Protein AF-A0A933TXE1-F1 (afdb_monomer)

Secondary structure (DSSP, 8-state):
------SHHHHHHHHHHHHHHTSS--EEEE-TTS-EEEEEEESHHHHHHHHHH-TTHHHHHHHHHHHHHHHH-SHHHHHHHHHHTTTS-HHHHHHHHHHHHHHHHHHT--HHHHHHHHHHHHTHHHHHTPPPP--EEEEEEETTEEEEEEEEEEETT-----EEEEEEE-TTT---EEEEE-TT-SS-SEEEETTSEEEEEEEE--TT--S-B-HHHHHHHHHHH-SSHHHHHHHHHHHHHTT--B-S-EEEEEEEETTTTEEEEEEE-SS-EEEEE-EEEETTEEEEEE-SS-STTGGG-SS--HHHHHHHHHHHHHHHH-SS--HHHHHHHTT--TTTTTTTS-SSS----SS--SEEEEEEEEEETTSEEEEEES-HHHHHHHHSEEEEEEHHHHHTT---PPEEEESS-STTTS-GGGHHHHHHHHHHHGGGHHHHHHHHHHTTT-HHHHHHHHHHHTTGGG-EEEEEETTTTEEEEEEGGGT--HHHHHHHHHHHHHHHHH-HHHHTS-HHHHHHHTS-S-SSSSPP---HHHHHH-HHHHHHHHTTHHHHHHS-HHHHHHHHHHHHHHIIIIIIHHH-EE--SS-----HHHHHHH-EE-HHHHHHHHHHHHHHTT--EEEEEESS-SSSSS-EEEEEEEETTTTEEEEE-TT--S-BTTBSSSTHHHHS--S-EEEE-TT--SS-HHHHHHHH-SS-HHHHHHHT-SS-EEE-GGGTS-EEEEEEE-PPTT-EEEEEEEETTEEEEEEEEE--TTSEEEEEEEE-SSEEEEEEEEEE-TTS-EEEEE-S--EEE-TTS-EEEPP---S--EEEEE-SPPTT-EEEEEEEETTEEEEEEEEE--TTS-EEEEE-TT-EEEEEE--S---S---SS---BSS--EEEEEETTEEEEEE-

Structure (mmCIF, N/CA/C/O backbone):
data_AF-A0A933TXE1-F1
#
_entry.id   AF-A0A933TXE1-F1
#
loop_
_atom_site.group_PDB
_atom_site.id
_atom_site.type_symbol
_atom_site.label_atom_id
_atom_site.label_alt_id
_atom_site.label_comp_id
_atom_site.label_asym_id
_atom_site.label_entity_id
_atom_site.label_seq_id
_atom_site.pdbx_PDB_ins_code
_atom_site.Cartn_x
_atom_site.Cartn_y
_atom_site.Cartn_z
_atom_site.occupancy
_atom_site.B_iso_or_equiv
_atom_site.auth_seq_id
_atom_site.auth_comp_id
_atom_site.auth_asym_id
_atom_site.auth_atom_id
_atom_site.pdbx_PDB_model_num
ATOM 1 N N . MET A 1 1 ? -3.724 6.796 88.733 1.00 35.16 1 MET A N 1
ATOM 2 C CA . MET A 1 1 ? -3.147 7.459 87.541 1.00 35.16 1 MET A CA 1
ATOM 3 C C . MET A 1 1 ? -3.049 6.387 86.462 1.00 35.16 1 MET A C 1
ATOM 5 O O . MET A 1 1 ? -2.444 5.365 86.733 1.00 35.16 1 MET A O 1
ATOM 9 N N . LEU A 1 2 ? -3.906 6.404 85.428 1.00 30.89 2 LEU A N 1
ATOM 10 C CA . LEU A 1 2 ? -3.660 7.077 84.129 1.00 30.89 2 LEU A CA 1
ATOM 11 C C . LEU A 1 2 ? -2.304 6.622 83.568 1.00 30.89 2 LEU A C 1
ATOM 13 O O . LEU A 1 2 ? -1.311 6.834 84.244 1.00 30.89 2 LEU A O 1
ATOM 17 N N . LYS A 1 3 ? -2.105 6.055 82.380 1.00 32.09 3 LYS A N 1
ATOM 18 C CA . LYS A 1 3 ? -2.745 5.960 81.046 1.00 32.09 3 LYS A CA 1
ATOM 19 C C . LYS A 1 3 ? -1.701 5.128 80.247 1.00 32.09 3 LYS A C 1
ATOM 21 O O . LYS A 1 3 ? -0.540 5.142 80.627 1.00 32.09 3 LYS A O 1
ATOM 26 N N . LYS A 1 4 ? -1.887 4.485 79.104 1.00 39.44 4 LYS A N 1
ATOM 27 C CA . LYS A 1 4 ? -2.961 4.017 78.226 1.00 39.44 4 LYS A CA 1
ATOM 28 C C . LYS A 1 4 ? -2.212 3.163 77.157 1.00 39.44 4 LYS A C 1
ATOM 30 O O . LYS A 1 4 ? -1.002 3.322 77.001 1.00 39.44 4 LYS A O 1
ATOM 35 N N . PRO A 1 5 ? -2.920 2.294 76.426 1.00 46.66 5 PRO A N 1
ATOM 36 C CA . PRO A 1 5 ? -2.397 1.347 75.441 1.00 46.66 5 PRO A CA 1
ATOM 37 C C . PRO A 1 5 ? -2.259 2.007 74.059 1.00 46.66 5 PRO A C 1
ATOM 39 O O . PRO A 1 5 ? -3.096 2.843 73.723 1.00 46.66 5 PRO A O 1
ATOM 42 N N . LEU A 1 6 ? -1.249 1.656 73.247 1.00 31.69 6 LEU A N 1
ATOM 43 C CA . LEU A 1 6 ? -1.206 2.146 71.853 1.00 31.69 6 LEU A CA 1
ATOM 44 C C . LEU A 1 6 ? -0.356 1.362 70.837 1.00 31.69 6 LEU A C 1
ATOM 46 O O . LEU A 1 6 ? -0.293 1.781 69.689 1.00 31.69 6 LEU A O 1
ATOM 50 N N . ILE A 1 7 ? 0.275 0.236 71.187 1.00 38.97 7 ILE A N 1
ATOM 51 C CA . ILE A 1 7 ? 1.260 -0.386 70.272 1.00 38.97 7 ILE A CA 1
ATOM 52 C C . ILE A 1 7 ? 0.734 -1.642 69.551 1.00 38.97 7 ILE A C 1
ATOM 54 O O . ILE A 1 7 ? 1.201 -1.956 68.463 1.00 38.97 7 ILE A O 1
ATOM 58 N N . LEU A 1 8 ? -0.311 -2.307 70.054 1.00 31.58 8 LEU A N 1
ATOM 59 C CA . LEU A 1 8 ? -0.870 -3.503 69.396 1.00 31.58 8 LEU A CA 1
ATOM 60 C C . LEU A 1 8 ? -1.998 -3.211 68.388 1.00 31.58 8 LEU A C 1
ATOM 62 O O . LEU A 1 8 ? -2.273 -4.045 67.533 1.00 31.58 8 LEU A O 1
ATOM 66 N N . SER A 1 9 ? -2.596 -2.016 68.412 1.00 31.52 9 SER A N 1
ATOM 67 C CA . SER A 1 9 ? -3.655 -1.619 67.466 1.00 31.52 9 SER A CA 1
ATOM 68 C C . SER A 1 9 ? -3.116 -1.027 66.156 1.00 31.52 9 SER A C 1
ATOM 70 O O . SER A 1 9 ? -3.834 -1.001 65.163 1.00 31.52 9 SER A O 1
ATOM 72 N N . ALA A 1 10 ? -1.864 -0.554 66.137 1.00 31.17 10 ALA A N 1
ATOM 73 C CA . ALA A 1 10 ? -1.283 0.138 64.983 1.00 31.17 10 ALA A CA 1
ATOM 74 C C . ALA A 1 10 ? -0.768 -0.825 63.897 1.00 31.17 10 ALA A C 1
ATOM 76 O O . ALA A 1 10 ? -0.890 -0.527 62.715 1.00 31.17 10 ALA A O 1
ATOM 77 N N . LEU A 1 11 ? -0.259 -2.005 64.268 1.00 31.73 11 LEU A N 1
ATOM 78 C CA . LEU A 1 11 ? 0.224 -2.997 63.295 1.00 31.73 11 LEU A CA 1
ATOM 79 C C . LEU A 1 11 ? -0.913 -3.783 62.630 1.00 31.73 11 LEU A C 1
ATOM 81 O O . LEU A 1 11 ? -0.806 -4.113 61.453 1.00 31.73 11 LEU A O 1
ATOM 85 N N . ALA A 1 12 ? -2.026 -4.002 63.340 1.00 31.59 12 ALA A N 1
ATOM 86 C CA . ALA A 1 12 ? -3.238 -4.535 62.729 1.00 31.59 12 ALA A CA 1
ATOM 87 C C . ALA A 1 12 ? -3.839 -3.516 61.751 1.00 31.59 12 ALA A C 1
ATOM 89 O O . ALA A 1 12 ? -4.093 -3.881 60.613 1.00 31.59 12 ALA A O 1
ATOM 90 N N . LEU A 1 13 ? -3.954 -2.231 62.133 1.00 31.59 13 LEU A N 1
ATOM 91 C CA . LEU A 1 13 ? -4.490 -1.205 61.232 1.00 31.59 13 LEU A CA 1
ATOM 92 C C . LEU A 1 13 ? -3.627 -0.979 59.990 1.00 31.59 13 LEU A C 1
ATOM 94 O O . LEU A 1 13 ? -4.200 -0.732 58.946 1.00 31.59 13 LEU A O 1
ATOM 98 N N . ILE A 1 14 ? -2.295 -1.076 60.057 1.00 33.50 14 ILE A N 1
ATOM 99 C CA . ILE A 1 14 ? -1.441 -0.881 58.871 1.00 33.50 14 ILE A CA 1
ATOM 100 C C . ILE A 1 14 ? -1.583 -2.052 57.885 1.00 33.50 14 ILE A C 1
ATOM 102 O O . ILE A 1 14 ? -1.595 -1.820 56.677 1.00 33.50 14 ILE A O 1
ATOM 106 N N . PHE A 1 15 ? -1.796 -3.284 58.367 1.00 29.02 15 PHE A N 1
ATOM 107 C CA . PHE A 1 15 ? -2.102 -4.418 57.488 1.00 29.02 15 PHE A CA 1
ATOM 108 C C . PHE A 1 15 ? -3.531 -4.354 56.930 1.00 29.02 15 PHE A C 1
ATOM 110 O O . PHE A 1 15 ? -3.723 -4.664 55.756 1.00 29.02 15 PHE A O 1
ATOM 117 N N . THR A 1 16 ? -4.525 -3.875 57.692 1.00 30.97 16 THR A N 1
ATOM 118 C CA . THR A 1 16 ? -5.872 -3.640 57.143 1.00 30.97 16 THR A CA 1
ATOM 119 C C . THR A 1 16 ? -5.923 -2.425 56.220 1.00 30.97 16 THR A C 1
ATOM 121 O O . THR A 1 16 ? -6.679 -2.472 55.264 1.00 30.97 16 THR A O 1
ATOM 124 N N . PHE A 1 17 ? -5.110 -1.379 56.420 1.00 28.91 17 PHE A N 1
ATOM 125 C CA . PHE A 1 17 ? -5.077 -0.205 55.534 1.00 28.91 17 PHE A CA 1
ATOM 126 C C . PHE A 1 17 ? -4.401 -0.514 54.195 1.00 28.91 17 PHE A C 1
ATOM 128 O O . PHE A 1 17 ? -4.920 -0.101 53.168 1.00 28.91 17 PHE A O 1
ATOM 135 N N . PHE A 1 18 ? -3.310 -1.294 54.182 1.00 27.12 18 PHE A N 1
ATOM 136 C CA . PHE A 1 18 ? -2.688 -1.746 52.928 1.00 27.12 18 PHE A CA 1
ATOM 137 C C . PHE A 1 18 ? -3.509 -2.823 52.201 1.00 27.12 18 PHE A C 1
ATOM 139 O O . PHE A 1 18 ? -3.446 -2.912 50.979 1.00 27.12 18 PHE A O 1
ATOM 146 N N . SER A 1 19 ? -4.322 -3.600 52.927 1.00 26.98 19 SER A N 1
ATOM 147 C CA . SER A 1 19 ? -5.272 -4.544 52.316 1.00 26.98 19 SER A CA 1
ATOM 148 C C . SER A 1 19 ? -6.573 -3.865 51.861 1.00 26.98 19 SER A C 1
ATOM 150 O O . SER A 1 19 ? -7.215 -4.358 50.941 1.00 26.98 19 SER A O 1
ATOM 152 N N . PHE A 1 20 ? -6.957 -2.729 52.460 1.00 27.91 20 PHE A N 1
ATOM 153 C CA . PHE A 1 20 ? -8.106 -1.930 52.017 1.00 27.91 20 PHE A CA 1
ATOM 154 C C . PHE A 1 20 ? -7.767 -1.052 50.812 1.00 27.91 20 PHE A C 1
ATOM 156 O O . PHE A 1 20 ? -8.610 -0.905 49.939 1.00 27.91 20 PHE A O 1
ATOM 163 N N . THR A 1 21 ? -6.551 -0.510 50.692 1.00 29.11 21 THR A N 1
ATOM 164 C CA . THR A 1 21 ? -6.175 0.269 49.498 1.00 29.11 21 THR A CA 1
ATOM 165 C C . THR A 1 21 ? -5.950 -0.596 48.257 1.00 29.11 21 THR A C 1
ATOM 167 O O . THR A 1 21 ? -6.105 -0.097 47.150 1.00 29.11 21 THR A O 1
ATOM 170 N N . ALA A 1 22 ? -5.652 -1.890 48.418 1.00 29.72 22 ALA A N 1
ATOM 171 C CA . ALA A 1 22 ? -5.533 -2.838 47.307 1.00 29.72 22 ALA A CA 1
ATOM 172 C C . ALA A 1 22 ? -6.881 -3.430 46.834 1.00 29.72 22 ALA A C 1
ATOM 174 O O . ALA A 1 22 ? -6.916 -4.093 45.801 1.00 29.72 22 ALA A O 1
ATOM 175 N N . ALA A 1 23 ? -7.982 -3.205 47.565 1.00 34.69 23 ALA A N 1
ATOM 176 C CA . ALA A 1 23 ? -9.299 -3.785 47.268 1.00 34.69 23 ALA A CA 1
ATOM 177 C C . ALA A 1 23 ? -10.291 -2.815 46.593 1.00 34.69 23 ALA A C 1
ATOM 179 O O . ALA A 1 23 ? -11.385 -3.231 46.223 1.00 34.69 23 ALA A O 1
ATOM 180 N N . PHE A 1 24 ? -9.921 -1.547 46.390 1.00 39.97 24 PHE A N 1
ATOM 181 C CA . PHE A 1 24 ? -10.697 -0.604 45.579 1.00 39.97 24 PHE A CA 1
ATOM 182 C C . PHE A 1 24 ? -10.024 -0.464 44.214 1.00 39.97 24 PHE A C 1
ATOM 184 O O . PHE A 1 24 ? -9.065 0.292 44.066 1.00 39.97 24 PHE A O 1
ATOM 191 N N . ALA A 1 25 ? -10.484 -1.240 43.231 1.00 43.66 25 ALA A N 1
ATOM 192 C CA . ALA A 1 25 ? -9.972 -1.181 41.867 1.00 43.66 25 ALA A CA 1
ATOM 193 C C . ALA A 1 25 ? -10.233 0.218 41.270 1.00 43.66 25 ALA A C 1
ATOM 195 O O . ALA A 1 25 ? -11.369 0.606 41.003 1.00 43.66 25 ALA A O 1
ATOM 196 N N . GLY A 1 26 ? -9.161 1.003 41.133 1.00 53.62 26 GLY A N 1
ATOM 197 C CA . GLY A 1 26 ? -9.132 2.259 40.383 1.00 53.62 26 GLY A CA 1
ATOM 198 C C . GLY A 1 26 ? -8.968 2.003 38.884 1.00 53.62 26 GLY A C 1
ATOM 199 O O . GLY A 1 26 ? -8.811 0.857 38.464 1.00 53.62 26 GLY A O 1
ATOM 200 N N . ILE A 1 27 ? -9.013 3.067 38.074 1.00 54.75 27 ILE A N 1
ATOM 201 C CA . ILE A 1 27 ? -8.728 3.009 36.630 1.00 54.75 27 ILE A CA 1
ATOM 202 C C . ILE A 1 27 ? -7.519 2.110 36.367 1.00 54.75 27 ILE A C 1
ATOM 204 O O . ILE A 1 27 ? -6.458 2.308 36.961 1.00 54.75 27 ILE A O 1
ATOM 208 N N . VAL A 1 28 ? -7.677 1.173 35.439 1.00 57.00 28 VAL A N 1
ATOM 209 C CA . VAL A 1 28 ? -6.591 0.276 35.051 1.00 57.00 28 VAL A CA 1
ATOM 210 C C . VAL A 1 28 ? -5.730 0.937 33.970 1.00 57.00 28 VAL A C 1
ATOM 212 O O . VAL A 1 28 ? -4.509 0.904 34.067 1.00 57.00 28 VAL A O 1
ATOM 215 N N . TYR A 1 29 ? -6.357 1.615 32.995 1.00 60.09 29 TYR A N 1
ATOM 216 C CA . TYR A 1 29 ? -5.678 2.296 31.882 1.00 60.09 29 TYR A CA 1
ATOM 217 C C . TYR A 1 29 ? -6.425 3.557 31.414 1.00 60.09 29 TYR A C 1
ATOM 219 O O . TYR A 1 29 ? -7.655 3.623 31.490 1.00 60.09 29 TYR A O 1
ATOM 227 N N . SER A 1 30 ? -5.683 4.547 30.905 1.00 60.28 30 SER A N 1
ATOM 228 C CA . SER A 1 30 ? -6.222 5.738 30.233 1.00 60.28 30 SER A CA 1
ATOM 229 C C . SER A 1 30 ? -5.501 5.918 28.897 1.00 60.28 30 SER A C 1
ATOM 231 O O . SER A 1 30 ? -4.282 6.096 28.879 1.00 60.28 30 SER A O 1
ATOM 233 N N . GLU A 1 31 ? -6.240 5.814 27.790 1.00 62.91 31 GLU A N 1
ATOM 234 C CA . GLU A 1 31 ? -5.669 5.799 26.438 1.00 62.91 31 GLU A CA 1
ATOM 235 C C . GLU A 1 31 ? -5.530 7.206 25.824 1.00 62.91 31 GLU A C 1
ATOM 237 O O . GLU A 1 31 ? -6.366 8.078 26.082 1.00 62.91 31 GLU A O 1
ATOM 242 N N . PRO A 1 32 ? -4.556 7.426 24.915 1.00 50.00 32 PRO A N 1
ATOM 243 C CA . PRO A 1 32 ? -4.389 8.690 24.186 1.00 50.00 32 PRO A CA 1
ATOM 244 C C . PRO A 1 32 ? -5.625 9.129 23.381 1.00 50.00 32 PRO A C 1
ATOM 246 O O . PRO A 1 32 ? -5.807 10.320 23.138 1.00 50.00 32 PRO A O 1
ATOM 249 N N . ASP A 1 33 ? -6.485 8.178 22.994 1.00 58.75 33 ASP A N 1
ATOM 250 C CA . ASP A 1 33 ? -7.723 8.421 22.239 1.00 58.75 33 ASP A CA 1
ATOM 251 C C . ASP A 1 33 ? -8.940 8.725 23.145 1.00 58.75 33 ASP A C 1
ATOM 253 O O . ASP A 1 33 ? -10.073 8.804 22.659 1.00 58.75 33 ASP A O 1
ATOM 257 N N . GLY A 1 34 ? -8.715 8.883 24.459 1.00 66.69 34 GLY A N 1
ATOM 258 C CA . GLY A 1 34 ? -9.697 9.368 25.433 1.00 66.69 34 GLY A CA 1
ATOM 259 C C . GLY A 1 34 ? -10.675 8.324 25.984 1.00 66.69 34 GLY A C 1
ATOM 260 O O . GLY A 1 34 ? -11.725 8.715 26.492 1.00 66.69 34 GLY A O 1
ATOM 261 N N . ILE A 1 35 ? -10.366 7.025 25.870 1.00 80.69 35 ILE A N 1
ATOM 262 C CA . ILE A 1 35 ? -11.183 5.926 26.415 1.00 80.69 35 ILE A CA 1
ATOM 263 C C . ILE A 1 35 ? -10.511 5.354 27.659 1.00 80.69 35 ILE A C 1
ATOM 265 O O . ILE A 1 35 ? -9.345 4.961 27.632 1.00 80.69 35 ILE A O 1
ATOM 269 N N . ASP A 1 36 ? -11.274 5.288 28.742 1.00 83.75 36 ASP A N 1
ATOM 270 C CA . ASP A 1 36 ? -10.806 4.799 30.032 1.00 83.75 36 ASP A CA 1
ATOM 271 C C . ASP A 1 36 ? -11.307 3.385 30.307 1.00 83.75 36 ASP A C 1
ATOM 273 O O . ASP A 1 36 ? -12.462 3.071 30.009 1.00 83.75 36 ASP A O 1
ATOM 277 N N . ILE A 1 37 ? -10.449 2.552 30.906 1.00 86.88 37 ILE A N 1
ATOM 278 C CA . ILE A 1 37 ? -10.794 1.179 31.292 1.00 86.88 37 ILE A CA 1
ATOM 279 C C . ILE A 1 37 ? -10.782 1.043 32.808 1.00 86.88 37 ILE A C 1
ATOM 281 O O . ILE A 1 37 ? -9.783 1.348 33.466 1.00 86.88 37 ILE A O 1
ATOM 285 N N . MET A 1 38 ? -11.888 0.559 33.368 1.00 87.56 38 MET A N 1
ATOM 286 C CA . MET A 1 38 ? -12.071 0.435 34.809 1.00 87.56 38 MET A CA 1
ATOM 287 C C . MET A 1 38 ? -12.748 -0.884 35.174 1.00 87.56 38 MET A C 1
ATOM 289 O O . MET A 1 38 ? -13.721 -1.281 34.541 1.00 87.56 38 MET A O 1
ATOM 293 N N . VAL A 1 39 ? -12.265 -1.538 36.231 1.00 89.81 39 VAL A N 1
ATOM 294 C CA . VAL A 1 39 ? -12.975 -2.648 36.877 1.00 89.81 39 VAL A CA 1
ATOM 295 C C . VAL A 1 39 ? -13.682 -2.100 38.106 1.00 89.81 39 VAL A C 1
ATOM 297 O O . VAL A 1 39 ? -13.055 -1.418 38.910 1.00 89.81 39 VAL A O 1
ATOM 300 N N . VAL A 1 40 ? -14.965 -2.411 38.260 1.00 90.06 40 VAL A N 1
ATOM 301 C CA . VAL A 1 40 ? -15.743 -2.072 39.454 1.00 90.06 40 VAL A CA 1
ATOM 302 C C . VAL A 1 40 ? -16.334 -3.333 40.057 1.00 90.06 40 VAL A C 1
ATOM 304 O O . VAL A 1 40 ? -16.844 -4.189 39.336 1.00 90.06 40 VAL A O 1
ATOM 307 N N . SER A 1 41 ? -16.258 -3.471 41.378 1.00 90.69 41 SER A N 1
ATOM 308 C CA . SER A 1 41 ? -16.719 -4.686 42.061 1.00 90.69 41 SER A CA 1
ATOM 309 C C . SER A 1 41 ? -17.533 -4.431 43.321 1.00 90.69 41 SER A C 1
ATOM 311 O O . SER A 1 41 ? -17.358 -3.401 43.968 1.00 90.69 41 SER A O 1
ATOM 313 N N . GLY A 1 42 ? -18.363 -5.406 43.693 1.00 90.38 42 GLY A N 1
ATOM 314 C CA . GLY A 1 42 ? -19.149 -5.406 44.929 1.00 90.38 42 GLY A CA 1
ATOM 315 C C . GLY A 1 42 ? -20.633 -5.135 44.692 1.00 90.38 42 GLY A C 1
ATOM 316 O O . GLY A 1 42 ? -21.191 -5.476 43.648 1.00 90.38 42 GLY A O 1
ATOM 317 N N . SER A 1 43 ? -21.275 -4.504 45.668 1.00 90.88 43 SER A N 1
ATOM 318 C CA . SER A 1 43 ? -22.651 -4.011 45.586 1.00 90.88 43 SER A CA 1
ATOM 319 C C . SER A 1 43 ? -22.793 -2.826 44.618 1.00 90.88 43 SER A C 1
ATOM 321 O O . SER A 1 43 ? -21.826 -2.138 44.287 1.00 90.88 43 SER A O 1
ATOM 323 N N . TRP A 1 44 ? -24.026 -2.509 44.200 1.00 91.00 44 TRP A N 1
ATOM 324 C CA . TRP A 1 44 ? -24.290 -1.329 43.359 1.00 91.00 44 TRP A CA 1
ATOM 325 C C . TRP A 1 44 ? -23.847 -0.008 44.002 1.00 91.00 44 TRP A C 1
ATOM 327 O O . TRP A 1 44 ? -23.483 0.926 43.290 1.00 91.00 44 TRP A O 1
ATOM 337 N N . TYR A 1 45 ? -23.852 0.064 45.337 1.00 92.56 45 TYR A N 1
ATOM 338 C CA . TYR A 1 45 ? -23.288 1.190 46.078 1.00 92.56 45 TYR A CA 1
ATOM 339 C C . TYR A 1 45 ? -21.769 1.271 45.921 1.00 92.56 45 TYR A C 1
ATOM 341 O O . TYR A 1 45 ? -21.253 2.316 45.533 1.00 92.56 45 TYR A O 1
ATOM 349 N N . GLU A 1 46 ? -21.053 0.174 46.171 1.00 91.81 46 GLU A N 1
ATOM 350 C CA . GLU A 1 46 ? -19.589 0.145 46.082 1.00 91.81 46 GLU A CA 1
ATOM 351 C C . GLU A 1 46 ? -19.103 0.416 44.660 1.00 91.81 46 GLU A C 1
ATOM 353 O O . GLU A 1 46 ? -18.138 1.158 44.477 1.00 91.81 46 GLU A O 1
ATOM 358 N N . MET A 1 47 ? -19.785 -0.132 43.652 1.00 90.88 47 MET A N 1
ATOM 359 C CA . MET A 1 47 ? -19.471 0.139 42.249 1.00 90.88 47 MET A CA 1
ATOM 360 C C . MET A 1 47 ? -19.749 1.602 41.881 1.00 90.88 47 MET A C 1
ATOM 362 O O . MET A 1 47 ? -18.917 2.231 41.233 1.00 90.88 47 MET A O 1
ATOM 366 N N . GLY A 1 48 ? -20.858 2.185 42.353 1.00 89.88 48 GLY A N 1
ATOM 367 C CA . GLY A 1 48 ? -21.129 3.617 42.186 1.00 89.88 48 GLY A CA 1
ATOM 368 C C . GLY A 1 48 ? -20.092 4.509 42.868 1.00 89.88 48 GLY A C 1
ATOM 369 O O . GLY A 1 48 ? -19.690 5.524 42.307 1.00 89.88 48 GLY A O 1
ATOM 370 N N . TYR A 1 49 ? -19.614 4.110 44.049 1.00 90.62 49 TYR A N 1
ATOM 371 C CA . TYR A 1 49 ? -18.550 4.808 44.769 1.00 90.62 49 TYR A CA 1
ATOM 372 C C . TYR A 1 49 ? -17.219 4.739 44.018 1.00 90.62 49 TYR A C 1
ATOM 374 O O . TYR A 1 49 ? -16.502 5.733 43.943 1.00 90.62 49 TYR A O 1
ATOM 382 N N . GLN A 1 50 ? -16.888 3.589 43.427 1.00 90.00 50 GLN A N 1
ATOM 383 C CA . GLN A 1 50 ? -15.693 3.432 42.597 1.00 90.00 50 GLN A CA 1
ATOM 384 C C . GLN A 1 50 ? -15.759 4.343 41.365 1.00 90.00 50 GLN A C 1
ATOM 386 O O . GLN A 1 50 ? -14.855 5.156 41.181 1.00 90.00 50 GLN A O 1
ATOM 391 N N . VAL A 1 51 ? -16.848 4.295 40.584 1.00 88.25 51 VAL A N 1
ATOM 392 C CA . VAL A 1 51 ? -17.040 5.188 39.422 1.00 88.25 51 VAL A CA 1
ATOM 393 C C . VAL A 1 51 ? -16.978 6.661 39.841 1.00 88.25 51 VAL A C 1
ATOM 395 O O . VAL A 1 51 ? -16.306 7.462 39.198 1.00 88.25 51 VAL A O 1
ATOM 398 N N . GLY A 1 52 ? -17.645 7.029 40.936 1.00 86.94 52 GLY A N 1
ATOM 399 C CA . GLY A 1 52 ? -17.663 8.400 41.439 1.00 86.94 52 GLY A CA 1
ATOM 400 C C . GLY A 1 52 ? -16.360 8.854 42.101 1.00 86.94 52 GLY A C 1
ATOM 401 O O . GLY A 1 52 ? -16.122 10.052 42.199 1.00 86.94 52 GLY A O 1
ATOM 402 N N . SER A 1 53 ? -15.467 7.948 42.501 1.00 87.62 53 SER A N 1
ATOM 403 C CA . SER A 1 53 ? -14.131 8.320 42.993 1.00 87.62 53 SER A CA 1
ATOM 404 C C . SER A 1 53 ? -13.235 8.832 41.866 1.00 87.62 53 SER A C 1
ATOM 406 O O . SER A 1 53 ? -12.233 9.507 42.119 1.00 87.62 53 SER A O 1
ATOM 408 N N . GLU A 1 54 ? -13.611 8.545 40.619 1.00 86.12 54 GLU A N 1
ATOM 409 C CA . GLU A 1 54 ? -12.845 8.932 39.456 1.00 86.12 54 GLU A CA 1
ATOM 410 C C . GLU A 1 54 ? -13.195 10.348 38.973 1.00 86.12 54 GLU A C 1
ATOM 412 O O . GLU A 1 54 ? -14.187 10.596 38.282 1.00 86.12 54 GLU A O 1
ATOM 417 N N . LYS A 1 55 ? -12.332 11.306 39.325 1.00 83.06 55 LYS A N 1
ATOM 418 C CA . LYS A 1 55 ? -12.569 12.740 39.103 1.00 83.06 55 LYS A CA 1
ATOM 419 C C . LYS A 1 55 ? -12.767 13.113 37.635 1.00 83.06 55 LYS A C 1
ATOM 421 O O . LYS A 1 55 ? -13.495 14.067 37.364 1.00 83.06 55 LYS A O 1
ATOM 426 N N . LYS A 1 56 ? -12.170 12.391 36.678 1.00 80.81 56 LYS A N 1
ATOM 427 C CA . LYS A 1 56 ? -12.372 12.684 35.244 1.00 80.81 56 LYS A CA 1
ATOM 428 C C . LYS A 1 56 ? -13.783 12.342 34.756 1.00 80.81 56 LYS A C 1
ATOM 430 O O . LYS A 1 56 ? -14.229 12.910 33.763 1.00 80.81 56 LYS A O 1
ATOM 435 N N . PHE A 1 57 ? -14.509 11.473 35.464 1.00 84.69 57 PHE A N 1
ATOM 436 C CA . PHE A 1 57 ? -15.903 11.164 35.150 1.00 84.69 57 PHE A CA 1
ATOM 437 C C . PHE A 1 57 ? -16.872 12.208 35.700 1.00 84.69 57 PHE A C 1
ATOM 439 O O . PHE A 1 57 ? -17.978 12.331 35.177 1.00 84.69 57 PHE A O 1
ATOM 446 N N . HIS A 1 58 ? -16.468 13.026 36.681 1.00 83.81 58 HIS A N 1
ATOM 447 C CA . HIS A 1 58 ? -17.352 14.038 37.273 1.00 83.81 58 HIS A CA 1
ATOM 448 C C . HIS A 1 58 ? -17.921 15.005 36.229 1.00 83.81 58 HIS A C 1
ATOM 450 O O . HIS A 1 58 ? -19.138 15.174 36.209 1.00 83.81 58 HIS A O 1
ATOM 456 N N . PRO A 1 59 ? -17.132 15.606 35.312 1.00 78.88 59 PRO A N 1
ATOM 457 C CA . PRO A 1 59 ? -17.682 16.482 34.281 1.00 78.88 59 PRO A CA 1
ATOM 458 C C . PRO A 1 59 ? -18.626 15.753 33.318 1.00 78.88 59 PRO A C 1
ATOM 460 O O . PRO A 1 59 ? -19.636 16.330 32.926 1.00 78.88 59 PRO A O 1
ATOM 463 N N . ILE A 1 60 ? -18.323 14.503 32.951 1.00 78.25 60 ILE A N 1
ATOM 464 C CA . ILE A 1 60 ? -19.131 13.696 32.019 1.00 78.25 60 ILE A CA 1
ATOM 465 C C . ILE A 1 60 ? -20.494 13.384 32.643 1.00 78.25 60 ILE A C 1
ATOM 467 O O . ILE A 1 60 ? -21.535 13.587 32.015 1.00 78.25 60 ILE A O 1
ATOM 471 N N . ILE A 1 61 ? -20.485 12.962 33.907 1.00 78.94 61 ILE A N 1
ATOM 472 C CA . ILE A 1 61 ? -21.691 12.645 34.661 1.00 78.94 61 ILE A CA 1
ATOM 473 C C . ILE A 1 61 ? -22.481 13.934 34.923 1.00 78.94 61 ILE A C 1
ATOM 475 O O . ILE A 1 61 ? -23.633 14.023 34.503 1.00 78.94 61 ILE A O 1
ATOM 479 N N . LEU A 1 62 ? -21.859 14.955 35.530 1.00 76.75 62 LEU A N 1
ATOM 480 C CA . LEU A 1 62 ? -22.526 16.139 36.094 1.00 76.75 62 LEU A CA 1
ATOM 481 C C . LEU A 1 62 ? -22.878 17.239 35.079 1.00 76.75 62 LEU A C 1
ATOM 483 O O . LEU A 1 62 ? -23.977 17.800 35.139 1.00 76.75 62 LEU A O 1
ATOM 487 N N . ASN A 1 63 ? -22.000 17.565 34.121 1.00 73.12 63 ASN A N 1
ATOM 488 C CA . ASN A 1 63 ? -22.265 18.679 33.197 1.00 73.12 63 ASN A CA 1
ATOM 489 C C . ASN A 1 63 ? -23.357 18.344 32.178 1.00 73.12 63 ASN A C 1
ATOM 491 O O . ASN A 1 63 ? -24.136 19.225 31.803 1.00 73.12 63 ASN A O 1
ATOM 495 N N . GLY A 1 64 ? -23.451 17.086 31.743 1.00 65.06 64 GLY A N 1
ATOM 496 C CA . GLY A 1 64 ? -24.495 16.691 30.801 1.00 65.06 64 GLY A CA 1
ATOM 497 C C . GLY A 1 64 ? -25.894 16.702 31.421 1.00 65.06 64 GLY A C 1
ATOM 498 O O . GLY A 1 64 ? -26.852 17.073 30.742 1.00 65.06 64 GLY A O 1
ATO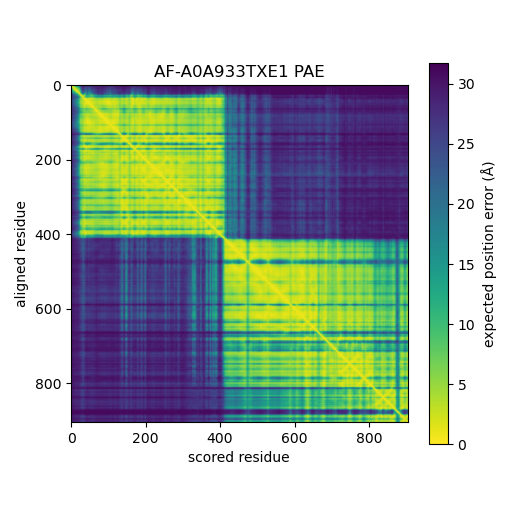M 499 N N . ILE A 1 65 ? -26.017 16.453 32.731 1.00 72.00 65 ILE A N 1
ATOM 500 C CA . ILE A 1 65 ? -27.290 16.616 33.454 1.00 72.00 65 ILE A CA 1
ATOM 501 C C . ILE A 1 65 ? -27.679 18.074 33.470 1.00 72.00 65 ILE A C 1
ATOM 503 O O . ILE A 1 65 ? -28.805 18.375 33.105 1.00 72.00 65 ILE A O 1
ATOM 507 N N . LYS A 1 66 ? -26.758 18.983 33.818 1.00 72.81 66 LYS A N 1
ATOM 508 C CA . LYS A 1 66 ? -27.039 20.423 33.805 1.00 72.81 66 LYS A CA 1
ATOM 509 C C . LYS A 1 66 ? -27.604 20.855 32.454 1.00 72.81 66 LYS A C 1
ATOM 511 O O . LYS A 1 66 ? -28.576 21.594 32.426 1.00 72.81 66 LYS A O 1
ATOM 516 N N . HIS A 1 67 ? -27.063 20.355 31.344 1.00 72.75 67 HIS A N 1
ATOM 517 C CA . HIS A 1 67 ? -27.597 20.657 30.016 1.00 72.75 67 HIS A CA 1
ATOM 518 C C . HIS A 1 67 ? -29.013 20.090 29.793 1.00 72.75 67 HIS A C 1
ATOM 520 O O . HIS A 1 67 ? -29.912 20.810 29.353 1.00 72.75 67 HIS A O 1
ATOM 526 N N . ILE A 1 68 ? -29.234 18.812 30.113 1.00 75.06 68 ILE A N 1
ATOM 527 C CA . ILE A 1 68 ? -30.519 18.124 29.909 1.00 75.06 68 ILE A CA 1
ATOM 528 C C . ILE A 1 68 ? -31.608 18.699 30.825 1.00 75.06 68 ILE A C 1
ATOM 530 O O . ILE A 1 68 ? -32.715 18.990 30.367 1.00 75.06 68 ILE A O 1
ATOM 534 N N . THR A 1 69 ? -31.305 18.910 32.102 1.00 75.56 69 THR A N 1
ATOM 535 C CA . THR A 1 69 ? -32.249 19.422 33.098 1.00 75.56 69 THR A CA 1
ATOM 536 C C . THR A 1 69 ? -32.510 20.913 32.931 1.00 75.56 69 THR A C 1
ATOM 538 O O . THR A 1 69 ? -33.644 21.332 33.138 1.00 75.56 69 THR A O 1
ATOM 541 N N . GLN A 1 70 ? -31.546 21.716 32.460 1.00 80.12 70 GLN A N 1
ATOM 542 C CA . GLN A 1 70 ? -31.825 23.100 32.050 1.00 80.12 70 GLN A CA 1
ATOM 543 C C . GLN A 1 70 ? -32.758 23.164 30.840 1.00 80.12 70 GLN A C 1
ATOM 545 O O . GLN A 1 70 ? -33.596 24.059 30.760 1.00 80.12 70 GLN A O 1
ATOM 550 N N . LYS A 1 71 ? -32.624 22.227 29.894 1.00 81.75 71 LYS A N 1
ATOM 551 C CA . LYS A 1 71 ? -33.424 22.218 28.666 1.00 81.75 71 LYS A CA 1
ATOM 552 C C . LYS A 1 71 ? -34.835 21.661 28.865 1.00 81.75 71 LYS A C 1
ATOM 554 O O . LYS A 1 71 ? -35.769 22.166 28.247 1.00 81.75 71 LYS A O 1
ATOM 559 N N . TYR A 1 72 ? -34.992 20.620 29.683 1.00 83.06 72 TYR A N 1
ATOM 560 C CA . TYR A 1 72 ? -36.252 19.873 29.809 1.00 83.06 72 TYR A CA 1
ATOM 561 C C . TYR A 1 72 ? -36.861 19.863 31.221 1.00 83.06 72 TYR A C 1
ATOM 563 O O . TYR A 1 72 ? -37.997 19.415 31.367 1.00 83.06 72 TYR A O 1
ATOM 571 N N . GLY A 1 73 ? -36.142 20.362 32.232 1.00 83.50 73 GLY A N 1
ATOM 572 C CA . GLY A 1 73 ? -36.527 20.324 33.647 1.00 83.50 73 GLY A CA 1
ATOM 573 C C . GLY A 1 73 ? -36.147 19.006 34.330 1.00 83.50 73 GLY A C 1
ATOM 574 O O . GLY A 1 73 ? -36.459 17.934 33.818 1.00 83.50 73 GLY A O 1
ATOM 575 N N . ALA A 1 74 ? -35.494 19.073 35.498 1.00 79.12 74 ALA A N 1
ATOM 576 C CA . ALA A 1 74 ? -35.133 17.886 36.288 1.00 79.12 74 ALA A CA 1
ATOM 577 C C . ALA A 1 74 ? -36.369 17.090 36.746 1.00 79.12 74 ALA A C 1
ATOM 579 O O . ALA A 1 74 ? -36.388 15.865 36.626 1.00 79.12 74 ALA A O 1
ATOM 580 N N . GLU A 1 75 ? -37.431 17.793 37.159 1.00 85.00 75 GLU A N 1
ATOM 581 C CA . GLU A 1 75 ? -38.663 17.179 37.674 1.00 85.00 75 GLU A CA 1
ATOM 582 C C . GLU A 1 75 ? -39.336 16.244 36.665 1.00 85.00 75 GLU A C 1
ATOM 584 O O . GLU A 1 75 ? -39.911 15.228 37.035 1.00 85.00 75 GLU A O 1
ATOM 589 N N . LYS A 1 76 ? -39.191 16.512 35.361 1.00 89.12 76 LYS A N 1
ATOM 590 C CA . LYS A 1 76 ? -39.780 15.670 34.313 1.00 89.12 76 LYS A CA 1
ATOM 591 C C . LYS A 1 76 ? -39.235 14.235 34.342 1.00 89.12 76 LYS A C 1
ATOM 593 O O . LYS A 1 76 ? -39.960 13.295 34.016 1.00 89.12 76 LYS A O 1
ATOM 598 N N . PHE A 1 77 ? -37.964 14.068 34.706 1.00 90.38 77 PHE A N 1
ATOM 599 C CA . PHE A 1 77 ? -37.313 12.760 34.772 1.00 90.38 77 PHE A CA 1
ATOM 600 C C . PHE A 1 77 ? -37.671 12.027 36.062 1.00 90.38 77 PHE A C 1
ATOM 602 O O . PHE A 1 77 ? -38.024 10.850 36.010 1.00 90.38 77 PHE A O 1
ATOM 609 N N . THR A 1 78 ? -37.650 12.723 37.201 1.00 89.19 78 THR A N 1
ATOM 610 C CA . THR A 1 78 ? -38.069 12.148 38.486 1.00 89.19 78 THR A CA 1
ATOM 611 C C . THR A 1 78 ? -39.551 11.781 38.477 1.00 89.19 78 THR A C 1
ATOM 613 O O . THR A 1 78 ? -39.898 10.691 38.914 1.00 89.19 78 THR A O 1
ATOM 616 N N . ASP A 1 79 ? -40.420 12.596 37.872 1.00 91.81 79 ASP A N 1
ATOM 617 C CA . ASP A 1 79 ? -41.842 12.280 37.681 1.00 91.81 79 ASP A CA 1
ATOM 618 C C . ASP A 1 79 ? -42.050 11.037 36.815 1.00 91.81 79 ASP A C 1
ATOM 620 O O . ASP A 1 79 ? -42.971 10.250 37.050 1.00 91.81 79 ASP A O 1
ATOM 624 N N . TYR A 1 80 ? -41.226 10.864 35.776 1.00 93.31 80 TYR A N 1
ATOM 625 C CA . TYR A 1 80 ? -41.282 9.664 34.950 1.00 93.31 80 TYR A CA 1
ATOM 626 C C . TYR A 1 80 ? -40.873 8.440 35.772 1.00 93.31 80 TYR A C 1
ATOM 628 O O . TYR A 1 80 ? -41.601 7.447 35.772 1.00 93.31 80 TYR A O 1
ATOM 636 N N . TYR A 1 81 ? -39.754 8.524 36.500 1.00 94.31 81 TYR A N 1
ATOM 637 C CA . TYR A 1 81 ? -39.293 7.466 37.397 1.00 94.31 81 TYR A CA 1
ATOM 638 C C . TYR A 1 81 ? -40.372 7.088 38.416 1.00 94.31 81 TYR A C 1
ATOM 640 O O . TYR A 1 81 ? -40.731 5.920 38.514 1.00 94.31 81 TYR A O 1
ATOM 648 N N . GLU A 1 82 ? -40.972 8.060 39.099 1.00 94.81 82 GLU A N 1
ATOM 649 C CA . GLU A 1 82 ? -42.014 7.832 40.103 1.00 94.81 82 GLU A CA 1
ATOM 650 C C . GLU A 1 82 ? -43.253 7.122 39.539 1.00 94.81 82 GLU A C 1
ATOM 652 O O . GLU A 1 82 ? -43.862 6.297 40.222 1.00 94.81 82 GLU A O 1
ATOM 657 N N . LYS A 1 83 ? -43.601 7.380 38.273 1.00 93.44 83 LYS A N 1
ATOM 658 C CA . LYS A 1 83 ? -44.708 6.698 37.583 1.00 93.44 83 LYS A CA 1
ATOM 659 C C . LYS A 1 83 ? -44.403 5.248 37.233 1.00 93.44 83 LYS A C 1
ATOM 661 O O . LYS A 1 83 ? -45.336 4.452 37.163 1.00 93.44 83 LYS A O 1
ATOM 666 N N . VAL A 1 84 ? -43.138 4.906 36.981 1.00 94.44 84 VAL A N 1
ATOM 667 C CA . VAL A 1 84 ? -42.752 3.553 36.549 1.00 94.44 84 VAL A CA 1
ATOM 668 C C . VAL A 1 84 ? -42.038 2.741 37.622 1.00 94.44 84 VAL A C 1
ATOM 670 O O . VAL A 1 84 ? -41.887 1.539 37.448 1.00 94.44 84 VAL A O 1
ATOM 673 N N . LYS A 1 85 ? -41.632 3.331 38.750 1.00 94.56 85 LYS A N 1
ATOM 674 C CA . LYS A 1 85 ? -40.831 2.643 39.777 1.00 94.56 85 LYS A CA 1
ATOM 675 C C . LYS A 1 85 ? -41.461 1.349 40.291 1.00 94.56 85 LYS A C 1
ATOM 677 O O . LYS A 1 85 ? -40.741 0.433 40.656 1.00 94.56 85 LYS A O 1
ATOM 682 N N . SER A 1 86 ? -42.793 1.257 40.300 1.00 92.69 86 SER A N 1
ATOM 683 C CA . SER A 1 86 ? -43.525 0.065 40.745 1.00 92.69 86 SER A CA 1
ATOM 684 C C . SER A 1 86 ? -43.475 -1.103 39.757 1.00 92.69 86 SER A C 1
ATOM 686 O O . SER A 1 86 ? -43.737 -2.231 40.162 1.00 92.69 86 SER A O 1
ATOM 688 N N . ILE A 1 87 ? -43.164 -0.842 38.483 1.00 92.69 87 ILE A N 1
ATOM 689 C CA . ILE A 1 87 ? -43.001 -1.866 37.439 1.00 92.69 87 ILE A CA 1
ATOM 690 C C . ILE A 1 87 ? -41.528 -2.142 37.113 1.00 92.69 87 ILE A C 1
ATOM 692 O O . ILE A 1 87 ? -41.236 -3.073 36.364 1.00 92.69 87 ILE A O 1
ATOM 696 N N . LEU A 1 88 ? -40.598 -1.339 37.643 1.00 94.31 88 LEU A N 1
ATOM 697 C CA . LEU A 1 88 ? -39.172 -1.612 37.518 1.00 94.31 88 LEU A CA 1
ATOM 698 C C . LEU A 1 88 ? -38.818 -2.857 38.345 1.00 94.31 88 LEU A C 1
ATOM 700 O O . LEU A 1 88 ? -39.259 -2.970 39.491 1.00 94.31 88 LEU A O 1
ATOM 704 N N . PRO A 1 89 ? -38.000 -3.778 37.811 1.00 92.75 89 PRO A N 1
ATOM 705 C CA . PRO A 1 89 ? -37.416 -4.844 38.613 1.00 92.75 89 PRO A CA 1
ATOM 706 C C . PRO A 1 89 ? -36.643 -4.265 39.802 1.00 92.75 89 PRO A C 1
ATOM 708 O O . PRO A 1 89 ? -35.953 -3.253 39.659 1.00 92.75 89 PRO A O 1
ATOM 711 N N . VAL A 1 90 ? -36.741 -4.922 40.962 1.00 90.50 90 VAL A N 1
ATOM 712 C CA . VAL A 1 90 ? -36.127 -4.454 42.219 1.00 90.50 90 VAL A CA 1
ATOM 713 C C . VAL A 1 90 ? -34.626 -4.224 42.051 1.00 90.50 90 VAL A C 1
ATOM 715 O O . VAL A 1 90 ? -34.082 -3.251 42.564 1.00 90.50 90 VAL A O 1
ATOM 718 N N . GLU A 1 91 ? -33.958 -5.056 41.254 1.00 88.88 91 GLU A N 1
ATOM 719 C CA . GLU A 1 91 ? -32.525 -4.922 41.009 1.00 88.88 91 GLU A CA 1
ATOM 720 C C . GLU A 1 91 ? -32.164 -3.614 40.294 1.00 88.88 91 GLU A C 1
ATOM 722 O O . GLU A 1 91 ? -31.098 -3.062 40.548 1.00 88.88 91 GLU A O 1
ATOM 727 N N . ILE A 1 92 ? -33.049 -3.089 39.439 1.00 93.12 92 ILE A N 1
ATOM 728 C CA . ILE A 1 92 ? -32.846 -1.801 38.765 1.00 93.12 92 ILE A CA 1
ATOM 729 C C . ILE A 1 92 ? -33.041 -0.651 39.749 1.00 93.12 92 ILE A C 1
ATOM 731 O O . ILE A 1 92 ? -32.236 0.278 39.764 1.00 93.12 92 ILE A O 1
ATOM 735 N N . THR A 1 93 ? -34.070 -0.703 40.601 1.00 94.00 93 THR A N 1
ATOM 736 C CA . THR A 1 93 ? -34.265 0.333 41.628 1.00 94.00 93 THR A CA 1
ATOM 737 C C . THR A 1 93 ? -33.120 0.348 42.639 1.00 94.00 93 THR A C 1
ATOM 739 O O . THR A 1 93 ? -32.641 1.425 42.998 1.00 94.00 93 THR A O 1
ATOM 742 N N . ASP A 1 94 ? -32.616 -0.828 43.023 1.00 91.81 94 ASP A N 1
ATOM 743 C CA . ASP A 1 94 ? -31.452 -0.969 43.901 1.00 91.81 94 ASP A CA 1
ATOM 744 C C . ASP A 1 94 ? -30.176 -0.464 43.221 1.00 91.81 94 ASP A C 1
ATOM 746 O O . ASP A 1 94 ? -29.362 0.207 43.857 1.00 91.81 94 ASP A O 1
ATOM 750 N N . GLN A 1 95 ? -30.010 -0.727 41.921 1.00 91.94 95 GLN A N 1
ATOM 751 C CA . GLN A 1 95 ? -28.881 -0.214 41.151 1.00 91.94 95 GLN A CA 1
ATOM 752 C C . GLN A 1 95 ? -28.898 1.313 41.069 1.00 91.94 95 GLN A C 1
ATOM 754 O O . GLN A 1 95 ? -27.873 1.937 41.343 1.00 91.94 95 GLN A O 1
ATOM 759 N N . ILE A 1 96 ? -30.050 1.924 40.762 1.00 94.38 96 ILE A N 1
ATOM 760 C CA . ILE A 1 96 ? -30.212 3.386 40.730 1.00 94.38 96 ILE A CA 1
ATOM 761 C C . ILE A 1 96 ? -29.858 3.983 42.095 1.00 94.38 96 ILE A C 1
ATOM 763 O O . ILE A 1 96 ? -29.004 4.866 42.181 1.00 94.38 96 ILE A O 1
ATOM 767 N N . ALA A 1 97 ? -30.491 3.492 43.166 1.00 94.62 97 ALA A N 1
ATOM 768 C CA . ALA A 1 97 ? -30.310 4.039 44.506 1.00 94.62 97 ALA A CA 1
ATOM 769 C C . ALA A 1 97 ? -28.879 3.837 45.025 1.00 94.62 97 ALA A C 1
ATOM 771 O O . ALA A 1 97 ? -28.284 4.771 45.567 1.00 94.62 97 ALA A O 1
ATOM 772 N N . GLY A 1 98 ? -28.319 2.641 44.825 1.00 93.56 98 GLY A N 1
ATOM 773 C CA . GLY A 1 98 ? -26.954 2.300 45.207 1.00 93.56 98 GLY A CA 1
ATOM 774 C C . GLY A 1 98 ? -25.934 3.146 44.455 1.00 93.56 98 GLY A C 1
ATOM 775 O O . GLY A 1 98 ? -25.115 3.809 45.087 1.00 93.56 98 GLY A O 1
ATOM 776 N N . THR A 1 99 ? -26.029 3.205 43.123 1.00 92.25 99 THR A N 1
ATOM 777 C CA . THR A 1 99 ? -25.090 3.984 42.301 1.00 92.25 99 THR A CA 1
ATOM 778 C C . THR A 1 99 ? -25.148 5.472 42.644 1.00 92.25 99 THR A C 1
ATOM 780 O O . THR A 1 99 ? -24.101 6.089 42.830 1.00 92.25 99 THR A O 1
ATOM 783 N N . ALA A 1 100 ? -26.347 6.040 42.820 1.00 93.31 100 ALA A N 1
ATOM 784 C CA . ALA A 1 100 ? -26.513 7.428 43.250 1.00 93.31 100 ALA A CA 1
ATOM 785 C C . ALA A 1 100 ? -25.889 7.690 44.630 1.00 93.31 100 ALA A C 1
ATOM 787 O O . ALA A 1 100 ? -25.220 8.704 44.829 1.00 93.31 100 ALA A O 1
ATOM 788 N N . LYS A 1 101 ? -26.061 6.764 45.583 1.00 94.75 101 LYS A N 1
ATOM 789 C CA . LYS A 1 101 ? -25.487 6.900 46.926 1.00 94.75 101 LYS A CA 1
ATOM 790 C C . LYS A 1 101 ? -23.962 6.815 46.903 1.00 94.75 101 LYS A C 1
ATOM 792 O O . LYS A 1 101 ? -23.305 7.651 47.515 1.00 94.75 101 LYS A O 1
ATOM 797 N N . GLY A 1 102 ? -23.406 5.869 46.150 1.00 91.88 102 GLY A N 1
ATOM 798 C CA . GLY A 1 102 ? -21.960 5.741 45.985 1.00 91.88 102 GLY A CA 1
ATOM 799 C C . GLY A 1 102 ? -21.345 6.969 45.312 1.00 91.88 102 GLY A C 1
ATOM 800 O O . GLY A 1 102 ? -20.336 7.491 45.785 1.00 91.88 102 GLY A O 1
ATOM 801 N N . LEU A 1 103 ? -21.988 7.486 44.261 1.00 89.69 103 LEU A N 1
ATOM 802 C CA . LEU A 1 103 ? -21.563 8.711 43.580 1.00 89.69 103 LEU A CA 1
ATOM 803 C C . LEU A 1 103 ? -21.605 9.927 44.518 1.00 89.69 103 LEU A C 1
ATOM 805 O O . LEU A 1 103 ? -20.654 10.700 44.549 1.00 89.69 103 LEU A O 1
ATOM 809 N N . SER A 1 104 ? -22.676 10.075 45.304 1.00 92.62 104 SER A N 1
ATOM 810 C CA . SER A 1 104 ? -22.815 11.156 46.289 1.00 92.62 104 SER A CA 1
ATOM 811 C C . SER A 1 104 ? -21.665 11.160 47.298 1.00 92.62 104 SER A C 1
ATOM 813 O O . SER A 1 104 ? -21.035 12.194 47.511 1.00 92.62 104 SER A O 1
ATOM 815 N N . ASP A 1 105 ? -21.338 9.992 47.855 1.00 92.62 105 ASP A N 1
ATOM 816 C CA . ASP A 1 105 ? -20.314 9.873 48.896 1.00 92.62 105 ASP A CA 1
ATOM 817 C C . ASP A 1 105 ? -18.877 10.031 48.368 1.00 92.62 105 ASP A C 1
ATOM 819 O O . ASP A 1 105 ? -17.990 10.426 49.122 1.00 92.62 105 ASP A O 1
ATOM 823 N N . SER A 1 106 ? -18.631 9.738 47.089 1.00 89.44 106 SER A N 1
ATOM 824 C CA . SER A 1 106 ? -17.291 9.803 46.481 1.00 89.44 106 SER A CA 1
ATOM 825 C C . SER A 1 106 ? -16.994 11.123 45.759 1.00 89.44 106 SER A C 1
ATOM 827 O O . SER A 1 106 ? -15.845 11.570 45.754 1.00 89.44 106 SER A O 1
ATOM 829 N N . ALA A 1 107 ? -18.008 11.767 45.174 1.00 83.69 107 ALA A N 1
ATOM 830 C CA . ALA A 1 107 ? -17.857 12.995 44.390 1.00 83.69 107 ALA A CA 1
ATOM 831 C C . ALA A 1 107 ? -18.158 14.292 45.171 1.00 83.69 107 ALA A C 1
ATOM 833 O O . ALA A 1 107 ? -18.123 15.365 44.573 1.00 83.69 107 ALA A O 1
ATOM 834 N N . ASP A 1 108 ? -18.430 14.205 46.480 1.00 81.88 108 ASP A N 1
ATOM 835 C CA . ASP A 1 108 ? -18.782 15.344 47.353 1.00 81.88 108 ASP A CA 1
ATOM 836 C C . ASP A 1 108 ? -19.986 16.153 46.826 1.00 81.88 108 ASP A C 1
ATOM 838 O O . ASP A 1 108 ? -19.998 17.385 46.806 1.00 81.88 108 ASP A O 1
ATOM 842 N N . ILE A 1 109 ? -21.013 15.436 46.359 1.00 87.75 109 ILE A N 1
ATOM 843 C CA . ILE A 1 109 ? -22.296 16.004 45.926 1.00 87.75 109 ILE A CA 1
ATOM 844 C C . ILE A 1 109 ? -23.424 15.436 46.780 1.00 87.75 109 ILE A C 1
ATOM 846 O O . ILE A 1 109 ? -23.351 14.305 47.263 1.00 87.75 109 ILE A O 1
ATOM 850 N N . ASP A 1 110 ? -24.499 16.197 46.962 1.00 91.88 110 ASP A N 1
ATOM 851 C CA . ASP A 1 110 ? -25.646 15.706 47.716 1.00 91.88 110 ASP A CA 1
ATOM 852 C C . ASP A 1 110 ? -26.366 14.561 46.977 1.00 91.88 110 ASP A C 1
ATOM 854 O O . ASP A 1 110 ? -26.337 14.451 45.746 1.00 91.88 110 ASP A O 1
ATOM 858 N N . TYR A 1 111 ? -27.015 13.691 47.754 1.00 93.06 111 TYR A N 1
ATOM 859 C CA . TYR A 1 111 ? -27.679 12.499 47.228 1.00 93.06 111 TYR A CA 1
ATOM 860 C C . TYR A 1 111 ? -28.781 12.829 46.222 1.00 93.06 111 TYR A C 1
ATOM 862 O O . TYR A 1 111 ? -28.938 12.102 45.248 1.00 93.06 111 TYR A O 1
ATOM 870 N N . GLU A 1 112 ? -29.526 13.913 46.435 1.00 90.19 112 GLU A N 1
ATOM 871 C CA . GLU A 1 112 ? -30.633 14.290 45.557 1.00 90.19 112 GLU A CA 1
ATOM 872 C C . GLU A 1 112 ? -30.102 14.666 44.170 1.00 90.19 112 GLU A C 1
ATOM 874 O O . GLU A 1 112 ? -30.578 14.149 43.159 1.00 90.19 112 GLU A O 1
ATOM 879 N N . THR A 1 113 ? -29.034 15.464 44.113 1.00 88.12 113 THR A N 1
ATOM 880 C CA . THR A 1 113 ? -28.332 15.779 42.864 1.00 88.12 113 THR A CA 1
ATOM 881 C C . THR A 1 113 ? -27.802 14.514 42.177 1.00 88.12 113 THR A C 1
ATOM 883 O O . THR A 1 113 ? -28.000 14.338 40.972 1.00 88.12 113 THR A O 1
ATOM 886 N N . ALA A 1 114 ? -27.168 13.600 42.922 1.00 89.25 114 ALA A N 1
ATOM 887 C CA . ALA A 1 114 ? -26.658 12.332 42.386 1.00 89.25 114 ALA A CA 1
ATOM 888 C C . ALA A 1 114 ? -27.774 11.374 41.925 1.00 89.25 114 ALA A C 1
ATOM 890 O O . ALA A 1 114 ? -27.601 10.599 40.988 1.00 89.25 114 ALA A O 1
ATOM 891 N N . PHE A 1 115 ? -28.939 11.412 42.560 1.00 91.56 115 PHE A N 1
ATOM 892 C CA . PHE A 1 115 ? -30.081 10.595 42.178 1.00 91.56 115 PHE A CA 1
ATOM 893 C C . PHE A 1 115 ? -30.739 11.134 40.905 1.00 91.56 115 PHE A C 1
ATOM 895 O O . PHE A 1 115 ? -30.927 10.394 39.936 1.00 91.56 115 PHE A O 1
ATOM 902 N N . GLN A 1 116 ? -31.002 12.443 40.862 1.00 88.62 116 GLN A N 1
ATOM 903 C CA . GLN A 1 116 ? -31.517 13.130 39.675 1.00 88.62 116 GLN A CA 1
ATOM 904 C C . GLN A 1 116 ? -30.598 12.935 38.469 1.00 88.62 116 GLN A C 1
ATOM 906 O O . GLN A 1 116 ? -31.079 12.759 37.352 1.00 88.62 116 GLN A O 1
ATOM 911 N N . ALA A 1 117 ? -29.286 12.907 38.702 1.00 85.38 117 ALA A N 1
ATOM 912 C CA . ALA A 1 117 ? -28.275 12.598 37.706 1.00 85.38 117 ALA A CA 1
ATOM 913 C C . ALA A 1 117 ? -28.499 11.248 37.015 1.00 85.38 117 ALA A C 1
ATOM 915 O O . ALA A 1 117 ? -28.648 11.176 35.790 1.00 85.38 117 ALA A O 1
ATOM 916 N N . ILE A 1 118 ? -28.528 10.184 37.818 1.00 89.12 118 ILE A N 1
ATOM 917 C CA . ILE A 1 118 ? -28.665 8.808 37.342 1.00 89.12 118 ILE A CA 1
ATOM 918 C C . ILE A 1 118 ? -30.024 8.612 36.670 1.00 89.12 118 ILE A C 1
ATOM 920 O O . ILE A 1 118 ? -30.096 8.037 35.581 1.00 89.12 118 ILE A O 1
ATOM 924 N N . VAL A 1 119 ? -31.097 9.138 37.262 1.00 90.88 119 VAL A N 1
ATOM 925 C CA . VAL A 1 119 ? -32.438 9.056 36.677 1.00 90.88 119 VAL A CA 1
ATOM 926 C C . VAL A 1 119 ? -32.506 9.818 35.351 1.00 90.88 119 VAL A C 1
ATOM 928 O O . VAL A 1 119 ? -32.952 9.262 34.352 1.00 90.88 119 VAL A O 1
ATOM 931 N N . ALA A 1 120 ? -32.026 11.060 35.277 1.00 88.38 120 ALA A N 1
ATOM 932 C CA . ALA A 1 120 ? -32.136 11.851 34.053 1.00 88.38 120 ALA A CA 1
ATOM 933 C C . ALA A 1 120 ? -31.451 11.176 32.856 1.00 88.38 120 ALA A C 1
ATOM 935 O O . ALA A 1 120 ? -32.060 11.064 31.792 1.00 88.38 120 ALA A O 1
ATOM 936 N N . TRP A 1 121 ? -30.226 10.674 33.033 1.00 85.38 121 TRP A N 1
ATOM 937 C CA . TRP A 1 121 ? -29.483 10.016 31.957 1.00 85.38 121 TRP A CA 1
ATOM 938 C C . TRP A 1 121 ? -30.121 8.710 31.494 1.00 85.38 121 TRP A C 1
ATOM 940 O O . TRP A 1 121 ? -30.254 8.482 30.294 1.00 85.38 121 TRP A O 1
ATOM 950 N N . ASN A 1 122 ? -30.560 7.867 32.426 1.00 89.06 122 ASN A N 1
ATOM 951 C CA . ASN A 1 122 ? -31.051 6.533 32.083 1.00 89.06 122 ASN A CA 1
ATOM 952 C C . ASN A 1 122 ? -32.512 6.525 31.604 1.00 89.06 122 ASN A C 1
ATOM 954 O O . ASN A 1 122 ? -32.956 5.547 31.009 1.00 89.06 122 ASN A O 1
ATOM 958 N N . PHE A 1 123 ? -33.241 7.628 31.795 1.00 90.44 123 PHE A N 1
ATOM 959 C CA . PHE A 1 123 ? -34.605 7.817 31.294 1.00 90.44 123 PHE A CA 1
ATOM 960 C C . PHE A 1 123 ? -34.688 8.784 30.102 1.00 90.44 123 PHE A C 1
ATOM 962 O O . PHE A 1 123 ? -35.782 9.058 29.601 1.00 90.44 123 PHE A O 1
ATOM 969 N N . VAL A 1 124 ? -33.555 9.310 29.618 1.00 85.50 124 VAL A N 1
ATOM 970 C CA . VAL A 1 124 ? -33.542 10.391 28.621 1.00 85.50 124 VAL A CA 1
ATOM 971 C C . VAL A 1 124 ? -34.224 10.027 27.307 1.00 85.50 124 VAL A C 1
ATOM 973 O O . VAL A 1 124 ? -34.982 10.837 26.764 1.00 85.50 124 VAL A O 1
ATOM 976 N N . PHE A 1 125 ? -34.003 8.806 26.817 1.00 83.25 125 PHE A N 1
ATOM 977 C CA . PHE A 1 125 ? -34.546 8.357 25.536 1.00 83.25 125 PHE A CA 1
ATOM 978 C C . PHE A 1 125 ? -36.079 8.311 25.560 1.00 83.25 125 PHE A C 1
ATOM 980 O O . PHE A 1 125 ? -36.722 8.755 24.609 1.00 83.25 125 PHE A O 1
ATOM 987 N N . ASP A 1 126 ? -36.659 7.885 26.680 1.00 87.19 126 ASP A N 1
ATOM 988 C CA . ASP A 1 126 ? -38.103 7.773 26.875 1.00 87.19 126 ASP A CA 1
ATOM 989 C C . ASP A 1 126 ? -38.776 9.110 27.210 1.00 87.19 126 ASP A C 1
ATOM 991 O O . ASP A 1 126 ? -39.837 9.429 26.674 1.00 87.19 126 ASP A O 1
ATOM 995 N N . VAL A 1 127 ? -38.155 9.928 28.065 1.00 87.75 127 VAL A N 1
ATOM 996 C CA . VAL A 1 127 ? -38.735 11.198 28.544 1.00 87.75 127 VAL A CA 1
ATOM 997 C C . VAL A 1 127 ? -38.728 12.282 27.468 1.00 87.75 127 VAL A C 1
ATOM 999 O O . VAL A 1 127 ? -39.641 13.118 27.392 1.00 87.75 127 VAL A O 1
ATOM 1002 N N . VAL A 1 128 ? -37.670 12.322 26.661 1.00 80.69 128 VAL A N 1
ATOM 1003 C CA . VAL A 1 128 ? -37.457 13.371 25.657 1.00 80.69 128 VAL A CA 1
A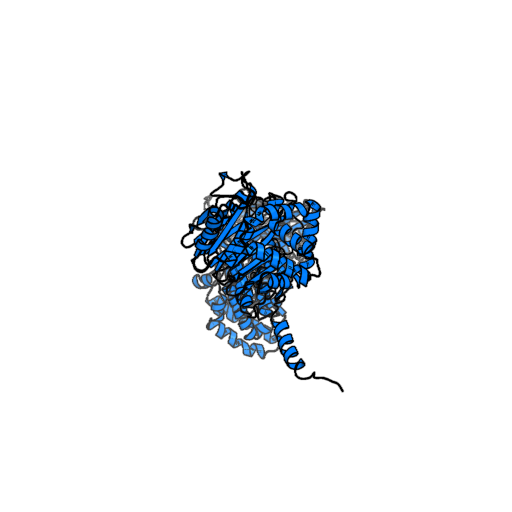TOM 1004 C C . VAL A 1 128 ? -37.905 12.916 24.267 1.00 80.69 128 VAL A C 1
ATOM 1006 O O . VAL A 1 128 ? -38.096 13.763 23.396 1.00 80.69 128 VAL A O 1
ATOM 1009 N N . ASN A 1 129 ? -38.132 11.612 24.064 1.00 74.12 129 ASN A N 1
ATOM 1010 C CA . ASN A 1 129 ? -38.409 11.024 22.753 1.00 74.12 129 ASN A CA 1
ATOM 1011 C C . ASN A 1 129 ? -37.368 11.476 21.715 1.00 74.12 129 ASN A C 1
ATOM 1013 O O . ASN A 1 129 ? -37.686 12.070 20.676 1.00 74.12 129 ASN A O 1
ATOM 1017 N N . LEU A 1 130 ? -36.093 11.276 22.060 1.00 65.06 130 LEU A N 1
ATOM 1018 C CA . LEU A 1 130 ? -34.980 11.697 21.215 1.00 65.06 130 LEU A CA 1
ATOM 1019 C C . LEU A 1 130 ? -35.108 11.063 19.814 1.00 65.06 130 LEU A C 1
ATOM 1021 O O . LEU A 1 130 ? -35.602 9.940 19.676 1.00 65.06 130 LEU A O 1
ATOM 1025 N N . PRO A 1 131 ? -34.725 11.779 18.739 1.00 59.22 131 PRO A N 1
ATOM 1026 C CA . PRO A 1 131 ? -34.670 11.183 17.410 1.00 59.22 131 PRO A CA 1
ATOM 1027 C C . PRO A 1 131 ? -33.777 9.943 17.426 1.00 59.22 131 PRO A C 1
ATOM 1029 O O . PRO A 1 131 ? -32.742 9.946 18.089 1.00 59.22 131 PRO A O 1
ATOM 1032 N N . ALA A 1 132 ? -34.202 8.892 16.716 1.00 57.34 132 ALA A N 1
ATOM 1033 C CA . ALA A 1 132 ? -33.435 7.656 16.627 1.00 57.34 132 ALA A CA 1
ATOM 1034 C C . ALA A 1 132 ? -32.023 7.977 16.110 1.00 57.34 132 ALA A C 1
ATOM 1036 O O . ALA A 1 132 ? -31.866 8.661 15.093 1.00 57.34 132 ALA A O 1
ATOM 1037 N N . TYR A 1 133 ? -31.010 7.528 16.849 1.00 65.50 133 TYR A N 1
ATOM 1038 C CA . TYR A 1 133 ? -29.610 7.633 16.443 1.00 65.50 133 TYR A CA 1
ATOM 1039 C C . TYR A 1 133 ? -29.373 6.768 15.204 1.00 65.50 133 TYR A C 1
ATOM 1041 O O . TYR A 1 133 ? -30.170 5.879 14.942 1.00 65.50 133 TYR A O 1
ATOM 1049 N N . HIS A 1 134 ? -28.332 7.031 14.413 1.00 76.31 134 HIS A N 1
ATOM 1050 C CA . HIS A 1 134 ? -28.115 6.358 13.121 1.00 76.31 134 HIS A CA 1
ATOM 1051 C C . HIS A 1 134 ? -27.262 5.073 13.249 1.00 76.31 134 HIS A C 1
ATOM 1053 O O . HIS A 1 134 ? -26.545 4.703 12.336 1.00 76.31 134 HIS A O 1
ATOM 1059 N N . CYS A 1 135 ? -27.352 4.350 14.368 1.00 90.00 135 CYS A N 1
ATOM 1060 C CA . CYS A 1 135 ? -26.485 3.202 14.651 1.00 90.00 135 CYS A CA 1
ATOM 1061 C C . CYS A 1 135 ? -26.658 2.005 13.695 1.00 90.00 135 CYS A C 1
ATOM 1063 O O . CYS A 1 135 ? -27.748 1.738 13.176 1.00 90.00 135 CYS A O 1
ATOM 1065 N N . SER A 1 136 ? -25.578 1.251 13.508 1.00 95.19 136 SER A N 1
ATOM 1066 C CA . SER A 1 136 ? -25.504 0.072 12.635 1.00 95.19 136 SER A CA 1
ATOM 1067 C C . SER A 1 136 ? -24.867 -1.087 13.394 1.00 95.19 136 SER A C 1
ATOM 1069 O O . SER A 1 136 ? -23.909 -0.855 14.124 1.00 95.19 136 SER A O 1
ATOM 1071 N N . ALA A 1 137 ? -25.363 -2.314 13.221 1.00 97.38 137 ALA A N 1
ATOM 1072 C CA . ALA A 1 137 ? -24.845 -3.506 13.895 1.00 97.38 137 ALA A CA 1
ATOM 1073 C C . ALA A 1 137 ? -24.860 -4.743 12.989 1.00 97.38 137 ALA A C 1
ATOM 1075 O O . ALA A 1 137 ? -25.772 -4.895 12.171 1.00 97.38 137 ALA A O 1
ATOM 1076 N N . LEU A 1 138 ? -23.887 -5.635 13.184 1.00 97.81 138 LEU A N 1
ATOM 1077 C CA . LEU A 1 138 ? -23.755 -6.911 12.479 1.00 97.81 138 LEU A CA 1
ATOM 1078 C C . LEU A 1 138 ? -23.135 -7.962 13.414 1.00 97.81 138 LEU A C 1
ATOM 1080 O O . LEU A 1 138 ? -22.066 -7.733 13.976 1.00 97.81 138 LEU A O 1
ATOM 1084 N N . ALA A 1 139 ? -23.800 -9.106 13.566 1.00 97.94 139 ALA A N 1
ATOM 1085 C CA . ALA A 1 139 ? -23.223 -10.317 14.148 1.00 97.94 139 ALA A CA 1
ATOM 1086 C C . ALA A 1 139 ? -22.888 -11.294 13.022 1.00 97.94 139 ALA A C 1
ATOM 1088 O O . ALA A 1 139 ? -23.721 -11.480 12.134 1.00 97.94 139 ALA A O 1
ATOM 1089 N N . VAL A 1 140 ? -21.712 -11.917 13.073 1.00 96.06 140 VAL A N 1
ATOM 1090 C CA . VAL A 1 140 ? -21.249 -12.886 12.072 1.00 96.06 140 VAL A CA 1
ATOM 1091 C C . VAL A 1 140 ? -20.653 -14.121 12.736 1.00 96.06 140 VAL A C 1
ATOM 1093 O O . VAL A 1 140 ? -20.061 -14.036 13.816 1.00 96.06 140 VAL A O 1
ATOM 1096 N N . SER A 1 141 ? -20.775 -15.252 12.052 1.00 94.00 141 SER A N 1
ATOM 1097 C CA . SER A 1 141 ? -20.039 -16.475 12.343 1.00 94.00 141 SER A CA 1
ATOM 1098 C C . SER A 1 141 ? -19.636 -17.189 11.061 1.00 94.00 141 SER A C 1
ATOM 1100 O O . SER A 1 141 ? -20.478 -17.432 10.193 1.00 94.00 141 SER A O 1
ATOM 1102 N N . GLU A 1 142 ? -18.355 -17.535 10.966 1.00 89.81 142 GLU A N 1
ATOM 1103 C CA . GLU A 1 142 ? -17.768 -18.318 9.886 1.00 89.81 142 GLU A CA 1
ATOM 1104 C C . GLU A 1 142 ? -16.577 -19.141 10.406 1.00 89.81 142 GLU A C 1
ATOM 1106 O O . GLU A 1 142 ? -15.459 -18.649 10.552 1.00 89.81 142 GLU A O 1
ATOM 1111 N N . GLY A 1 143 ? -16.812 -20.416 10.723 1.00 85.62 143 GLY A N 1
ATOM 1112 C CA . GLY A 1 143 ? -15.790 -21.273 11.334 1.00 85.62 143 GLY A CA 1
ATOM 1113 C C . GLY A 1 143 ? -15.359 -20.767 12.718 1.00 85.62 143 GLY A C 1
ATOM 1114 O O . GLY A 1 143 ? -16.178 -20.681 13.633 1.00 85.62 143 GLY A O 1
ATOM 1115 N N . GLU A 1 144 ? -14.073 -20.443 12.876 1.00 84.31 144 GLU A N 1
ATOM 1116 C CA . GLU A 1 144 ? -13.525 -19.858 14.115 1.00 84.31 144 GLU A CA 1
ATOM 1117 C C . GLU A 1 144 ? -13.776 -18.340 14.214 1.00 84.31 144 GLU A C 1
ATOM 1119 O O . GLU A 1 144 ? -13.685 -17.758 15.294 1.00 84.31 144 GLU A O 1
ATOM 1124 N N . ASN A 1 145 ? -14.134 -17.690 13.103 1.00 88.00 145 ASN A N 1
ATOM 1125 C CA . ASN A 1 145 ? -14.332 -16.249 13.035 1.00 88.00 145 ASN A CA 1
ATOM 1126 C C . ASN A 1 145 ? -15.738 -15.873 13.503 1.00 88.00 145 ASN A C 1
ATOM 1128 O O . ASN A 1 145 ? -16.717 -16.039 12.775 1.00 88.00 145 ASN A O 1
ATOM 1132 N N . LYS A 1 146 ? -15.844 -15.350 14.726 1.00 94.50 146 LYS A N 1
ATOM 1133 C CA . LYS A 1 146 ? -17.120 -14.993 15.357 1.00 94.50 146 LYS A CA 1
ATOM 1134 C C . LYS A 1 146 ? -17.036 -13.596 15.939 1.00 94.50 146 LYS A C 1
ATOM 1136 O O . LYS A 1 146 ? -16.263 -13.365 16.868 1.00 94.50 146 LYS A O 1
ATOM 1141 N N . PHE A 1 147 ? -17.860 -12.683 15.433 1.00 96.88 147 PHE A N 1
ATOM 1142 C CA . PHE A 1 147 ? -17.769 -11.270 15.796 1.00 96.88 147 PHE A CA 1
ATOM 1143 C C . PHE A 1 147 ? -19.138 -10.607 15.953 1.00 96.88 147 PHE A C 1
ATOM 1145 O O . PHE A 1 147 ? -20.106 -10.969 15.284 1.00 96.88 147 PHE A O 1
ATOM 1152 N N . LEU A 1 148 ? -19.196 -9.585 16.806 1.00 98.06 148 LEU A N 1
ATOM 1153 C CA . LEU A 1 148 ? -20.303 -8.632 16.887 1.00 98.06 148 LEU A CA 1
ATOM 1154 C C . LEU A 1 148 ? -19.747 -7.213 16.771 1.00 98.06 148 LEU A C 1
ATOM 1156 O O . LEU A 1 148 ? -19.054 -6.759 17.678 1.00 98.06 148 LEU A O 1
ATOM 1160 N N . ILE A 1 149 ? -20.050 -6.520 15.674 1.00 96.88 149 ILE A N 1
ATOM 1161 C CA . ILE A 1 149 ? -19.576 -5.160 15.380 1.00 96.88 149 ILE A CA 1
ATOM 1162 C C . ILE A 1 149 ? -20.727 -4.150 15.402 1.00 96.88 149 ILE A C 1
ATOM 1164 O O . ILE A 1 149 ? -21.851 -4.464 14.996 1.00 96.88 149 ILE A O 1
ATOM 1168 N N . HIS A 1 150 ? -20.449 -2.918 15.845 1.00 96.06 150 HIS A N 1
ATOM 1169 C CA . HIS A 1 150 ? -21.418 -1.826 15.784 1.00 96.06 150 HIS A CA 1
ATOM 1170 C C . HIS A 1 150 ? -20.799 -0.416 15.682 1.00 96.06 150 HIS A C 1
ATOM 1172 O O . HIS A 1 150 ? -19.889 -0.056 16.437 1.00 96.06 150 HIS A O 1
ATOM 1178 N N . ASN A 1 151 ? -21.390 0.421 14.816 1.00 93.44 151 ASN A N 1
ATOM 1179 C CA . ASN A 1 151 ? -21.150 1.870 14.723 1.00 93.44 151 ASN A CA 1
ATOM 1180 C C . ASN A 1 151 ? -22.188 2.640 15.543 1.00 93.44 151 ASN A C 1
ATOM 1182 O O . ASN A 1 151 ? -23.394 2.478 15.345 1.00 93.44 151 ASN A O 1
ATOM 1186 N N . THR A 1 152 ? -21.710 3.516 16.426 1.00 89.88 152 THR A N 1
ATOM 1187 C CA . THR A 1 152 ? -22.528 4.479 17.166 1.00 89.88 152 THR A CA 1
ATOM 1188 C C . THR A 1 152 ? -22.479 5.829 16.472 1.00 89.88 152 THR A C 1
ATOM 1190 O O . THR A 1 152 ? -21.419 6.455 16.391 1.00 89.88 152 THR A O 1
ATOM 1193 N N . ASP A 1 153 ? -23.647 6.321 16.073 1.00 87.19 153 ASP A N 1
ATOM 1194 C CA . ASP A 1 153 ? -23.782 7.622 15.429 1.00 87.19 153 ASP A CA 1
ATOM 1195 C C . ASP A 1 153 ? -24.457 8.627 16.360 1.00 87.19 153 ASP A C 1
ATOM 1197 O O . ASP A 1 153 ? -25.512 8.347 16.930 1.00 87.19 153 ASP A O 1
ATOM 1201 N N . GLN A 1 154 ? -23.885 9.823 16.497 1.00 80.00 154 GLN A N 1
ATOM 1202 C CA . GLN A 1 154 ? -24.395 10.877 17.379 1.00 80.00 154 GLN A CA 1
ATOM 1203 C C . GLN A 1 154 ? -24.395 12.258 16.720 1.00 80.00 154 GLN A C 1
ATOM 1205 O O . GLN A 1 154 ? -23.818 12.466 15.653 1.00 80.00 154 GLN A O 1
ATOM 1210 N N . GLN A 1 155 ? -25.074 13.215 17.361 1.00 74.25 155 GLN A N 1
ATOM 1211 C CA . GLN A 1 155 ? -25.055 14.610 16.923 1.00 74.25 155 GLN A CA 1
ATOM 1212 C C . GLN A 1 155 ? -23.684 15.259 17.155 1.00 74.25 155 GLN A C 1
ATOM 1214 O O . GLN A 1 155 ? -22.974 14.904 18.096 1.00 74.25 155 GLN A O 1
ATOM 1219 N N . TYR A 1 156 ? -23.324 16.241 16.322 1.00 65.06 156 TYR A N 1
ATOM 1220 C CA . TYR A 1 156 ? -22.065 16.983 16.476 1.00 65.06 156 TYR A CA 1
ATOM 1221 C C . TYR A 1 156 ? -21.910 17.600 17.866 1.00 65.06 156 TYR A C 1
ATOM 1223 O O . TYR A 1 156 ? -22.848 18.206 18.385 1.00 65.06 156 TYR A O 1
ATOM 1231 N N . GLY A 1 157 ? -20.709 17.482 18.439 1.00 56.72 157 GLY A N 1
ATOM 1232 C CA . GLY A 1 157 ? -20.419 17.928 19.803 1.00 56.72 157 GLY A CA 1
ATOM 1233 C C . GLY A 1 157 ? -20.814 16.930 20.898 1.00 56.72 157 GLY A C 1
ATOM 1234 O O . GLY A 1 157 ? -20.604 17.226 22.069 1.00 56.72 157 GLY A O 1
ATOM 1235 N N . GLY A 1 158 ? -21.354 15.760 20.536 1.00 57.59 158 GLY A N 1
ATOM 1236 C CA . GLY A 1 158 ? -21.505 14.597 21.423 1.00 57.59 158 GLY A CA 1
ATOM 1237 C C . GLY A 1 158 ? -20.280 13.671 21.444 1.00 57.59 158 GLY A C 1
ATOM 1238 O O . GLY A 1 158 ? -20.376 12.537 21.895 1.00 57.59 158 GLY A O 1
ATOM 1239 N N . GLU A 1 159 ? -19.143 14.113 20.903 1.00 60.81 159 GLU A N 1
ATOM 1240 C CA . GLU A 1 159 ? -17.907 13.329 20.871 1.00 60.81 159 GLU A CA 1
ATOM 1241 C C . GLU A 1 159 ? -17.265 13.284 22.266 1.00 60.81 159 GLU A C 1
ATOM 1243 O O . GLU A 1 159 ? -17.057 14.321 22.897 1.00 60.81 159 GLU A O 1
ATOM 1248 N N . GLY A 1 160 ? -16.905 12.083 22.724 1.00 60.25 160 GLY A N 1
ATOM 1249 C CA . GLY A 1 160 ? -16.197 11.866 23.988 1.00 60.25 160 GLY A CA 1
ATOM 1250 C C . GLY A 1 160 ? -17.082 11.389 25.144 1.00 60.25 160 GLY A C 1
ATOM 1251 O O . GLY A 1 160 ? -18.300 11.553 25.153 1.00 60.25 160 GLY A O 1
ATOM 1252 N N . GLY A 1 161 ? -16.441 10.761 26.133 1.00 67.25 161 GLY A N 1
ATOM 1253 C CA . GLY A 1 161 ? -17.086 10.298 27.364 1.00 67.25 161 GLY A CA 1
ATOM 1254 C C . GLY A 1 161 ? -17.555 8.843 27.369 1.00 67.25 161 GLY A C 1
ATOM 1255 O O . GLY A 1 161 ? -18.256 8.463 28.298 1.00 67.25 161 GLY A O 1
ATOM 1256 N N . ALA A 1 162 ? -17.184 8.027 26.377 1.00 79.38 162 ALA A N 1
ATOM 1257 C CA . ALA A 1 162 ? -17.336 6.576 26.469 1.00 79.38 162 ALA A CA 1
ATOM 1258 C C . ALA A 1 162 ? -16.203 5.964 27.310 1.00 79.38 162 ALA A C 1
ATOM 1260 O O . ALA A 1 162 ? -15.084 6.475 27.352 1.00 79.38 162 ALA A O 1
ATOM 1261 N N . SER A 1 163 ? -16.492 4.870 28.001 1.00 87.50 163 SER A N 1
ATOM 1262 C CA . SER A 1 163 ? -15.532 4.144 28.829 1.00 87.50 163 SER A CA 1
ATOM 1263 C C . SER A 1 163 ? -15.818 2.649 28.765 1.00 87.50 163 SER A C 1
ATOM 1265 O O . SER A 1 163 ? -16.954 2.233 28.531 1.00 87.50 163 SER A O 1
ATOM 1267 N N . ILE A 1 164 ? -14.781 1.844 28.980 1.00 90.56 164 ILE A N 1
ATOM 1268 C CA . ILE A 1 164 ? -14.893 0.397 29.142 1.00 90.56 164 ILE A CA 1
ATOM 1269 C C . ILE A 1 164 ? -14.961 0.118 30.639 1.00 90.56 164 ILE A C 1
ATOM 1271 O O . ILE A 1 164 ? -13.955 0.196 31.343 1.00 90.56 164 ILE A O 1
ATOM 1275 N N . ILE A 1 165 ? -16.151 -0.199 31.137 1.00 91.62 165 ILE A N 1
ATOM 1276 C CA . ILE A 1 165 ? -16.354 -0.530 32.547 1.00 91.62 165 ILE A CA 1
ATOM 1277 C C . ILE A 1 165 ? -16.669 -2.016 32.660 1.00 91.62 165 ILE A C 1
ATOM 1279 O O . ILE A 1 165 ? -17.650 -2.505 32.100 1.00 91.62 165 ILE A O 1
ATOM 1283 N N . ILE A 1 166 ? -15.824 -2.732 33.392 1.00 93.50 166 ILE A N 1
ATOM 1284 C CA . ILE A 1 166 ? -15.972 -4.150 33.696 1.00 93.50 166 ILE A CA 1
ATOM 1285 C C . ILE A 1 166 ? -16.610 -4.260 35.079 1.00 93.50 166 ILE A C 1
ATOM 1287 O O . ILE A 1 166 ? -15.985 -3.961 36.095 1.00 93.50 166 ILE A O 1
ATOM 1291 N N . TYR A 1 167 ? -17.859 -4.699 35.116 1.00 93.06 167 TYR A N 1
ATOM 1292 C CA . TYR A 1 167 ? -18.626 -4.905 36.332 1.00 93.06 167 TYR A CA 1
ATOM 1293 C C . TYR A 1 167 ? -18.396 -6.320 36.856 1.00 93.06 167 TYR A C 1
ATOM 1295 O O . TYR A 1 167 ? -18.604 -7.312 36.151 1.00 93.06 167 TYR A O 1
ATOM 1303 N N . LYS A 1 168 ? -18.018 -6.411 38.129 1.00 92.50 168 LYS A N 1
ATOM 1304 C CA . LYS A 1 168 ? -17.857 -7.651 38.888 1.00 92.50 168 LYS A CA 1
ATOM 1305 C C . LYS A 1 168 ? -18.794 -7.634 40.103 1.00 92.50 168 LYS A C 1
ATOM 1307 O O . LYS A 1 168 ? -18.347 -7.331 41.213 1.00 92.50 168 LYS A O 1
ATOM 1312 N N . PRO A 1 169 ? -20.088 -7.941 39.908 1.00 89.31 169 PRO A N 1
ATOM 1313 C CA . PRO A 1 169 ? -21.012 -8.116 41.021 1.00 89.31 169 PRO A CA 1
ATOM 1314 C C . PRO A 1 169 ? -20.536 -9.243 41.951 1.00 89.31 169 PRO A C 1
ATOM 1316 O O . PRO A 1 169 ? -19.820 -10.151 41.513 1.00 89.31 169 PRO A O 1
ATOM 1319 N N . ASP A 1 170 ? -20.956 -9.221 43.217 1.00 82.25 170 ASP A N 1
ATOM 1320 C CA . ASP A 1 170 ? -20.719 -10.327 44.155 1.00 82.25 170 ASP A CA 1
ATOM 1321 C C . ASP A 1 170 ? -21.181 -11.664 43.553 1.00 82.25 170 ASP A C 1
ATOM 1323 O O . ASP A 1 170 ? -22.192 -11.702 42.849 1.00 82.25 170 ASP A O 1
ATOM 1327 N N . GLU A 1 171 ? -20.494 -12.774 43.852 1.00 64.44 171 GLU A N 1
ATOM 1328 C CA . GLU A 1 171 ? -20.701 -14.075 43.179 1.00 64.44 171 GLU A CA 1
ATOM 1329 C C . GLU A 1 171 ? -22.160 -14.574 43.176 1.00 64.44 171 GLU A C 1
ATOM 1331 O O . GLU A 1 171 ? -22.564 -15.301 42.269 1.00 64.44 171 GLU A O 1
ATOM 1336 N N . ASN A 1 172 ? -22.966 -14.147 44.154 1.00 65.88 172 ASN A N 1
ATOM 1337 C CA . ASN A 1 172 ? -24.380 -14.510 44.289 1.00 65.88 172 ASN A CA 1
ATOM 1338 C C . ASN A 1 172 ? -25.361 -13.496 43.666 1.00 65.88 172 ASN A C 1
ATOM 1340 O O . ASN A 1 172 ? -26.567 -13.734 43.674 1.00 65.88 172 ASN A O 1
ATOM 1344 N N . SER A 1 173 ? -24.871 -12.363 43.160 1.00 71.69 173 SER A N 1
ATOM 1345 C CA . SER A 1 173 ? -25.680 -11.222 42.699 1.00 71.69 173 SER A CA 1
ATOM 1346 C C . SER A 1 173 ? -25.800 -11.112 41.174 1.00 71.69 173 SER A C 1
ATOM 1348 O O . SER A 1 173 ? -26.726 -10.466 40.676 1.00 71.69 173 SER A O 1
ATOM 1350 N N . GLY A 1 174 ? -24.926 -11.795 40.425 1.00 86.44 174 GLY A N 1
ATOM 1351 C CA . GLY A 1 174 ? -25.059 -11.935 38.979 1.00 86.44 174 GLY A CA 1
ATOM 1352 C C . GLY A 1 174 ? -23.765 -12.269 38.238 1.00 86.44 174 GLY A C 1
ATOM 1353 O O . GLY A 1 174 ? -22.765 -12.716 38.804 1.00 86.44 174 GLY A O 1
ATOM 1354 N N . ASN A 1 175 ? -23.812 -12.125 36.920 1.00 93.62 175 ASN A N 1
ATOM 1355 C CA . ASN A 1 175 ? -22.690 -12.365 36.027 1.00 93.62 175 ASN A CA 1
ATOM 1356 C C . ASN A 1 175 ? -21.751 -11.157 36.011 1.00 93.62 175 ASN A C 1
ATOM 1358 O O . ASN A 1 175 ? -22.202 -10.020 36.058 1.00 93.62 175 ASN A O 1
ATOM 1362 N N . ALA A 1 176 ? -20.447 -11.403 35.874 1.00 94.75 176 ALA A N 1
ATOM 1363 C CA . ALA A 1 176 ? -19.530 -10.341 35.484 1.00 94.75 176 ALA A CA 1
ATOM 1364 C C . ALA A 1 176 ? -19.761 -9.996 34.008 1.00 94.75 176 ALA A C 1
ATOM 1366 O O . ALA A 1 176 ? -20.015 -10.894 33.193 1.00 94.75 176 ALA A O 1
ATOM 1367 N N . PHE A 1 177 ? -19.682 -8.714 33.676 1.00 95.56 177 PHE A N 1
ATOM 1368 C CA . PHE A 1 177 ? -19.897 -8.218 32.322 1.00 95.56 177 PHE A CA 1
ATOM 1369 C C . PHE A 1 177 ? -19.111 -6.938 32.072 1.00 95.56 177 PHE A C 1
ATOM 1371 O O . PHE A 1 177 ? -18.758 -6.217 33.000 1.00 95.56 177 PHE A O 1
ATOM 1378 N N . VAL A 1 178 ? -18.863 -6.646 30.805 1.00 95.00 178 VAL A N 1
ATOM 1379 C CA . VAL A 1 178 ? -18.247 -5.409 30.347 1.00 95.00 178 VAL A CA 1
ATOM 1380 C C . VAL A 1 178 ? -19.274 -4.555 29.617 1.00 95.00 178 VAL A C 1
ATOM 1382 O O . VAL A 1 178 ? -20.120 -5.070 28.884 1.00 95.00 178 VAL A O 1
ATOM 1385 N N . SER A 1 179 ? -19.199 -3.247 29.833 1.00 92.75 179 SER A N 1
ATOM 1386 C CA . SER A 1 179 ? -19.974 -2.232 29.130 1.00 92.75 179 SER A CA 1
ATOM 1387 C C . SER A 1 179 ? -19.013 -1.263 28.457 1.00 92.75 179 SER A C 1
ATOM 1389 O O . SER A 1 179 ? -18.124 -0.724 29.115 1.00 92.75 179 SER A O 1
ATOM 1391 N N . TYR A 1 180 ? -19.199 -1.033 27.160 1.00 89.69 180 TYR A N 1
ATOM 1392 C CA . TYR A 1 180 ? -18.558 0.054 26.429 1.00 89.69 180 TYR A CA 1
ATOM 1393 C C . TYR A 1 180 ? -19.588 1.170 26.258 1.00 89.69 180 TYR A C 1
ATOM 1395 O O . TYR A 1 180 ? -20.341 1.205 25.286 1.00 89.69 180 TYR A O 1
ATOM 1403 N N . PHE A 1 181 ? -19.682 2.076 27.225 1.00 84.88 181 PHE A N 1
ATOM 1404 C CA . PHE A 1 181 ? -20.643 3.176 27.159 1.00 84.88 181 PHE A CA 1
ATOM 1405 C C . PHE A 1 181 ? -20.256 4.317 28.100 1.00 84.88 181 PHE A C 1
ATOM 1407 O O . PHE A 1 181 ? -19.199 4.284 28.724 1.00 84.88 181 PHE A O 1
ATOM 1414 N N . GLY A 1 182 ? -21.075 5.366 28.173 1.00 83.50 182 GLY A N 1
ATOM 1415 C CA . GLY A 1 182 ? -20.798 6.471 29.089 1.00 83.50 182 GLY A CA 1
ATOM 1416 C C . GLY A 1 182 ? -20.930 6.053 30.563 1.00 83.50 182 GLY A C 1
ATOM 1417 O O . GLY A 1 182 ? -21.910 5.379 30.892 1.00 83.50 182 GLY A O 1
ATOM 1418 N N . PRO A 1 183 ? -20.020 6.479 31.465 1.00 85.06 183 PRO A N 1
ATOM 1419 C CA . PRO A 1 183 ? -20.034 6.108 32.888 1.00 85.06 183 PRO A CA 1
ATOM 1420 C C . PRO A 1 183 ? -21.287 6.584 33.646 1.00 85.06 183 PRO A C 1
ATOM 1422 O O . PRO A 1 183 ? -21.570 6.117 34.746 1.00 85.06 183 PRO A O 1
ATOM 1425 N N . GLN A 1 184 ? -22.051 7.514 33.072 1.00 82.94 184 GLN A N 1
ATOM 1426 C CA . GLN A 1 184 ? -23.317 8.012 33.610 1.00 82.94 184 GLN A CA 1
ATOM 1427 C C . GLN A 1 184 ? -24.506 7.054 33.415 1.00 82.94 184 GLN A C 1
ATOM 1429 O O . GLN A 1 184 ? -25.569 7.241 34.016 1.00 82.94 184 GLN A O 1
ATOM 1434 N N . PHE A 1 185 ? -24.361 6.056 32.544 1.00 86.50 185 PHE A N 1
ATOM 1435 C CA . PHE A 1 185 ? -25.404 5.082 32.266 1.00 86.50 185 PHE A CA 1
ATOM 1436 C C . PHE A 1 185 ? -25.200 3.836 33.121 1.00 86.50 185 PHE A C 1
ATOM 1438 O O . PHE A 1 185 ? -24.113 3.272 33.179 1.00 86.50 185 PHE A O 1
ATOM 1445 N N . ILE A 1 186 ? -26.277 3.390 33.760 1.00 87.31 186 ILE A N 1
ATOM 1446 C CA . ILE A 1 186 ? -26.317 2.095 34.447 1.00 87.31 186 ILE A CA 1
ATOM 1447 C C . ILE A 1 186 ? -26.880 0.997 33.532 1.00 87.31 186 ILE A C 1
ATOM 1449 O O . ILE A 1 186 ? -26.679 -0.188 33.792 1.00 87.31 186 ILE A O 1
ATOM 1453 N N . GLY A 1 187 ? -27.587 1.390 32.464 1.00 83.88 187 GLY A N 1
ATOM 1454 C CA . GLY A 1 187 ? -27.971 0.509 31.365 1.00 83.88 187 GLY A CA 1
ATOM 1455 C C . GLY A 1 187 ? -26.788 0.183 30.444 1.00 83.88 187 GLY A C 1
ATOM 1456 O O . GLY A 1 187 ? -25.818 0.938 30.381 1.00 83.88 187 GLY A O 1
ATOM 1457 N N . VAL A 1 188 ? -26.872 -0.928 29.704 1.00 87.06 188 VAL A N 1
ATOM 1458 C CA . VAL A 1 188 ? -25.760 -1.419 28.867 1.00 87.06 188 VAL A CA 1
ATOM 1459 C C . VAL A 1 188 ? -26.123 -1.324 27.388 1.00 87.06 188 VAL A C 1
ATOM 1461 O O . VAL A 1 188 ? -26.917 -2.117 26.892 1.00 87.06 188 VAL A O 1
ATOM 1464 N N . ALA A 1 189 ? -25.571 -0.351 26.664 1.00 85.44 189 ALA A N 1
ATOM 1465 C CA . ALA A 1 189 ? -25.835 -0.227 25.227 1.00 85.44 189 ALA A CA 1
ATOM 1466 C C . ALA A 1 189 ? -25.006 -1.223 24.407 1.00 85.44 189 ALA A C 1
ATOM 1468 O O . ALA A 1 189 ? -25.520 -1.835 23.475 1.00 85.44 189 ALA A O 1
ATOM 1469 N N . LEU A 1 190 ? -23.734 -1.374 24.772 1.00 92.69 190 LEU A N 1
ATOM 1470 C CA . LEU A 1 190 ? -22.743 -2.191 24.086 1.00 92.69 190 LEU A CA 1
ATOM 1471 C C . LEU A 1 190 ? -22.062 -3.048 25.153 1.00 92.69 190 LEU A C 1
ATOM 1473 O O . LEU A 1 190 ? -21.365 -2.499 26.009 1.00 92.69 190 LEU A O 1
ATOM 1477 N N . GLY A 1 191 ? -22.291 -4.359 25.173 1.00 95.31 191 GLY A N 1
ATOM 1478 C CA . GLY A 1 191 ? -21.761 -5.178 26.261 1.00 95.31 191 GLY A CA 1
ATOM 1479 C C . GLY A 1 191 ? -21.590 -6.652 25.952 1.00 95.31 191 GLY A C 1
ATOM 1480 O O . GLY A 1 191 ? -22.170 -7.189 25.010 1.00 95.31 191 GLY A O 1
ATOM 1481 N N . ALA A 1 192 ? -20.783 -7.302 26.784 1.00 97.44 192 ALA A N 1
ATOM 1482 C CA . ALA A 1 192 ? -20.559 -8.741 26.771 1.00 97.44 192 ALA A CA 1
ATOM 1483 C C . ALA A 1 192 ? -20.460 -9.271 28.204 1.00 97.44 192 ALA A C 1
ATOM 1485 O O . ALA A 1 192 ? -19.985 -8.567 29.094 1.00 97.44 192 ALA A O 1
ATOM 1486 N N . ASN A 1 193 ? -20.899 -10.504 28.450 1.00 97.25 193 ASN A N 1
ATOM 1487 C CA . ASN A 1 193 ? -20.824 -11.122 29.772 1.00 97.25 193 ASN A CA 1
ATOM 1488 C C . ASN A 1 193 ? -19.872 -12.325 29.819 1.00 97.25 193 ASN A C 1
ATOM 1490 O O . ASN A 1 193 ? -19.418 -12.835 28.796 1.00 97.25 193 ASN A O 1
ATOM 1494 N N . LYS A 1 194 ? -19.581 -12.797 31.037 1.00 95.06 194 LYS A N 1
ATOM 1495 C CA . LYS A 1 194 ? -18.626 -13.890 31.293 1.00 95.06 194 LYS A CA 1
ATOM 1496 C C . LYS A 1 194 ? -18.993 -15.245 30.671 1.00 95.06 194 LYS A C 1
ATOM 1498 O O . LYS A 1 194 ? -18.194 -16.167 30.763 1.00 95.06 194 LYS A O 1
ATOM 1503 N N . HIS A 1 195 ? -20.202 -15.395 30.123 1.00 96.62 195 HIS A N 1
ATOM 1504 C CA . HIS A 1 195 ? -20.653 -16.622 29.453 1.00 96.62 195 HIS A CA 1
ATOM 1505 C C . HIS A 1 195 ? -20.514 -16.543 27.927 1.00 96.62 195 HIS A C 1
ATOM 1507 O O . HIS A 1 195 ? -20.947 -17.461 27.244 1.00 96.62 195 HIS A O 1
ATOM 1513 N N . GLY A 1 196 ? -19.930 -15.465 27.391 1.00 95.88 196 GLY A N 1
ATOM 1514 C CA . GLY A 1 196 ? -19.757 -15.284 25.948 1.00 95.88 196 GLY A CA 1
ATOM 1515 C C . GLY A 1 196 ? -21.013 -14.777 25.234 1.00 95.88 196 GLY A C 1
ATOM 1516 O O . GLY A 1 196 ? -21.121 -14.915 24.019 1.00 95.88 196 GLY A O 1
ATOM 1517 N N . LEU A 1 197 ? -21.966 -14.184 25.963 1.00 98.06 197 LEU A N 1
ATOM 1518 C CA . LEU A 1 197 ? -23.123 -13.506 25.379 1.00 98.06 197 LEU A CA 1
ATOM 1519 C C . LEU A 1 197 ? -22.827 -12.013 25.224 1.00 98.06 197 LEU A C 1
ATOM 1521 O O . LEU A 1 197 ? -22.517 -11.346 26.213 1.00 98.06 197 LEU A O 1
ATOM 1525 N N . SER A 1 198 ? -22.988 -11.479 24.016 1.00 97.94 198 SER A N 1
ATOM 1526 C CA . SER A 1 198 ? -22.819 -10.057 23.717 1.00 97.94 198 SER A CA 1
ATOM 1527 C C . SER A 1 198 ? -24.058 -9.450 23.070 1.00 97.94 198 SER A C 1
ATOM 1529 O O . SER A 1 198 ? -24.773 -10.111 22.317 1.00 97.94 198 SER A O 1
ATOM 1531 N N . VAL A 1 199 ? -24.338 -8.192 23.413 1.00 96.81 199 VAL A N 1
ATOM 1532 C CA . VAL A 1 199 ? -25.512 -7.434 22.977 1.00 96.81 199 VAL A CA 1
ATOM 1533 C C . VAL A 1 199 ? -25.087 -6.025 22.581 1.00 96.81 199 VAL A C 1
ATOM 1535 O O . VAL A 1 199 ? -24.414 -5.334 23.348 1.00 96.81 199 VAL A O 1
ATOM 1538 N N . VAL A 1 200 ? -25.556 -5.578 21.417 1.00 95.31 200 VAL A N 1
ATOM 1539 C CA . VAL A 1 200 ? -25.483 -4.175 20.986 1.00 95.31 200 VAL A CA 1
ATOM 1540 C C . VAL A 1 200 ? -26.878 -3.615 20.719 1.00 95.31 200 VAL A C 1
ATOM 1542 O O . VAL A 1 200 ? -27.780 -4.328 20.266 1.00 95.31 200 VAL A O 1
ATOM 1545 N N . TYR A 1 201 ? -27.057 -2.335 21.037 1.00 91.38 201 TYR A N 1
ATOM 1546 C CA . TYR A 1 201 ? -28.345 -1.653 21.122 1.00 91.38 201 TYR A CA 1
ATOM 1547 C C . TYR A 1 201 ? -28.516 -0.578 20.044 1.00 91.38 201 TYR A C 1
ATOM 1549 O O . TYR A 1 201 ? -27.809 0.428 20.043 1.00 91.38 201 TYR A O 1
ATOM 1557 N N . ASN A 1 202 ? -29.558 -0.716 19.221 1.00 92.06 202 ASN A N 1
ATOM 1558 C CA . ASN A 1 202 ? -29.990 0.318 18.284 1.00 92.06 202 ASN A CA 1
ATOM 1559 C C . ASN A 1 202 ? -31.369 0.861 18.673 1.00 92.06 202 ASN A C 1
ATOM 1561 O O . ASN A 1 202 ? -32.350 0.119 18.714 1.00 92.06 202 ASN A O 1
ATOM 1565 N N . THR A 1 203 ? -31.488 2.175 18.885 1.00 88.50 203 THR A N 1
ATOM 1566 C CA . THR A 1 203 ? -32.792 2.828 19.114 1.00 88.50 203 THR A CA 1
ATOM 1567 C C . THR A 1 203 ? -33.696 2.712 17.888 1.00 88.50 203 THR A C 1
ATOM 1569 O O . THR A 1 203 ? -33.220 2.904 16.769 1.00 88.50 203 THR A O 1
ATOM 1572 N N . THR A 1 204 ? -34.994 2.504 18.100 1.00 87.81 204 THR A N 1
ATOM 1573 C CA . THR A 1 204 ? -36.057 2.502 17.079 1.00 87.81 204 THR A CA 1
ATOM 1574 C C . THR A 1 204 ? -37.246 3.353 17.554 1.00 87.81 204 THR A C 1
ATOM 1576 O O . THR A 1 204 ? -37.284 3.818 18.695 1.00 87.81 204 THR A O 1
ATOM 1579 N N . ARG A 1 205 ? -38.227 3.599 16.677 1.00 84.75 205 ARG A N 1
ATOM 1580 C CA . ARG A 1 205 ? -39.497 4.266 17.001 1.00 84.75 205 ARG A CA 1
ATOM 1581 C C . ARG A 1 205 ? -40.692 3.343 16.807 1.00 84.75 205 ARG A C 1
ATOM 1583 O O . ARG A 1 205 ? -40.705 2.516 15.900 1.00 84.75 205 ARG A O 1
ATOM 1590 N N . GLN A 1 206 ? -41.726 3.576 17.609 1.00 88.44 206 GLN A N 1
ATOM 1591 C CA . GLN A 1 206 ? -42.955 2.786 17.613 1.00 88.44 206 GLN A CA 1
ATOM 1592 C C . GLN A 1 206 ? -44.214 3.669 17.669 1.00 88.44 206 GLN A C 1
ATOM 1594 O O . GLN A 1 206 ? -44.226 4.736 18.286 1.00 88.44 206 GLN A O 1
ATOM 1599 N N . LYS A 1 207 ? -45.290 3.213 17.028 1.00 89.06 207 LYS A N 1
ATOM 1600 C CA . LYS A 1 207 ? -46.656 3.726 17.158 1.00 89.06 207 LYS A CA 1
ATOM 1601 C C . LYS A 1 207 ? -47.288 3.119 18.407 1.00 89.06 207 LYS A C 1
ATOM 1603 O O . LYS A 1 207 ? -47.110 1.938 18.678 1.00 89.06 207 LYS A O 1
ATOM 1608 N N . GLY A 1 208 ? -48.067 3.918 19.136 1.00 86.75 208 GLY A N 1
ATOM 1609 C CA . GLY A 1 208 ? -48.796 3.427 20.312 1.00 86.75 208 GLY A CA 1
ATOM 1610 C C . GLY A 1 208 ? -47.912 3.122 21.526 1.00 86.75 208 GLY A C 1
ATOM 1611 O O . GLY A 1 208 ? -48.294 2.300 22.351 1.00 86.75 208 GLY A O 1
ATOM 1612 N N . ALA A 1 209 ? -46.752 3.778 21.634 1.00 88.44 209 ALA A N 1
ATOM 1613 C CA . ALA A 1 209 ? -45.876 3.693 22.798 1.00 88.44 209 ALA A CA 1
ATOM 1614 C C . ALA A 1 209 ? -46.624 3.927 24.123 1.00 88.44 209 ALA A C 1
ATOM 1616 O O . ALA A 1 209 ? -47.441 4.847 24.234 1.00 88.44 209 ALA A O 1
ATOM 1617 N N . THR A 1 210 ? -46.276 3.150 25.146 1.00 88.38 210 THR A N 1
ATOM 1618 C CA . THR A 1 210 ? -46.807 3.298 26.506 1.00 88.38 210 THR A CA 1
ATOM 1619 C C . THR A 1 210 ? -45.774 3.905 27.452 1.00 88.38 210 THR A C 1
ATOM 1621 O O . THR A 1 210 ? -44.584 3.966 27.151 1.00 88.38 210 THR A O 1
ATOM 1624 N N . PHE A 1 211 ? -46.226 4.325 28.634 1.00 89.75 211 PHE A N 1
ATOM 1625 C CA . PHE A 1 211 ? -45.324 4.533 29.766 1.00 89.75 211 PHE A CA 1
ATOM 1626 C C . PHE A 1 211 ? -44.744 3.183 30.198 1.00 89.75 211 PHE A C 1
ATOM 1628 O O . PHE A 1 211 ? -45.460 2.182 30.189 1.00 89.75 211 PHE A O 1
ATOM 1635 N N . GLY A 1 212 ? -43.463 3.145 30.552 1.00 93.62 212 GLY A N 1
ATOM 1636 C CA . GLY A 1 212 ? -42.796 1.882 30.849 1.00 93.62 212 GLY A CA 1
ATOM 1637 C C . GLY A 1 212 ? -41.319 2.019 31.195 1.00 93.62 212 GLY A C 1
ATOM 1638 O O . GLY A 1 212 ? -40.762 3.121 31.179 1.00 93.62 212 GLY A O 1
ATOM 1639 N N . MET A 1 213 ? -40.689 0.884 31.488 1.00 93.94 213 MET A N 1
ATOM 1640 C CA . MET A 1 213 ? -39.255 0.792 31.750 1.00 93.94 213 MET A CA 1
ATOM 1641 C C . MET A 1 213 ? -38.449 1.132 30.484 1.00 93.94 213 MET A C 1
ATOM 1643 O O . MET A 1 213 ? -38.704 0.523 29.441 1.00 93.94 213 MET A O 1
ATOM 1647 N N . PRO A 1 214 ? -37.460 2.040 30.548 1.00 92.38 214 PRO A N 1
ATOM 1648 C CA . PRO A 1 214 ? -36.498 2.224 29.467 1.00 92.38 214 PRO A CA 1
ATOM 1649 C C . PRO A 1 214 ? -35.869 0.899 29.032 1.00 92.38 214 PRO A C 1
ATOM 1651 O O . PRO A 1 214 ? -35.386 0.120 29.857 1.00 92.38 214 PRO A O 1
ATOM 1654 N N . VAL A 1 215 ? -35.855 0.640 27.725 1.00 91.50 215 VAL A N 1
ATOM 1655 C CA . VAL A 1 215 ? -35.415 -0.652 27.170 1.00 91.50 215 VAL A CA 1
ATOM 1656 C C . VAL A 1 215 ? -33.947 -0.958 27.501 1.00 91.50 215 VAL A C 1
ATOM 1658 O O . VAL A 1 215 ? -33.580 -2.120 27.669 1.00 91.50 215 VAL A O 1
ATOM 1661 N N . LEU A 1 216 ? -33.119 0.072 27.690 1.00 89.62 216 LEU A N 1
ATOM 1662 C CA . LEU A 1 216 ? -31.708 -0.059 28.065 1.00 89.62 216 LEU A CA 1
ATOM 1663 C C . LEU A 1 216 ? -31.489 -0.707 29.450 1.00 89.62 216 LEU A C 1
ATOM 1665 O O . LEU A 1 216 ? -30.416 -1.238 29.723 1.00 89.62 216 LEU A O 1
ATOM 1669 N N . PHE A 1 217 ? -32.486 -0.710 30.340 1.00 93.69 217 PHE A N 1
ATOM 1670 C CA . PHE A 1 217 ? -32.381 -1.481 31.584 1.00 93.69 217 PHE A CA 1
ATOM 1671 C C . PHE A 1 217 ? -32.490 -2.986 31.338 1.00 93.69 217 PHE A C 1
ATOM 1673 O O . PHE A 1 217 ? -31.895 -3.772 32.068 1.00 93.69 217 PHE A O 1
ATOM 1680 N N . MET A 1 218 ? -33.195 -3.412 30.286 1.00 94.81 218 MET A N 1
ATOM 1681 C CA . MET A 1 218 ? -33.298 -4.834 29.965 1.00 94.81 218 MET A CA 1
ATOM 1682 C C . MET A 1 218 ? -31.960 -5.416 29.522 1.00 94.81 218 MET A C 1
ATOM 1684 O O . MET A 1 218 ? -31.634 -6.537 29.895 1.00 94.81 218 MET A O 1
ATOM 1688 N N . THR A 1 219 ? -31.148 -4.662 28.781 1.00 93.56 219 THR A N 1
ATOM 1689 C CA . THR A 1 219 ? -29.811 -5.127 28.393 1.00 93.56 219 THR A CA 1
ATOM 1690 C C . THR A 1 219 ? -28.896 -5.289 29.605 1.00 93.56 219 THR A C 1
ATOM 1692 O O . THR A 1 219 ? -28.154 -6.264 29.662 1.00 93.56 219 THR A O 1
ATOM 1695 N N . GLN A 1 220 ? -29.011 -4.429 30.625 1.00 92.44 220 GLN A N 1
ATOM 1696 C CA . GLN A 1 220 ? -28.326 -4.629 31.909 1.00 92.44 220 GLN A CA 1
ATOM 1697 C C . GLN A 1 220 ? -28.770 -5.936 32.578 1.00 92.44 220 GLN A C 1
ATOM 1699 O O . GLN A 1 220 ? -27.923 -6.733 32.986 1.00 92.44 220 GLN A O 1
ATOM 1704 N N . ILE A 1 221 ? -30.080 -6.200 32.630 1.00 94.62 221 ILE A N 1
ATOM 1705 C CA . ILE A 1 221 ? -30.622 -7.429 33.227 1.00 94.62 221 ILE A CA 1
ATOM 1706 C C . ILE A 1 221 ? -30.115 -8.655 32.461 1.00 94.62 221 ILE A C 1
ATOM 1708 O O . ILE A 1 221 ? -29.730 -9.648 33.078 1.00 94.62 221 ILE A O 1
ATOM 1712 N N . ILE A 1 222 ? -30.071 -8.582 31.127 1.00 96.12 222 ILE A N 1
ATOM 1713 C CA . ILE A 1 222 ? -29.528 -9.634 30.262 1.00 96.12 222 ILE A CA 1
ATOM 1714 C C . ILE A 1 222 ? -28.047 -9.864 30.572 1.00 96.12 222 ILE A C 1
ATOM 1716 O O . ILE A 1 222 ? -27.669 -10.994 30.868 1.00 96.12 222 ILE A O 1
ATOM 1720 N N . MET A 1 223 ? -27.216 -8.820 30.581 1.00 95.69 223 MET A N 1
ATOM 1721 C CA . MET A 1 223 ? -25.790 -8.954 30.898 1.00 95.69 223 MET A CA 1
ATOM 1722 C C . MET A 1 223 ? -25.569 -9.573 32.279 1.00 95.69 223 MET A C 1
ATOM 1724 O O . MET A 1 223 ? -24.741 -10.474 32.421 1.00 95.69 223 MET A O 1
ATOM 1728 N N . ASN A 1 224 ? -26.370 -9.168 33.267 1.00 93.12 224 ASN A N 1
ATOM 1729 C CA . ASN A 1 224 ? -26.236 -9.620 34.644 1.00 93.12 224 ASN A CA 1
ATOM 1730 C C . ASN A 1 224 ? -26.811 -11.030 34.903 1.00 93.12 224 ASN A C 1
ATOM 1732 O O . ASN A 1 224 ? -26.338 -11.715 35.806 1.00 93.12 224 ASN A O 1
ATOM 1736 N N . LYS A 1 225 ? -27.820 -11.493 34.148 1.00 93.81 225 LYS A N 1
ATOM 1737 C CA . LYS A 1 225 ? -28.543 -12.749 34.454 1.00 93.81 225 LYS A CA 1
ATOM 1738 C C . LYS A 1 225 ? -28.507 -13.811 33.355 1.00 93.81 225 LYS A C 1
ATOM 1740 O O . LYS A 1 225 ? -28.512 -14.996 33.684 1.00 93.81 225 LYS A O 1
ATOM 1745 N N . ALA A 1 226 ? -28.487 -13.430 32.080 1.00 96.75 226 ALA A N 1
ATOM 1746 C CA . ALA A 1 226 ? -28.556 -14.383 30.974 1.00 96.75 226 ALA A CA 1
ATOM 1747 C C . ALA A 1 226 ? -27.226 -15.118 30.778 1.00 96.75 226 ALA A C 1
ATOM 1749 O O . ALA A 1 226 ? -26.156 -14.525 30.917 1.00 96.75 226 ALA A O 1
ATOM 1750 N N . ARG A 1 227 ? -27.281 -16.406 30.432 1.00 96.31 227 ARG A N 1
ATOM 1751 C CA . ARG A 1 227 ? -26.090 -17.185 30.054 1.00 96.31 227 ARG A CA 1
ATOM 1752 C C . ARG A 1 227 ? -25.945 -17.353 28.547 1.00 96.31 227 ARG A C 1
ATOM 1754 O O . ARG A 1 227 ? -24.849 -17.601 28.077 1.00 96.31 227 ARG A O 1
ATOM 1761 N N . ASN A 1 228 ? -27.047 -17.242 27.817 1.00 97.38 228 ASN A N 1
ATOM 1762 C CA . ASN A 1 228 ? -27.134 -17.453 26.378 1.00 97.38 228 ASN A CA 1
ATOM 1763 C C . ASN A 1 228 ? -28.295 -16.629 25.796 1.00 97.38 228 ASN A C 1
ATOM 1765 O O . ASN A 1 228 ? -29.019 -15.931 26.517 1.00 97.38 228 ASN A O 1
ATOM 1769 N N . ILE A 1 229 ? -28.485 -16.724 24.481 1.00 96.69 229 ILE A N 1
ATOM 1770 C CA . ILE A 1 229 ? -29.521 -15.972 23.765 1.00 96.69 229 ILE A CA 1
ATOM 1771 C C . ILE A 1 229 ? -30.952 -16.356 24.178 1.00 96.69 229 ILE A C 1
ATOM 1773 O O . ILE A 1 229 ? -31.834 -15.497 24.236 1.00 96.69 229 ILE A O 1
ATOM 1777 N N . ASP A 1 230 ? -31.180 -17.623 24.532 1.00 96.69 230 ASP A N 1
ATOM 1778 C CA . ASP A 1 230 ? -32.495 -18.133 24.927 1.00 96.69 230 ASP A CA 1
ATOM 1779 C C . ASP A 1 230 ? -32.931 -17.532 26.277 1.00 96.69 230 ASP A C 1
ATOM 1781 O O . ASP A 1 230 ? -34.079 -17.096 26.432 1.00 96.69 230 ASP A O 1
ATOM 1785 N N . ASP A 1 231 ? -31.999 -17.412 27.230 1.00 97.81 231 ASP A N 1
ATOM 1786 C CA . ASP A 1 231 ? -32.214 -16.705 28.496 1.00 97.81 231 ASP A CA 1
ATOM 1787 C C . ASP A 1 231 ? -32.538 -15.222 28.265 1.00 97.81 231 ASP A C 1
ATOM 1789 O O . ASP A 1 231 ? -33.452 -14.682 28.894 1.00 97.81 231 ASP A O 1
ATOM 1793 N N . ALA A 1 232 ? -31.823 -14.562 27.345 1.00 96.94 232 ALA A N 1
ATOM 1794 C CA . ALA A 1 232 ? -32.043 -13.152 27.026 1.00 96.94 232 ALA A CA 1
ATOM 1795 C C . ALA A 1 232 ? -33.461 -12.909 26.488 1.00 96.94 232 ALA A C 1
ATOM 1797 O O . ALA A 1 232 ? -34.187 -12.038 26.975 1.00 96.94 232 ALA A O 1
ATOM 1798 N N . VAL A 1 233 ? -33.902 -13.737 25.537 1.00 97.38 233 VAL A N 1
ATOM 1799 C CA . VAL A 1 233 ? -35.268 -13.693 25.000 1.00 97.38 233 VAL A CA 1
ATOM 1800 C C . VAL A 1 233 ? -36.295 -13.981 26.097 1.00 97.38 233 VAL A C 1
ATOM 1802 O O . VAL A 1 233 ? -37.328 -13.308 26.176 1.00 97.38 233 VAL A O 1
ATOM 1805 N N . LYS A 1 234 ? -36.030 -14.965 26.964 1.00 97.62 234 LYS A N 1
ATOM 1806 C CA . LYS A 1 234 ? -36.919 -15.318 28.076 1.00 97.62 234 LYS A CA 1
ATOM 1807 C C . LYS A 1 234 ? -37.106 -14.152 29.048 1.00 97.62 234 LYS A C 1
ATOM 1809 O O . LYS A 1 234 ? -38.246 -13.876 29.412 1.00 97.62 234 LYS A O 1
ATOM 1814 N N . LEU A 1 235 ? -36.037 -13.448 29.422 1.00 97.00 235 LEU A N 1
ATOM 1815 C CA . LEU A 1 235 ? -36.101 -12.277 30.307 1.00 97.00 235 LEU A CA 1
ATOM 1816 C C . LEU A 1 235 ? -37.010 -11.181 29.733 1.00 97.00 235 LEU A C 1
ATOM 1818 O O . LEU A 1 235 ? -37.897 -10.691 30.434 1.00 97.00 235 LEU A O 1
ATOM 1822 N N . CYS A 1 236 ? -36.867 -10.867 28.442 1.00 96.06 236 CYS A N 1
ATOM 1823 C CA . CYS A 1 236 ? -37.739 -9.911 27.759 1.00 96.06 236 CYS A CA 1
ATOM 1824 C C . CYS A 1 236 ? -39.214 -10.354 27.764 1.00 96.06 236 CYS A C 1
ATOM 1826 O O . CYS A 1 236 ? -40.106 -9.553 28.048 1.00 96.06 236 CYS A O 1
ATOM 1828 N N . ARG A 1 237 ? -39.489 -11.633 27.464 1.00 97.25 237 ARG A N 1
ATOM 1829 C CA . ARG A 1 237 ? -40.864 -12.168 27.429 1.00 97.25 237 ARG A CA 1
ATOM 1830 C C . ARG A 1 237 ? -41.504 -12.188 28.808 1.00 97.25 237 ARG A C 1
ATOM 1832 O O . ARG A 1 237 ? -42.672 -11.833 28.934 1.00 97.25 237 ARG A O 1
ATOM 1839 N N . ASP A 1 238 ? -40.769 -12.620 29.823 1.00 97.19 238 ASP A N 1
ATOM 1840 C CA . ASP A 1 238 ? -41.289 -12.732 31.183 1.00 97.19 238 ASP A CA 1
ATOM 1841 C C . ASP A 1 238 ? -41.566 -11.356 31.794 1.00 97.19 238 ASP A C 1
ATOM 1843 O O . ASP A 1 238 ? -42.584 -11.189 32.467 1.00 97.19 238 ASP A O 1
ATOM 1847 N N . PHE A 1 239 ? -40.741 -10.351 31.476 1.00 96.06 239 PHE A N 1
ATOM 1848 C CA . PHE A 1 239 ? -41.017 -8.964 31.842 1.00 96.06 239 PHE A CA 1
ATOM 1849 C C . PHE A 1 239 ? -42.374 -8.499 31.296 1.00 96.06 239 PHE A C 1
ATOM 1851 O O . PHE A 1 239 ? -43.222 -8.064 32.072 1.00 96.06 239 PHE A O 1
ATOM 1858 N N . LEU A 1 240 ? -42.645 -8.693 30.003 1.00 95.56 240 LEU A N 1
ATOM 1859 C CA . LEU A 1 240 ? -43.940 -8.328 29.414 1.00 95.56 240 LEU A CA 1
ATOM 1860 C C . LEU A 1 240 ? -45.108 -9.168 29.958 1.00 95.56 240 LEU A C 1
ATOM 1862 O O . LEU A 1 240 ? -46.195 -8.650 30.203 1.00 95.56 240 LEU A O 1
ATOM 1866 N N . ARG A 1 241 ? -44.896 -10.468 30.201 1.00 95.88 241 ARG A N 1
ATOM 1867 C CA . ARG A 1 241 ? -45.918 -11.363 30.780 1.00 95.88 241 ARG A CA 1
ATOM 1868 C C . ARG A 1 241 ? -46.315 -10.986 32.203 1.00 95.88 241 ARG A C 1
ATOM 1870 O O . ARG A 1 241 ? -47.423 -11.320 32.611 1.00 95.88 241 ARG A O 1
ATOM 1877 N N . SER A 1 242 ? -45.447 -10.298 32.945 1.00 94.88 242 SER A N 1
ATOM 1878 C CA . SER A 1 242 ? -45.777 -9.781 34.279 1.00 94.88 242 SER A CA 1
ATOM 1879 C C . SER A 1 242 ? -46.827 -8.660 34.256 1.00 94.88 242 SER A C 1
ATOM 1881 O O . SER A 1 242 ? -47.341 -8.281 35.304 1.00 94.88 242 SER A O 1
ATOM 1883 N N . GLY A 1 243 ? -47.157 -8.137 33.069 1.00 91.44 243 GLY A N 1
ATOM 1884 C CA . GLY A 1 243 ? -48.018 -6.969 32.890 1.00 91.44 243 GLY A CA 1
ATOM 1885 C C . GLY A 1 243 ? -47.252 -5.644 32.887 1.00 91.44 243 GLY A C 1
ATOM 1886 O O . GLY A 1 243 ? -47.863 -4.599 32.676 1.00 91.44 243 GLY A O 1
ATOM 1887 N N . ALA A 1 244 ? -45.931 -5.677 33.092 1.00 94.88 244 ALA A N 1
ATOM 1888 C CA . ALA A 1 244 ? -45.063 -4.526 32.897 1.00 94.88 244 ALA A CA 1
ATOM 1889 C C . ALA A 1 244 ? -44.875 -4.210 31.403 1.00 94.88 244 ALA A C 1
ATOM 1891 O O . ALA A 1 244 ? -45.031 -5.064 30.529 1.00 94.88 244 ALA A O 1
ATOM 1892 N N . THR A 1 245 ? -44.517 -2.964 31.117 1.00 95.31 245 THR A N 1
ATOM 1893 C CA . THR A 1 245 ? -44.328 -2.443 29.761 1.00 95.31 245 THR A CA 1
ATOM 1894 C C . THR A 1 245 ? -42.967 -1.782 29.625 1.00 95.31 245 THR A C 1
ATOM 1896 O O . THR A 1 245 ? -42.422 -1.224 30.583 1.00 95.31 245 THR A O 1
ATOM 1899 N N . PHE A 1 246 ? -42.420 -1.813 28.413 1.00 94.62 246 PHE A N 1
ATOM 1900 C CA . PHE A 1 246 ? -41.305 -0.954 28.038 1.00 94.62 246 PHE A CA 1
ATOM 1901 C C . PHE A 1 246 ? -41.797 0.455 27.703 1.00 94.62 246 PHE A C 1
ATOM 1903 O O . PHE A 1 246 ? -42.961 0.669 27.345 1.00 94.62 246 PHE A O 1
ATOM 1910 N N . GLY A 1 247 ? -40.905 1.424 27.870 1.00 90.31 247 GLY A N 1
ATOM 1911 C CA . GLY A 1 247 ? -41.196 2.831 27.655 1.00 90.31 247 GLY A CA 1
ATOM 1912 C C . GLY A 1 247 ? -41.367 3.208 26.183 1.00 90.31 247 GLY A C 1
ATOM 1913 O O . GLY A 1 247 ? -41.577 2.370 25.302 1.00 90.31 247 GLY A O 1
ATOM 1914 N N . HIS A 1 248 ? -41.311 4.511 25.930 1.00 86.69 248 HIS A N 1
ATOM 1915 C CA . HIS A 1 248 ? -41.486 5.096 24.611 1.00 86.69 248 HIS A CA 1
ATOM 1916 C C . HIS A 1 248 ? -40.385 4.697 23.623 1.00 86.69 248 HIS A C 1
ATOM 1918 O O . HIS A 1 248 ? -40.678 4.458 22.448 1.00 86.69 248 HIS A O 1
ATOM 1924 N N . SER A 1 249 ? -39.138 4.606 24.088 1.00 83.00 249 SER A N 1
ATOM 1925 C CA . SER A 1 249 ? -38.004 4.230 23.250 1.00 83.00 249 SER A CA 1
ATOM 1926 C C . SER A 1 249 ? -38.095 2.751 22.893 1.00 83.00 249 SER A C 1
ATOM 1928 O O . SER A 1 249 ? -37.986 1.880 23.749 1.00 83.00 249 SER A O 1
ATOM 1930 N N . ALA A 1 250 ? -38.275 2.474 21.608 1.00 87.56 250 ALA A N 1
ATOM 1931 C CA . ALA A 1 250 ? -38.182 1.139 21.037 1.00 87.56 250 ALA A CA 1
ATOM 1932 C C . ALA A 1 250 ? -36.716 0.783 20.743 1.00 87.56 250 ALA A C 1
ATOM 1934 O O . ALA A 1 250 ? -35.865 1.674 20.664 1.00 87.56 250 ALA A O 1
ATOM 1935 N N . ALA A 1 251 ? -36.410 -0.500 20.533 1.00 92.12 251 ALA A N 1
ATOM 1936 C CA . ALA A 1 251 ? -35.047 -0.915 20.208 1.00 92.12 251 ALA A CA 1
ATOM 1937 C C . ALA A 1 251 ? -34.961 -2.171 19.339 1.00 92.12 251 ALA A C 1
ATOM 1939 O O . ALA A 1 251 ? -35.856 -3.012 19.351 1.00 92.12 251 ALA A O 1
ATOM 1940 N N . ASN A 1 252 ? -33.827 -2.306 18.658 1.00 94.88 252 ASN A N 1
ATOM 1941 C CA . ASN A 1 252 ? -33.328 -3.563 18.120 1.00 94.88 252 ASN A CA 1
ATOM 1942 C C . ASN A 1 252 ? -32.075 -3.949 18.905 1.00 94.88 252 ASN A C 1
ATOM 1944 O O . ASN A 1 252 ? -31.118 -3.173 18.959 1.00 94.88 252 ASN A O 1
ATOM 1948 N N . PHE A 1 253 ? -32.064 -5.142 19.487 1.00 96.56 253 PHE A N 1
ATOM 1949 C CA . PHE A 1 253 ? -30.847 -5.750 20.011 1.00 96.56 253 PHE A CA 1
ATOM 1950 C C . PHE A 1 253 ? -30.260 -6.656 18.941 1.00 96.56 253 PHE A C 1
ATOM 1952 O O . PHE A 1 253 ? -30.978 -7.497 18.403 1.00 96.56 253 PHE A O 1
ATOM 1959 N N . THR A 1 254 ? -28.971 -6.514 18.652 1.00 98.00 254 THR A N 1
ATOM 1960 C CA . THR A 1 254 ? -28.225 -7.540 17.907 1.00 98.00 254 THR A CA 1
ATOM 1961 C C . THR A 1 254 ? -27.415 -8.320 18.921 1.00 98.00 254 THR A C 1
ATOM 1963 O O . THR A 1 254 ? -26.675 -7.724 19.703 1.00 98.00 254 THR A O 1
ATOM 1966 N N . VAL A 1 255 ? -27.627 -9.630 18.961 1.00 97.94 255 VAL A N 1
ATOM 1967 C CA . VAL A 1 255 ? -27.108 -10.505 20.009 1.00 97.94 255 VAL A CA 1
ATOM 1968 C C . VAL A 1 255 ? -26.269 -11.601 19.378 1.00 97.94 255 VAL A C 1
ATOM 1970 O O . VAL A 1 255 ? -26.708 -12.207 18.401 1.00 97.94 255 VAL A O 1
ATOM 1973 N N . MET A 1 256 ? -25.101 -11.864 19.959 1.00 97.75 256 MET A N 1
ATOM 1974 C CA . MET A 1 256 ? -24.212 -12.965 19.597 1.00 97.75 256 MET A CA 1
ATOM 1975 C C . MET A 1 256 ? -23.904 -13.795 20.843 1.00 97.75 256 MET A C 1
ATOM 1977 O O . MET A 1 256 ? -23.498 -13.257 21.871 1.00 97.75 256 MET A O 1
ATOM 1981 N N . ASP A 1 257 ? -24.119 -15.100 20.754 1.00 97.38 257 ASP A N 1
ATOM 1982 C CA . ASP A 1 257 ? -23.665 -16.094 21.717 1.00 97.38 257 ASP A CA 1
ATOM 1983 C C . ASP A 1 257 ? -22.460 -16.814 21.105 1.00 97.38 257 ASP A C 1
ATOM 1985 O O . ASP A 1 257 ? -22.596 -17.719 20.278 1.00 97.38 257 ASP A O 1
ATOM 1989 N N . PHE A 1 258 ? -21.265 -16.379 21.503 1.00 96.69 258 PHE A N 1
ATOM 1990 C CA . PHE A 1 258 ? -20.001 -16.869 20.957 1.00 96.69 258 PHE A CA 1
ATOM 1991 C C . PHE A 1 258 ? -19.744 -18.351 21.270 1.00 96.69 258 PHE A C 1
ATOM 1993 O O . PHE A 1 258 ? -19.014 -19.024 20.535 1.00 96.69 258 PHE A O 1
ATOM 2000 N N . VAL A 1 259 ? -20.366 -18.869 22.335 1.00 94.31 259 VAL A N 1
ATOM 2001 C CA . VAL A 1 259 ? -20.213 -20.259 22.777 1.00 94.31 259 VAL A CA 1
ATOM 2002 C C . VAL A 1 259 ? -21.083 -21.187 21.941 1.00 94.31 259 VAL A C 1
ATOM 2004 O O . VAL A 1 259 ? -20.597 -22.210 21.463 1.00 94.31 259 VAL A O 1
ATOM 2007 N N . SER A 1 260 ? -22.365 -20.851 21.770 1.00 93.38 260 SER A N 1
ATOM 2008 C CA . SER A 1 260 ? -23.307 -21.703 21.031 1.00 93.38 260 SER A CA 1
ATOM 2009 C C . SER A 1 260 ? -23.363 -21.429 19.532 1.00 93.38 260 SER A C 1
ATOM 2011 O O . SER A 1 260 ? -24.036 -22.168 18.815 1.00 93.38 260 SER A O 1
ATOM 2013 N N . ASP A 1 261 ? -22.661 -20.394 19.066 1.00 92.25 261 ASP A N 1
ATOM 2014 C CA . ASP A 1 261 ? -22.674 -19.938 17.676 1.00 92.25 261 ASP A CA 1
ATOM 2015 C C . ASP A 1 261 ? -24.047 -19.427 17.199 1.00 92.25 261 ASP A C 1
ATOM 2017 O O . ASP A 1 261 ? -24.351 -19.356 16.006 1.00 92.25 261 ASP A O 1
ATOM 2021 N N . LYS A 1 262 ? -24.919 -19.084 18.153 1.00 95.00 262 LYS A N 1
ATOM 2022 C CA . LYS A 1 262 ? -26.235 -18.514 17.875 1.00 95.00 262 LYS A CA 1
ATOM 2023 C C . LYS A 1 262 ? -26.162 -16.996 17.850 1.00 95.00 262 LYS A C 1
ATOM 2025 O O . LYS A 1 262 ? -25.524 -16.370 18.690 1.00 95.00 262 LYS A O 1
ATOM 2030 N N . MET A 1 263 ? -26.935 -16.395 16.957 1.00 96.75 263 MET A N 1
ATOM 2031 C CA . MET A 1 263 ? -27.113 -14.947 16.888 1.00 96.75 263 MET A CA 1
ATOM 2032 C C . MET A 1 263 ? -28.564 -14.602 16.577 1.00 96.75 263 MET A C 1
ATOM 2034 O O . MET A 1 263 ? -29.259 -15.387 15.929 1.00 96.75 263 MET A O 1
ATOM 2038 N N . ALA A 1 264 ? -29.033 -13.441 17.032 1.00 97.56 264 ALA A N 1
ATOM 2039 C CA . ALA A 1 264 ? -30.376 -12.970 16.706 1.00 97.56 264 ALA A CA 1
ATOM 2040 C C . ALA A 1 264 ? -30.504 -11.446 16.735 1.00 97.56 264 ALA A C 1
ATOM 2042 O O . ALA A 1 264 ? -29.830 -10.754 17.503 1.00 97.56 264 ALA A O 1
ATOM 2043 N N . ARG A 1 265 ? -31.462 -10.941 15.954 1.00 97.62 265 ARG A N 1
ATOM 2044 C CA . ARG A 1 265 ? -32.060 -9.620 16.137 1.00 97.62 265 ARG A CA 1
ATOM 2045 C C . ARG A 1 265 ? -33.300 -9.757 17.021 1.00 97.62 265 ARG A C 1
ATOM 2047 O O . ARG A 1 265 ? -34.258 -10.427 16.640 1.00 97.62 265 ARG A O 1
ATOM 2054 N N . ILE A 1 266 ? -33.293 -9.111 18.185 1.00 97.56 266 ILE A N 1
ATOM 2055 C CA . ILE A 1 266 ? -34.448 -9.026 19.090 1.00 97.56 266 ILE A CA 1
ATOM 2056 C C . ILE A 1 266 ? -35.041 -7.624 18.969 1.00 97.56 266 ILE A C 1
ATOM 2058 O O . ILE A 1 266 ? -34.448 -6.642 19.411 1.00 97.56 266 ILE A O 1
ATOM 2062 N N . GLU A 1 267 ? -36.216 -7.524 18.366 1.00 97.06 267 GLU A N 1
ATOM 2063 C CA . GLU A 1 267 ? -36.954 -6.273 18.227 1.00 97.06 267 GLU A CA 1
ATOM 2064 C C . GLU A 1 267 ? -37.846 -6.085 19.457 1.00 97.06 267 GLU A C 1
ATOM 2066 O O . GLU A 1 267 ? -38.630 -6.970 19.798 1.00 97.06 267 GLU A O 1
ATOM 2071 N N . VAL A 1 268 ? -37.735 -4.944 20.136 1.00 95.31 268 VAL A N 1
ATOM 2072 C CA . VAL A 1 268 ? -38.435 -4.653 21.394 1.00 95.31 268 VAL A CA 1
ATOM 2073 C C . VAL A 1 268 ? -39.278 -3.393 21.243 1.00 95.31 268 VAL A C 1
ATOM 2075 O O . VAL A 1 268 ? -38.763 -2.318 20.924 1.00 95.31 268 VAL A O 1
ATOM 2078 N N . SER A 1 269 ? -40.580 -3.532 21.479 1.00 94.75 269 SER A N 1
ATOM 2079 C CA . SER A 1 269 ? -41.570 -2.451 21.578 1.00 94.75 269 SER A CA 1
ATOM 2080 C C . SER A 1 269 ? -42.128 -2.380 23.005 1.00 94.75 269 SER A C 1
ATOM 2082 O O . SER A 1 269 ? -41.800 -3.218 23.845 1.00 94.75 269 SER A O 1
ATOM 2084 N N . SER A 1 270 ? -43.006 -1.418 23.292 1.00 94.31 270 SER A N 1
ATOM 2085 C CA . SER A 1 270 ? -43.611 -1.213 24.612 1.00 94.31 270 SER A CA 1
ATOM 2086 C C . SER A 1 270 ? -44.275 -2.463 25.201 1.00 94.31 270 SER A C 1
ATOM 2088 O O . SER A 1 270 ? -44.251 -2.657 26.414 1.00 94.31 270 SER A O 1
ATOM 2090 N N . ASN A 1 271 ? -44.876 -3.313 24.367 1.00 93.88 271 ASN A N 1
ATOM 2091 C CA . ASN A 1 271 ? -45.686 -4.451 24.816 1.00 93.88 271 ASN A CA 1
ATOM 2092 C C . ASN A 1 271 ? -45.480 -5.737 23.999 1.00 93.88 271 ASN A C 1
ATOM 2094 O O . ASN A 1 271 ? -46.181 -6.725 24.221 1.00 93.88 271 ASN A O 1
ATOM 2098 N N . ARG A 1 272 ? -44.532 -5.742 23.059 1.00 94.38 272 ARG A N 1
ATOM 2099 C CA . ARG A 1 272 ? -44.252 -6.876 22.175 1.00 94.38 272 ARG A CA 1
ATOM 2100 C C . ARG A 1 272 ? -42.760 -6.984 21.907 1.00 94.38 272 ARG A C 1
ATOM 2102 O O . ARG A 1 272 ? -42.086 -5.967 21.741 1.00 94.38 272 ARG A O 1
ATOM 2109 N N . ILE A 1 273 ? -42.280 -8.220 21.809 1.00 96.56 273 ILE A N 1
ATOM 2110 C CA . ILE A 1 273 ? -40.966 -8.512 21.247 1.00 96.56 273 ILE A CA 1
ATOM 2111 C C . ILE A 1 273 ? -41.089 -9.482 20.077 1.00 96.56 273 ILE A C 1
ATOM 2113 O O . ILE A 1 273 ? -41.940 -10.372 20.107 1.00 96.56 273 ILE A O 1
ATOM 2117 N N . GLU A 1 274 ? -40.202 -9.344 19.103 1.00 97.81 274 GLU A N 1
ATOM 2118 C CA . GLU A 1 274 ? -40.012 -10.291 18.004 1.00 97.81 274 GLU A CA 1
ATOM 2119 C C . GLU A 1 274 ? -38.545 -10.704 17.926 1.00 97.81 274 GLU A C 1
ATOM 2121 O O . GLU A 1 274 ? -37.658 -9.947 18.316 1.00 97.81 274 GLU A O 1
ATOM 2126 N N . VAL A 1 275 ? -38.287 -11.924 17.456 1.00 97.44 275 VAL A N 1
ATOM 2127 C CA . VAL A 1 275 ? -36.931 -12.482 17.370 1.00 97.44 275 VAL A CA 1
ATOM 2128 C C . VAL A 1 275 ? -36.710 -13.039 15.973 1.00 97.44 275 VAL A C 1
ATOM 2130 O O . VAL A 1 275 ? -37.536 -13.796 15.464 1.00 97.44 275 VAL A O 1
ATOM 2133 N N . GLU A 1 276 ? -35.585 -12.677 15.370 1.00 96.56 276 GLU A N 1
ATOM 2134 C CA . GLU A 1 276 ? -35.095 -13.249 14.120 1.00 96.56 276 GLU A CA 1
ATOM 2135 C C . GLU A 1 276 ? -33.696 -13.810 14.345 1.00 96.56 276 GLU A C 1
ATOM 2137 O O . GLU A 1 276 ? -32.776 -13.060 14.662 1.00 96.56 276 GLU A O 1
ATOM 2142 N N . GLU A 1 277 ? -33.552 -15.126 14.218 1.00 95.06 277 GLU A N 1
ATOM 2143 C CA . GLU A 1 277 ? -32.251 -15.790 14.298 1.00 95.06 277 GLU A CA 1
ATOM 2144 C C . GLU A 1 277 ? -31.413 -15.493 13.049 1.00 95.06 277 GLU A C 1
ATOM 2146 O O . GLU A 1 277 ? -31.956 -15.290 11.961 1.00 95.06 277 GLU A O 1
ATOM 2151 N N . GLY A 1 278 ? -30.090 -15.474 13.212 1.00 89.44 278 GLY A N 1
ATOM 2152 C CA . GLY A 1 278 ? -29.165 -15.378 12.090 1.00 89.44 278 GLY A CA 1
ATOM 2153 C C . GLY A 1 278 ? -29.292 -16.580 11.172 1.00 89.44 278 GLY A C 1
ATOM 2154 O O . GLY A 1 278 ? -29.385 -17.723 11.625 1.00 89.44 278 GLY A O 1
ATOM 2155 N N . ILE A 1 279 ? -29.304 -16.305 9.876 1.00 88.75 279 ILE A N 1
ATOM 2156 C CA . ILE A 1 279 ? -29.441 -17.326 8.845 1.00 88.75 279 ILE A CA 1
ATOM 2157 C C . ILE A 1 279 ? -28.110 -17.516 8.129 1.00 88.75 279 ILE A C 1
ATOM 2159 O O . ILE A 1 279 ? -27.250 -16.635 8.117 1.00 88.75 279 ILE A O 1
ATOM 2163 N N . GLU A 1 280 ? -27.932 -18.701 7.561 1.00 89.56 280 GLU A N 1
ATOM 2164 C CA . GLU A 1 280 ? -26.804 -18.982 6.686 1.00 89.56 280 GLU A CA 1
ATOM 2165 C C . GLU A 1 280 ? -27.060 -18.322 5.334 1.00 89.56 280 GLU A C 1
ATOM 2167 O O . GLU A 1 280 ? -28.075 -18.583 4.684 1.00 89.56 280 GLU A O 1
ATOM 2172 N N . HIS A 1 281 ? -26.153 -17.436 4.945 1.00 85.44 281 HIS A N 1
ATOM 2173 C CA . HIS A 1 281 ? -26.265 -16.645 3.723 1.00 85.44 281 HIS A CA 1
ATOM 2174 C C . HIS A 1 281 ? -25.244 -17.088 2.661 1.00 85.44 281 HIS A C 1
ATOM 2176 O O . HIS A 1 281 ? -25.501 -16.940 1.469 1.00 85.44 281 HIS A O 1
ATOM 2182 N N . LYS A 1 282 ? -24.123 -17.692 3.081 1.00 81.06 282 LYS A N 1
ATOM 2183 C CA . LYS A 1 282 ? -23.141 -18.392 2.232 1.00 81.06 282 LYS A CA 1
ATOM 2184 C C . LYS A 1 282 ? -22.668 -19.673 2.941 1.00 81.06 282 LYS A C 1
ATOM 2186 O O . LYS A 1 282 ? -22.828 -19.745 4.158 1.00 81.06 282 LYS A O 1
ATOM 2191 N N . PRO A 1 283 ? -22.097 -20.673 2.240 1.00 79.81 283 PRO A N 1
ATOM 2192 C CA . PRO A 1 283 ? -21.681 -21.931 2.864 1.00 79.81 283 PRO A CA 1
ATOM 2193 C C . PRO A 1 283 ? -20.751 -21.706 4.063 1.00 79.81 283 PRO A C 1
ATOM 2195 O O . PRO A 1 283 ? -19.646 -21.199 3.903 1.00 79.81 283 PRO A O 1
ATOM 2198 N N . GLY A 1 284 ? -21.203 -22.078 5.260 1.00 79.06 284 GLY A N 1
ATOM 2199 C CA . GLY A 1 284 ? -20.448 -21.907 6.504 1.00 79.06 284 GLY A CA 1
ATOM 2200 C C . GLY A 1 284 ? -20.470 -20.498 7.108 1.00 79.06 284 GLY A C 1
ATOM 2201 O O . GLY A 1 284 ? -19.942 -20.335 8.203 1.00 79.06 284 GLY A O 1
ATOM 2202 N N . GLY A 1 285 ? -21.102 -19.515 6.454 1.00 86.50 285 GLY A N 1
ATOM 2203 C CA . GLY A 1 285 ? -21.200 -18.124 6.905 1.00 86.50 285 GLY A CA 1
ATOM 2204 C C . GLY A 1 285 ? -22.627 -17.728 7.296 1.00 86.50 285 GLY A C 1
ATOM 2205 O O . GLY A 1 285 ? -23.529 -17.669 6.452 1.00 86.50 285 GLY A O 1
ATOM 2206 N N . LYS A 1 286 ? -22.829 -17.415 8.579 1.00 93.50 286 LYS A N 1
ATOM 2207 C CA . LYS A 1 286 ? -24.099 -16.934 9.148 1.00 93.50 286 LYS A CA 1
ATOM 2208 C C . LYS A 1 286 ? -23.960 -15.502 9.627 1.00 93.50 286 LYS A C 1
ATOM 2210 O O . LYS A 1 286 ? -22.951 -15.156 10.236 1.00 93.50 286 LYS A O 1
ATOM 2215 N N . TRP A 1 287 ? -24.986 -14.686 9.414 1.00 95.50 287 TRP A N 1
ATOM 2216 C CA . TRP A 1 287 ? -25.022 -13.349 9.998 1.00 95.50 287 TRP A CA 1
ATOM 2217 C C . TRP A 1 287 ? -26.434 -12.840 10.260 1.00 95.50 287 TRP A C 1
ATOM 2219 O O . TRP A 1 287 ? -27.424 -13.337 9.725 1.00 95.50 287 TRP A O 1
ATOM 2229 N N . VAL A 1 288 ? -26.517 -11.819 11.112 1.00 96.94 288 VAL A N 1
ATOM 2230 C CA . VAL A 1 288 ? -27.719 -11.009 11.315 1.00 96.94 288 VAL A CA 1
ATOM 2231 C C . VAL A 1 288 ? -27.319 -9.558 11.548 1.00 96.94 288 VAL A C 1
ATOM 2233 O O . VAL A 1 288 ? -26.397 -9.261 12.306 1.00 96.94 288 VAL A O 1
ATOM 2236 N N . ALA A 1 289 ? -28.030 -8.640 10.902 1.00 96.81 289 ALA A N 1
ATOM 2237 C CA . ALA A 1 289 ? -27.782 -7.210 11.016 1.00 96.81 289 ALA A CA 1
ATOM 2238 C C . ALA A 1 289 ? -28.964 -6.483 11.660 1.00 96.81 289 ALA A C 1
ATOM 2240 O O . ALA A 1 289 ? -30.111 -6.948 11.633 1.00 96.81 289 ALA A O 1
ATOM 2241 N N . SER A 1 290 ? -28.709 -5.291 12.192 1.00 96.00 290 SER A N 1
ATOM 2242 C CA . SER A 1 290 ? -29.772 -4.346 12.521 1.00 96.00 290 SER A CA 1
ATOM 2243 C C . SER A 1 290 ? -29.325 -2.897 12.355 1.00 96.00 290 SER A C 1
ATOM 2245 O O . SER A 1 290 ? -28.148 -2.553 12.456 1.00 96.00 290 SER A O 1
ATOM 2247 N N . THR A 1 291 ? -30.305 -2.030 12.117 1.00 94.31 291 THR A N 1
ATOM 2248 C CA . THR A 1 291 ? -30.163 -0.570 12.176 1.00 94.31 291 THR A CA 1
ATOM 2249 C C . THR A 1 291 ? -31.278 -0.020 13.082 1.00 94.31 291 THR A C 1
ATOM 2251 O O . THR A 1 291 ? -31.586 -0.636 14.103 1.00 94.31 291 THR A O 1
ATOM 2254 N N . ASN A 1 292 ? -31.915 1.100 12.749 1.00 92.12 292 ASN A N 1
ATOM 2255 C CA . ASN A 1 292 ? -32.842 1.855 13.607 1.00 92.12 292 ASN A CA 1
ATOM 2256 C C . ASN A 1 292 ? -34.314 1.775 13.175 1.00 92.12 292 ASN A C 1
ATOM 2258 O O . ASN A 1 292 ? -35.093 2.704 13.407 1.00 92.12 292 ASN A O 1
ATOM 2262 N N . HIS A 1 293 ? -34.696 0.685 12.514 1.00 91.81 293 HIS A N 1
ATOM 2263 C CA . HIS A 1 293 ? -36.085 0.374 12.191 1.00 91.81 293 HIS A CA 1
ATOM 2264 C C . HIS A 1 293 ? -36.377 -1.098 12.455 1.00 91.81 293 HIS A C 1
ATOM 2266 O O . HIS A 1 293 ? -35.471 -1.932 12.417 1.00 91.81 293 HIS A O 1
ATOM 2272 N N . TYR A 1 294 ? -37.644 -1.412 12.711 1.00 93.31 294 TYR A N 1
ATOM 2273 C CA . TYR A 1 294 ? -38.095 -2.792 12.807 1.00 93.31 294 TYR A CA 1
ATOM 2274 C C . TYR A 1 294 ? -38.157 -3.439 11.427 1.00 93.31 294 TYR A C 1
ATOM 2276 O O . TYR A 1 294 ? -38.601 -2.818 10.459 1.00 93.31 294 TYR A O 1
ATOM 2284 N N . ILE A 1 295 ? -37.780 -4.709 11.370 1.00 93.00 295 ILE A N 1
ATOM 2285 C CA . ILE A 1 295 ? -37.961 -5.581 10.215 1.00 93.00 295 ILE A CA 1
ATOM 2286 C C . ILE A 1 295 ? -39.208 -6.445 10.436 1.00 93.00 295 ILE A C 1
ATOM 2288 O O . ILE A 1 295 ? -40.120 -6.431 9.609 1.00 93.00 295 ILE A O 1
ATOM 2292 N N . LYS A 1 296 ? -39.293 -7.149 11.575 1.00 94.75 296 LYS A N 1
ATOM 2293 C CA . LYS A 1 296 ? -40.424 -8.034 11.917 1.00 94.75 296 LYS A CA 1
ATOM 2294 C C . LYS A 1 296 ? -41.653 -7.269 12.399 1.00 94.75 296 LYS A C 1
ATOM 2296 O O . LYS A 1 296 ? -42.764 -7.702 12.114 1.00 94.75 296 LYS A O 1
ATOM 2301 N N . MET A 1 297 ? -41.459 -6.150 13.097 1.00 94.50 297 MET A N 1
ATOM 2302 C CA . MET A 1 297 ? -42.530 -5.266 13.584 1.00 94.50 297 MET A CA 1
ATOM 2303 C C . MET A 1 297 ? -42.644 -3.959 12.781 1.00 94.50 297 MET A C 1
ATOM 2305 O O . MET A 1 297 ? -42.947 -2.898 13.335 1.00 94.50 297 MET A O 1
ATOM 2309 N N . SER A 1 298 ? -42.354 -3.993 11.476 1.00 91.12 298 SER A N 1
ATOM 2310 C CA . SER A 1 298 ? -42.326 -2.795 10.617 1.00 91.12 298 SER A CA 1
ATOM 2311 C C . SER A 1 298 ? -43.637 -1.990 10.621 1.00 91.12 298 SER A C 1
ATOM 2313 O O . SER A 1 298 ? -43.616 -0.767 10.474 1.00 91.12 298 SER A O 1
ATOM 2315 N N . GLU A 1 299 ? -44.780 -2.630 10.880 1.00 91.50 299 GLU A N 1
ATOM 2316 C CA . GLU A 1 299 ? -46.092 -1.993 11.019 1.00 91.50 299 GLU A CA 1
ATOM 2317 C C . GLU A 1 299 ? -46.175 -1.017 12.202 1.00 91.50 299 GLU A C 1
ATOM 2319 O O . GLU A 1 299 ? -46.953 -0.053 12.171 1.00 91.50 299 GLU A O 1
ATOM 2324 N N . LEU A 1 300 ? -45.353 -1.241 13.232 1.00 91.06 300 LEU A N 1
ATOM 2325 C CA . LEU A 1 300 ? -45.258 -0.369 14.393 1.00 91.06 300 LEU A CA 1
ATOM 2326 C C . LEU A 1 300 ? -44.379 0.850 14.123 1.00 91.06 300 LEU A C 1
ATOM 2328 O O . LEU A 1 300 ? -44.461 1.799 14.892 1.00 91.06 300 LEU A O 1
ATOM 2332 N N . CYS A 1 301 ? -43.583 0.906 13.052 1.00 86.62 301 CYS A N 1
ATOM 2333 C CA . CYS A 1 301 ? -42.776 2.091 12.765 1.00 86.62 301 CYS A CA 1
ATOM 2334 C C . CYS A 1 301 ? -43.677 3.298 12.412 1.00 86.62 301 CYS A C 1
ATOM 2336 O O . CYS A 1 301 ? -44.485 3.211 11.480 1.00 86.62 301 CYS A O 1
ATOM 2338 N N . PRO A 1 302 ? -43.565 4.449 13.118 1.00 80.94 302 PRO A N 1
ATOM 2339 C CA . PRO A 1 302 ? -44.264 5.691 12.764 1.00 80.94 302 PRO A CA 1
ATOM 2340 C C . PRO A 1 302 ? -43.974 6.129 11.327 1.00 80.94 302 PRO A C 1
ATOM 2342 O O . PRO A 1 302 ? -44.896 6.469 10.591 1.00 80.94 302 PRO A O 1
ATOM 2345 N N . GLU A 1 303 ? -42.699 6.044 10.952 1.00 82.44 303 GLU A N 1
ATOM 2346 C CA . GLU A 1 303 ? -42.127 6.322 9.639 1.00 82.44 303 GLU A CA 1
ATOM 2347 C C . GLU A 1 303 ? -40.880 5.437 9.481 1.00 82.44 303 GLU A C 1
ATOM 2349 O O . GLU A 1 303 ? -40.157 5.234 10.460 1.00 82.44 303 GLU A O 1
ATOM 2354 N N . LEU A 1 304 ? -40.640 4.892 8.283 1.00 80.62 304 LEU A N 1
ATOM 2355 C CA . LEU A 1 304 ? -39.433 4.116 7.978 1.00 80.62 304 LEU A CA 1
ATOM 2356 C C . LEU A 1 304 ? -38.290 5.077 7.615 1.00 80.62 304 LEU A C 1
ATOM 2358 O O . LEU A 1 304 ? -38.359 5.712 6.561 1.00 80.62 304 LEU A O 1
ATOM 2362 N N . PRO A 1 305 ? -37.232 5.201 8.436 1.00 81.12 305 PRO A N 1
ATOM 2363 C CA . PRO A 1 305 ? -36.157 6.144 8.155 1.00 81.12 305 PRO A CA 1
ATOM 2364 C C . PRO A 1 305 ? -35.355 5.690 6.930 1.00 81.12 305 PRO A C 1
ATOM 2366 O O . PRO A 1 305 ? -34.725 4.632 6.961 1.00 81.12 305 PRO A O 1
ATOM 2369 N N . ALA A 1 306 ? -35.331 6.507 5.871 1.00 84.25 306 ALA A N 1
ATOM 2370 C CA . ALA A 1 306 ? -34.647 6.180 4.615 1.00 84.25 306 ALA A CA 1
ATOM 2371 C C . ALA A 1 306 ? -33.168 5.799 4.824 1.00 84.25 306 ALA A C 1
ATOM 2373 O O . ALA A 1 306 ? -32.727 4.775 4.305 1.00 84.25 306 ALA A O 1
ATOM 2374 N N . SER A 1 307 ? -32.442 6.550 5.663 1.00 85.31 307 SER A N 1
ATOM 2375 C CA . SER A 1 307 ? -31.049 6.240 6.033 1.00 85.31 307 SER A CA 1
ATOM 2376 C C . SER A 1 307 ? -30.917 4.869 6.697 1.00 85.31 307 SER A C 1
ATOM 2378 O O . SER A 1 307 ? -30.039 4.085 6.351 1.00 85.31 307 SER A O 1
ATOM 2380 N N . SER A 1 308 ? -31.823 4.527 7.617 1.00 89.00 308 SER A N 1
ATOM 2381 C CA . SER A 1 308 ? -31.776 3.241 8.314 1.00 89.00 308 SER A CA 1
ATOM 2382 C C . SER A 1 308 ? -31.983 2.061 7.366 1.00 89.00 308 SER A C 1
ATOM 2384 O O . SER A 1 308 ? -31.314 1.037 7.511 1.00 89.00 308 SER A O 1
ATOM 2386 N N . VAL A 1 309 ? -32.889 2.207 6.398 1.00 90.56 309 VAL A N 1
ATOM 2387 C CA . VAL A 1 309 ? -33.136 1.194 5.365 1.00 90.56 309 VAL A CA 1
ATOM 2388 C C . VAL A 1 309 ? -31.941 1.088 4.414 1.00 90.56 309 VAL A C 1
ATOM 2390 O O . VAL A 1 309 ? -31.538 -0.022 4.075 1.00 90.56 309 VAL A O 1
ATOM 2393 N N . ALA A 1 310 ? -31.352 2.216 4.007 1.00 89.56 310 ALA A N 1
ATOM 2394 C CA . ALA A 1 310 ? -30.182 2.246 3.131 1.00 89.56 310 ALA A CA 1
ATOM 2395 C C . ALA A 1 310 ? -28.971 1.549 3.770 1.00 89.56 310 ALA A C 1
ATOM 2397 O O . ALA A 1 310 ? -28.432 0.616 3.181 1.00 89.56 310 ALA A O 1
ATOM 2398 N N . ARG A 1 311 ? -28.622 1.911 5.012 1.00 91.81 311 ARG A N 1
ATOM 2399 C CA . ARG A 1 311 ? -27.526 1.277 5.763 1.00 91.81 311 ARG A CA 1
ATOM 2400 C C . ARG A 1 311 ? -27.746 -0.216 5.950 1.00 91.81 311 ARG A C 1
ATOM 2402 O O . ARG A 1 311 ? -26.825 -0.992 5.741 1.00 91.81 311 ARG A O 1
ATOM 2409 N N . PHE A 1 312 ? -28.970 -0.630 6.288 1.00 93.75 312 PHE A N 1
ATOM 2410 C CA . PHE A 1 312 ? -29.293 -2.051 6.420 1.00 93.75 312 PHE A CA 1
ATOM 2411 C C . PHE A 1 312 ? -29.033 -2.805 5.110 1.00 93.75 312 PHE A C 1
ATOM 2413 O O . PHE A 1 312 ? -28.367 -3.832 5.123 1.00 93.75 312 PHE A O 1
ATOM 2420 N N . LYS A 1 313 ? -29.479 -2.262 3.969 1.00 92.38 313 LYS A N 1
ATOM 2421 C CA . LYS A 1 313 ? -29.207 -2.854 2.650 1.00 92.38 313 LYS A CA 1
ATOM 2422 C C . LYS A 1 313 ? -27.713 -2.908 2.326 1.00 92.38 313 LYS A C 1
ATOM 2424 O O . LYS A 1 313 ? -27.267 -3.928 1.812 1.00 92.38 313 LYS A O 1
ATOM 2429 N N . SER A 1 314 ? -26.952 -1.856 2.638 1.00 91.88 314 SER A N 1
ATOM 2430 C CA . SER A 1 314 ? -25.494 -1.855 2.458 1.00 91.88 314 SER A CA 1
ATOM 2431 C C . SER A 1 314 ? -24.822 -2.944 3.290 1.00 91.88 314 SER A C 1
ATOM 2433 O O . SER A 1 314 ? -24.017 -3.684 2.742 1.00 91.88 314 SER A O 1
ATOM 2435 N N . ILE A 1 315 ? -25.187 -3.091 4.571 1.00 94.19 315 ILE A N 1
ATOM 2436 C CA . ILE A 1 315 ? -24.620 -4.131 5.444 1.00 94.19 315 ILE A CA 1
ATOM 2437 C C . ILE A 1 315 ? -24.895 -5.514 4.860 1.00 94.19 315 ILE A C 1
ATOM 2439 O O . ILE A 1 315 ? -23.975 -6.318 4.763 1.00 94.19 315 ILE A O 1
ATOM 2443 N N . MET A 1 316 ? -26.137 -5.781 4.442 1.00 92.56 316 MET A N 1
ATOM 2444 C CA . MET A 1 316 ? -26.494 -7.078 3.862 1.00 92.56 316 MET A CA 1
ATOM 2445 C C . MET A 1 316 ? -25.681 -7.364 2.596 1.00 92.56 316 MET A C 1
ATOM 2447 O O . MET A 1 316 ? -25.032 -8.400 2.525 1.00 92.56 316 MET A O 1
ATOM 2451 N N . ARG A 1 317 ? -25.639 -6.416 1.650 1.00 91.25 317 ARG A N 1
ATOM 2452 C CA . ARG A 1 317 ? -24.889 -6.554 0.393 1.00 91.25 317 ARG A CA 1
ATOM 2453 C C . ARG A 1 317 ? -23.391 -6.775 0.630 1.00 91.25 317 ARG A C 1
ATOM 2455 O O . ARG A 1 317 ? -22.819 -7.709 0.091 1.00 91.25 317 ARG A O 1
ATOM 2462 N N . LEU A 1 318 ? -22.762 -5.937 1.453 1.00 89.00 318 LEU A N 1
ATOM 2463 C CA . LEU A 1 318 ? -21.324 -6.025 1.727 1.00 89.00 318 LEU A CA 1
ATOM 2464 C C . LEU A 1 318 ? -20.956 -7.302 2.491 1.00 89.00 318 LEU A C 1
ATOM 2466 O O . LEU A 1 318 ? -19.869 -7.832 2.303 1.00 89.00 318 LEU A O 1
ATOM 2470 N N . SER A 1 319 ? -21.859 -7.814 3.333 1.00 89.69 319 SER A N 1
ATOM 2471 C CA . SER A 1 319 ? -21.653 -9.096 4.018 1.00 89.69 319 SER A CA 1
ATOM 2472 C C . SER A 1 319 ? -21.745 -10.280 3.051 1.00 89.69 319 SER A C 1
ATOM 2474 O O . SER A 1 319 ? -20.995 -11.237 3.205 1.00 89.69 319 SER A O 1
ATOM 2476 N N . GLU A 1 320 ? -22.625 -10.209 2.044 1.00 89.12 320 GLU A N 1
ATOM 2477 C CA . GLU A 1 320 ? -22.721 -11.210 0.968 1.00 89.12 320 GLU A CA 1
ATOM 2478 C C . GLU A 1 320 ? -21.486 -11.200 0.052 1.00 89.12 320 GLU A C 1
ATOM 2480 O O . GLU A 1 320 ? -21.027 -12.262 -0.360 1.00 89.12 320 GLU A O 1
ATOM 2485 N N . GLU A 1 321 ? -20.934 -10.018 -0.242 1.00 84.19 321 GLU A N 1
ATOM 2486 C CA . GLU A 1 321 ? -19.725 -9.831 -1.066 1.00 84.19 321 GLU A CA 1
ATOM 2487 C C . GLU A 1 321 ? -18.419 -10.176 -0.321 1.00 84.19 321 GLU A C 1
ATOM 2489 O O . GLU A 1 321 ? -17.373 -10.338 -0.947 1.00 84.19 321 GLU A O 1
ATOM 2494 N N . CYS A 1 322 ? -18.459 -10.280 1.009 1.00 77.75 322 CYS A N 1
ATOM 2495 C CA . CYS A 1 322 ? -17.289 -10.532 1.842 1.00 77.75 322 CYS A CA 1
ATOM 2496 C C . CYS A 1 322 ? -16.792 -11.980 1.694 1.00 77.75 322 CYS A C 1
ATOM 2498 O O . CYS A 1 322 ? -17.516 -12.924 2.028 1.00 77.75 322 CYS A O 1
ATOM 2500 N N . GLU A 1 323 ? -15.540 -12.170 1.259 1.00 76.56 323 GLU A N 1
ATOM 2501 C CA . GLU A 1 323 ? -14.937 -13.504 1.097 1.00 76.56 323 GLU A CA 1
ATOM 2502 C C . GLU A 1 323 ? -14.818 -14.248 2.433 1.00 76.56 323 GLU A C 1
ATOM 2504 O O . GLU A 1 323 ? -15.282 -15.384 2.547 1.00 76.56 323 GLU A O 1
ATOM 2509 N N . SER A 1 324 ? -14.285 -13.586 3.463 1.00 80.44 324 SER A N 1
ATOM 2510 C CA . SER A 1 324 ? -14.158 -14.128 4.817 1.00 80.44 324 SER A CA 1
ATOM 2511 C C . SER A 1 324 ? -14.319 -13.046 5.876 1.00 80.44 324 SER A C 1
ATOM 2513 O O . SER A 1 324 ? -13.801 -11.942 5.714 1.00 80.44 324 SER A O 1
ATOM 2515 N N . PHE A 1 325 ? -14.972 -13.363 6.991 1.00 82.88 325 PHE A N 1
ATOM 2516 C CA . PHE A 1 325 ? -15.080 -12.422 8.103 1.00 82.88 325 PHE A CA 1
ATOM 2517 C C . PHE A 1 325 ? -13.816 -12.414 8.967 1.00 82.88 325 PHE A C 1
ATOM 2519 O O . PHE A 1 325 ? -13.528 -13.381 9.661 1.00 82.88 325 PHE A O 1
ATOM 2526 N N . ASP A 1 326 ? -13.104 -11.291 8.986 1.00 80.56 326 ASP A N 1
ATOM 2527 C CA . ASP A 1 326 ? -12.052 -10.967 9.951 1.00 80.56 326 ASP A CA 1
ATOM 2528 C C . ASP A 1 326 ? -12.163 -9.496 10.410 1.00 80.56 326 ASP A C 1
ATOM 2530 O O . ASP A 1 326 ? -13.045 -8.751 9.972 1.00 80.56 326 ASP A O 1
ATOM 2534 N N . ILE A 1 327 ? -11.303 -9.065 11.340 1.00 79.06 327 ILE A N 1
ATOM 2535 C CA . ILE A 1 327 ? -11.347 -7.694 11.880 1.00 79.06 327 ILE A CA 1
ATOM 2536 C C . ILE A 1 327 ? -11.157 -6.629 10.777 1.00 79.06 327 ILE A C 1
ATOM 2538 O O . ILE A 1 327 ? -11.952 -5.685 10.750 1.00 79.06 327 ILE A O 1
ATOM 2542 N N . PRO A 1 328 ? -10.180 -6.747 9.850 1.00 69.38 328 PRO A N 1
ATOM 2543 C CA . PRO A 1 328 ? -10.069 -5.845 8.703 1.00 69.38 328 PRO A CA 1
ATOM 2544 C C . PRO A 1 328 ? -11.311 -5.795 7.813 1.00 69.38 328 PRO A C 1
ATOM 2546 O O . PRO A 1 328 ? -11.774 -4.698 7.498 1.00 69.38 328 PRO A O 1
ATOM 2549 N N . ALA A 1 329 ? -11.885 -6.942 7.448 1.00 76.62 329 ALA A N 1
ATOM 2550 C CA . ALA A 1 329 ? -13.080 -7.007 6.616 1.00 76.62 329 ALA A CA 1
ATOM 2551 C C . ALA A 1 329 ? -14.262 -6.311 7.301 1.00 76.62 329 ALA A C 1
ATOM 2553 O O . ALA A 1 329 ? -14.944 -5.489 6.689 1.00 76.62 329 ALA A O 1
ATOM 2554 N N . LEU A 1 330 ? -14.466 -6.554 8.599 1.00 84.94 330 LEU A N 1
ATOM 2555 C CA . LEU A 1 330 ? -15.520 -5.898 9.376 1.00 84.94 330 LEU A CA 1
ATOM 2556 C C . LEU A 1 330 ? -15.297 -4.386 9.494 1.00 84.94 330 LEU A C 1
ATOM 2558 O O . LEU A 1 330 ? -16.242 -3.615 9.316 1.00 84.94 330 LEU A O 1
ATOM 2562 N N . ALA A 1 331 ? -14.059 -3.950 9.741 1.00 82.12 331 ALA A N 1
ATOM 2563 C CA . ALA A 1 331 ? -13.705 -2.534 9.748 1.00 82.12 331 ALA A CA 1
ATOM 2564 C C . ALA A 1 331 ? -13.935 -1.885 8.372 1.00 82.12 331 ALA A C 1
ATOM 2566 O O . ALA A 1 331 ? -14.400 -0.746 8.312 1.00 82.12 331 ALA A O 1
ATOM 2567 N N . GLY A 1 332 ? -13.676 -2.609 7.279 1.00 78.94 332 GLY A N 1
ATOM 2568 C CA . GLY A 1 332 ? -13.960 -2.193 5.905 1.00 78.94 332 GLY A CA 1
ATOM 2569 C C . GLY A 1 332 ? -15.457 -2.033 5.633 1.00 78.94 332 GLY A C 1
ATOM 2570 O O . GLY A 1 332 ? -15.886 -0.965 5.200 1.00 78.94 332 GLY A O 1
ATOM 2571 N N . ILE A 1 333 ? -16.272 -3.036 5.981 1.00 86.44 333 ILE A N 1
ATOM 2572 C CA . ILE A 1 333 ? -17.742 -2.980 5.859 1.00 86.44 333 ILE A CA 1
ATOM 2573 C C . ILE A 1 333 ? -18.297 -1.782 6.639 1.00 86.44 333 ILE A C 1
ATOM 2575 O O . ILE A 1 333 ? -19.128 -1.026 6.136 1.00 86.44 333 ILE A O 1
ATOM 2579 N N . PHE A 1 334 ? -17.819 -1.570 7.867 1.00 92.75 334 PHE A N 1
ATOM 2580 C CA . PHE A 1 334 ? -18.287 -0.482 8.729 1.00 92.75 334 PHE A CA 1
ATOM 2581 C C . PHE A 1 334 ? -17.654 0.878 8.414 1.00 92.75 334 PHE A C 1
ATOM 2583 O O . PHE A 1 334 ? -18.054 1.877 9.015 1.00 92.75 334 PHE A O 1
ATOM 2590 N N . SER A 1 335 ? -16.733 0.923 7.447 1.00 89.44 335 SER A N 1
ATOM 2591 C CA . SER A 1 335 ? -16.167 2.130 6.837 1.00 89.44 335 SER A CA 1
ATOM 2592 C C . SER A 1 335 ? -16.899 2.558 5.558 1.00 89.44 335 SER A C 1
ATOM 2594 O O . SER A 1 335 ? -16.541 3.582 4.984 1.00 89.44 335 SER A O 1
ATOM 2596 N N . ASP A 1 336 ? -17.927 1.821 5.119 1.00 86.06 336 ASP A N 1
ATOM 2597 C CA . ASP A 1 336 ? -18.680 2.110 3.893 1.00 86.06 336 ASP A CA 1
ATOM 2598 C C . ASP A 1 336 ? -19.311 3.509 3.893 1.00 86.06 336 ASP A C 1
ATOM 2600 O O . ASP A 1 336 ? -20.020 3.913 4.826 1.00 86.06 336 ASP A O 1
ATOM 2604 N N . HIS A 1 337 ? -19.106 4.220 2.784 1.00 83.75 337 HIS A N 1
ATOM 2605 C CA . HIS A 1 337 ? -19.631 5.562 2.533 1.00 83.75 337 HIS A CA 1
ATOM 2606 C C . HIS A 1 337 ? -20.865 5.571 1.618 1.00 83.75 337 HIS A C 1
ATOM 2608 O O . HIS A 1 337 ? -21.395 6.647 1.318 1.00 83.75 337 HIS A O 1
ATOM 2614 N N . GLY A 1 338 ? -21.360 4.397 1.213 1.00 73.62 338 GLY A N 1
ATOM 2615 C CA . GLY A 1 338 ? -22.489 4.252 0.300 1.00 73.62 338 GLY A CA 1
ATOM 2616 C C . GLY A 1 338 ? -22.226 4.835 -1.096 1.00 73.62 338 GLY A C 1
ATOM 2617 O O . GLY A 1 338 ? -21.126 5.277 -1.416 1.00 73.62 338 GLY A O 1
ATOM 2618 N N . ILE A 1 339 ? -23.269 4.862 -1.934 1.00 63.97 339 ILE A N 1
ATOM 2619 C CA . ILE A 1 339 ? -23.186 5.291 -3.347 1.00 63.97 339 ILE A CA 1
ATOM 2620 C C . ILE A 1 339 ? -22.882 6.797 -3.489 1.00 63.97 339 ILE A C 1
ATOM 2622 O O . ILE A 1 339 ? -22.209 7.202 -4.430 1.00 63.97 339 ILE A O 1
ATOM 2626 N N . ASP A 1 340 ? -23.328 7.622 -2.536 1.00 62.09 340 ASP A N 1
ATOM 2627 C CA . ASP A 1 340 ? -23.169 9.085 -2.585 1.00 62.09 340 ASP A CA 1
ATOM 2628 C C . ASP A 1 340 ? -21.988 9.597 -1.730 1.00 62.09 340 ASP A C 1
ATOM 2630 O O . ASP A 1 340 ? -21.981 10.765 -1.334 1.00 62.09 340 ASP A O 1
ATOM 2634 N N . HIS A 1 341 ? -21.030 8.735 -1.365 1.00 62.47 341 HIS A N 1
ATOM 2635 C CA . HIS A 1 341 ? -19.836 9.082 -0.574 1.00 62.47 341 HIS A CA 1
ATOM 2636 C C . HIS A 1 341 ? -20.125 9.975 0.657 1.00 62.47 341 HIS A C 1
ATOM 2638 O O . HIS A 1 341 ? -19.559 11.056 0.816 1.00 62.47 341 HIS A O 1
ATOM 2644 N N . CYS A 1 342 ? -21.028 9.537 1.540 1.00 61.31 342 CYS A N 1
ATOM 2645 C CA . CYS A 1 342 ? -21.479 10.246 2.753 1.00 61.31 342 CYS A CA 1
ATOM 2646 C C . CYS A 1 342 ? -22.303 11.533 2.573 1.00 61.31 342 CYS A C 1
ATOM 2648 O O . CYS A 1 342 ? -22.772 12.068 3.583 1.00 61.31 342 CYS A O 1
ATOM 2650 N N . ALA A 1 343 ? -22.539 12.037 1.357 1.00 58.75 343 ALA A N 1
ATOM 2651 C CA . ALA A 1 343 ? -23.242 13.312 1.164 1.00 58.75 343 ALA A CA 1
ATOM 2652 C C . ALA A 1 343 ? -24.654 13.320 1.786 1.00 58.75 343 ALA A C 1
ATOM 2654 O O . ALA A 1 343 ? -25.077 14.312 2.376 1.00 58.75 343 ALA A O 1
ATOM 2655 N N . SER A 1 344 ? -25.372 12.196 1.719 1.00 63.84 344 SER A N 1
ATOM 2656 C CA . SER A 1 344 ? -26.769 12.086 2.157 1.00 63.84 344 SER A CA 1
ATOM 2657 C C . SER A 1 344 ? -26.972 11.622 3.610 1.00 63.84 344 SER A C 1
ATOM 2659 O O . SER A 1 344 ? -28.110 11.581 4.072 1.00 63.84 344 SER A O 1
ATOM 2661 N N . GLY A 1 345 ? -25.909 11.267 4.351 1.00 67.94 345 GLY A N 1
ATOM 2662 C CA . GLY A 1 345 ? -26.026 10.670 5.698 1.00 67.94 345 GLY A CA 1
ATOM 2663 C C . GLY A 1 345 ? -26.651 9.260 5.713 1.00 67.94 345 GLY A C 1
ATOM 2664 O O . GLY A 1 345 ? -27.142 8.791 6.742 1.00 67.94 345 GLY A O 1
ATOM 2665 N N . ASN A 1 346 ? -26.670 8.591 4.557 1.00 81.06 346 ASN A N 1
ATOM 2666 C CA . ASN A 1 346 ? -27.243 7.255 4.361 1.00 81.06 346 ASN A CA 1
ATOM 2667 C C . ASN A 1 346 ? -26.193 6.125 4.393 1.00 81.06 346 ASN A C 1
ATOM 2669 O O . ASN A 1 346 ? -26.534 4.974 4.129 1.00 81.06 346 ASN A O 1
ATOM 2673 N N . SER A 1 347 ? -24.933 6.450 4.676 1.00 87.38 347 SER A N 1
ATOM 2674 C CA . SER A 1 347 ? -23.791 5.531 4.717 1.00 87.38 347 SER A CA 1
ATOM 2675 C C . SER A 1 347 ? -23.643 4.830 6.067 1.00 87.38 347 SER A C 1
ATOM 2677 O O . SER A 1 347 ? -24.136 5.335 7.071 1.00 87.38 347 SER A O 1
ATOM 2679 N N . ILE A 1 348 ? -22.965 3.677 6.118 1.00 90.75 348 ILE A N 1
ATOM 2680 C CA . ILE A 1 348 ? -22.704 2.967 7.388 1.00 90.75 348 ILE A CA 1
ATOM 2681 C C . ILE A 1 348 ? -21.719 3.763 8.257 1.00 90.75 348 ILE A C 1
ATOM 2683 O O . ILE A 1 348 ? -21.914 3.870 9.470 1.00 90.75 348 ILE A O 1
ATOM 2687 N N . CYS A 1 349 ? -20.684 4.329 7.634 1.00 90.25 349 CYS A N 1
ATOM 2688 C CA . CYS A 1 349 ? -19.762 5.279 8.240 1.00 90.25 349 CYS A CA 1
ATOM 2689 C C . CYS A 1 349 ? -20.227 6.700 7.914 1.00 90.25 349 CYS A C 1
ATOM 2691 O O . CYS A 1 349 ? -20.164 7.134 6.762 1.00 90.25 349 CYS A O 1
ATOM 2693 N N . VAL A 1 350 ? -20.738 7.432 8.904 1.00 86.44 350 VAL A N 1
ATOM 2694 C CA . VAL A 1 350 ? -21.354 8.749 8.697 1.00 86.44 350 VAL A CA 1
ATOM 2695 C C . VAL A 1 350 ? -20.358 9.867 9.004 1.00 86.44 350 VAL A C 1
ATOM 2697 O O . VAL A 1 350 ? -19.814 9.962 10.106 1.00 86.44 350 VAL A O 1
ATOM 2700 N N . HIS A 1 351 ? -20.172 10.768 8.039 1.00 84.62 351 HIS A N 1
ATOM 2701 C CA . HIS A 1 351 ? -19.275 11.921 8.147 1.00 84.62 351 HIS A CA 1
ATOM 2702 C C . HIS A 1 351 ? -20.018 13.254 8.159 1.00 84.62 351 HIS A C 1
ATOM 2704 O O . HIS A 1 351 ? -21.125 13.390 7.627 1.00 84.62 351 HIS A O 1
ATOM 2710 N N . LYS A 1 352 ? -19.333 14.269 8.697 1.00 80.12 352 LYS A N 1
ATOM 2711 C CA . LYS A 1 352 ? -19.711 15.672 8.535 1.00 80.12 352 LYS A CA 1
ATOM 2712 C C . LYS A 1 352 ? -19.446 16.155 7.136 1.00 80.12 352 LYS A C 1
ATOM 2714 O O . LYS A 1 352 ? -18.299 16.247 6.715 1.00 80.12 352 LYS A O 1
ATOM 2719 N N . THR A 1 353 ? -20.515 16.541 6.457 1.00 72.75 353 THR A N 1
ATOM 2720 C CA . THR A 1 353 ? -20.457 17.147 5.129 1.00 72.75 353 THR A CA 1
ATOM 2721 C C . THR A 1 353 ? -21.202 18.483 5.140 1.00 72.75 353 THR A C 1
ATOM 2723 O O . THR A 1 353 ? -21.772 18.891 6.159 1.00 72.75 353 THR A O 1
ATOM 2726 N N . L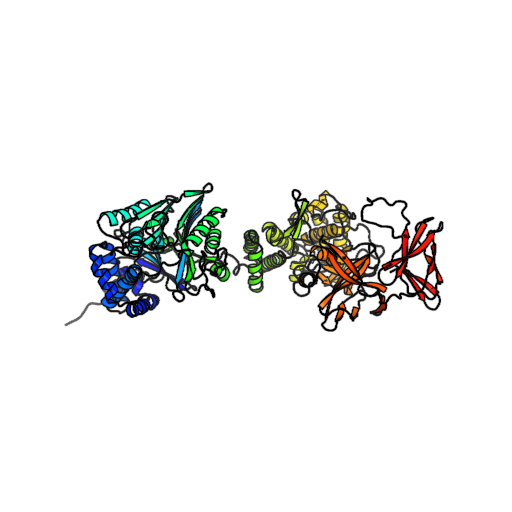YS A 1 354 ? -21.176 19.214 4.019 1.00 71.38 354 LYS A N 1
ATOM 2727 C CA . LYS A 1 354 ? -21.963 20.452 3.882 1.00 71.38 354 LYS A CA 1
ATOM 2728 C C . LYS A 1 354 ? -23.464 20.149 3.895 1.00 71.38 354 LYS A C 1
ATOM 2730 O O . LYS A 1 354 ? -24.255 20.962 4.367 1.00 71.38 354 LYS A O 1
ATOM 2735 N N . GLU A 1 355 ? -23.829 18.970 3.414 1.00 71.19 355 GLU A N 1
ATOM 2736 C CA . GLU A 1 355 ? -25.185 18.461 3.269 1.00 71.19 355 GLU A CA 1
ATOM 2737 C C . GLU A 1 355 ? -25.663 17.757 4.557 1.00 71.19 355 GLU A C 1
ATOM 2739 O O . GLU A 1 355 ? -26.806 17.943 4.979 1.00 71.19 355 GLU A O 1
ATOM 2744 N N . ASN A 1 356 ? -24.773 17.038 5.254 1.00 72.38 356 ASN A N 1
ATOM 2745 C CA . ASN A 1 356 ? -25.014 16.410 6.553 1.00 72.38 356 ASN A CA 1
ATOM 2746 C C . ASN A 1 356 ? -24.329 17.181 7.695 1.00 72.38 356 ASN A C 1
ATOM 2748 O O . ASN A 1 356 ? -23.209 16.892 8.121 1.00 72.38 356 ASN A O 1
ATOM 2752 N N . THR A 1 357 ? -25.067 18.139 8.252 1.00 66.94 357 THR A N 1
ATOM 2753 C CA . THR A 1 357 ? -24.610 19.010 9.347 1.00 66.94 357 THR A CA 1
ATOM 2754 C C . THR A 1 357 ? -25.130 18.601 10.722 1.00 66.94 357 THR A C 1
ATOM 2756 O O . THR A 1 357 ? -24.931 19.346 11.681 1.00 66.94 357 THR A O 1
ATOM 2759 N N . LYS A 1 358 ? -25.771 17.424 10.854 1.00 73.62 358 LYS A N 1
ATOM 2760 C CA . LYS A 1 358 ? -26.381 16.990 12.124 1.00 73.62 358 LYS A CA 1
ATOM 2761 C C . LYS A 1 358 ? -25.752 15.780 12.814 1.00 73.62 358 LYS A C 1
ATOM 2763 O O . LYS A 1 358 ? -25.710 15.819 14.037 1.00 73.62 358 LYS A O 1
ATOM 2768 N N . VAL A 1 359 ? -25.318 14.738 12.098 1.00 80.69 359 VAL A N 1
ATOM 2769 C CA . VAL A 1 359 ? -24.937 13.436 12.698 1.00 80.69 359 VAL A CA 1
ATOM 2770 C C . VAL A 1 359 ? -23.636 12.898 12.104 1.00 80.69 359 VAL A C 1
ATOM 2772 O O . VAL A 1 359 ? -23.404 13.098 10.917 1.00 80.69 359 VAL A O 1
ATOM 2775 N N . GLN A 1 360 ? -22.837 12.187 12.900 1.00 85.50 360 GLN A N 1
ATOM 2776 C CA . GLN A 1 360 ? -21.645 11.450 12.466 1.00 85.50 360 GLN A CA 1
ATOM 2777 C C . GLN A 1 360 ? -21.435 10.169 13.280 1.00 85.50 360 GLN A C 1
ATOM 2779 O O . GLN A 1 360 ? -21.926 10.076 14.408 1.00 85.50 360 GLN A O 1
ATOM 2784 N N . THR A 1 361 ? -20.630 9.244 12.759 1.00 88.00 361 THR A N 1
ATOM 2785 C CA . THR A 1 361 ? -20.105 8.112 13.529 1.00 88.00 361 THR A CA 1
ATOM 2786 C C . THR A 1 361 ? -19.063 8.603 14.524 1.00 88.00 361 THR A C 1
ATOM 2788 O O . THR A 1 361 ? -18.070 9.225 14.149 1.00 88.00 361 THR A O 1
ATOM 2791 N N . VAL A 1 362 ? -19.313 8.349 15.808 1.00 85.88 362 VAL A N 1
ATOM 2792 C CA . VAL A 1 362 ? -18.446 8.780 16.918 1.00 85.88 362 VAL A CA 1
ATOM 2793 C C . VAL A 1 362 ? -17.680 7.626 17.555 1.00 85.88 362 VAL A C 1
ATOM 2795 O O . VAL A 1 362 ? -16.740 7.866 18.311 1.00 85.88 362 VAL A O 1
ATOM 2798 N N . LEU A 1 363 ? -18.087 6.387 17.282 1.00 86.94 363 LEU A N 1
ATOM 2799 C CA . LEU A 1 363 ? -17.492 5.195 17.868 1.00 86.94 363 LEU A CA 1
ATOM 2800 C C . LEU A 1 363 ? -17.792 3.964 17.011 1.00 86.94 363 LEU A C 1
ATOM 2802 O O . LEU A 1 363 ? -18.952 3.721 16.676 1.00 86.94 363 LEU A O 1
ATOM 2806 N N . THR A 1 364 ? -16.781 3.129 16.798 1.00 90.62 364 THR A N 1
ATOM 2807 C CA . THR A 1 364 ? -16.930 1.752 16.300 1.00 90.62 364 THR A CA 1
ATOM 2808 C C . THR A 1 364 ? -16.364 0.793 17.326 1.00 90.62 364 THR A C 1
ATOM 2810 O O . THR A 1 364 ? -15.329 1.086 17.926 1.00 90.62 364 THR A O 1
ATOM 2813 N N . HIS A 1 365 ? -17.021 -0.347 17.527 1.00 91.75 365 HIS A N 1
ATOM 2814 C CA . HIS A 1 365 ? -16.508 -1.399 18.399 1.00 91.75 365 HIS A CA 1
ATOM 2815 C C . HIS A 1 365 ? -16.835 -2.800 17.884 1.00 91.75 365 HIS A C 1
ATOM 2817 O O . HIS A 1 365 ? -17.802 -2.969 17.141 1.00 91.75 365 HIS A O 1
ATOM 2823 N N . ILE A 1 366 ? -16.034 -3.784 18.302 1.00 94.56 366 ILE A N 1
ATOM 2824 C CA . ILE A 1 366 ? -16.176 -5.203 17.955 1.00 94.56 366 ILE A CA 1
ATOM 2825 C C . ILE A 1 366 ? -15.968 -6.058 19.210 1.00 94.56 366 ILE A C 1
ATOM 2827 O O . ILE A 1 366 ? -15.023 -5.811 19.958 1.00 94.56 366 ILE A O 1
ATOM 2831 N N . PHE A 1 367 ? -16.815 -7.065 19.420 1.00 96.69 367 PHE A N 1
ATOM 2832 C CA . PHE A 1 367 ? -16.605 -8.162 20.370 1.00 96.69 367 PHE A CA 1
ATOM 2833 C C . PHE A 1 367 ? -16.290 -9.458 19.620 1.00 96.69 367 PHE A C 1
ATOM 2835 O O . PHE A 1 367 ? -16.850 -9.679 18.544 1.00 96.69 367 PHE A O 1
ATOM 2842 N N . ASP A 1 368 ? -15.457 -10.323 20.199 1.00 94.75 368 ASP A N 1
ATOM 2843 C CA . ASP A 1 368 ? -15.149 -11.651 19.655 1.00 94.75 368 ASP A CA 1
ATOM 2844 C C . ASP A 1 368 ? -15.336 -12.789 20.677 1.00 94.75 368 ASP A C 1
ATOM 2846 O O . ASP A 1 368 ? -15.641 -12.567 21.856 1.00 94.75 368 ASP A O 1
ATOM 2850 N N . ALA A 1 369 ? -15.147 -14.025 20.207 1.00 92.19 369 ALA A N 1
ATOM 2851 C CA . ALA A 1 369 ? -15.278 -15.234 21.019 1.00 92.19 369 ALA A CA 1
ATOM 2852 C C . ALA A 1 369 ? -14.204 -15.395 22.108 1.00 92.19 369 ALA A C 1
ATOM 2854 O O . ALA A 1 369 ? -14.424 -16.124 23.076 1.00 92.19 369 ALA A O 1
ATOM 2855 N N . ASP A 1 370 ? -13.083 -14.684 21.986 1.00 89.62 370 ASP A N 1
ATOM 2856 C CA . ASP A 1 370 ? -11.955 -14.735 22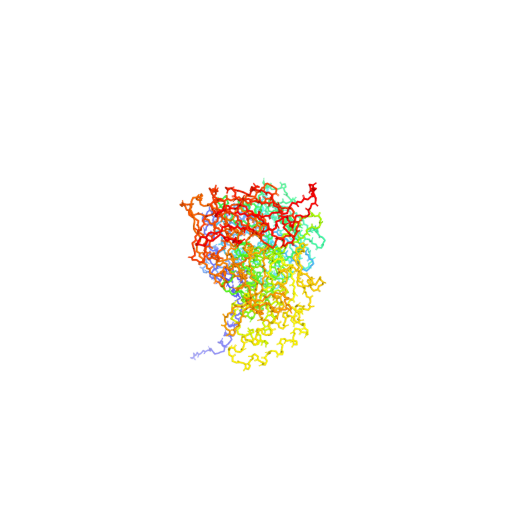.913 1.00 89.62 370 ASP A CA 1
ATOM 2857 C C . ASP A 1 370 ? -12.034 -13.652 23.998 1.00 89.62 370 ASP A C 1
ATOM 2859 O O . ASP A 1 370 ? -11.069 -13.438 24.733 1.00 89.62 370 ASP A O 1
ATOM 2863 N N . TYR A 1 371 ? -13.183 -12.984 24.150 1.00 91.88 371 TYR A N 1
ATOM 2864 C CA . TYR A 1 371 ? -13.401 -11.895 25.110 1.00 91.88 371 TYR A CA 1
ATOM 2865 C C . TYR A 1 371 ? -12.558 -10.644 24.826 1.00 91.88 371 TYR A C 1
ATOM 2867 O O . TYR A 1 371 ? -12.252 -9.864 25.737 1.00 91.88 371 TYR A O 1
ATOM 2875 N N . ASN A 1 372 ? -12.188 -10.414 23.569 1.00 91.38 372 ASN A N 1
ATOM 2876 C CA . ASN A 1 372 ? -11.569 -9.165 23.161 1.00 91.38 372 ASN A CA 1
ATOM 2877 C C . ASN A 1 372 ? -12.627 -8.110 22.829 1.00 91.38 372 ASN A C 1
ATOM 2879 O O . ASN A 1 372 ? -13.727 -8.404 22.359 1.00 91.38 372 ASN A O 1
ATOM 2883 N N . ILE A 1 373 ? -12.256 -6.856 23.068 1.00 91.44 373 ILE A N 1
ATOM 2884 C CA . ILE A 1 373 ? -12.977 -5.671 22.617 1.00 91.44 373 ILE A CA 1
ATOM 2885 C C . ILE A 1 373 ? -12.041 -4.898 21.709 1.00 91.44 373 ILE A C 1
ATOM 2887 O O . ILE A 1 373 ? -10.934 -4.553 22.127 1.00 91.44 373 ILE A O 1
ATOM 2891 N N . TYR A 1 374 ? -12.503 -4.596 20.503 1.00 90.19 374 TYR A N 1
ATOM 2892 C CA . TYR A 1 374 ? -11.821 -3.727 19.556 1.00 90.19 374 TYR A CA 1
ATOM 2893 C C . TYR A 1 374 ? -12.573 -2.407 19.469 1.00 90.19 374 TYR A C 1
ATOM 2895 O O . TYR A 1 374 ? -13.802 -2.427 19.509 1.00 90.19 374 TYR A O 1
ATOM 2903 N N . TRP A 1 375 ? -11.894 -1.265 19.343 1.00 89.12 375 TRP A N 1
ATOM 2904 C CA . TRP A 1 375 ? -12.587 0.016 19.179 1.00 89.12 375 TRP A CA 1
ATOM 2905 C C . TRP A 1 375 ? -11.800 1.084 18.424 1.00 89.12 375 TRP A C 1
ATOM 2907 O O . TRP A 1 375 ? -10.571 1.067 18.346 1.00 89.12 375 TRP A O 1
ATOM 2917 N N . SER A 1 376 ? -12.536 2.073 17.925 1.00 84.00 376 SER A N 1
ATOM 2918 C CA . SER A 1 376 ? -11.992 3.337 17.441 1.00 84.00 376 SER A CA 1
ATOM 2919 C C . SER A 1 376 ? -12.850 4.516 17.890 1.00 84.00 376 SER A C 1
ATOM 2921 O O . SER A 1 376 ? -14.066 4.508 17.696 1.00 84.00 376 SER A O 1
ATOM 2923 N N . SER A 1 377 ? -12.212 5.555 18.435 1.00 80.69 377 SER A N 1
ATOM 2924 C CA . SER A 1 377 ? -12.858 6.847 18.695 1.00 80.69 377 SER A CA 1
ATOM 2925 C C . SER A 1 377 ? -12.990 7.638 17.386 1.00 80.69 377 SER A C 1
ATOM 2927 O O . SER A 1 377 ? -11.980 7.942 16.740 1.00 80.69 377 SER A O 1
ATOM 2929 N N . GLY A 1 378 ? -14.219 8.008 17.022 1.00 80.12 378 GLY A N 1
ATOM 2930 C CA . GLY A 1 378 ? -14.558 8.669 15.759 1.00 80.12 378 GLY A CA 1
ATOM 2931 C C . GLY A 1 378 ? -14.934 7.691 14.643 1.00 80.12 378 GLY A C 1
ATOM 2932 O O . GLY A 1 378 ? -15.284 6.539 14.901 1.00 80.12 378 GLY A O 1
ATOM 2933 N N . GLN A 1 379 ? -14.877 8.164 13.398 1.00 84.50 379 GLN A N 1
ATOM 2934 C CA . GLN A 1 379 ? -15.210 7.361 12.224 1.00 84.50 379 GLN A CA 1
ATOM 2935 C C . GLN A 1 379 ? -14.186 6.234 12.018 1.00 84.50 379 GLN A C 1
ATOM 2937 O O . GLN A 1 379 ? -12.981 6.515 12.041 1.00 84.50 379 GLN A O 1
ATOM 2942 N N . PRO A 1 380 ? -14.628 4.988 11.759 1.00 79.94 380 PRO A N 1
ATOM 2943 C CA . PRO A 1 380 ? -13.729 3.861 11.560 1.00 79.94 380 PRO A CA 1
ATOM 2944 C C . PRO A 1 380 ? -12.783 4.121 10.393 1.00 79.94 380 PRO A C 1
ATOM 2946 O O . PRO A 1 380 ? -11.587 4.032 10.608 1.00 79.94 380 PRO A O 1
ATOM 2949 N N . CYS A 1 381 ? -13.241 4.590 9.227 1.00 78.19 381 CYS A N 1
ATOM 2950 C CA . CYS A 1 381 ? -12.354 4.818 8.077 1.00 78.19 381 CYS A CA 1
ATOM 2951 C C . CYS A 1 381 ? -11.197 5.794 8.383 1.00 78.19 381 CYS A C 1
ATOM 2953 O O . CYS A 1 381 ? -10.062 5.579 7.966 1.00 78.19 381 CYS A O 1
ATOM 2955 N N . SER A 1 382 ? -11.458 6.838 9.175 1.00 70.62 382 SER A N 1
ATOM 2956 C CA . SER A 1 382 ? -10.445 7.813 9.579 1.00 70.62 382 SER A CA 1
ATOM 2957 C C . SER A 1 382 ? -9.562 7.287 10.702 1.00 70.62 382 SER A C 1
ATOM 2959 O O . SER A 1 382 ? -8.386 7.623 10.754 1.00 70.62 382 SER A O 1
ATOM 2961 N N . ALA A 1 383 ? -10.086 6.471 11.616 1.00 62.03 383 ALA A N 1
ATOM 2962 C CA . ALA A 1 383 ? -9.272 5.810 12.632 1.00 62.03 383 ALA A CA 1
ATOM 2963 C C . ALA A 1 383 ? -8.337 4.770 12.005 1.00 62.03 383 ALA A C 1
ATOM 2965 O O . ALA A 1 383 ? -7.155 4.732 12.336 1.00 62.03 383 ALA A O 1
ATOM 2966 N N . VAL A 1 384 ? -8.852 4.026 11.033 1.00 58.91 384 VAL A N 1
ATOM 2967 C CA . VAL A 1 384 ? -8.133 3.113 10.153 1.00 58.91 384 VAL A CA 1
ATOM 2968 C C . VAL A 1 384 ? -6.980 3.829 9.449 1.00 58.91 384 VAL A C 1
ATOM 2970 O O . VAL A 1 384 ? -5.843 3.379 9.531 1.00 58.91 384 VAL A O 1
ATOM 2973 N N . GLU A 1 385 ? -7.235 4.992 8.854 1.00 56.69 385 GLU A N 1
ATOM 2974 C CA . GLU A 1 385 ? -6.225 5.807 8.170 1.00 56.69 385 GLU A CA 1
ATOM 2975 C C . GLU A 1 385 ? -5.211 6.469 9.134 1.00 56.69 385 GLU A C 1
ATOM 2977 O O . GLU A 1 385 ? -4.003 6.482 8.884 1.00 56.69 385 GLU A O 1
ATOM 2982 N N . ARG A 1 386 ? -5.693 7.016 10.261 1.00 53.97 386 ARG A N 1
ATOM 2983 C CA . ARG A 1 386 ? -4.915 7.820 11.226 1.00 53.97 386 ARG A CA 1
ATOM 2984 C C . ARG A 1 386 ? -4.069 6.974 12.171 1.00 53.97 386 ARG A C 1
ATOM 2986 O O . ARG A 1 386 ? -2.901 7.292 12.401 1.00 53.97 386 ARG A O 1
ATOM 2993 N N . LEU A 1 387 ? -4.689 5.970 12.789 1.00 46.88 387 LEU A N 1
ATOM 2994 C CA . LEU A 1 387 ? -4.064 5.072 13.763 1.00 46.88 387 LEU A CA 1
ATOM 2995 C C . LEU A 1 387 ? -3.455 3.857 13.076 1.00 46.88 387 LEU A C 1
ATOM 2997 O O . LEU A 1 387 ? -2.680 3.141 13.695 1.00 46.88 387 LEU A O 1
ATOM 3001 N N . GLY A 1 388 ? -3.798 3.634 11.807 1.00 50.59 388 GLY A N 1
ATOM 3002 C CA . GLY A 1 388 ? -3.372 2.457 11.093 1.00 50.59 388 GLY A CA 1
ATOM 3003 C C . GLY A 1 388 ? -4.030 1.201 11.627 1.00 50.59 388 GLY A C 1
ATOM 3004 O O . GLY A 1 388 ? -3.387 0.197 11.415 1.00 50.59 388 GLY A O 1
ATOM 3005 N N . GLY A 1 389 ? -5.198 1.245 12.315 1.00 63.12 389 GLY A N 1
ATOM 3006 C CA . GLY A 1 389 ? -5.973 0.112 12.880 1.00 63.12 389 GLY A CA 1
ATOM 3007 C C . GLY A 1 389 ? -7.016 0.465 13.968 1.00 63.12 389 GLY A C 1
ATOM 3008 O O . GLY A 1 389 ? -7.396 1.627 14.103 1.00 63.12 389 GLY A O 1
ATOM 3009 N N . MET A 1 390 ? -7.477 -0.530 14.746 1.00 73.06 390 MET A N 1
ATOM 3010 C CA . MET A 1 390 ? -8.383 -0.407 15.909 1.00 73.06 390 MET A CA 1
ATOM 3011 C C . MET A 1 390 ? -7.692 -0.768 17.240 1.00 73.06 390 MET A C 1
ATOM 3013 O O . MET A 1 390 ? -6.948 -1.730 17.337 1.00 73.06 390 MET A O 1
ATOM 3017 N N . ARG A 1 391 ? -7.974 -0.070 18.339 1.00 79.31 391 ARG A N 1
ATOM 3018 C CA . ARG A 1 391 ? -7.482 -0.482 19.673 1.00 79.31 391 ARG A CA 1
ATOM 3019 C C . ARG A 1 391 ? -8.061 -1.844 20.062 1.00 79.31 391 ARG A C 1
ATOM 3021 O O . ARG A 1 391 ? -9.179 -2.134 19.654 1.00 79.31 391 ARG A O 1
ATOM 3028 N N . ARG A 1 392 ? -7.344 -2.646 20.857 1.00 84.75 392 ARG A N 1
ATOM 3029 C CA . ARG A 1 392 ? -7.800 -3.947 21.379 1.00 84.75 392 ARG A CA 1
ATOM 3030 C C . ARG A 1 392 ? -7.463 -4.112 22.853 1.00 84.75 392 ARG A C 1
ATOM 3032 O O . ARG A 1 392 ? -6.365 -3.780 23.290 1.00 84.75 392 ARG A O 1
ATOM 3039 N N . VAL A 1 393 ? -8.369 -4.743 23.591 1.00 84.06 393 VAL A N 1
ATOM 3040 C CA . VAL A 1 393 ? -8.107 -5.228 24.948 1.00 84.06 393 VAL A CA 1
ATOM 3041 C C . VAL A 1 393 ? -8.868 -6.523 25.220 1.00 84.06 393 VAL A C 1
ATOM 3043 O O . VAL A 1 393 ? -9.987 -6.687 24.738 1.00 84.06 393 VAL A O 1
ATOM 3046 N N . ASN A 1 394 ? -8.288 -7.431 26.005 1.00 88.94 394 ASN A N 1
ATOM 3047 C CA . ASN A 1 394 ? -9.009 -8.590 26.526 1.00 88.94 394 ASN A CA 1
ATOM 3048 C C . ASN A 1 394 ? -9.600 -8.251 27.897 1.00 88.94 394 ASN A C 1
ATOM 3050 O O . ASN A 1 394 ? -8.871 -8.080 28.876 1.00 88.94 394 ASN A O 1
ATOM 3054 N N . TRP A 1 395 ? -10.922 -8.119 27.980 1.00 91.19 395 TRP A N 1
ATOM 3055 C CA . TRP A 1 395 ? -11.558 -7.639 29.209 1.00 91.19 395 TRP A CA 1
ATOM 3056 C C . TRP A 1 395 ? -11.634 -8.724 30.293 1.00 91.19 395 TRP A C 1
ATOM 3058 O O . TRP A 1 395 ? -11.648 -8.407 31.484 1.00 91.19 395 TRP A O 1
ATOM 3068 N N . MET A 1 396 ? -11.643 -10.002 29.905 1.00 88.38 396 MET A N 1
ATOM 3069 C CA . MET A 1 396 ? -11.666 -11.119 30.849 1.00 88.38 396 MET A CA 1
ATOM 3070 C C . MET A 1 396 ? -10.304 -11.298 31.529 1.00 88.38 396 MET A C 1
ATOM 3072 O O . MET A 1 396 ? -10.242 -11.552 32.729 1.00 88.38 396 MET A O 1
ATOM 3076 N N . ASP A 1 397 ? -9.204 -11.093 30.805 1.00 85.62 397 ASP A N 1
ATOM 3077 C CA . ASP A 1 397 ? -7.862 -11.090 31.389 1.00 85.62 397 ASP A CA 1
ATOM 3078 C C . ASP A 1 397 ? -7.689 -9.966 32.422 1.00 85.62 397 ASP A C 1
ATOM 3080 O O . ASP A 1 397 ? -7.169 -10.227 33.513 1.00 85.62 397 ASP A O 1
ATOM 3084 N N . ILE A 1 398 ? -8.206 -8.762 32.136 1.00 83.38 398 ILE A N 1
ATOM 3085 C CA . ILE A 1 398 ? -8.252 -7.656 33.109 1.00 83.38 398 ILE A CA 1
ATOM 3086 C C . ILE A 1 398 ? -9.064 -8.064 34.343 1.00 83.38 398 ILE A C 1
ATOM 3088 O O . ILE A 1 398 ? -8.602 -7.899 35.473 1.00 83.38 398 ILE A O 1
ATOM 3092 N N . LEU A 1 399 ? -10.260 -8.634 34.150 1.00 86.50 399 LEU A N 1
ATOM 3093 C CA . LEU A 1 399 ? -11.112 -9.089 35.253 1.00 86.50 399 LEU A CA 1
ATOM 3094 C C . LEU A 1 399 ? -10.409 -10.124 36.150 1.00 86.50 399 LEU A C 1
ATOM 3096 O O . LEU A 1 399 ? -10.619 -10.145 37.367 1.00 86.50 399 LEU A O 1
ATOM 3100 N N . MET A 1 400 ? -9.578 -10.980 35.552 1.00 83.81 400 MET A N 1
ATOM 3101 C CA . MET A 1 400 ? -8.807 -12.024 36.231 1.00 83.81 400 MET A CA 1
ATOM 3102 C C . MET A 1 400 ? -7.493 -11.510 36.844 1.00 83.81 400 MET A C 1
ATOM 3104 O O . MET A 1 400 ? -6.743 -12.301 37.418 1.00 83.81 400 MET A O 1
ATOM 3108 N N . GLY A 1 401 ? -7.208 -10.207 36.752 1.00 73.69 401 GLY A N 1
ATOM 3109 C CA . GLY A 1 401 ? -6.015 -9.584 37.327 1.00 73.69 401 GLY A CA 1
ATOM 3110 C C . GLY A 1 401 ? -4.717 -9.918 36.589 1.00 73.69 401 GLY A C 1
ATOM 3111 O O . GLY A 1 401 ? -3.641 -9.822 37.179 1.00 73.69 401 GLY A O 1
ATOM 3112 N N . LYS A 1 402 ? -4.794 -10.339 35.320 1.00 72.88 402 LYS A N 1
ATOM 3113 C CA . LYS A 1 402 ? -3.611 -10.466 34.459 1.00 72.88 402 LYS A CA 1
ATOM 3114 C C . LYS A 1 402 ? -3.213 -9.082 33.933 1.00 72.88 402 LYS A C 1
ATOM 3116 O O . LYS A 1 402 ? -4.070 -8.227 33.729 1.00 72.88 402 LYS A O 1
ATOM 3121 N N . ASN A 1 403 ? -1.921 -8.879 33.661 1.00 61.56 403 ASN A N 1
ATOM 3122 C CA . ASN A 1 403 ? -1.463 -7.697 32.925 1.00 61.56 403 ASN A CA 1
ATOM 3123 C C . ASN A 1 403 ? -1.979 -7.772 31.482 1.00 61.56 403 ASN A C 1
ATOM 3125 O O . ASN A 1 403 ? -1.417 -8.494 30.660 1.00 61.56 403 ASN A O 1
ATOM 3129 N N . ALA A 1 404 ? -3.046 -7.034 31.197 1.00 58.47 404 ALA A N 1
ATOM 3130 C CA . ALA A 1 404 ? -3.644 -6.887 29.879 1.00 58.47 404 ALA A CA 1
ATOM 3131 C C . ALA A 1 404 ? -3.768 -5.388 29.580 1.00 58.47 404 ALA A C 1
ATOM 3133 O O . ALA A 1 404 ? -4.804 -4.776 29.835 1.00 58.47 404 ALA A O 1
ATOM 3134 N N . GLU A 1 405 ? -2.674 -4.790 29.101 1.00 56.97 405 GLU A N 1
ATOM 3135 C CA . GLU A 1 405 ? -2.667 -3.386 28.677 1.00 56.97 405 GLU A CA 1
ATOM 3136 C C . GLU A 1 405 ? -3.437 -3.231 27.353 1.00 56.97 405 GLU A C 1
ATOM 3138 O O . GLU A 1 405 ? -3.378 -4.138 26.513 1.00 56.97 405 GLU A O 1
ATOM 3143 N N . PRO A 1 406 ? -4.159 -2.115 27.131 1.00 54.81 406 PRO A N 1
ATOM 3144 C CA . PRO A 1 406 ? -4.735 -1.811 25.834 1.00 54.81 406 PRO A CA 1
ATOM 3145 C C . PRO A 1 406 ? -3.634 -1.781 24.778 1.00 54.81 406 PRO A C 1
ATOM 3147 O O . PRO A 1 406 ? -2.682 -1.006 24.851 1.00 54.81 406 PRO A O 1
ATOM 3150 N N . GLY A 1 407 ? -3.764 -2.644 23.781 1.00 46.97 407 GLY A N 1
ATOM 3151 C CA . GLY A 1 407 ? -2.929 -2.604 22.595 1.00 46.97 407 GLY A CA 1
ATOM 3152 C C . GLY A 1 407 ? -3.567 -1.713 21.539 1.00 46.97 407 GLY A C 1
ATOM 3153 O O . GLY A 1 407 ? -4.791 -1.613 21.433 1.00 46.97 407 GLY A O 1
ATOM 3154 N N . LEU A 1 408 ? -2.753 -1.106 20.680 1.00 41.69 408 LEU A N 1
ATOM 3155 C CA . LEU A 1 408 ? -3.223 -0.814 19.332 1.00 41.69 408 LEU A CA 1
ATOM 3156 C C . LEU A 1 408 ? -3.174 -2.142 18.584 1.00 41.69 408 LEU A C 1
ATOM 3158 O O . LEU A 1 408 ? -2.087 -2.683 18.394 1.00 41.69 408 LEU A O 1
ATOM 3162 N N . ILE A 1 409 ? -4.317 -2.657 18.140 1.00 40.25 409 ILE A N 1
ATOM 3163 C CA . ILE A 1 409 ? -4.264 -3.353 16.865 1.00 40.25 409 ILE A CA 1
ATOM 3164 C C . ILE A 1 409 ? -4.153 -2.218 15.869 1.00 40.25 409 ILE A C 1
ATOM 3166 O O . ILE A 1 409 ? -5.130 -1.658 15.398 1.00 40.25 409 ILE A O 1
ATOM 3170 N N . GLU A 1 410 ? -2.924 -1.826 15.539 1.00 42.22 410 GLU A N 1
ATOM 3171 C CA . GLU A 1 410 ? -2.768 -1.290 14.199 1.00 42.22 410 GLU A CA 1
ATOM 3172 C C . GLU A 1 410 ? -3.366 -2.436 13.315 1.00 42.22 410 GLU A C 1
ATOM 3174 O O . GLU A 1 410 ? -3.283 -3.609 13.665 1.00 42.22 410 GLU A O 1
ATOM 3179 N N . PHE A 1 411 ? -3.915 -2.193 12.139 1.00 49.69 411 PHE A N 1
ATOM 3180 C CA . PHE A 1 411 ? -3.675 -3.085 11.012 1.00 49.69 411 PHE A CA 1
ATOM 3181 C C . PHE A 1 411 ? -2.200 -3.517 10.910 1.00 49.69 411 PHE A C 1
ATOM 3183 O O . PHE A 1 411 ? -1.857 -4.341 10.093 1.00 49.69 411 PHE A O 1
ATOM 3190 N N . SER A 1 412 ? -1.291 -3.007 11.727 1.00 37.44 412 SER A N 1
ATOM 3191 C CA . SER A 1 412 ? -0.458 -3.762 12.689 1.00 37.44 412 SER A CA 1
ATOM 3192 C C . SER A 1 412 ? 0.975 -3.305 12.578 1.00 37.44 412 SER A C 1
ATOM 3194 O O . SER A 1 412 ? 1.741 -3.564 13.494 1.00 37.44 412 SER A O 1
ATOM 3196 N N . THR A 1 413 ? 1.376 -2.681 11.469 1.00 50.53 413 THR A N 1
ATOM 3197 C CA . THR A 1 413 ? 2.788 -2.777 11.109 1.00 50.53 413 THR A CA 1
ATOM 3198 C C . THR A 1 413 ? 3.351 -1.661 10.230 1.00 50.53 413 THR A C 1
ATOM 3200 O O . THR A 1 413 ? 4.233 -1.941 9.437 1.00 50.53 413 THR A O 1
ATOM 3203 N N . LEU A 1 414 ? 2.959 -0.381 10.329 1.00 48.88 414 LEU A N 1
ATOM 3204 C CA . LEU A 1 414 ? 3.668 0.645 9.522 1.00 48.88 414 LEU A CA 1
ATOM 3205 C C . LEU A 1 414 ? 4.662 1.484 10.311 1.00 48.88 414 LEU A C 1
ATOM 3207 O O . LEU A 1 414 ? 5.842 1.419 10.015 1.00 48.88 414 LEU A O 1
ATOM 3211 N N . LYS A 1 415 ? 4.286 2.244 11.340 1.00 41.72 415 LYS A N 1
ATOM 3212 C CA . LYS A 1 415 ? 5.264 3.154 11.985 1.00 41.72 415 LYS A CA 1
ATOM 3213 C C . LYS A 1 415 ? 6.362 2.443 12.785 1.00 41.72 415 LYS A C 1
ATOM 3215 O O . LYS A 1 415 ? 7.431 3.014 12.976 1.00 41.72 415 LYS A O 1
ATOM 3220 N N . GLN A 1 416 ? 6.116 1.215 13.240 1.00 49.84 416 GLN A N 1
ATOM 3221 C CA . GLN A 1 416 ? 7.140 0.364 13.862 1.00 49.84 416 GLN A CA 1
ATOM 3222 C C . GLN A 1 416 ? 8.071 -0.292 12.827 1.00 49.84 416 GLN A C 1
ATOM 3224 O O . GLN A 1 416 ? 9.204 -0.645 13.150 1.00 49.84 416 GLN A O 1
ATOM 3229 N N . PHE A 1 417 ? 7.606 -0.432 11.583 1.00 55.38 417 PHE A N 1
ATOM 3230 C CA . PHE A 1 417 ? 8.241 -1.258 10.558 1.00 55.38 417 PHE A CA 1
ATOM 3231 C C . PHE A 1 417 ? 8.661 -0.472 9.309 1.00 55.38 417 PHE A C 1
ATOM 3233 O O . PHE A 1 417 ? 9.284 -1.023 8.410 1.00 55.38 417 PHE A O 1
ATOM 3240 N N . VAL A 1 418 ? 8.321 0.811 9.229 1.00 64.69 418 VAL A N 1
ATOM 3241 C CA . VAL A 1 418 ? 8.578 1.690 8.093 1.00 64.69 418 VAL A CA 1
ATOM 3242 C C . VAL A 1 418 ? 9.274 2.941 8.613 1.00 64.69 418 VAL A C 1
ATOM 3244 O O . VAL A 1 418 ? 8.734 3.627 9.485 1.00 64.69 418 VAL A O 1
ATOM 3247 N N . PRO A 1 419 ? 10.464 3.273 8.084 1.00 74.69 419 PRO A N 1
ATOM 3248 C CA . PRO A 1 419 ? 11.194 4.463 8.489 1.00 74.69 419 PRO A CA 1
ATOM 3249 C C . PRO A 1 419 ? 10.358 5.726 8.254 1.00 74.69 419 PRO A C 1
ATOM 3251 O O . PRO A 1 419 ? 9.677 5.836 7.239 1.00 74.69 419 PRO A O 1
ATOM 3254 N N . GLU A 1 420 ? 10.458 6.709 9.152 1.00 68.25 420 GLU A N 1
ATOM 3255 C CA . GLU A 1 420 ? 9.596 7.906 9.182 1.00 68.25 420 GLU A CA 1
ATOM 3256 C C . GLU A 1 420 ? 9.463 8.621 7.822 1.00 68.25 420 GLU A C 1
ATOM 3258 O O . GLU A 1 420 ? 8.366 9.017 7.437 1.00 68.25 420 GLU A O 1
ATOM 3263 N N . GLY A 1 421 ? 10.554 8.701 7.051 1.00 71.44 421 GLY A N 1
ATOM 3264 C CA . GLY A 1 421 ? 10.571 9.321 5.720 1.00 71.44 421 GLY A CA 1
ATOM 3265 C C . GLY A 1 421 ? 9.783 8.586 4.628 1.00 71.44 421 GLY A C 1
ATOM 3266 O O . GLY A 1 421 ? 9.568 9.171 3.577 1.00 71.44 421 GLY A O 1
ATOM 3267 N N . TYR A 1 422 ? 9.351 7.345 4.870 1.00 73.69 422 TYR A N 1
ATOM 3268 C CA . TYR A 1 422 ? 8.639 6.491 3.910 1.00 73.69 422 TYR A CA 1
ATOM 3269 C C . TYR A 1 422 ? 7.161 6.292 4.275 1.00 73.69 422 TYR A C 1
ATOM 3271 O O . TYR A 1 422 ? 6.374 5.850 3.442 1.00 73.69 422 TYR A O 1
ATOM 3279 N N . VAL A 1 423 ? 6.753 6.617 5.509 1.00 70.19 423 VAL A N 1
ATOM 3280 C CA . VAL A 1 423 ? 5.430 6.257 6.056 1.00 70.19 423 VAL A CA 1
ATOM 3281 C C . VAL A 1 423 ? 4.276 6.769 5.190 1.00 70.19 423 VAL A C 1
ATOM 3283 O O . VAL A 1 423 ? 3.316 6.037 4.965 1.00 70.19 423 VAL A O 1
ATOM 3286 N N . THR A 1 424 ? 4.356 8.009 4.703 1.00 67.62 424 THR A N 1
ATOM 3287 C CA . THR A 1 424 ? 3.293 8.604 3.877 1.00 67.62 424 THR A CA 1
ATOM 3288 C C . THR A 1 424 ? 3.184 7.907 2.523 1.00 67.62 424 THR A C 1
ATOM 3290 O O . THR A 1 424 ? 2.108 7.440 2.174 1.00 67.62 424 THR A O 1
ATOM 3293 N N . GLN A 1 425 ? 4.298 7.758 1.801 1.00 74.50 425 GLN A N 1
ATOM 3294 C CA . GLN A 1 425 ? 4.302 7.135 0.472 1.00 74.50 425 GLN A CA 1
ATOM 3295 C C . GLN A 1 425 ? 3.885 5.664 0.539 1.00 74.50 425 GLN A C 1
ATOM 3297 O O . GLN A 1 425 ? 3.104 5.205 -0.286 1.00 74.50 425 GLN A O 1
ATOM 3302 N N . ILE A 1 426 ? 4.361 4.925 1.546 1.00 78.38 426 ILE A N 1
ATOM 3303 C CA . ILE A 1 426 ? 3.980 3.522 1.734 1.00 78.38 426 ILE A CA 1
ATOM 3304 C C . ILE A 1 426 ? 2.490 3.400 2.057 1.00 78.38 426 ILE A C 1
ATOM 3306 O O . ILE A 1 426 ? 1.837 2.509 1.521 1.00 78.38 426 ILE A O 1
ATOM 3310 N N . ARG A 1 427 ? 1.919 4.308 2.860 1.00 69.06 427 ARG A N 1
ATOM 3311 C CA . ARG A 1 427 ? 0.468 4.336 3.092 1.00 69.06 427 ARG A CA 1
ATOM 3312 C C . ARG A 1 427 ? -0.300 4.514 1.779 1.00 69.06 427 ARG A C 1
ATOM 3314 O O . ARG A 1 427 ? -1.220 3.745 1.520 1.00 69.06 427 ARG A O 1
ATOM 3321 N N . ASP A 1 428 ? 0.100 5.472 0.947 1.00 65.56 428 ASP A N 1
ATOM 3322 C CA . ASP A 1 428 ? -0.574 5.755 -0.328 1.00 65.56 428 ASP A CA 1
ATOM 3323 C C . ASP A 1 428 ? -0.473 4.574 -1.307 1.00 65.56 428 ASP A C 1
ATOM 3325 O O . ASP A 1 428 ? -1.419 4.272 -2.036 1.00 65.56 428 ASP A O 1
ATOM 3329 N N . ILE A 1 429 ? 0.661 3.871 -1.313 1.00 70.06 429 ILE A N 1
ATOM 3330 C CA . ILE A 1 429 ? 0.875 2.684 -2.151 1.00 70.06 429 ILE A CA 1
ATOM 3331 C C . ILE A 1 429 ? 0.053 1.498 -1.659 1.00 70.06 429 ILE A C 1
ATOM 3333 O O . ILE A 1 429 ? -0.499 0.764 -2.474 1.00 70.06 429 ILE A O 1
ATOM 3337 N N . LEU A 1 430 ? -0.089 1.323 -0.345 1.00 67.38 430 LEU A N 1
ATOM 3338 C CA . LEU A 1 430 ? -0.947 0.278 0.207 1.00 67.38 430 LEU A CA 1
ATOM 3339 C C . LEU A 1 430 ? -2.411 0.494 -0.183 1.00 67.38 430 LEU A C 1
ATOM 3341 O O . LEU A 1 430 ? -3.087 -0.463 -0.549 1.00 67.38 430 LEU A O 1
ATOM 3345 N N . VAL A 1 431 ? -2.877 1.745 -0.219 1.00 61.41 431 VAL A N 1
ATOM 3346 C CA . VAL A 1 431 ? -4.203 2.072 -0.767 1.00 61.41 431 VAL A CA 1
ATOM 3347 C C . VAL A 1 431 ? -4.296 1.689 -2.250 1.00 61.41 431 VAL A C 1
ATOM 3349 O O . VAL A 1 431 ? -5.273 1.067 -2.658 1.00 61.41 431 VAL A O 1
ATOM 3352 N N . GLN A 1 432 ? -3.272 2.000 -3.054 1.00 60.00 432 GLN A N 1
ATOM 3353 C CA . GLN A 1 432 ? -3.235 1.641 -4.481 1.00 60.00 432 GLN A CA 1
ATOM 3354 C C . GLN A 1 432 ? -3.169 0.130 -4.738 1.00 60.00 432 GLN A C 1
ATOM 3356 O O . GLN A 1 432 ? -3.676 -0.329 -5.757 1.00 60.00 432 GLN A O 1
ATOM 3361 N N . SER A 1 433 ? -2.556 -0.639 -3.836 1.00 62.97 433 SER A N 1
ATOM 3362 C CA . SER A 1 433 ? -2.398 -2.091 -3.983 1.00 62.97 433 SER A CA 1
ATOM 3363 C C . SER A 1 433 ? -3.693 -2.888 -3.832 1.00 62.97 433 SER A C 1
ATOM 3365 O O . SER A 1 433 ? -3.726 -4.055 -4.220 1.00 62.97 433 SER A O 1
ATOM 3367 N N . GLY A 1 434 ? -4.759 -2.286 -3.286 1.00 68.00 434 GLY A N 1
ATOM 3368 C CA . GLY A 1 434 ? -6.046 -2.952 -3.084 1.00 68.00 434 GLY A CA 1
ATOM 3369 C C . GLY A 1 434 ? -5.886 -4.292 -2.356 1.00 68.00 434 GLY A C 1
ATOM 3370 O O . GLY A 1 434 ? -5.341 -4.353 -1.254 1.00 68.00 434 GLY A O 1
ATOM 3371 N N . ASN A 1 435 ? -6.302 -5.379 -3.007 1.00 65.50 435 ASN A N 1
ATOM 3372 C CA . ASN A 1 435 ? -6.233 -6.738 -2.460 1.00 65.50 435 ASN A CA 1
ATOM 3373 C C . ASN A 1 435 ? -4.796 -7.258 -2.247 1.00 65.50 435 ASN A C 1
ATOM 3375 O O . ASN A 1 435 ? -4.612 -8.228 -1.516 1.00 65.50 435 ASN A O 1
ATOM 3379 N N . ASN A 1 436 ? -3.776 -6.629 -2.844 1.00 76.25 436 ASN A N 1
ATOM 3380 C CA . ASN A 1 436 ? -2.374 -7.037 -2.698 1.00 76.25 436 ASN A CA 1
ATOM 3381 C C . ASN A 1 436 ? -1.667 -6.400 -1.482 1.00 76.25 436 ASN A C 1
ATOM 3383 O O . ASN A 1 436 ? -0.539 -6.770 -1.150 1.00 76.25 436 ASN A O 1
ATOM 3387 N N . ALA A 1 437 ? -2.324 -5.481 -0.763 1.00 68.31 437 ALA A N 1
ATOM 3388 C CA . ALA A 1 437 ? -1.765 -4.841 0.433 1.00 68.31 437 ALA A CA 1
ATOM 3389 C C . ALA A 1 437 ? -1.191 -5.832 1.478 1.00 68.31 437 ALA A C 1
ATOM 3391 O O . ALA A 1 437 ? -0.119 -5.551 2.026 1.00 68.31 437 ALA A O 1
ATOM 3392 N N . PRO A 1 438 ? -1.803 -7.011 1.739 1.00 65.00 438 PRO A N 1
ATOM 3393 C CA . PRO A 1 438 ? -1.256 -7.988 2.683 1.00 65.00 438 PRO A CA 1
ATOM 3394 C C . PRO A 1 438 ? 0.105 -8.581 2.279 1.00 65.00 438 PRO A C 1
ATOM 3396 O O . PRO A 1 438 ? 0.907 -8.925 3.147 1.00 65.00 438 PRO A O 1
ATOM 3399 N N . GLU A 1 439 ? 0.409 -8.730 0.983 1.00 81.12 439 GLU A N 1
ATOM 3400 C CA . GLU A 1 439 ? 1.743 -9.155 0.518 1.00 81.12 439 GLU A CA 1
ATOM 3401 C C . GLU A 1 439 ? 2.803 -8.094 0.841 1.00 81.12 439 GLU A C 1
ATOM 3403 O O . GLU A 1 439 ? 3.859 -8.408 1.393 1.00 81.12 439 GLU A O 1
ATOM 3408 N N . LEU A 1 440 ? 2.497 -6.821 0.585 1.00 83.56 440 LEU A N 1
ATOM 3409 C CA . LEU A 1 440 ? 3.417 -5.716 0.860 1.00 83.56 440 LEU A CA 1
ATOM 3410 C C . LEU A 1 440 ? 3.685 -5.563 2.365 1.00 83.56 440 LEU A C 1
ATOM 3412 O O . LEU A 1 440 ? 4.836 -5.410 2.780 1.00 83.56 440 LEU A O 1
ATOM 3416 N N . LEU A 1 441 ? 2.638 -5.675 3.190 1.00 74.56 441 LEU A N 1
ATOM 3417 C CA . LEU A 1 441 ? 2.754 -5.623 4.650 1.00 74.56 441 LEU A CA 1
ATOM 3418 C C . LEU A 1 441 ? 3.581 -6.784 5.214 1.00 74.56 441 LEU A C 1
ATOM 3420 O O . LEU A 1 441 ? 4.414 -6.553 6.088 1.00 74.56 441 LEU A O 1
ATOM 3424 N N . ARG A 1 442 ? 3.425 -8.010 4.694 1.00 75.94 442 ARG A N 1
ATOM 3425 C CA . ARG A 1 442 ? 4.251 -9.161 5.107 1.00 75.94 442 ARG A CA 1
ATOM 3426 C C . ARG A 1 442 ? 5.735 -8.959 4.813 1.00 75.94 442 ARG A C 1
ATOM 3428 O O . ARG A 1 442 ? 6.569 -9.318 5.638 1.00 75.94 442 ARG A O 1
ATOM 3435 N N . ALA A 1 443 ? 6.078 -8.374 3.665 1.00 84.44 443 ALA A N 1
ATOM 3436 C CA . ALA A 1 443 ? 7.473 -8.073 3.345 1.00 84.44 443 ALA A CA 1
ATOM 3437 C C . ALA A 1 443 ? 8.066 -7.006 4.283 1.00 84.44 443 ALA A C 1
ATOM 3439 O O . ALA A 1 443 ? 9.213 -7.128 4.707 1.00 84.44 443 ALA A O 1
ATOM 3440 N N . ILE A 1 444 ? 7.287 -5.970 4.615 1.00 83.69 444 ILE A N 1
ATOM 3441 C CA . ILE A 1 444 ? 7.674 -4.930 5.581 1.00 83.69 444 ILE A CA 1
ATOM 3442 C C . ILE A 1 444 ? 7.903 -5.537 6.973 1.00 83.69 444 ILE A C 1
ATOM 3444 O O . ILE A 1 444 ? 8.940 -5.282 7.590 1.00 83.69 444 ILE A O 1
ATOM 3448 N N . ASP A 1 445 ? 6.964 -6.365 7.435 1.00 77.31 445 ASP A N 1
ATOM 3449 C CA . ASP A 1 445 ? 7.025 -7.053 8.727 1.00 77.31 445 ASP A CA 1
ATOM 3450 C C . ASP A 1 445 ? 8.255 -7.962 8.834 1.00 77.31 445 ASP A C 1
ATOM 3452 O O . ASP A 1 445 ? 8.991 -7.906 9.813 1.00 77.31 445 ASP A O 1
ATOM 3456 N N . TYR A 1 446 ? 8.575 -8.715 7.780 1.00 83.44 446 TYR A N 1
ATOM 3457 C CA . TYR A 1 446 ? 9.731 -9.613 7.775 1.00 83.44 446 TYR A CA 1
ATOM 3458 C C . TYR A 1 446 ? 11.064 -8.904 8.101 1.00 83.44 446 TYR A C 1
ATOM 3460 O O . TYR A 1 446 ? 11.919 -9.465 8.787 1.00 83.44 446 TYR A O 1
ATOM 3468 N N . PHE A 1 447 ? 11.250 -7.654 7.658 1.00 86.88 447 PHE A N 1
ATOM 3469 C CA . PHE A 1 447 ? 12.496 -6.898 7.858 1.00 86.88 447 PHE A CA 1
ATOM 3470 C C . PHE A 1 447 ? 12.488 -5.957 9.068 1.00 86.88 447 PHE A C 1
ATOM 3472 O O . PHE A 1 447 ? 13.397 -5.138 9.218 1.00 86.88 447 PHE A O 1
ATOM 3479 N N . HIS A 1 448 ? 11.505 -6.073 9.960 1.00 78.94 448 HIS A N 1
ATOM 3480 C CA . HIS A 1 448 ? 11.292 -5.129 11.058 1.00 78.94 448 HIS A CA 1
ATOM 3481 C C . HIS A 1 448 ? 12.483 -4.917 11.993 1.00 78.94 448 HIS A C 1
ATOM 3483 O O . HIS A 1 448 ? 12.682 -3.824 12.522 1.00 78.94 448 HIS A O 1
ATOM 3489 N N . SER A 1 449 ? 13.283 -5.963 12.202 1.00 79.56 449 SER A N 1
ATOM 3490 C CA . SER A 1 449 ? 14.425 -5.943 13.113 1.00 79.56 449 SER A CA 1
ATOM 3491 C C . SER A 1 449 ? 15.718 -5.414 12.480 1.00 79.56 449 SER A C 1
ATOM 3493 O O . SER A 1 449 ? 16.701 -5.222 13.195 1.00 79.56 449 SER A O 1
ATOM 3495 N N . ASP A 1 450 ? 15.756 -5.187 11.161 1.00 88.81 450 ASP A N 1
ATOM 3496 C CA . ASP A 1 450 ? 16.942 -4.724 10.431 1.00 88.81 450 ASP A CA 1
ATOM 3497 C C . ASP A 1 450 ? 16.665 -3.381 9.751 1.00 88.81 450 ASP A C 1
ATOM 3499 O O . ASP A 1 450 ? 16.102 -3.312 8.663 1.00 88.81 450 ASP A O 1
ATOM 3503 N N . SER A 1 451 ? 17.124 -2.292 10.370 1.00 86.00 451 SER A N 1
ATOM 3504 C CA . SER A 1 451 ? 16.871 -0.926 9.884 1.00 86.00 451 SER A CA 1
ATOM 3505 C C . SER A 1 451 ? 17.336 -0.647 8.444 1.00 86.00 451 SER A C 1
ATOM 3507 O O . SER A 1 451 ? 16.803 0.256 7.794 1.00 86.00 451 SER A O 1
ATOM 3509 N N . VAL A 1 452 ? 18.333 -1.378 7.928 1.00 91.38 452 VAL A N 1
ATOM 3510 C CA . VAL A 1 452 ? 18.842 -1.173 6.565 1.00 91.38 452 VAL A CA 1
ATOM 3511 C C . VAL A 1 452 ? 17.988 -1.958 5.575 1.00 91.38 452 VAL A C 1
ATOM 3513 O O . VAL A 1 452 ? 17.565 -1.394 4.565 1.00 91.38 452 VAL A O 1
ATOM 3516 N N . LYS A 1 453 ? 17.670 -3.222 5.874 1.00 94.75 453 LYS A N 1
ATOM 3517 C CA . LYS A 1 453 ? 16.760 -4.028 5.043 1.00 94.75 453 LYS A CA 1
ATOM 3518 C C . LYS A 1 453 ? 15.328 -3.490 5.066 1.00 94.75 453 LYS A C 1
ATOM 3520 O O . LYS A 1 453 ? 14.647 -3.518 4.048 1.00 94.75 453 LYS A O 1
ATOM 3525 N N . GLN A 1 454 ? 14.913 -2.894 6.177 1.00 89.44 454 GLN A N 1
ATOM 3526 C CA . GLN A 1 454 ? 13.645 -2.188 6.313 1.00 89.44 454 GLN A CA 1
ATOM 3527 C C . GLN A 1 454 ? 13.551 -0.987 5.354 1.00 89.44 454 GLN A C 1
ATOM 3529 O O . GLN A 1 454 ? 12.551 -0.802 4.662 1.00 89.44 454 GLN A O 1
ATOM 3534 N N . LYS A 1 455 ? 14.622 -0.188 5.237 1.00 91.31 455 LYS A N 1
ATOM 3535 C CA . LYS A 1 455 ? 14.708 0.862 4.207 1.00 91.31 455 LYS A CA 1
ATOM 3536 C C . LYS A 1 455 ? 14.685 0.271 2.801 1.00 91.31 455 LYS A C 1
ATOM 3538 O O . LYS A 1 455 ? 14.018 0.823 1.933 1.00 91.31 455 LYS A O 1
ATOM 3543 N N . ALA A 1 456 ? 15.376 -0.849 2.588 1.00 94.38 456 ALA A N 1
ATOM 3544 C CA . ALA A 1 456 ? 15.418 -1.521 1.296 1.00 94.38 456 ALA A CA 1
ATOM 3545 C C . ALA A 1 456 ? 14.029 -1.996 0.837 1.00 94.38 456 ALA A C 1
ATOM 3547 O O . ALA A 1 456 ? 13.651 -1.733 -0.302 1.00 94.38 456 ALA A O 1
ATOM 3548 N N . VAL A 1 457 ? 13.241 -2.639 1.708 1.00 95.00 457 VAL A N 1
ATOM 3549 C CA . VAL A 1 457 ? 11.886 -3.097 1.349 1.00 95.00 457 VAL A CA 1
ATOM 3550 C C . VAL A 1 457 ? 10.955 -1.926 1.062 1.00 95.00 457 VAL A C 1
ATOM 3552 O O . VAL A 1 457 ? 10.265 -1.943 0.046 1.00 95.00 457 VAL A O 1
ATOM 3555 N N . CYS A 1 458 ? 11.018 -0.856 1.859 1.00 91.62 458 CYS A N 1
ATOM 3556 C CA . CYS A 1 458 ? 10.253 0.358 1.579 1.00 91.62 458 CYS A CA 1
ATOM 3557 C C . CYS A 1 458 ? 10.661 0.970 0.230 1.00 91.62 458 CYS A C 1
ATOM 3559 O O . CYS A 1 458 ? 9.805 1.351 -0.565 1.00 91.62 458 CYS A O 1
ATOM 3561 N N . TYR A 1 459 ? 11.963 0.996 -0.068 1.00 90.94 459 TYR A N 1
ATOM 3562 C CA . TYR A 1 459 ? 12.484 1.479 -1.342 1.00 90.94 459 TYR A CA 1
ATOM 3563 C C . TYR A 1 459 ? 11.968 0.678 -2.545 1.00 90.94 459 TYR A C 1
ATOM 3565 O O . TYR A 1 459 ? 11.596 1.271 -3.556 1.00 90.94 459 TYR A O 1
ATOM 3573 N N . LEU A 1 460 ? 11.906 -0.653 -2.446 1.00 92.62 460 LEU A N 1
ATOM 3574 C CA . LEU A 1 460 ? 11.363 -1.497 -3.515 1.00 92.62 460 LEU A CA 1
ATOM 3575 C C . LEU A 1 460 ? 9.848 -1.326 -3.677 1.00 92.62 460 LEU A C 1
ATOM 3577 O O . LEU A 1 460 ? 9.375 -1.237 -4.811 1.00 92.62 460 LEU A O 1
ATOM 3581 N N . ILE A 1 461 ? 9.102 -1.222 -2.571 1.00 91.88 461 ILE A N 1
ATOM 3582 C CA . ILE A 1 461 ? 7.647 -1.003 -2.590 1.00 91.88 461 ILE A CA 1
ATOM 3583 C C . ILE A 1 461 ? 7.302 0.317 -3.285 1.00 91.88 461 ILE A C 1
ATOM 3585 O O . ILE A 1 461 ? 6.388 0.336 -4.109 1.00 91.88 461 ILE A O 1
ATOM 3589 N N . MET A 1 462 ? 8.081 1.383 -3.059 1.00 86.75 462 MET A N 1
ATOM 3590 C CA . MET A 1 462 ? 7.893 2.674 -3.741 1.00 86.75 462 MET A CA 1
ATOM 3591 C C . MET A 1 462 ? 7.954 2.595 -5.270 1.00 86.75 462 MET A C 1
ATOM 3593 O O . MET A 1 462 ? 7.417 3.460 -5.952 1.00 86.75 462 MET A O 1
ATOM 3597 N N . GLN A 1 463 ? 8.581 1.561 -5.829 1.00 84.25 463 GLN A N 1
ATOM 3598 C CA . GLN A 1 463 ? 8.679 1.401 -7.278 1.00 84.25 463 GLN A CA 1
ATOM 3599 C C . GLN A 1 463 ? 7.498 0.646 -7.890 1.00 84.25 463 GLN A C 1
ATOM 3601 O O . GLN A 1 463 ? 7.274 0.760 -9.092 1.00 84.25 463 GLN A O 1
ATOM 3606 N N . THR A 1 464 ? 6.753 -0.119 -7.090 1.00 86.69 464 THR A N 1
ATOM 3607 C CA . THR A 1 464 ? 5.701 -1.030 -7.572 1.00 86.69 464 THR A CA 1
ATOM 3608 C C . THR A 1 464 ? 4.570 -0.359 -8.369 1.00 86.69 464 THR A C 1
ATOM 3610 O O . THR A 1 464 ? 4.097 -0.988 -9.317 1.00 86.69 464 THR A O 1
ATOM 3613 N N . PRO A 1 465 ? 4.153 0.903 -8.114 1.00 79.94 465 PRO A N 1
ATOM 3614 C CA . PRO A 1 465 ? 3.099 1.541 -8.915 1.00 79.94 465 PRO A CA 1
ATOM 3615 C C . PRO A 1 465 ? 3.519 1.861 -10.354 1.00 79.94 465 PRO A C 1
ATOM 3617 O O . PRO A 1 465 ? 2.675 2.029 -11.230 1.00 79.94 465 PRO A O 1
ATOM 3620 N N . TYR A 1 466 ? 4.826 1.960 -10.606 1.00 74.75 466 TYR A N 1
ATOM 3621 C CA . TYR A 1 466 ? 5.385 2.398 -11.888 1.00 74.75 466 TYR A CA 1
ATOM 3622 C C . TYR A 1 466 ? 5.885 1.237 -12.753 1.00 74.75 466 TYR A C 1
ATOM 3624 O O . TYR A 1 466 ? 6.572 1.462 -13.750 1.00 74.75 466 TYR A O 1
ATOM 3632 N N . ARG A 1 467 ? 5.600 -0.004 -12.350 1.00 77.94 467 ARG A N 1
ATOM 3633 C CA . ARG A 1 467 ? 6.081 -1.222 -13.003 1.00 77.94 467 ARG A CA 1
ATOM 3634 C C . ARG A 1 467 ? 4.898 -2.109 -13.366 1.00 77.94 467 ARG A C 1
ATOM 3636 O O . ARG A 1 467 ? 3.985 -2.284 -12.560 1.00 77.94 467 ARG A O 1
ATOM 3643 N N . CYS A 1 468 ? 4.915 -2.663 -14.571 1.00 75.25 468 CYS A N 1
ATOM 3644 C CA . CYS A 1 468 ? 3.916 -3.623 -15.019 1.00 75.25 468 CYS A CA 1
ATOM 3645 C C . CYS A 1 468 ? 4.492 -4.574 -16.075 1.00 75.25 468 CYS A C 1
ATOM 3647 O O . CYS A 1 468 ? 5.501 -4.270 -16.712 1.00 75.25 468 CYS A O 1
ATOM 3649 N N . PHE A 1 469 ? 3.833 -5.718 -16.252 1.00 79.19 469 PHE A N 1
ATOM 3650 C CA . PHE A 1 469 ? 3.989 -6.602 -17.412 1.00 79.19 469 PHE A CA 1
ATOM 3651 C C . PHE A 1 469 ? 2.688 -6.591 -18.212 1.00 79.19 469 PHE A C 1
ATOM 3653 O O . PHE A 1 469 ? 1.606 -6.497 -17.636 1.00 79.19 469 PHE A O 1
ATOM 3660 N N . ARG A 1 470 ? 2.776 -6.708 -19.535 1.00 68.31 470 ARG A N 1
ATOM 3661 C CA . ARG A 1 470 ? 1.610 -6.736 -20.422 1.00 68.31 470 ARG A CA 1
ATOM 3662 C C . ARG A 1 470 ? 1.250 -8.173 -20.779 1.00 68.31 470 ARG A C 1
ATOM 3664 O O . ARG A 1 470 ? 1.910 -8.802 -21.603 1.00 68.31 470 ARG A O 1
ATOM 3671 N N . ALA A 1 471 ? 0.206 -8.691 -20.140 1.00 59.00 471 ALA A N 1
ATOM 3672 C CA . ALA A 1 471 ? -0.290 -10.036 -20.385 1.00 59.00 471 ALA A CA 1
ATOM 3673 C C . ALA A 1 471 ? -1.237 -10.050 -21.590 1.00 59.00 471 ALA A C 1
ATOM 3675 O O . ALA A 1 471 ? -2.031 -9.133 -21.777 1.00 59.00 471 ALA A O 1
ATOM 3676 N N . ILE A 1 472 ? -1.169 -11.109 -22.397 1.00 63.41 472 ILE A N 1
ATOM 3677 C CA . ILE A 1 472 ? -2.147 -11.350 -23.462 1.00 63.41 472 ILE A CA 1
ATOM 3678 C C . ILE A 1 472 ? -3.319 -12.117 -22.848 1.00 63.41 472 ILE A C 1
ATOM 3680 O O . ILE A 1 472 ? -3.161 -13.287 -22.479 1.00 63.41 472 ILE A O 1
ATOM 3684 N N . ASP A 1 473 ? -4.485 -11.478 -22.769 1.00 56.41 473 ASP A N 1
ATOM 3685 C CA . ASP A 1 473 ? -5.750 -12.155 -22.499 1.00 56.41 473 ASP A CA 1
ATOM 3686 C C . ASP A 1 473 ? -6.116 -12.969 -23.748 1.00 56.41 473 ASP A C 1
ATOM 3688 O O . ASP A 1 473 ? -6.450 -12.434 -24.808 1.00 56.41 473 ASP A O 1
ATOM 3692 N N . LYS A 1 474 ? -5.992 -14.294 -23.640 1.00 55.25 474 LYS A N 1
ATOM 3693 C CA . LYS A 1 474 ? -6.221 -15.213 -24.762 1.00 55.25 474 LYS A CA 1
ATOM 3694 C C . LYS A 1 474 ? -7.694 -15.326 -25.149 1.00 55.25 474 LYS A C 1
ATOM 3696 O O . LYS A 1 474 ? -7.964 -15.705 -26.287 1.00 55.25 474 LYS A O 1
ATOM 3701 N N . ASP A 1 475 ? -8.610 -15.003 -24.241 1.00 61.97 475 ASP A N 1
ATOM 3702 C CA . ASP A 1 475 ? -10.050 -15.109 -24.468 1.00 61.97 475 ASP A CA 1
ATOM 3703 C C . ASP A 1 475 ? -10.596 -13.837 -25.127 1.00 61.97 475 ASP A C 1
ATOM 3705 O O . ASP A 1 475 ? -11.469 -13.915 -25.993 1.00 61.97 475 ASP A O 1
ATOM 3709 N N . LYS A 1 476 ? -10.042 -12.671 -24.770 1.00 49.62 476 LYS A N 1
ATOM 3710 C CA . LYS A 1 476 ? -10.411 -11.373 -25.363 1.00 49.62 476 LYS A CA 1
ATOM 3711 C C . LYS A 1 476 ? -9.543 -10.961 -26.552 1.00 49.62 476 LYS A C 1
ATOM 3713 O O . LYS A 1 476 ? -9.928 -10.066 -27.294 1.00 49.62 476 LYS A O 1
ATOM 3718 N N . MET A 1 477 ? -8.393 -11.611 -26.748 1.00 57.50 477 MET A N 1
ATOM 3719 C CA . MET A 1 477 ? -7.336 -11.167 -27.671 1.00 57.50 477 MET A CA 1
ATOM 3720 C C . MET A 1 477 ? -6.878 -9.721 -27.395 1.00 57.50 477 MET A C 1
ATOM 3722 O O . MET A 1 477 ? -6.513 -8.994 -28.316 1.00 57.50 477 MET A O 1
ATOM 3726 N N . GLU A 1 478 ? -6.881 -9.315 -26.124 1.00 55.81 478 GLU A N 1
ATOM 3727 C CA . GLU A 1 478 ? -6.490 -7.977 -25.669 1.00 55.81 478 GLU A CA 1
ATOM 3728 C C . GLU A 1 478 ? -5.220 -8.040 -24.809 1.00 55.81 478 GLU A C 1
ATOM 3730 O O . GLU A 1 478 ? -4.873 -9.078 -24.243 1.00 55.81 478 GLU A O 1
ATOM 3735 N N . ILE A 1 479 ? -4.496 -6.921 -24.739 1.00 64.12 479 ILE A N 1
ATOM 3736 C CA . ILE A 1 479 ? -3.305 -6.778 -23.899 1.00 64.12 479 ILE A CA 1
ATOM 3737 C C . ILE A 1 479 ? -3.716 -6.057 -22.616 1.00 64.12 479 ILE A C 1
ATOM 3739 O O . ILE A 1 479 ? -4.052 -4.875 -22.662 1.00 64.12 479 ILE A O 1
ATOM 3743 N N . GLU A 1 480 ? -3.646 -6.741 -21.475 1.00 67.06 480 GLU A N 1
ATOM 3744 C CA . GLU A 1 480 ? -3.958 -6.157 -20.168 1.00 67.06 480 GLU A CA 1
ATOM 3745 C C . GLU A 1 480 ? -2.670 -5.901 -19.355 1.00 67.06 480 GLU A C 1
ATOM 3747 O O . GLU A 1 480 ? -1.823 -6.796 -19.216 1.00 67.06 480 GLU A O 1
ATOM 3752 N N . PRO A 1 481 ? -2.472 -4.681 -18.816 1.00 73.31 481 PRO A N 1
ATOM 3753 C CA . PRO A 1 481 ? -1.338 -4.382 -17.952 1.00 73.31 481 PRO A CA 1
ATOM 3754 C C . PRO A 1 481 ? -1.556 -4.969 -16.552 1.00 73.31 481 PRO A C 1
ATOM 3756 O O . PRO A 1 481 ? -2.506 -4.623 -15.856 1.00 73.31 481 PRO A O 1
ATOM 3759 N N . VAL A 1 482 ? -0.625 -5.807 -16.102 1.00 82.12 482 VAL A N 1
ATOM 3760 C CA . VAL A 1 482 ? -0.567 -6.325 -14.731 1.00 82.12 482 VAL A CA 1
ATOM 3761 C C . VAL A 1 482 ? 0.434 -5.483 -13.952 1.00 82.12 482 VAL A C 1
ATOM 3763 O O . VAL A 1 482 ? 1.643 -5.598 -14.178 1.00 82.12 482 VAL A O 1
ATOM 3766 N N . ARG A 1 483 ? -0.054 -4.604 -13.069 1.00 82.31 483 ARG A N 1
ATOM 3767 C CA . ARG A 1 483 ? 0.809 -3.727 -12.267 1.00 82.31 483 ARG A CA 1
ATOM 3768 C C . ARG A 1 483 ? 1.439 -4.493 -11.114 1.00 82.31 483 ARG A C 1
ATOM 3770 O O . ARG A 1 483 ? 0.806 -5.341 -10.483 1.00 82.31 483 ARG A O 1
ATOM 3777 N N . ASP A 1 484 ? 2.676 -4.147 -10.784 1.00 88.69 484 ASP A N 1
ATOM 3778 C CA . ASP A 1 484 ? 3.398 -4.829 -9.708 1.00 88.69 484 ASP A CA 1
ATOM 3779 C C . ASP A 1 484 ? 2.788 -4.513 -8.351 1.00 88.69 484 ASP A C 1
ATOM 3781 O O . ASP A 1 484 ? 2.713 -5.394 -7.504 1.00 88.69 484 ASP A O 1
ATOM 3785 N N . VAL A 1 485 ? 2.269 -3.296 -8.160 1.00 84.06 485 VAL A N 1
ATOM 3786 C CA . VAL A 1 485 ? 1.574 -2.910 -6.921 1.00 84.06 485 VAL A CA 1
ATOM 3787 C C . VAL A 1 485 ? 0.380 -3.824 -6.606 1.00 84.06 485 VAL A C 1
ATOM 3789 O O . VAL A 1 485 ? 0.068 -4.037 -5.438 1.00 84.06 485 VAL A O 1
ATOM 3792 N N . GLU A 1 486 ? -0.221 -4.442 -7.625 1.00 84.69 486 GLU A N 1
ATOM 3793 C CA . GLU A 1 486 ? -1.380 -5.340 -7.521 1.00 84.69 486 GLU A CA 1
ATOM 3794 C C . GLU A 1 486 ? -1.005 -6.832 -7.501 1.00 84.69 486 GLU A C 1
ATOM 3796 O O . GLU A 1 486 ? -1.879 -7.663 -7.269 1.00 84.69 486 GLU A O 1
ATOM 3801 N N . SER A 1 487 ? 0.257 -7.198 -7.764 1.00 88.69 487 SER A N 1
ATOM 3802 C CA . SER A 1 487 ? 0.635 -8.602 -8.017 1.00 88.69 487 SER A CA 1
ATOM 3803 C C . SER A 1 487 ? 1.957 -9.074 -7.404 1.00 88.69 487 SER A C 1
ATOM 3805 O O . SER A 1 487 ? 2.187 -10.282 -7.322 1.00 88.69 487 SER A O 1
ATOM 3807 N N . ILE A 1 488 ? 2.846 -8.173 -6.965 1.00 94.06 488 ILE A N 1
ATOM 3808 C CA . ILE A 1 488 ? 4.118 -8.569 -6.351 1.00 94.06 488 ILE A CA 1
ATOM 3809 C C . ILE A 1 488 ? 3.883 -9.233 -4.995 1.00 94.06 488 ILE A C 1
ATOM 3811 O O . ILE A 1 488 ? 3.215 -8.689 -4.118 1.00 94.06 488 ILE A O 1
ATOM 3815 N N . THR A 1 489 ? 4.488 -10.403 -4.820 1.00 93.44 489 THR A N 1
ATOM 3816 C CA . THR A 1 489 ? 4.407 -11.195 -3.590 1.00 93.44 489 THR A CA 1
ATOM 3817 C C . THR A 1 489 ? 5.494 -10.786 -2.600 1.00 93.44 489 THR A C 1
ATOM 3819 O O . THR A 1 489 ? 6.598 -10.397 -2.998 1.00 93.44 489 THR A O 1
ATOM 3822 N N . SER A 1 490 ? 5.229 -11.007 -1.318 1.00 89.62 490 SER A N 1
ATOM 3823 C CA . SER A 1 490 ? 6.193 -10.902 -0.223 1.00 89.62 490 SER A CA 1
ATOM 3824 C C . SER A 1 490 ? 7.443 -11.756 -0.431 1.00 89.62 490 SER A C 1
ATOM 3826 O O . SER A 1 490 ? 8.543 -11.292 -0.150 1.00 89.62 490 SER A O 1
ATOM 3828 N N . GLU A 1 491 ? 7.299 -12.960 -0.989 1.00 95.38 491 GLU A N 1
ATOM 3829 C CA . GLU A 1 491 ? 8.413 -13.877 -1.269 1.00 95.38 491 GLU A CA 1
ATOM 3830 C C . GLU A 1 491 ? 9.460 -13.246 -2.198 1.00 95.38 491 GLU A C 1
ATOM 3832 O O . GLU A 1 491 ? 10.643 -13.227 -1.864 1.00 95.38 491 GLU A O 1
ATOM 3837 N N . ILE A 1 492 ? 9.033 -12.661 -3.325 1.00 96.19 492 ILE A N 1
ATOM 3838 C CA . ILE A 1 492 ? 9.931 -11.986 -4.281 1.00 96.19 492 ILE A CA 1
ATOM 3839 C C . ILE A 1 492 ? 10.693 -10.840 -3.607 1.00 96.19 492 ILE A C 1
ATOM 3841 O O . ILE A 1 492 ? 11.897 -10.684 -3.829 1.00 96.19 492 ILE A O 1
ATOM 3845 N N . LEU A 1 493 ? 10.010 -10.034 -2.788 1.00 97.31 493 LEU A N 1
ATOM 3846 C CA . LEU A 1 493 ? 10.627 -8.916 -2.070 1.00 97.31 493 LEU A CA 1
ATOM 3847 C C . LEU A 1 493 ? 11.644 -9.412 -1.035 1.00 97.31 493 LEU A C 1
ATOM 3849 O O . LEU A 1 493 ? 12.765 -8.897 -0.977 1.00 97.31 493 LEU A O 1
ATOM 3853 N N . ILE A 1 494 ? 11.273 -10.431 -0.257 1.00 97.19 494 ILE A N 1
ATOM 3854 C CA . ILE A 1 494 ? 12.117 -11.018 0.783 1.00 97.19 494 ILE A CA 1
ATOM 3855 C C . ILE A 1 494 ? 13.367 -11.648 0.169 1.00 97.19 494 ILE A C 1
ATOM 3857 O O . ILE A 1 494 ? 14.478 -11.290 0.560 1.00 97.19 494 ILE A O 1
ATOM 3861 N N . ASP A 1 495 ? 13.216 -12.505 -0.842 1.00 96.69 495 ASP A N 1
ATOM 3862 C CA . ASP A 1 495 ? 14.339 -13.158 -1.521 1.00 96.69 495 ASP A CA 1
ATOM 3863 C C . ASP A 1 495 ? 15.267 -12.150 -2.195 1.00 96.69 495 ASP A C 1
ATOM 3865 O O . ASP A 1 495 ? 16.493 -12.282 -2.135 1.00 96.69 495 ASP A O 1
ATOM 3869 N N . THR A 1 496 ? 14.698 -11.110 -2.808 1.00 97.31 496 THR A N 1
ATOM 3870 C CA . THR A 1 496 ? 15.471 -10.037 -3.437 1.00 97.31 496 THR A CA 1
ATOM 3871 C C . THR A 1 496 ? 16.414 -9.371 -2.440 1.00 97.31 496 THR A C 1
ATOM 3873 O O . THR A 1 496 ? 17.593 -9.160 -2.743 1.00 97.31 496 THR A O 1
ATOM 3876 N N . ILE A 1 497 ? 15.908 -9.060 -1.247 1.00 98.12 497 ILE A N 1
ATOM 3877 C CA . ILE A 1 497 ? 16.662 -8.370 -0.203 1.00 98.12 497 ILE A CA 1
ATOM 3878 C C . ILE A 1 497 ? 17.622 -9.335 0.488 1.00 98.12 497 ILE A C 1
ATOM 3880 O O . ILE A 1 497 ? 18.814 -9.046 0.546 1.00 98.12 497 ILE A O 1
ATOM 3884 N N . GLU A 1 498 ? 17.161 -10.494 0.959 1.00 98.00 498 GLU A N 1
ATOM 3885 C CA . GLU A 1 498 ? 18.012 -11.446 1.681 1.00 98.00 498 GLU A CA 1
ATOM 3886 C C . GLU A 1 498 ? 19.202 -11.910 0.839 1.00 98.00 498 GLU A C 1
ATOM 3888 O O . GLU A 1 498 ? 20.351 -11.813 1.276 1.00 98.00 498 GLU A O 1
ATOM 3893 N N . LEU A 1 499 ? 18.966 -12.326 -0.409 1.00 98.12 499 LEU A N 1
ATOM 3894 C CA . LEU A 1 499 ? 20.046 -12.759 -1.296 1.00 98.12 499 LEU A CA 1
ATOM 3895 C C . LEU A 1 499 ? 20.918 -11.586 -1.754 1.00 98.12 499 LEU A C 1
ATOM 3897 O O . LEU A 1 499 ? 22.128 -11.742 -1.914 1.00 98.12 499 LEU A O 1
ATOM 3901 N N . GLY A 1 500 ? 20.336 -10.396 -1.930 1.00 97.94 500 GLY A N 1
ATOM 3902 C CA . GLY A 1 500 ? 21.097 -9.182 -2.212 1.00 97.94 500 GLY A CA 1
ATOM 3903 C C . GLY A 1 500 ? 22.096 -8.861 -1.098 1.00 97.94 500 GLY A C 1
ATOM 3904 O O . GLY A 1 500 ? 23.275 -8.622 -1.371 1.00 97.94 500 GLY A O 1
ATOM 3905 N N . PHE A 1 501 ? 21.654 -8.881 0.162 1.00 97.94 501 PHE A N 1
ATOM 3906 C CA . PHE A 1 501 ? 22.522 -8.640 1.316 1.00 97.94 501 PHE A CA 1
ATOM 3907 C C . PHE A 1 501 ? 23.506 -9.791 1.553 1.00 97.94 501 PHE A C 1
ATOM 3909 O O . PHE A 1 501 ? 24.672 -9.524 1.828 1.00 97.94 501 PHE A O 1
ATOM 3916 N N . ALA A 1 502 ? 23.116 -11.046 1.313 1.00 97.94 502 ALA A N 1
ATOM 3917 C CA . ALA A 1 502 ? 24.051 -12.172 1.325 1.00 97.94 502 ALA A CA 1
ATOM 3918 C C . ALA A 1 502 ? 25.182 -11.992 0.291 1.00 97.94 502 ALA A C 1
ATOM 3920 O O . ALA A 1 502 ? 26.352 -12.254 0.584 1.00 97.94 502 ALA A O 1
ATOM 3921 N N . ALA A 1 503 ? 24.863 -11.489 -0.907 1.00 97.56 503 ALA A N 1
ATOM 3922 C CA . ALA A 1 503 ? 25.861 -11.139 -1.913 1.00 97.56 503 ALA A CA 1
ATOM 3923 C C . ALA A 1 503 ? 26.758 -9.981 -1.454 1.00 97.56 503 ALA A C 1
ATOM 3925 O O . ALA A 1 503 ? 27.979 -10.046 -1.624 1.00 97.56 503 ALA A O 1
ATOM 3926 N N . ARG A 1 504 ? 26.168 -8.950 -0.833 1.00 97.31 504 ARG A N 1
ATOM 3927 C CA . ARG A 1 504 ? 26.894 -7.812 -0.252 1.00 97.31 504 ARG A CA 1
ATOM 3928 C C . ARG A 1 504 ? 27.880 -8.254 0.826 1.00 97.31 504 ARG A C 1
ATOM 3930 O O . ARG A 1 504 ? 29.010 -7.782 0.836 1.00 97.31 504 ARG A O 1
ATOM 3937 N N . ASP A 1 505 ? 27.499 -9.190 1.684 1.00 96.56 505 ASP A N 1
ATOM 3938 C CA . ASP A 1 505 ? 28.351 -9.680 2.769 1.00 96.56 505 ASP A CA 1
ATOM 3939 C C . ASP A 1 505 ? 29.458 -10.617 2.277 1.00 96.56 505 ASP A C 1
ATOM 3941 O O . ASP A 1 505 ? 30.560 -10.644 2.840 1.00 96.56 505 ASP A O 1
ATOM 3945 N N . LYS A 1 506 ? 29.200 -11.361 1.200 1.00 96.75 506 LYS A N 1
ATOM 3946 C CA . LYS A 1 506 ? 30.142 -12.334 0.644 1.00 96.75 506 LYS A CA 1
ATOM 3947 C C . LYS A 1 506 ? 31.180 -11.711 -0.287 1.00 96.75 506 LYS A C 1
ATOM 3949 O O . LYS A 1 506 ? 32.361 -12.026 -0.156 1.00 96.75 506 LYS A O 1
ATOM 3954 N N . TYR A 1 507 ? 30.772 -10.855 -1.225 1.00 97.44 507 TYR A N 1
ATOM 3955 C CA . TYR A 1 507 ? 31.644 -10.432 -2.324 1.00 97.44 507 TYR A CA 1
ATOM 3956 C C . TYR A 1 507 ? 32.287 -9.054 -2.098 1.00 97.44 507 TYR A C 1
ATOM 3958 O O . TYR A 1 507 ? 31.597 -8.094 -1.750 1.00 97.44 507 TYR A O 1
ATOM 3966 N N . PRO A 1 508 ? 33.602 -8.902 -2.346 1.00 95.75 508 PRO A N 1
ATOM 3967 C CA . PRO A 1 508 ? 34.331 -7.676 -2.022 1.00 95.75 508 PRO A CA 1
ATOM 3968 C C . PRO A 1 508 ? 33.898 -6.472 -2.870 1.00 95.75 508 PRO A C 1
ATOM 3970 O O . PRO A 1 508 ? 33.810 -5.363 -2.351 1.00 95.75 508 PRO A O 1
ATOM 3973 N N . TRP A 1 509 ? 33.564 -6.676 -4.147 1.00 95.69 509 TRP A N 1
ATOM 3974 C CA . TRP A 1 509 ? 33.039 -5.609 -5.006 1.00 95.69 509 TRP A CA 1
ATOM 3975 C C . TRP A 1 509 ? 31.670 -5.106 -4.537 1.00 95.69 509 TRP A C 1
ATOM 3977 O O . TRP A 1 509 ? 31.417 -3.909 -4.599 1.00 95.69 509 TRP A O 1
ATOM 3987 N N . ALA A 1 510 ? 30.808 -5.986 -4.018 1.00 96.56 510 ALA A N 1
ATOM 3988 C CA . ALA A 1 510 ? 29.471 -5.620 -3.558 1.00 96.56 510 ALA A CA 1
ATOM 3989 C C . ALA A 1 510 ? 29.515 -4.761 -2.278 1.00 96.56 510 ALA A C 1
ATOM 3991 O O . ALA A 1 510 ? 28.722 -3.831 -2.127 1.00 96.56 510 ALA A O 1
ATOM 3992 N N . LYS A 1 511 ? 30.491 -5.005 -1.388 1.00 94.69 511 LYS A N 1
ATOM 3993 C CA . LYS A 1 511 ? 30.743 -4.181 -0.185 1.00 94.69 511 LYS A CA 1
ATOM 3994 C C . LYS A 1 511 ? 31.124 -2.742 -0.514 1.00 94.69 511 LYS A C 1
ATOM 3996 O O . LYS A 1 511 ? 30.778 -1.834 0.237 1.00 94.69 511 LYS A O 1
ATOM 4001 N N . GLU A 1 512 ? 31.849 -2.549 -1.614 1.00 94.06 512 GLU A N 1
ATOM 4002 C CA . GLU A 1 512 ? 32.331 -1.240 -2.065 1.00 94.06 512 GLU A CA 1
ATOM 4003 C C . GLU A 1 512 ? 31.234 -0.411 -2.769 1.00 94.06 512 GLU A C 1
ATOM 4005 O O . GLU A 1 512 ? 31.431 0.781 -3.005 1.00 94.06 512 GLU A O 1
ATOM 4010 N N . VAL A 1 513 ? 30.066 -0.996 -3.077 1.00 95.19 513 VAL A N 1
ATOM 4011 C CA . VAL A 1 513 ? 28.926 -0.267 -3.660 1.00 95.19 513 VAL A CA 1
ATOM 4012 C C . VAL A 1 513 ? 28.251 0.600 -2.583 1.00 95.19 513 VAL A C 1
ATOM 4014 O O . VAL A 1 513 ? 27.840 0.067 -1.541 1.00 95.19 513 VAL A O 1
ATOM 4017 N N . PRO A 1 514 ? 28.073 1.917 -2.806 1.00 93.19 514 PRO A N 1
ATOM 4018 C CA . PRO A 1 514 ? 27.307 2.773 -1.898 1.00 93.19 514 PRO A CA 1
ATOM 4019 C C . PRO A 1 514 ? 25.897 2.218 -1.636 1.00 93.19 514 PRO A C 1
ATOM 4021 O O . PRO A 1 514 ? 25.305 1.600 -2.514 1.00 93.19 514 PRO A O 1
ATOM 4024 N N . VAL A 1 515 ? 25.352 2.409 -0.431 1.00 91.38 515 VAL A N 1
ATOM 4025 C CA . VAL A 1 515 ? 24.044 1.831 -0.046 1.00 91.38 515 VAL A CA 1
ATOM 4026 C C . VAL A 1 515 ? 22.918 2.251 -0.997 1.00 91.38 515 VAL A C 1
ATOM 4028 O O . VAL A 1 515 ? 22.143 1.397 -1.415 1.00 91.38 515 VAL A O 1
ATOM 4031 N N . GLU A 1 516 ? 22.879 3.519 -1.405 1.00 87.62 516 GLU A N 1
ATOM 4032 C CA . GLU A 1 516 ? 21.840 4.017 -2.319 1.00 87.62 516 GLU A CA 1
ATOM 4033 C C . GLU A 1 516 ? 21.952 3.393 -3.720 1.00 87.62 516 GLU A C 1
ATOM 4035 O O . GLU A 1 516 ? 20.967 2.913 -4.278 1.00 87.62 516 GLU A O 1
ATOM 4040 N N . GLU A 1 517 ? 23.174 3.288 -4.254 1.00 90.25 517 GLU A N 1
ATOM 4041 C CA . GLU A 1 517 ? 23.454 2.605 -5.527 1.00 90.25 517 GLU A CA 1
ATOM 4042 C C . GLU A 1 517 ? 23.116 1.110 -5.454 1.00 90.25 517 GLU A C 1
ATOM 4044 O O . GLU A 1 517 ? 22.666 0.504 -6.424 1.00 90.25 517 GLU A O 1
ATOM 4049 N N . PHE A 1 518 ? 23.301 0.500 -4.284 1.00 95.12 518 PHE A N 1
ATOM 4050 C CA . PHE A 1 518 ? 22.953 -0.892 -4.046 1.00 95.12 518 PHE A CA 1
ATOM 4051 C C . PHE A 1 518 ? 21.433 -1.103 -4.053 1.00 95.12 518 PHE A C 1
ATOM 4053 O O . PHE A 1 518 ? 20.950 -1.996 -4.750 1.00 95.12 518 PHE A O 1
ATOM 4060 N N . PHE A 1 519 ? 20.659 -0.260 -3.365 1.00 92.81 519 PHE A N 1
ATOM 4061 C CA . PHE A 1 519 ? 19.194 -0.315 -3.436 1.00 92.81 519 PHE A CA 1
ATOM 4062 C C . PHE A 1 519 ? 18.694 -0.111 -4.867 1.00 92.81 519 PHE A C 1
ATOM 4064 O O . PHE A 1 519 ? 17.844 -0.863 -5.344 1.00 92.81 519 PHE A O 1
ATOM 4071 N N . ARG A 1 520 ? 19.283 0.851 -5.578 1.00 89.44 520 ARG A N 1
ATOM 4072 C CA . ARG A 1 520 ? 18.873 1.235 -6.927 1.00 89.44 520 ARG A CA 1
ATOM 4073 C C . ARG A 1 520 ? 19.233 0.207 -8.002 1.00 89.44 520 ARG A C 1
ATOM 4075 O O . ARG A 1 520 ? 18.391 -0.139 -8.827 1.00 89.44 520 ARG A O 1
ATOM 4082 N N . PHE A 1 521 ? 20.472 -0.281 -8.009 1.00 93.12 521 PHE A N 1
ATOM 4083 C CA . PHE A 1 521 ? 21.036 -1.033 -9.137 1.00 93.12 521 PHE A CA 1
ATOM 4084 C C . PHE A 1 521 ? 21.368 -2.493 -8.830 1.00 93.12 521 PHE A C 1
ATOM 4086 O O . PHE A 1 521 ? 21.613 -3.262 -9.762 1.00 93.12 521 PHE A O 1
ATOM 4093 N N . VAL A 1 522 ? 21.349 -2.897 -7.554 1.00 96.44 522 VAL A N 1
ATOM 4094 C CA . VAL A 1 522 ? 21.505 -4.303 -7.148 1.00 96.44 522 VAL A CA 1
ATOM 4095 C C . VAL A 1 522 ? 20.167 -4.921 -6.760 1.00 96.44 522 VAL A C 1
ATOM 4097 O O . VAL A 1 522 ? 19.869 -6.026 -7.214 1.00 96.44 522 VAL A O 1
ATOM 4100 N N . LEU A 1 523 ? 19.351 -4.238 -5.949 1.00 96.00 523 LEU A N 1
ATOM 4101 C CA . LEU A 1 523 ? 18.082 -4.782 -5.443 1.00 96.00 523 LEU A CA 1
ATOM 4102 C C . LEU A 1 523 ? 16.905 -4.658 -6.417 1.00 96.00 523 LEU A C 1
ATOM 4104 O O . LEU A 1 523 ? 15.847 -5.212 -6.147 1.00 96.00 523 LEU A O 1
ATOM 4108 N N . ALA A 1 524 ? 17.066 -3.991 -7.561 1.00 91.75 524 ALA A N 1
ATOM 4109 C CA . ALA A 1 524 ? 16.017 -3.945 -8.575 1.00 91.75 524 ALA A CA 1
ATOM 4110 C C . ALA A 1 524 ? 15.602 -5.370 -9.006 1.00 91.75 524 ALA A C 1
ATOM 4112 O O . ALA A 1 524 ? 16.402 -6.117 -9.581 1.00 91.75 524 ALA A O 1
ATOM 4113 N N . TYR A 1 525 ? 14.348 -5.731 -8.712 1.00 91.88 525 TYR A N 1
ATOM 4114 C CA . TYR A 1 525 ? 13.762 -7.060 -8.947 1.00 91.88 525 TYR A CA 1
ATOM 4115 C C . TYR A 1 525 ? 13.329 -7.286 -10.403 1.00 91.88 525 TYR A C 1
ATOM 4117 O O . TYR A 1 525 ? 13.065 -8.416 -10.802 1.00 91.88 525 TYR A O 1
ATOM 4125 N N . ARG A 1 526 ? 13.301 -6.219 -11.205 1.00 86.81 526 ARG A N 1
ATOM 4126 C CA . ARG A 1 526 ? 12.928 -6.231 -12.621 1.00 86.81 526 ARG A CA 1
ATOM 4127 C C . ARG A 1 526 ? 13.764 -5.221 -13.416 1.00 86.81 526 ARG A C 1
ATOM 4129 O O . ARG A 1 526 ? 14.264 -4.237 -12.858 1.00 86.81 526 ARG A O 1
ATOM 4136 N N . GLY A 1 527 ? 13.964 -5.484 -14.701 1.00 84.44 527 GLY A N 1
ATOM 4137 C CA . GLY A 1 527 ? 14.591 -4.597 -15.673 1.00 84.44 527 GLY A CA 1
ATOM 4138 C C . GLY A 1 527 ? 13.583 -3.633 -16.294 1.00 84.44 527 GLY A C 1
ATOM 4139 O O . GLY A 1 527 ? 13.562 -2.451 -15.930 1.00 84.44 527 GLY A O 1
ATOM 4140 N N . THR A 1 528 ? 12.736 -4.132 -17.193 1.00 83.56 528 THR A N 1
ATOM 4141 C CA . THR A 1 528 ? 11.763 -3.338 -17.951 1.00 83.56 528 THR A CA 1
ATOM 4142 C C . THR A 1 528 ? 10.334 -3.833 -17.725 1.00 83.56 528 THR A C 1
ATOM 4144 O O . THR A 1 528 ? 9.784 -3.570 -16.655 1.00 83.56 528 THR A O 1
ATOM 4147 N N . GLY A 1 529 ? 9.739 -4.483 -18.725 1.00 79.62 529 GLY A N 1
ATOM 4148 C CA . GLY A 1 529 ? 8.361 -4.960 -18.752 1.00 79.62 529 GLY A CA 1
ATOM 4149 C C . GLY A 1 529 ? 8.257 -6.476 -18.869 1.00 79.62 529 GLY A C 1
ATOM 4150 O O . GLY A 1 529 ? 7.195 -6.951 -19.233 1.00 79.62 529 GLY A O 1
ATOM 4151 N N . GLU A 1 530 ? 9.328 -7.232 -18.594 1.00 86.50 530 GLU A N 1
ATOM 4152 C CA . GLU A 1 530 ? 9.312 -8.698 -18.567 1.00 86.50 530 GLU A CA 1
ATOM 4153 C C . GLU A 1 530 ? 8.420 -9.246 -17.444 1.00 86.50 530 GLU A C 1
ATOM 4155 O O . GLU A 1 530 ? 8.189 -8.578 -16.435 1.00 86.50 530 GLU A O 1
ATOM 4160 N N . LYS A 1 531 ? 7.927 -10.483 -17.566 1.00 87.38 531 LYS A N 1
ATOM 4161 C CA . LYS A 1 531 ? 7.076 -11.101 -16.537 1.00 87.38 531 LYS A CA 1
ATOM 4162 C C . LYS A 1 531 ? 7.769 -11.137 -15.166 1.00 87.38 531 LYS A C 1
ATOM 4164 O O . LYS A 1 531 ? 8.978 -11.333 -15.065 1.00 87.38 531 LYS A O 1
ATOM 4169 N N . LEU A 1 532 ? 6.993 -10.898 -14.105 1.00 89.12 532 LEU A N 1
ATOM 4170 C CA . LEU A 1 532 ? 7.506 -10.823 -12.738 1.00 89.12 532 LEU A CA 1
ATOM 4171 C C . LEU A 1 532 ? 7.868 -12.231 -12.269 1.00 89.12 532 LEU A C 1
ATOM 4173 O O . LEU A 1 532 ? 7.017 -13.119 -12.290 1.00 89.12 532 LEU A O 1
ATOM 4177 N N . GLU A 1 533 ? 9.113 -12.433 -11.842 1.00 90.19 533 GLU A N 1
ATOM 4178 C CA . GLU A 1 533 ? 9.614 -13.744 -11.429 1.00 90.19 533 GLU A CA 1
ATOM 4179 C C . GLU A 1 533 ? 10.636 -13.646 -10.295 1.00 90.19 533 GLU A C 1
ATOM 4181 O O . GLU A 1 533 ? 11.429 -12.705 -10.226 1.00 90.19 533 GLU A O 1
ATOM 4186 N N . ASN A 1 534 ? 10.677 -14.676 -9.444 1.00 91.94 534 ASN A N 1
ATOM 4187 C CA . ASN A 1 534 ? 11.695 -14.830 -8.406 1.00 91.94 534 ASN A CA 1
ATOM 4188 C C . ASN A 1 534 ? 12.990 -15.467 -8.965 1.00 91.94 534 ASN A C 1
ATOM 4190 O O . ASN A 1 534 ? 13.367 -16.584 -8.616 1.00 91.94 534 ASN A O 1
ATOM 4194 N N . TRP A 1 535 ? 13.677 -14.773 -9.877 1.00 94.19 535 TRP A N 1
ATOM 4195 C CA . TRP A 1 535 ? 14.867 -15.294 -10.575 1.00 94.19 535 TRP A CA 1
ATOM 4196 C C . TRP A 1 535 ? 16.145 -15.321 -9.717 1.00 94.19 535 TRP A C 1
ATOM 4198 O O . TRP A 1 535 ? 17.089 -16.057 -10.015 1.00 94.19 535 TRP A O 1
ATOM 4208 N N . ARG A 1 536 ? 16.219 -14.507 -8.653 1.00 95.56 536 ARG A N 1
ATOM 4209 C CA . ARG A 1 536 ? 17.478 -14.231 -7.933 1.00 95.56 536 ARG A CA 1
ATOM 4210 C C . ARG A 1 536 ? 18.072 -15.471 -7.288 1.00 95.56 536 ARG A C 1
ATOM 4212 O O . ARG A 1 536 ? 19.285 -15.663 -7.363 1.00 95.56 536 ARG A O 1
ATOM 4219 N N . ARG A 1 537 ? 17.230 -16.311 -6.686 1.00 94.38 537 ARG A N 1
ATOM 4220 C CA . ARG A 1 537 ? 17.658 -17.550 -6.032 1.00 94.38 537 ARG A CA 1
ATOM 4221 C C . ARG A 1 537 ? 18.301 -18.520 -7.019 1.00 94.38 537 ARG A C 1
ATOM 4223 O O . ARG A 1 537 ? 19.391 -19.012 -6.747 1.00 94.38 537 ARG A O 1
ATOM 4230 N N . ALA A 1 538 ? 17.685 -18.712 -8.185 1.00 94.06 538 ALA A N 1
ATOM 4231 C CA . ALA A 1 538 ? 18.191 -19.615 -9.215 1.00 94.06 538 ALA A CA 1
ATOM 4232 C C . ALA A 1 538 ? 19.606 -19.226 -9.678 1.00 94.06 538 ALA A C 1
ATOM 4234 O O . ALA A 1 538 ? 20.492 -20.077 -9.725 1.00 94.06 538 ALA A O 1
ATOM 4235 N N . PHE A 1 539 ? 19.855 -17.938 -9.943 1.00 96.50 539 PHE A N 1
ATOM 4236 C CA . PHE A 1 539 ? 21.197 -17.481 -10.321 1.00 96.50 539 PHE A CA 1
ATOM 4237 C C . PHE A 1 539 ? 22.170 -17.465 -9.150 1.00 96.50 539 PHE A C 1
ATOM 4239 O O . PHE A 1 539 ? 23.321 -17.837 -9.334 1.00 96.50 539 PHE A O 1
ATOM 4246 N N . TRP A 1 540 ? 21.731 -17.080 -7.948 1.00 95.38 540 TRP A N 1
ATOM 4247 C CA . TRP A 1 540 ? 22.575 -17.132 -6.753 1.00 95.38 540 TRP A CA 1
ATOM 4248 C C . TRP A 1 540 ? 23.099 -18.541 -6.487 1.00 95.38 540 TRP A C 1
ATOM 4250 O O . TRP A 1 540 ? 24.222 -18.687 -6.006 1.00 95.38 540 TRP A O 1
ATOM 4260 N N . GLU A 1 541 ? 22.294 -19.568 -6.761 1.00 95.12 541 GLU A N 1
ATOM 4261 C CA . GLU A 1 541 ? 22.617 -20.967 -6.500 1.00 95.12 541 GLU A CA 1
ATOM 4262 C C . GLU A 1 541 ? 23.396 -21.655 -7.627 1.00 95.12 541 GLU A C 1
ATOM 4264 O O . GLU A 1 541 ? 23.993 -22.703 -7.363 1.00 95.12 541 GLU A O 1
ATOM 4269 N N . ASP A 1 542 ? 23.487 -21.043 -8.813 1.00 96.75 542 ASP A N 1
ATOM 4270 C CA . ASP A 1 542 ? 24.134 -21.628 -9.989 1.00 96.75 542 ASP A CA 1
ATOM 4271 C C . ASP A 1 542 ? 25.624 -21.956 -9.729 1.00 96.75 542 ASP A C 1
ATOM 4273 O O . ASP A 1 542 ? 26.418 -21.083 -9.346 1.00 96.75 542 ASP A O 1
ATOM 4277 N N . PRO A 1 543 ? 26.038 -23.225 -9.907 1.00 96.50 543 PRO A N 1
ATOM 4278 C CA . PRO A 1 543 ? 27.389 -23.659 -9.576 1.00 96.50 543 PRO A CA 1
ATOM 4279 C C . PRO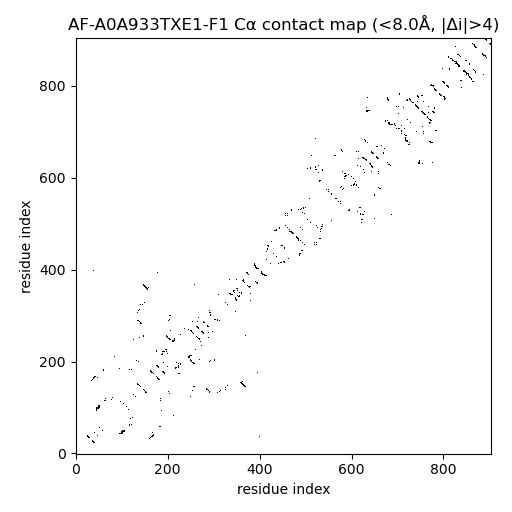 A 1 543 ? 28.452 -23.127 -10.548 1.00 96.50 543 PRO A C 1
ATOM 4281 O O . PRO A 1 543 ? 29.586 -22.896 -10.125 1.00 96.50 543 PRO A O 1
ATOM 4284 N N . GLU A 1 544 ? 28.116 -22.918 -11.825 1.00 96.44 544 GLU A N 1
ATOM 4285 C CA . GLU A 1 544 ? 29.053 -22.419 -12.840 1.00 96.44 544 GLU A CA 1
ATOM 4286 C C . GLU A 1 544 ? 29.355 -20.933 -12.595 1.00 96.44 544 GLU A C 1
ATOM 4288 O O . GLU A 1 544 ? 30.522 -20.533 -12.566 1.00 96.44 544 GLU A O 1
ATOM 4293 N N . LEU A 1 545 ? 28.322 -20.127 -12.328 1.00 96.31 545 LEU A N 1
ATOM 4294 C CA . LEU A 1 545 ? 28.470 -18.713 -11.977 1.00 96.31 545 LEU A CA 1
ATOM 4295 C C . LEU A 1 545 ? 29.250 -18.527 -10.674 1.00 96.31 545 LEU A C 1
ATOM 4297 O O . LEU A 1 545 ? 30.173 -17.707 -10.633 1.00 96.31 545 LEU A O 1
ATOM 4301 N N . LYS A 1 546 ? 28.945 -19.313 -9.627 1.00 96.38 546 LYS A N 1
ATOM 4302 C CA . LYS A 1 546 ? 29.719 -19.296 -8.371 1.00 96.38 546 LYS A CA 1
ATOM 4303 C C . LYS A 1 546 ? 31.189 -19.588 -8.625 1.00 96.38 546 LYS A C 1
ATOM 4305 O O . LYS A 1 546 ? 32.038 -18.840 -8.149 1.00 96.38 546 LYS A O 1
ATOM 4310 N N . LEU A 1 547 ? 31.493 -20.638 -9.390 1.00 96.81 547 LEU A N 1
ATOM 4311 C CA . LEU A 1 547 ? 32.869 -21.022 -9.690 1.00 96.81 547 LEU A CA 1
ATOM 4312 C C . LEU A 1 547 ? 33.633 -19.890 -10.390 1.00 96.81 547 LEU A C 1
ATOM 4314 O O . LEU A 1 547 ? 34.767 -19.591 -10.010 1.00 96.81 547 LEU A O 1
ATOM 4318 N N . ILE A 1 548 ? 33.011 -19.244 -11.383 1.00 96.31 548 ILE A N 1
ATOM 4319 C CA . ILE A 1 548 ? 33.608 -18.102 -12.081 1.00 96.31 548 ILE A CA 1
ATOM 4320 C C . ILE A 1 548 ? 33.855 -16.964 -11.090 1.00 96.31 548 ILE A C 1
ATOM 4322 O O . ILE A 1 548 ? 34.999 -16.553 -10.924 1.00 96.31 548 ILE A O 1
ATOM 4326 N N . LEU A 1 549 ? 32.822 -16.478 -10.404 1.00 96.69 549 LEU A N 1
ATOM 4327 C CA . LEU A 1 549 ? 32.898 -15.267 -9.581 1.00 96.69 549 LEU A CA 1
ATOM 4328 C C . LEU A 1 549 ? 33.785 -15.440 -8.343 1.00 96.69 549 LEU A C 1
ATOM 4330 O O . LEU A 1 549 ? 34.604 -14.573 -8.038 1.00 96.69 549 LEU A O 1
ATOM 4334 N N . GLU A 1 550 ? 33.699 -16.576 -7.652 1.00 96.56 550 GLU A N 1
ATOM 4335 C CA . GLU A 1 550 ? 34.512 -16.838 -6.460 1.00 96.56 550 GLU A CA 1
ATOM 4336 C C . GLU A 1 550 ? 36.012 -16.913 -6.777 1.00 96.56 550 GLU A C 1
ATOM 4338 O O . GLU A 1 550 ? 36.837 -16.536 -5.939 1.00 96.56 550 GLU A O 1
ATOM 4343 N N . SER A 1 551 ? 36.383 -17.301 -8.005 1.00 97.25 551 SER A N 1
ATOM 4344 C CA . SER A 1 551 ? 37.783 -17.300 -8.448 1.00 97.25 551 SER A CA 1
ATOM 4345 C C . SER A 1 551 ? 38.414 -15.897 -8.484 1.00 97.25 551 SER A C 1
ATOM 4347 O O . SER A 1 551 ? 39.635 -15.776 -8.358 1.00 97.25 551 SER A O 1
ATOM 4349 N N . TYR A 1 552 ? 37.602 -14.833 -8.559 1.00 97.25 552 TYR A N 1
ATOM 4350 C CA . TYR A 1 552 ? 38.057 -13.437 -8.594 1.00 97.25 552 TYR A CA 1
ATOM 4351 C C . TYR A 1 552 ? 38.091 -12.746 -7.222 1.00 97.25 552 TYR A C 1
ATOM 4353 O O . TYR A 1 552 ? 38.646 -11.651 -7.129 1.00 97.25 552 TYR A O 1
ATOM 4361 N N . ILE A 1 553 ? 37.599 -13.372 -6.141 1.00 97.00 553 ILE A N 1
ATOM 4362 C CA . ILE A 1 553 ? 37.584 -12.758 -4.796 1.00 97.00 553 ILE A CA 1
ATOM 4363 C C . ILE A 1 553 ? 39.002 -12.384 -4.338 1.00 97.00 553 ILE A C 1
ATOM 4365 O O . ILE A 1 553 ? 39.285 -11.214 -4.084 1.00 97.00 553 ILE A O 1
ATOM 4369 N N . LYS A 1 554 ? 39.922 -13.359 -4.286 1.00 96.75 554 LYS A N 1
ATOM 4370 C CA . LYS A 1 554 ? 41.306 -13.125 -3.832 1.00 96.75 554 LYS A CA 1
ATOM 4371 C C . LYS A 1 554 ? 42.081 -12.158 -4.744 1.00 96.75 554 LYS A C 1
ATOM 4373 O O . LYS A 1 554 ? 42.733 -11.254 -4.208 1.00 96.75 554 LYS A O 1
ATOM 4378 N N . PRO A 1 555 ? 42.036 -12.297 -6.089 1.00 96.69 555 PRO A N 1
ATOM 4379 C CA . PRO A 1 555 ? 42.631 -11.310 -6.988 1.00 96.69 555 PRO A CA 1
ATOM 4380 C C . PRO A 1 555 ? 42.110 -9.891 -6.748 1.00 96.69 555 PRO A C 1
ATOM 4382 O O . PRO A 1 555 ? 42.907 -8.960 -6.692 1.00 96.69 555 PRO A O 1
ATOM 4385 N N . TYR A 1 556 ? 40.799 -9.720 -6.553 1.00 96.12 556 TYR A N 1
ATOM 4386 C CA . TYR A 1 556 ? 40.205 -8.404 -6.327 1.00 96.12 556 TYR A CA 1
ATOM 4387 C C . TYR A 1 556 ? 40.635 -7.801 -4.982 1.00 96.12 556 TYR A C 1
ATOM 4389 O O . TYR A 1 556 ? 41.083 -6.659 -4.936 1.00 96.12 556 TYR A O 1
ATOM 4397 N N . GLU A 1 557 ? 40.552 -8.551 -3.879 1.00 94.56 557 GLU A N 1
ATOM 4398 C CA . GLU A 1 557 ? 40.879 -8.044 -2.534 1.00 94.56 557 GLU A CA 1
ATOM 4399 C C . GLU A 1 557 ? 42.345 -7.629 -2.381 1.00 94.56 557 GLU A C 1
ATOM 4401 O O . GLU A 1 557 ? 42.640 -6.627 -1.729 1.00 94.56 557 GLU A O 1
ATOM 4406 N N . SER A 1 558 ? 43.257 -8.382 -2.998 1.00 93.88 558 SER A N 1
ATOM 4407 C CA . SER A 1 558 ? 44.703 -8.136 -2.915 1.00 93.88 558 SER A CA 1
ATOM 4408 C C . SER A 1 558 ? 45.208 -7.048 -3.870 1.00 93.88 558 SER A C 1
ATOM 4410 O O . SER A 1 558 ? 46.359 -6.619 -3.765 1.00 93.88 558 SER A O 1
ATOM 4412 N N . ALA A 1 559 ? 44.368 -6.588 -4.798 1.00 93.81 559 ALA A N 1
ATOM 4413 C CA . ALA A 1 559 ? 44.752 -5.635 -5.826 1.00 93.81 559 ALA A CA 1
ATOM 4414 C C . ALA A 1 559 ? 44.723 -4.174 -5.350 1.00 93.81 559 ALA A C 1
ATOM 4416 O O . ALA A 1 559 ? 43.919 -3.757 -4.512 1.00 93.81 559 ALA A O 1
ATOM 4417 N N . SER A 1 560 ? 45.578 -3.352 -5.968 1.00 90.50 560 SER A N 1
ATOM 4418 C CA . SER A 1 560 ? 45.489 -1.895 -5.862 1.00 90.50 560 SER A CA 1
ATOM 4419 C C . SER A 1 560 ? 44.184 -1.380 -6.481 1.00 90.50 560 SER A C 1
ATOM 4421 O O . SER A 1 560 ? 43.574 -2.039 -7.322 1.00 90.50 560 SER A O 1
ATOM 4423 N N . ARG A 1 561 ? 43.766 -0.160 -6.121 1.00 84.94 561 ARG A N 1
ATOM 4424 C CA . ARG A 1 561 ? 42.514 0.442 -6.614 1.00 84.94 561 ARG A CA 1
ATOM 4425 C C . ARG A 1 561 ? 42.401 0.461 -8.147 1.00 84.94 561 ARG A C 1
ATOM 4427 O O . ARG A 1 561 ? 41.336 0.161 -8.673 1.00 84.94 561 ARG A O 1
ATOM 4434 N N . SER A 1 562 ? 43.479 0.788 -8.863 1.00 82.88 562 SER A N 1
ATOM 4435 C CA . SER A 1 562 ? 43.481 0.785 -10.334 1.00 82.88 562 SER A CA 1
ATOM 4436 C C . SER A 1 562 ? 43.358 -0.628 -10.905 1.00 82.88 562 SER A C 1
ATOM 4438 O O . SER A 1 562 ? 42.586 -0.842 -11.837 1.00 82.88 562 SER A O 1
ATOM 4440 N N . LYS A 1 563 ? 44.057 -1.605 -10.312 1.00 91.94 563 LYS A N 1
ATOM 4441 C CA . LYS A 1 563 ? 44.030 -2.998 -10.768 1.00 91.94 563 LYS A CA 1
ATOM 4442 C C . LYS A 1 563 ? 42.708 -3.700 -10.433 1.00 91.94 563 LYS A C 1
ATOM 4444 O O . LYS A 1 563 ? 42.252 -4.516 -11.225 1.00 91.94 563 LYS A O 1
ATOM 4449 N N . LYS A 1 564 ? 42.037 -3.325 -9.335 1.00 93.50 564 LYS A N 1
ATOM 4450 C CA . LYS A 1 564 ? 40.678 -3.787 -8.999 1.00 93.50 564 LYS A CA 1
ATOM 4451 C C . LYS A 1 564 ? 39.689 -3.548 -10.136 1.00 93.50 564 LYS A C 1
ATOM 4453 O O . LYS A 1 564 ? 38.940 -4.455 -10.477 1.00 93.50 564 LYS A O 1
ATOM 4458 N N . SER A 1 565 ? 39.711 -2.365 -10.753 1.00 90.19 565 SER A N 1
ATOM 4459 C CA . SER A 1 565 ? 38.790 -2.054 -11.853 1.00 90.19 565 SER A CA 1
ATOM 4460 C C . SER A 1 565 ? 39.048 -2.906 -13.098 1.00 90.19 565 SER A C 1
ATOM 4462 O O . SER A 1 565 ? 38.104 -3.206 -13.822 1.00 90.19 565 SER A O 1
ATOM 4464 N N . GLU A 1 566 ? 40.298 -3.283 -13.364 1.00 90.38 566 GLU A N 1
ATOM 4465 C CA . GLU A 1 566 ? 40.659 -4.165 -14.481 1.00 90.38 566 GLU A CA 1
ATOM 4466 C C . GLU A 1 566 ? 40.210 -5.6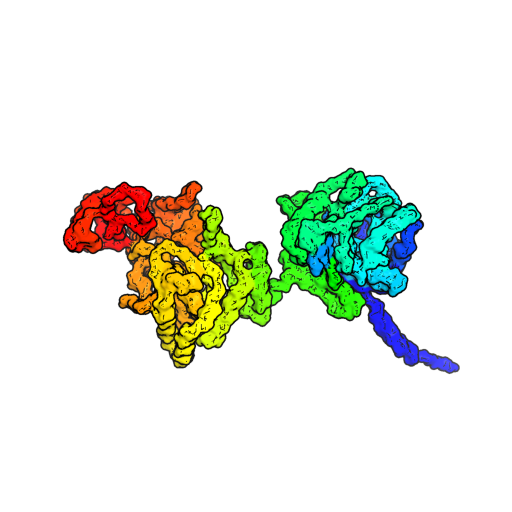05 -14.205 1.00 90.38 566 GLU A C 1
ATOM 4468 O O . GLU A 1 566 ? 39.493 -6.185 -15.011 1.00 90.38 566 GLU A O 1
ATOM 4473 N N . ILE A 1 567 ? 40.521 -6.127 -13.013 1.00 94.12 567 ILE A N 1
ATOM 4474 C CA . ILE A 1 567 ? 40.097 -7.462 -12.557 1.00 94.12 567 ILE A CA 1
ATOM 4475 C C . ILE A 1 567 ? 38.568 -7.582 -12.566 1.00 94.12 567 ILE A C 1
ATOM 4477 O O . ILE A 1 567 ? 38.023 -8.598 -12.988 1.00 94.12 567 ILE A O 1
ATOM 4481 N N . PHE A 1 568 ? 37.863 -6.538 -12.125 1.00 94.69 568 PHE A N 1
ATOM 4482 C CA . PHE A 1 568 ? 36.404 -6.503 -12.146 1.00 94.69 568 PHE A CA 1
ATOM 4483 C C . PHE A 1 568 ? 35.853 -6.581 -13.569 1.00 94.69 568 PHE A C 1
ATOM 4485 O O . PHE A 1 568 ? 34.937 -7.350 -13.832 1.00 94.69 568 PHE A O 1
ATOM 4492 N N . ARG A 1 569 ? 36.439 -5.835 -14.510 1.00 91.88 569 ARG A N 1
ATOM 4493 C CA . ARG A 1 569 ? 36.064 -5.901 -15.928 1.00 91.88 569 ARG A CA 1
ATOM 4494 C C . ARG A 1 569 ? 36.327 -7.290 -16.507 1.00 91.88 569 ARG A C 1
ATOM 4496 O O . ARG A 1 569 ? 35.433 -7.855 -17.121 1.00 91.88 569 ARG A O 1
ATOM 4503 N N . GLU A 1 570 ? 37.492 -7.881 -16.259 1.00 91.94 570 GLU A N 1
ATOM 4504 C CA . GLU A 1 570 ? 37.796 -9.254 -16.691 1.00 91.94 570 GLU A CA 1
ATOM 4505 C C . GLU A 1 570 ? 36.782 -10.272 -16.152 1.00 91.94 570 GLU A C 1
ATOM 4507 O O . GLU A 1 570 ? 36.304 -11.125 -16.897 1.00 91.94 570 GLU A O 1
ATOM 4512 N N . MET A 1 571 ? 36.406 -10.151 -14.877 1.00 95.12 571 MET A N 1
ATOM 4513 C CA . MET A 1 571 ? 35.385 -10.988 -14.247 1.00 95.12 571 MET A CA 1
ATOM 4514 C C . MET A 1 571 ? 34.023 -10.849 -14.943 1.00 95.12 571 MET A C 1
ATOM 4516 O O . MET A 1 571 ? 33.405 -11.854 -15.294 1.00 95.12 571 MET A O 1
ATOM 4520 N N . ILE A 1 572 ? 33.565 -9.615 -15.179 1.00 95.06 572 ILE A N 1
ATOM 4521 C CA . ILE A 1 572 ? 32.312 -9.336 -15.896 1.00 95.06 572 ILE A CA 1
ATOM 4522 C C . ILE A 1 572 ? 32.352 -9.907 -17.312 1.00 95.06 572 ILE A C 1
ATOM 4524 O O . ILE A 1 572 ? 31.387 -10.533 -17.747 1.00 95.06 572 ILE A O 1
ATOM 4528 N N . TRP A 1 573 ? 33.466 -9.724 -18.024 1.00 91.75 573 TRP A N 1
ATOM 4529 C CA . TRP A 1 573 ? 33.647 -10.273 -19.363 1.00 91.75 573 TRP A CA 1
ATOM 4530 C C . TRP A 1 573 ? 33.547 -11.797 -19.360 1.00 91.75 573 TRP A C 1
ATOM 4532 O O . TRP A 1 573 ? 32.876 -12.364 -20.220 1.00 91.75 573 TRP A O 1
ATOM 4542 N N . LYS A 1 574 ? 34.159 -12.465 -18.378 1.00 93.00 574 LYS A N 1
ATOM 4543 C CA . LYS A 1 574 ? 34.104 -13.922 -18.258 1.00 93.00 574 LYS A CA 1
ATOM 4544 C C . LYS A 1 574 ? 32.678 -14.423 -18.029 1.00 93.00 574 LYS A C 1
ATOM 4546 O O . LYS A 1 574 ? 32.232 -15.325 -18.729 1.00 93.00 574 LYS A O 1
ATOM 4551 N N . VAL A 1 575 ? 31.929 -13.789 -17.123 1.00 95.62 575 VAL A N 1
ATOM 4552 C CA . VAL A 1 575 ? 30.502 -14.099 -16.920 1.00 95.62 575 VAL A CA 1
ATOM 4553 C C . VAL A 1 575 ? 29.697 -13.852 -18.201 1.00 95.62 575 VAL A C 1
ATOM 4555 O O . VAL A 1 575 ? 28.894 -14.698 -18.593 1.00 95.62 575 VAL A O 1
ATOM 4558 N N . ASN A 1 576 ? 29.923 -12.722 -18.879 1.00 93.38 576 ASN A N 1
ATOM 4559 C CA . ASN A 1 576 ? 29.192 -12.355 -20.091 1.00 93.38 576 ASN A CA 1
ATOM 4560 C C . ASN A 1 576 ? 29.458 -13.306 -21.263 1.00 93.38 576 ASN A C 1
ATOM 4562 O O . ASN A 1 576 ? 28.522 -13.727 -21.932 1.00 93.38 576 ASN A O 1
ATOM 4566 N N . SER A 1 577 ? 30.719 -13.642 -21.517 1.00 89.06 577 SER A N 1
ATOM 4567 C CA . SER A 1 577 ? 31.122 -14.406 -22.699 1.00 89.06 577 SER A CA 1
ATOM 4568 C C . SER A 1 577 ? 31.007 -15.918 -22.500 1.00 89.06 577 SER A C 1
ATOM 4570 O O . SER A 1 577 ? 30.502 -16.604 -23.387 1.00 89.06 577 SER A O 1
ATOM 4572 N N . GLU A 1 578 ? 31.427 -16.444 -21.344 1.00 90.00 578 GLU A N 1
ATOM 4573 C CA . GLU A 1 578 ? 31.466 -17.891 -21.098 1.00 90.00 578 GLU A CA 1
ATOM 4574 C C . GLU A 1 578 ? 30.131 -18.432 -20.576 1.00 90.00 578 GLU A C 1
ATOM 4576 O O . GLU A 1 578 ? 29.713 -19.514 -20.990 1.00 90.00 578 GLU A O 1
ATOM 4581 N N . TRP A 1 579 ? 29.439 -17.691 -19.700 1.00 94.75 579 TRP A N 1
ATOM 4582 C CA . TRP A 1 579 ? 28.170 -18.151 -19.127 1.00 94.75 579 TRP A CA 1
ATOM 4583 C C . TRP A 1 579 ? 26.967 -17.578 -19.875 1.00 94.75 579 TRP A C 1
ATOM 4585 O O . TRP A 1 579 ? 26.253 -18.332 -20.527 1.00 94.75 579 TRP A O 1
ATOM 4595 N N . ILE A 1 580 ? 26.762 -16.255 -19.875 1.00 94.81 580 ILE A N 1
ATOM 4596 C CA . ILE A 1 580 ? 25.579 -15.631 -20.506 1.00 94.81 580 ILE A CA 1
ATOM 4597 C C . ILE A 1 580 ? 25.562 -15.924 -22.012 1.00 94.81 580 ILE A C 1
ATOM 4599 O O . ILE A 1 580 ? 24.608 -16.505 -22.530 1.00 94.81 580 ILE A O 1
ATOM 4603 N N . GLY A 1 581 ? 26.666 -15.628 -22.696 1.00 90.19 581 GLY A N 1
ATOM 4604 C CA . GLY A 1 581 ? 26.906 -15.983 -24.089 1.00 90.19 581 GLY A CA 1
ATOM 4605 C C . GLY A 1 581 ? 27.023 -17.493 -24.325 1.00 90.19 581 GLY A C 1
ATOM 4606 O O . GLY A 1 581 ? 27.085 -17.920 -25.469 1.00 90.19 581 GLY A O 1
ATOM 4607 N N . GLY A 1 582 ? 27.035 -18.338 -23.299 1.00 90.00 582 GLY A N 1
ATOM 4608 C CA . GLY A 1 582 ? 26.867 -19.784 -23.446 1.00 90.00 582 GLY A CA 1
ATOM 4609 C C . GLY A 1 582 ? 25.398 -20.225 -23.471 1.00 90.00 582 GLY A C 1
ATOM 4610 O O . GLY A 1 582 ? 25.085 -21.246 -24.085 1.00 90.00 582 GLY A O 1
ATOM 4611 N N . LYS A 1 583 ? 24.492 -19.474 -22.823 1.00 92.56 583 LYS A N 1
ATOM 4612 C CA . LYS A 1 583 ? 23.079 -19.858 -22.640 1.00 92.56 583 LYS A CA 1
ATOM 4613 C C . LYS A 1 583 ? 22.123 -19.188 -23.630 1.00 92.56 583 LYS A C 1
ATOM 4615 O O . LYS A 1 583 ? 21.186 -19.846 -24.074 1.00 92.56 583 LYS A O 1
ATOM 4620 N N . VAL A 1 584 ? 22.347 -17.916 -23.969 1.00 92.31 584 VAL A N 1
ATOM 4621 C CA . VAL A 1 584 ? 21.401 -17.105 -24.758 1.00 92.31 584 VAL A CA 1
ATOM 4622 C C . VAL A 1 584 ? 22.064 -16.396 -25.945 1.00 92.31 584 VAL A C 1
ATOM 4624 O O . VAL A 1 584 ? 23.259 -16.087 -25.930 1.00 92.31 584 VAL A O 1
ATOM 4627 N N . ARG A 1 585 ? 21.288 -16.153 -27.007 1.00 88.62 585 ARG A N 1
ATOM 4628 C CA . ARG A 1 585 ? 21.719 -15.490 -28.251 1.00 88.62 585 ARG A CA 1
ATOM 4629 C C . ARG A 1 585 ? 20.740 -14.405 -28.685 1.00 88.62 585 ARG A C 1
ATOM 4631 O O . ARG A 1 585 ? 19.535 -14.541 -28.510 1.00 88.62 585 ARG A O 1
ATOM 4638 N N . TYR A 1 586 ? 21.249 -13.364 -29.329 1.00 87.50 586 TYR A N 1
ATOM 4639 C CA . TYR A 1 586 ? 20.401 -12.339 -29.929 1.00 87.50 586 TYR A CA 1
ATOM 4640 C C . TYR A 1 586 ? 19.573 -12.891 -31.098 1.00 87.50 586 TYR A C 1
ATOM 4642 O O . TYR A 1 586 ? 20.123 -13.556 -31.979 1.00 87.50 586 TYR A O 1
ATOM 4650 N N . ALA A 1 587 ? 18.282 -12.557 -31.124 1.00 83.75 587 ALA A N 1
ATOM 4651 C CA . ALA A 1 587 ? 17.410 -12.693 -32.288 1.00 83.75 587 ALA A CA 1
ATOM 4652 C C . ALA A 1 587 ? 16.572 -11.415 -32.500 1.00 83.75 587 ALA A C 1
ATOM 4654 O O . ALA A 1 587 ? 16.031 -10.859 -31.538 1.00 83.75 587 ALA A O 1
ATOM 4655 N N . PRO A 1 588 ? 16.444 -10.932 -33.750 1.00 69.94 588 PRO A N 1
ATOM 4656 C CA . PRO A 1 588 ? 15.677 -9.728 -34.053 1.00 69.94 588 PRO A CA 1
ATOM 4657 C C . PRO A 1 588 ? 14.162 -9.990 -34.184 1.00 69.94 588 PRO A C 1
ATOM 4659 O O . PRO A 1 588 ? 13.773 -10.953 -34.832 1.00 69.94 588 PRO A O 1
ATOM 4662 N N . ARG A 1 589 ? 13.352 -9.036 -33.678 1.00 64.88 589 ARG A N 1
ATOM 4663 C CA . ARG A 1 589 ? 11.889 -8.795 -33.857 1.00 64.88 589 ARG A CA 1
ATOM 4664 C C . ARG A 1 589 ? 10.911 -9.967 -33.595 1.00 64.88 589 ARG A C 1
ATOM 4666 O O . ARG A 1 589 ? 11.239 -11.135 -33.703 1.00 64.88 589 ARG A O 1
ATOM 4673 N N . GLY A 1 590 ? 9.655 -9.620 -33.282 1.00 61.56 590 GLY A N 1
ATOM 4674 C CA . GLY A 1 590 ? 8.510 -10.550 -33.268 1.00 61.56 590 GLY A CA 1
ATOM 4675 C C . GLY A 1 590 ? 8.399 -11.493 -32.064 1.00 61.56 590 GLY A C 1
ATOM 4676 O O . GLY A 1 590 ? 7.539 -12.368 -32.068 1.00 61.56 590 GLY A O 1
ATOM 4677 N N . LEU A 1 591 ? 9.250 -11.322 -31.050 1.00 65.44 591 LEU A N 1
ATOM 4678 C CA . LEU A 1 591 ? 9.239 -12.117 -29.822 1.00 65.44 591 LEU A CA 1
ATOM 4679 C C . LEU A 1 591 ? 8.584 -11.321 -28.675 1.00 65.44 591 LEU A C 1
ATOM 4681 O O . LEU A 1 591 ? 8.764 -10.097 -28.633 1.00 65.44 591 LEU A O 1
ATOM 4685 N N . PRO A 1 592 ? 7.829 -11.979 -27.774 1.00 71.75 592 PRO A N 1
ATOM 4686 C CA . PRO A 1 592 ? 7.297 -11.344 -26.567 1.00 71.75 592 PRO A CA 1
ATOM 4687 C C . PRO A 1 592 ? 8.427 -10.913 -25.614 1.00 71.75 592 PRO A C 1
ATOM 4689 O O . PRO A 1 592 ? 9.570 -11.343 -25.766 1.00 71.75 592 PRO A O 1
ATOM 4692 N N . ASP A 1 593 ? 8.106 -10.066 -24.629 1.00 77.62 593 ASP A N 1
ATOM 4693 C CA . ASP A 1 593 ? 9.024 -9.761 -23.524 1.00 77.62 593 ASP A CA 1
ATOM 4694 C C . ASP A 1 593 ? 9.229 -11.025 -22.677 1.00 77.62 593 ASP A C 1
ATOM 4696 O O . ASP A 1 593 ? 8.305 -11.467 -21.991 1.00 77.62 593 ASP A O 1
ATOM 4700 N N . TYR A 1 594 ? 10.428 -11.609 -22.734 1.00 86.50 594 TYR A N 1
ATOM 4701 C CA . TYR A 1 594 ? 10.727 -12.855 -22.028 1.00 86.50 594 TYR A CA 1
ATOM 4702 C C . TYR A 1 594 ? 11.223 -12.607 -20.611 1.00 86.50 594 TYR A C 1
ATOM 4704 O O . TYR A 1 594 ? 12.070 -11.743 -20.363 1.00 86.50 594 TYR A O 1
ATOM 4712 N N . SER A 1 595 ? 10.764 -13.443 -19.688 1.00 89.12 595 SER A N 1
ATOM 4713 C CA . SER A 1 595 ? 11.362 -13.540 -18.366 1.00 89.12 595 SER A CA 1
ATOM 4714 C C . SER A 1 595 ? 12.754 -14.193 -18.404 1.00 89.12 595 SER A C 1
ATOM 4716 O O . SER A 1 595 ? 13.119 -14.862 -19.381 1.00 89.12 595 SER A O 1
ATOM 4718 N N . PRO A 1 596 ? 13.567 -14.057 -17.337 1.00 91.94 596 PRO A N 1
ATOM 4719 C CA . PRO A 1 596 ? 14.852 -14.741 -17.270 1.00 91.94 596 PRO A CA 1
ATOM 4720 C C . PRO A 1 596 ? 14.755 -16.269 -17.370 1.00 91.94 596 PRO A C 1
ATOM 4722 O O . PRO A 1 596 ? 15.644 -16.889 -17.957 1.00 91.94 596 PRO A O 1
ATOM 4725 N N . ALA A 1 597 ? 13.700 -16.878 -16.817 1.00 91.12 597 ALA A N 1
ATOM 4726 C CA . ALA A 1 597 ? 13.482 -18.318 -16.927 1.00 91.12 597 ALA A CA 1
ATOM 4727 C C . ALA A 1 597 ? 13.107 -18.717 -18.360 1.00 91.12 597 ALA A C 1
ATOM 4729 O O . ALA A 1 597 ? 13.720 -19.625 -18.921 1.00 91.12 597 ALA A O 1
ATOM 4730 N N . GLU A 1 598 ? 12.179 -17.986 -18.984 1.00 91.56 598 GLU A N 1
ATOM 4731 C CA . GLU A 1 598 ? 11.770 -18.224 -20.371 1.00 91.56 598 GLU A CA 1
ATOM 4732 C C . GLU A 1 598 ? 12.967 -18.118 -21.323 1.00 91.56 598 GLU A C 1
ATOM 4734 O O . GLU A 1 598 ? 13.148 -18.978 -22.183 1.00 91.56 598 GLU A O 1
ATOM 4739 N N . LEU A 1 599 ? 13.857 -17.137 -21.126 1.00 92.00 599 LEU A N 1
ATOM 4740 C CA . LEU A 1 599 ? 15.079 -16.990 -21.925 1.00 92.00 599 LEU A CA 1
ATOM 4741 C C . LEU A 1 599 ? 16.022 -18.191 -21.849 1.00 92.00 599 LEU A C 1
ATOM 4743 O O . LEU A 1 599 ? 16.661 -18.513 -22.850 1.00 92.00 599 LEU A O 1
ATOM 4747 N N . LEU A 1 600 ? 16.128 -18.865 -20.702 1.00 92.56 600 LEU A N 1
ATOM 4748 C CA . LEU A 1 600 ? 16.937 -20.084 -20.585 1.00 92.56 600 LEU A CA 1
ATOM 4749 C C . LEU A 1 600 ? 16.331 -21.260 -21.364 1.00 92.56 600 LEU A C 1
ATOM 4751 O O . LEU A 1 600 ? 17.070 -22.140 -21.820 1.00 92.56 600 LEU A O 1
ATOM 4755 N N . GLU A 1 601 ? 15.010 -21.264 -21.542 1.00 91.62 601 GLU A N 1
ATOM 4756 C CA . GLU A 1 601 ? 14.294 -22.266 -22.328 1.00 91.62 601 GLU A CA 1
ATOM 4757 C C . GLU A 1 601 ? 14.387 -21.974 -23.828 1.00 91.62 601 GLU A C 1
ATOM 4759 O O . GLU A 1 601 ? 14.815 -22.838 -24.601 1.00 91.62 601 GLU A O 1
ATOM 4764 N N . VAL A 1 602 ? 14.040 -20.749 -24.241 1.00 90.81 602 VAL A N 1
ATOM 4765 C CA . VAL A 1 602 ? 14.023 -20.350 -25.658 1.00 90.81 602 VAL A CA 1
ATOM 4766 C C . VAL A 1 602 ? 15.423 -20.087 -26.214 1.00 90.81 602 VAL A C 1
ATOM 4768 O O . VAL A 1 602 ? 15.636 -20.175 -27.423 1.00 90.81 602 VAL A O 1
ATOM 4771 N N . LYS A 1 603 ? 16.393 -19.786 -25.339 1.00 92.00 603 LYS A N 1
ATOM 4772 C CA . LYS A 1 603 ? 17.812 -19.509 -25.638 1.00 92.00 603 LYS A CA 1
ATOM 4773 C C . LYS A 1 603 ? 18.049 -18.341 -26.589 1.00 92.00 603 LYS A C 1
ATOM 4775 O O . LYS A 1 603 ? 19.170 -18.145 -27.068 1.00 92.00 603 LYS A O 1
ATOM 4780 N N . THR A 1 604 ? 17.024 -17.543 -26.866 1.00 89.69 604 THR A N 1
ATOM 4781 C CA . THR A 1 604 ? 17.132 -16.389 -27.744 1.00 89.69 604 THR A CA 1
ATOM 4782 C C . THR A 1 604 ? 16.168 -15.271 -27.373 1.00 89.69 604 THR A C 1
ATOM 4784 O O . THR A 1 604 ? 15.080 -15.534 -26.878 1.00 89.69 604 THR A O 1
ATOM 4787 N N . GLY A 1 605 ? 16.571 -14.022 -27.603 1.00 89.12 605 GLY A N 1
ATOM 4788 C CA . GLY A 1 605 ? 15.764 -12.843 -27.292 1.00 89.12 605 GLY A CA 1
ATOM 4789 C C . GLY A 1 605 ? 16.311 -11.572 -27.937 1.00 89.12 605 GLY A C 1
ATOM 4790 O O . GLY A 1 605 ? 17.389 -11.578 -28.540 1.00 89.12 605 GLY A O 1
ATOM 4791 N N . ARG A 1 606 ? 15.566 -10.471 -27.811 1.00 87.62 606 ARG A N 1
ATOM 4792 C CA . ARG A 1 606 ? 15.958 -9.139 -28.299 1.00 87.62 606 ARG A CA 1
ATOM 4793 C C . ARG A 1 606 ? 16.985 -8.515 -27.353 1.00 87.62 606 ARG A C 1
ATOM 4795 O O . ARG A 1 606 ? 17.239 -9.020 -26.263 1.00 87.62 606 ARG A O 1
ATOM 4802 N N . CYS A 1 607 ? 17.547 -7.368 -27.737 1.00 88.06 607 CYS A N 1
ATOM 4803 C CA . CYS A 1 607 ? 18.482 -6.626 -26.885 1.00 88.06 607 CYS A CA 1
ATOM 4804 C C . CYS A 1 607 ? 17.880 -6.304 -25.502 1.00 88.06 607 CYS A C 1
ATOM 4806 O O . CYS A 1 607 ? 18.564 -6.467 -24.498 1.00 88.06 607 CYS A O 1
ATOM 4808 N N . THR A 1 608 ? 16.587 -5.960 -25.430 1.00 88.00 608 THR A N 1
ATOM 4809 C CA . THR A 1 608 ? 15.856 -5.771 -24.163 1.00 88.00 608 THR A CA 1
ATOM 4810 C C . THR A 1 608 ? 15.894 -7.006 -23.270 1.00 88.00 608 THR A C 1
ATOM 4812 O O . THR A 1 608 ? 16.300 -6.911 -22.113 1.00 88.00 608 THR A O 1
ATOM 4815 N N . ASP A 1 609 ? 15.552 -8.164 -23.831 1.00 90.81 609 ASP A N 1
ATOM 4816 C CA . ASP A 1 609 ? 15.493 -9.429 -23.102 1.00 90.81 609 ASP A CA 1
ATOM 4817 C C . ASP A 1 609 ? 16.897 -9.832 -22.601 1.00 90.81 609 ASP A C 1
ATOM 4819 O O . ASP A 1 609 ? 17.083 -10.177 -21.434 1.00 90.81 609 ASP A O 1
ATOM 4823 N N . LEU A 1 6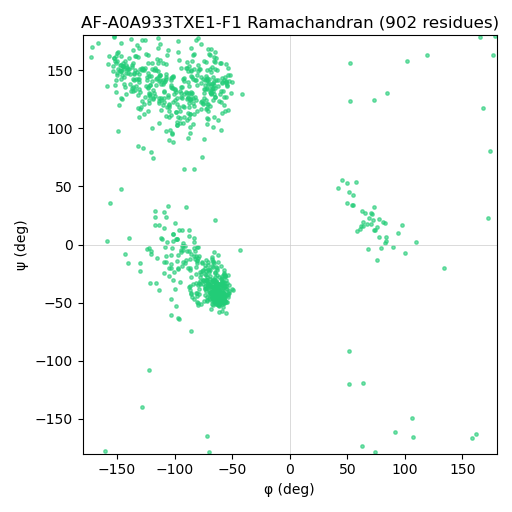10 ? 17.922 -9.696 -23.453 1.00 92.44 610 LEU A N 1
ATOM 4824 C CA . LEU A 1 610 ? 19.309 -10.021 -23.101 1.00 92.44 610 LEU A CA 1
ATOM 4825 C C . LEU A 1 610 ? 19.885 -9.108 -22.010 1.00 92.44 610 LEU A C 1
ATOM 4827 O O . LEU A 1 610 ? 20.590 -9.593 -21.122 1.00 92.44 610 LEU A O 1
ATOM 4831 N N . VAL A 1 611 ? 19.598 -7.804 -22.052 1.00 93.31 611 VAL A N 1
ATOM 4832 C CA . VAL A 1 611 ? 20.048 -6.858 -21.018 1.00 93.31 611 VAL A CA 1
ATOM 4833 C C . VAL A 1 611 ? 19.345 -7.129 -19.693 1.00 93.31 611 VAL A C 1
ATOM 4835 O O . VAL A 1 611 ? 20.014 -7.162 -18.661 1.00 93.31 611 VAL A O 1
ATOM 4838 N N . ASN A 1 612 ? 18.032 -7.381 -19.698 1.00 93.19 612 ASN A N 1
ATOM 4839 C CA . ASN A 1 612 ? 17.295 -7.740 -18.482 1.00 93.19 612 ASN A CA 1
ATOM 4840 C C . ASN A 1 612 ? 17.847 -9.030 -17.864 1.00 93.19 612 ASN A C 1
ATOM 4842 O O . ASN A 1 612 ? 18.105 -9.081 -16.659 1.00 93.19 612 ASN A O 1
ATOM 4846 N N . PHE A 1 613 ? 18.129 -10.035 -18.696 1.00 95.44 613 PHE A N 1
ATOM 4847 C CA . PHE A 1 613 ? 18.753 -11.285 -18.276 1.00 95.44 613 PHE A CA 1
ATOM 4848 C C . PHE A 1 613 ? 20.148 -11.077 -17.684 1.00 95.44 613 PHE A C 1
ATOM 4850 O O . PHE A 1 613 ? 20.433 -11.546 -16.582 1.00 95.44 613 PHE A O 1
ATOM 4857 N N . GLN A 1 614 ? 21.018 -10.328 -18.367 1.00 96.12 614 GLN A N 1
ATOM 4858 C CA . GLN A 1 614 ? 22.348 -10.015 -17.849 1.00 96.12 614 GLN A CA 1
ATOM 4859 C C . GLN A 1 614 ? 22.274 -9.223 -16.539 1.00 96.12 614 GLN A C 1
ATOM 4861 O O . GLN A 1 614 ? 23.029 -9.512 -15.609 1.00 96.12 614 GLN A O 1
ATOM 4866 N N . CYS A 1 615 ? 21.354 -8.261 -16.433 1.00 96.44 615 CYS A N 1
ATOM 4867 C CA . CYS A 1 615 ? 21.113 -7.535 -15.193 1.00 96.44 615 CYS A CA 1
ATOM 4868 C C . CYS A 1 615 ? 20.720 -8.497 -14.067 1.00 96.44 615 CYS A C 1
ATOM 4870 O O . CYS A 1 615 ? 21.313 -8.430 -12.995 1.00 96.44 615 CYS A O 1
ATOM 4872 N N . ALA A 1 616 ? 19.780 -9.413 -14.304 1.00 96.31 616 ALA A N 1
ATOM 4873 C CA . ALA A 1 616 ? 19.348 -10.398 -13.316 1.00 96.31 616 ALA A CA 1
ATOM 4874 C C . ALA A 1 616 ? 20.517 -11.280 -12.831 1.00 96.31 616 ALA A C 1
ATOM 4876 O O . ALA A 1 616 ? 20.762 -11.395 -11.627 1.00 96.31 616 ALA A O 1
ATOM 4877 N N . VAL A 1 617 ? 21.313 -11.813 -13.762 1.00 97.38 617 VAL A N 1
ATOM 4878 C CA . VAL A 1 617 ? 22.497 -12.636 -13.461 1.00 97.38 617 VAL A CA 1
ATOM 4879 C C . VAL A 1 617 ? 23.506 -11.874 -12.601 1.00 97.38 617 VAL A C 1
ATOM 4881 O O . VAL A 1 617 ? 23.936 -12.362 -11.559 1.00 97.38 617 VAL A O 1
ATOM 4884 N N . LEU A 1 618 ? 23.879 -10.657 -13.001 1.00 97.75 618 LEU A N 1
ATOM 4885 C CA . LEU A 1 618 ? 24.893 -9.873 -12.293 1.00 97.75 618 LEU A CA 1
ATOM 4886 C C . LEU A 1 618 ? 24.384 -9.374 -10.926 1.00 97.75 618 LEU A C 1
ATOM 4888 O O . LEU A 1 618 ? 25.116 -9.432 -9.932 1.00 97.75 618 LEU A O 1
ATOM 4892 N N . ARG A 1 619 ? 23.114 -8.955 -10.833 1.00 97.44 619 ARG A N 1
ATOM 4893 C CA . ARG A 1 619 ? 22.485 -8.505 -9.577 1.00 97.44 619 ARG A CA 1
ATOM 4894 C C . ARG A 1 619 ? 22.440 -9.599 -8.521 1.00 97.44 619 ARG A C 1
ATOM 4896 O O . ARG A 1 619 ? 22.601 -9.282 -7.341 1.00 97.44 619 ARG A O 1
ATOM 4903 N N . ALA A 1 620 ? 22.267 -10.863 -8.919 1.00 97.19 620 ALA A N 1
ATOM 4904 C CA . ALA A 1 620 ? 22.306 -11.994 -7.993 1.00 97.19 620 ALA A CA 1
ATOM 4905 C C . ALA A 1 620 ? 23.627 -12.058 -7.204 1.00 97.19 620 ALA A C 1
ATOM 4907 O O . ALA A 1 620 ? 23.630 -12.482 -6.056 1.00 97.19 620 ALA A O 1
ATOM 4908 N N . TYR A 1 621 ? 24.726 -11.540 -7.762 1.00 97.69 621 TYR A N 1
ATOM 4909 C CA . TYR A 1 621 ? 26.056 -11.534 -7.145 1.00 97.69 621 TYR A CA 1
ATOM 4910 C C . TYR A 1 621 ? 26.511 -10.149 -6.656 1.00 97.69 621 TYR A C 1
ATOM 4912 O O . TYR A 1 621 ? 27.708 -9.887 -6.496 1.00 97.69 621 TYR A O 1
ATOM 4920 N N . GLY A 1 622 ? 25.556 -9.255 -6.386 1.00 96.75 622 GLY A N 1
ATOM 4921 C CA . GLY A 1 622 ? 25.823 -7.962 -5.757 1.00 96.75 622 GLY A CA 1
ATOM 4922 C C . GLY A 1 622 ? 26.459 -6.920 -6.683 1.00 96.75 622 GLY A C 1
ATOM 4923 O O . GLY A 1 622 ? 27.005 -5.928 -6.202 1.00 96.75 622 GLY A O 1
ATOM 4924 N N . ILE A 1 623 ? 26.431 -7.146 -8.000 1.00 97.75 623 ILE A N 1
ATOM 4925 C CA . ILE A 1 623 ? 26.997 -6.235 -8.998 1.00 97.75 623 ILE A CA 1
ATOM 4926 C C . ILE A 1 623 ? 25.938 -5.196 -9.372 1.00 97.75 623 ILE A C 1
ATOM 4928 O O . ILE A 1 623 ? 24.848 -5.545 -9.821 1.00 97.75 623 ILE A O 1
ATOM 4932 N N . ALA A 1 624 ? 26.261 -3.917 -9.172 1.00 96.88 624 ALA A N 1
ATOM 4933 C CA . ALA A 1 624 ? 25.392 -2.801 -9.529 1.00 96.88 624 ALA A CA 1
ATOM 4934 C C . ALA A 1 624 ? 25.366 -2.614 -11.051 1.00 96.88 624 ALA A C 1
ATOM 4936 O O . ALA A 1 624 ? 26.392 -2.326 -11.676 1.00 96.88 624 ALA A O 1
ATOM 4937 N N . VAL A 1 625 ? 24.185 -2.807 -11.640 1.00 96.31 625 VAL A N 1
ATOM 4938 C CA . VAL A 1 625 ? 23.994 -2.855 -13.090 1.00 96.31 625 VAL A CA 1
ATOM 4939 C C . VAL A 1 625 ? 22.608 -2.355 -13.495 1.00 96.31 625 VAL A C 1
ATOM 4941 O O . VAL A 1 625 ? 21.605 -2.562 -12.803 1.00 96.31 625 VAL A O 1
ATOM 4944 N N . THR A 1 626 ? 22.550 -1.705 -14.649 1.00 94.12 626 THR A N 1
ATOM 4945 C CA . THR A 1 626 ? 21.316 -1.253 -15.288 1.00 94.12 626 THR A CA 1
ATOM 4946 C C . THR A 1 626 ? 21.454 -1.328 -16.801 1.00 94.12 626 THR A C 1
ATOM 4948 O O . THR A 1 626 ? 22.540 -1.605 -17.307 1.00 94.12 626 THR A O 1
ATOM 4951 N N . GLY A 1 627 ? 20.374 -1.075 -17.529 1.00 91.81 627 GLY A N 1
ATOM 4952 C CA . GLY A 1 627 ? 20.444 -0.935 -18.975 1.00 91.81 627 GLY A CA 1
ATOM 4953 C C . GLY A 1 627 ? 20.426 0.524 -19.422 1.00 91.81 627 GLY A C 1
ATOM 4954 O O . GLY A 1 627 ? 19.724 1.362 -18.843 1.00 91.81 627 GLY A O 1
ATOM 4955 N N . THR A 1 628 ? 21.163 0.804 -20.489 1.00 91.25 628 THR A N 1
ATOM 4956 C CA . THR A 1 628 ? 21.214 2.095 -21.181 1.00 91.25 628 THR A CA 1
ATOM 4957 C C . THR A 1 628 ? 20.802 1.890 -22.631 1.00 91.25 628 THR A C 1
ATOM 4959 O O . THR A 1 628 ? 21.193 0.900 -23.248 1.00 91.25 628 THR A O 1
ATOM 4962 N N . ARG A 1 629 ? 19.977 2.789 -23.173 1.00 87.44 629 ARG A N 1
ATOM 4963 C CA . ARG A 1 629 ? 19.507 2.720 -24.561 1.00 87.44 629 ARG A CA 1
ATOM 4964 C C . ARG A 1 629 ? 19.720 3.998 -25.330 1.00 87.44 629 ARG A C 1
ATOM 4966 O O . ARG A 1 629 ? 19.559 5.097 -24.803 1.00 87.44 629 ARG A O 1
ATOM 4973 N N . GLU A 1 630 ? 19.901 3.776 -26.620 1.00 87.81 630 GLU A N 1
ATOM 4974 C CA . GLU A 1 630 ? 19.523 4.712 -27.659 1.00 87.81 630 GLU A CA 1
ATOM 4975 C C . GLU A 1 630 ? 18.054 4.453 -28.013 1.00 87.81 630 GLU A C 1
ATOM 4977 O O . GLU A 1 630 ? 17.674 3.319 -28.333 1.00 87.81 630 GLU A O 1
ATOM 4982 N N . VAL A 1 631 ? 17.212 5.486 -27.941 1.00 81.50 631 VAL A N 1
ATOM 4983 C CA . VAL A 1 631 ? 15.792 5.359 -28.314 1.00 81.50 631 VAL A CA 1
ATOM 4984 C C . VAL A 1 631 ? 15.659 5.009 -29.789 1.00 81.50 631 VAL A C 1
ATOM 4986 O O . VAL A 1 631 ? 14.923 4.087 -30.116 1.00 81.50 631 VAL A O 1
ATOM 4989 N N . TRP A 1 632 ? 16.420 5.703 -30.638 1.00 86.94 632 TRP A N 1
ATOM 4990 C CA . TRP A 1 632 ? 16.594 5.434 -32.061 1.00 86.94 632 TRP A CA 1
ATOM 4991 C C . TRP A 1 632 ? 17.976 5.904 -32.476 1.00 86.94 632 TRP A C 1
ATOM 4993 O O . TRP A 1 632 ? 18.349 7.039 -32.180 1.00 86.94 632 TRP A O 1
ATOM 5003 N N . TRP A 1 633 ? 18.723 5.053 -33.175 1.00 87.19 633 TRP A N 1
ATOM 5004 C CA . TRP A 1 633 ? 20.005 5.478 -33.718 1.00 87.19 633 TRP A CA 1
ATOM 5005 C C . TRP A 1 633 ? 19.795 6.563 -34.776 1.00 87.19 633 TRP A C 1
ATOM 5007 O O . TRP A 1 633 ? 18.947 6.383 -35.654 1.00 87.19 633 TRP A O 1
ATOM 5017 N N . PRO A 1 634 ? 20.576 7.652 -34.754 1.00 87.62 634 PRO A N 1
ATOM 5018 C CA . PRO A 1 634 ? 20.622 8.558 -35.891 1.00 87.62 634 PRO A CA 1
ATOM 5019 C C . PRO A 1 634 ? 21.329 7.901 -37.082 1.00 87.62 634 PRO A C 1
ATOM 5021 O O . PRO A 1 634 ? 20.916 8.073 -38.217 1.00 87.62 634 PRO A O 1
ATOM 5024 N N . ASP A 1 635 ? 22.347 7.076 -36.823 1.00 80.12 635 ASP A N 1
ATOM 5025 C CA . ASP A 1 635 ? 23.251 6.516 -37.827 1.00 80.12 635 ASP A CA 1
ATOM 5026 C C . ASP A 1 635 ? 23.183 4.977 -37.912 1.00 80.12 635 ASP A C 1
ATOM 5028 O O . ASP A 1 635 ? 24.166 4.298 -38.247 1.00 80.12 635 ASP A O 1
ATOM 5032 N N . ALA A 1 636 ? 22.036 4.381 -37.602 1.00 77.62 636 ALA A N 1
ATOM 5033 C CA . ALA A 1 636 ? 21.772 2.954 -37.763 1.00 77.62 636 ALA A CA 1
ATOM 5034 C C . ALA A 1 636 ? 20.275 2.682 -37.851 1.00 77.62 636 ALA A C 1
ATOM 5036 O O . ALA A 1 636 ? 19.461 3.451 -37.368 1.00 77.62 636 ALA A O 1
ATOM 5037 N N . ALA A 1 637 ? 19.909 1.570 -38.488 1.00 73.50 637 ALA A N 1
ATOM 5038 C CA . ALA A 1 637 ? 18.527 1.117 -38.447 1.00 73.50 637 ALA A CA 1
ATOM 5039 C C . ALA A 1 637 ? 18.216 0.575 -37.045 1.00 73.50 637 ALA A C 1
ATOM 5041 O O . ALA A 1 637 ? 19.047 -0.120 -36.458 1.00 73.50 637 ALA A O 1
ATOM 5042 N N . SER A 1 638 ? 16.997 0.823 -36.564 1.00 79.00 638 SER A N 1
ATOM 5043 C CA . SER A 1 638 ? 16.497 0.400 -35.253 1.00 79.00 638 SER A CA 1
ATOM 5044 C C . SER A 1 638 ? 17.060 1.184 -34.058 1.00 79.00 638 SER A C 1
ATOM 5046 O O . SER A 1 638 ? 17.813 2.147 -34.190 1.00 79.00 638 SER A O 1
ATOM 5048 N N . ASN A 1 639 ? 16.623 0.771 -32.877 1.00 83.44 639 ASN A N 1
ATOM 5049 C CA . ASN A 1 639 ? 17.116 1.174 -31.569 1.00 83.44 639 ASN A CA 1
ATOM 5050 C C . ASN A 1 639 ? 18.129 0.156 -31.022 1.00 83.44 639 ASN A C 1
ATOM 5052 O O . ASN A 1 639 ? 18.354 -0.893 -31.634 1.00 83.44 639 ASN A O 1
ATOM 5056 N N . HIS A 1 640 ? 18.732 0.448 -29.868 1.00 86.88 640 HIS A N 1
ATOM 5057 C CA . HIS A 1 640 ? 19.542 -0.538 -29.152 1.00 86.88 640 HIS A CA 1
ATOM 5058 C C . HIS A 1 640 ? 19.509 -0.336 -27.642 1.00 86.88 640 HIS A C 1
ATOM 5060 O O . HIS A 1 640 ? 19.370 0.785 -27.155 1.00 86.88 640 HIS A O 1
ATOM 5066 N N . TYR A 1 641 ? 19.669 -1.437 -26.913 1.00 87.75 641 TYR A N 1
ATOM 5067 C CA . TYR A 1 641 ? 19.760 -1.467 -25.459 1.00 87.75 641 TYR A CA 1
ATOM 5068 C C . TYR A 1 641 ? 20.963 -2.312 -25.064 1.00 87.75 641 TYR A C 1
ATOM 5070 O O . TYR A 1 641 ? 21.108 -3.441 -25.533 1.00 87.75 641 TYR A O 1
ATOM 5078 N N . TRP A 1 642 ? 21.820 -1.764 -24.211 1.00 90.94 642 TRP A N 1
ATOM 5079 C CA . TRP A 1 642 ? 23.020 -2.425 -23.710 1.00 90.94 642 TRP A CA 1
ATOM 5080 C C . TRP A 1 642 ? 23.103 -2.311 -22.191 1.00 90.94 642 TRP A C 1
ATOM 5082 O O . TRP A 1 642 ? 22.356 -1.567 -21.551 1.00 90.94 642 TRP A O 1
ATOM 5092 N N . THR A 1 643 ? 24.025 -3.062 -21.602 1.00 93.38 643 THR A N 1
ATOM 5093 C CA . THR A 1 643 ? 24.205 -3.127 -20.156 1.00 93.38 643 THR A CA 1
ATOM 5094 C C . THR A 1 643 ? 25.259 -2.119 -19.711 1.00 93.38 643 THR A C 1
ATOM 5096 O O . THR A 1 643 ? 26.338 -2.040 -20.293 1.00 93.38 643 THR A O 1
ATOM 5099 N N . THR A 1 644 ? 24.983 -1.385 -18.638 1.00 93.69 644 THR A N 1
ATOM 5100 C CA . THR A 1 644 ? 25.900 -0.417 -18.027 1.00 93.69 644 THR A CA 1
ATOM 5101 C C . THR A 1 644 ? 26.147 -0.792 -16.571 1.00 93.69 644 THR A C 1
ATOM 5103 O O . THR A 1 644 ? 25.216 -0.951 -15.778 1.00 93.69 644 THR A O 1
ATOM 5106 N N . ILE A 1 645 ? 27.419 -0.963 -16.217 1.00 94.88 645 ILE A N 1
ATOM 5107 C CA . ILE A 1 645 ? 27.861 -1.559 -14.955 1.00 94.88 645 ILE A CA 1
ATOM 5108 C C . ILE A 1 645 ? 28.684 -0.544 -14.169 1.00 94.88 645 ILE A C 1
ATOM 5110 O O . ILE A 1 645 ? 29.588 0.101 -14.705 1.00 94.88 645 ILE A O 1
ATOM 5114 N N . TYR A 1 646 ? 28.383 -0.414 -12.879 1.00 94.62 646 TYR A N 1
ATOM 5115 C CA . TYR A 1 646 ? 29.129 0.448 -11.971 1.00 94.62 646 TYR A CA 1
ATOM 5116 C C . TYR A 1 646 ? 30.393 -0.270 -11.488 1.00 94.62 646 TYR A C 1
ATOM 5118 O O . TYR A 1 646 ? 30.321 -1.362 -10.925 1.00 94.62 646 TYR A O 1
ATOM 5126 N N . SER A 1 647 ? 31.564 0.340 -11.690 1.00 92.38 647 SER A N 1
ATOM 5127 C CA . SER A 1 647 ? 32.823 -0.132 -11.108 1.00 92.38 647 SER A CA 1
ATOM 5128 C C . SER A 1 647 ? 33.022 0.516 -9.735 1.00 92.38 647 SER A C 1
ATOM 5130 O O . SER A 1 647 ? 33.362 1.702 -9.664 1.00 92.38 647 SER A O 1
ATOM 5132 N N . PRO A 1 648 ? 32.869 -0.231 -8.628 1.00 88.69 648 PRO A N 1
ATOM 5133 C CA . PRO A 1 648 ? 32.901 0.354 -7.290 1.00 88.69 648 PRO A CA 1
ATOM 5134 C C . PRO A 1 648 ? 34.292 0.878 -6.913 1.00 88.69 648 PRO A C 1
ATOM 5136 O O . PRO A 1 648 ? 34.419 1.920 -6.270 1.00 88.69 648 PRO A O 1
ATOM 5139 N N . SER A 1 649 ? 35.353 0.231 -7.404 1.00 88.62 649 SER A N 1
ATOM 5140 C CA . SER A 1 649 ? 36.729 0.687 -7.185 1.00 88.62 649 SER A CA 1
ATOM 5141 C C . SER A 1 649 ? 37.030 2.035 -7.853 1.00 88.62 649 SER A C 1
ATOM 5143 O O . SER A 1 649 ? 37.757 2.847 -7.277 1.00 88.62 649 SER A O 1
ATOM 5145 N N . SER A 1 650 ? 36.484 2.319 -9.041 1.00 87.50 650 SER A N 1
ATOM 5146 C CA . SER A 1 650 ? 36.754 3.569 -9.768 1.00 87.50 650 SER A CA 1
ATOM 5147 C C . SER A 1 650 ? 35.679 4.641 -9.566 1.00 87.50 650 SER A C 1
ATOM 5149 O O . SER A 1 650 ? 35.971 5.818 -9.773 1.00 87.50 650 SER A O 1
ATOM 5151 N N . GLY A 1 651 ? 34.473 4.253 -9.144 1.00 88.56 651 GLY A N 1
ATOM 5152 C CA . GLY A 1 651 ? 33.301 5.126 -9.076 1.00 88.56 651 GLY A CA 1
ATOM 5153 C C . GLY A 1 651 ? 32.743 5.508 -10.450 1.00 88.56 651 GLY A C 1
ATOM 5154 O O . GLY A 1 651 ? 32.038 6.507 -10.560 1.00 88.56 651 GLY A O 1
ATOM 5155 N N . LYS A 1 652 ? 33.105 4.770 -11.508 1.00 88.81 652 LYS A N 1
ATOM 5156 C CA . LYS A 1 652 ? 32.708 5.053 -12.895 1.00 88.81 652 LYS A CA 1
ATOM 5157 C C . LYS A 1 652 ? 31.858 3.930 -13.474 1.00 88.81 652 LYS A C 1
ATOM 5159 O O . LYS A 1 652 ? 32.035 2.763 -13.126 1.00 88.81 652 LYS A O 1
ATOM 5164 N N . TRP A 1 653 ? 31.003 4.299 -14.418 1.00 90.88 653 TRP A N 1
ATOM 5165 C CA . TRP A 1 653 ? 30.197 3.383 -15.216 1.00 90.88 653 TRP A CA 1
ATOM 5166 C C . TRP A 1 653 ? 30.938 2.936 -16.472 1.00 90.88 653 TRP A C 1
ATOM 5168 O O . TRP A 1 653 ? 31.736 3.696 -17.027 1.00 90.88 653 TRP A O 1
ATOM 5178 N N . PHE A 1 654 ? 30.658 1.717 -16.921 1.00 90.38 654 PHE A N 1
ATOM 5179 C CA . PHE A 1 654 ? 31.142 1.206 -18.195 1.00 90.38 654 PHE A CA 1
ATOM 5180 C C . PHE A 1 654 ? 30.129 0.299 -18.878 1.00 90.38 654 PHE A C 1
ATOM 5182 O O . PHE A 1 654 ? 29.326 -0.349 -18.207 1.00 90.38 654 PHE A O 1
ATOM 5189 N N . ASP A 1 655 ? 30.206 0.232 -20.201 1.00 90.44 655 ASP A N 1
ATOM 5190 C CA . ASP A 1 655 ? 29.218 -0.474 -21.012 1.00 90.44 655 ASP A CA 1
ATOM 5191 C C . ASP A 1 655 ? 29.696 -1.851 -21.469 1.00 90.44 655 ASP A C 1
ATOM 5193 O O . ASP A 1 655 ? 30.872 -2.044 -21.787 1.00 90.44 655 ASP A O 1
ATOM 5197 N N . VAL A 1 656 ? 28.758 -2.795 -21.521 1.00 88.88 656 VAL A N 1
ATOM 5198 C CA . VAL A 1 656 ? 28.922 -4.172 -21.991 1.00 88.88 656 VAL A CA 1
ATOM 5199 C C . VAL A 1 656 ? 27.732 -4.534 -22.862 1.00 88.88 656 VAL A C 1
ATOM 5201 O O . VAL A 1 656 ? 26.582 -4.302 -22.489 1.00 88.88 656 VAL A O 1
ATOM 5204 N N . ASP A 1 657 ? 28.004 -5.152 -24.005 1.00 87.19 657 ASP A N 1
ATOM 5205 C CA . ASP A 1 657 ? 26.945 -5.734 -24.818 1.00 87.19 657 ASP A CA 1
ATOM 5206 C C . ASP A 1 657 ? 26.556 -7.119 -24.289 1.00 87.19 657 ASP A C 1
ATOM 5208 O O . ASP A 1 657 ? 27.409 -7.990 -24.057 1.00 87.19 657 ASP A O 1
ATOM 5212 N N . ALA A 1 658 ? 25.261 -7.308 -24.051 1.00 88.44 658 ALA A N 1
ATOM 5213 C CA . ALA A 1 658 ? 24.750 -8.498 -23.392 1.00 88.44 658 ALA A CA 1
ATOM 5214 C C . ALA A 1 658 ? 24.924 -9.741 -24.275 1.00 88.44 658 ALA A C 1
ATOM 5216 O O . ALA A 1 658 ? 24.596 -9.733 -25.458 1.00 88.44 658 ALA A O 1
ATOM 5217 N N . ALA A 1 659 ? 25.433 -10.827 -23.683 1.00 85.75 659 ALA A N 1
ATOM 5218 C CA . ALA A 1 659 ? 25.708 -12.099 -24.359 1.00 85.75 659 ALA A CA 1
ATOM 5219 C C . ALA A 1 659 ? 26.756 -12.029 -25.492 1.00 85.75 659 ALA A C 1
ATOM 5221 O O . ALA A 1 659 ? 26.870 -12.966 -26.291 1.00 85.75 659 ALA A O 1
ATOM 5222 N N . ALA A 1 660 ? 27.547 -10.952 -25.560 1.00 81.50 660 ALA A N 1
ATOM 5223 C CA . ALA A 1 660 ? 28.637 -10.832 -26.520 1.00 81.50 660 ALA A CA 1
ATOM 5224 C C . ALA A 1 660 ? 29.740 -11.874 -26.257 1.00 81.50 660 ALA A C 1
ATOM 5226 O O . ALA A 1 660 ? 30.282 -11.979 -25.156 1.00 81.50 660 ALA A O 1
ATOM 5227 N N . VAL A 1 661 ? 30.092 -12.629 -27.303 1.00 68.44 661 VAL A N 1
ATOM 5228 C CA . VAL A 1 661 ? 31.110 -13.701 -27.273 1.00 68.44 661 VAL A CA 1
ATOM 5229 C C . VAL A 1 661 ? 32.403 -13.346 -28.018 1.00 68.44 661 VAL A C 1
ATOM 5231 O O . VAL A 1 661 ? 33.345 -14.133 -28.019 1.00 68.44 661 VAL A O 1
ATOM 5234 N N . SER A 1 662 ? 32.471 -12.162 -28.634 1.00 62.69 662 SER A N 1
ATOM 5235 C CA . SER A 1 662 ? 33.672 -11.618 -29.280 1.00 62.69 662 SER A CA 1
ATOM 5236 C C . SER A 1 662 ? 33.913 -10.182 -28.805 1.00 62.69 662 SER A C 1
ATOM 5238 O O . SER A 1 662 ? 32.937 -9.445 -28.661 1.00 62.69 662 SER A O 1
ATOM 5240 N N . PRO A 1 663 ? 35.172 -9.751 -28.597 1.00 52.53 663 PRO A N 1
ATOM 5241 C CA . PRO A 1 663 ? 35.489 -8.325 -28.522 1.00 52.53 663 PRO A CA 1
ATOM 5242 C C . PRO A 1 663 ? 34.955 -7.597 -29.757 1.00 52.53 663 PRO A C 1
ATOM 5244 O O . PRO A 1 663 ? 35.070 -8.117 -30.871 1.00 52.53 663 PRO A O 1
ATOM 5247 N N . PHE A 1 664 ? 34.425 -6.387 -29.577 1.00 51.06 664 PHE A N 1
ATOM 5248 C CA . PHE A 1 664 ? 34.253 -5.454 -30.690 1.00 51.06 664 PHE A CA 1
ATOM 5249 C C . PHE A 1 664 ? 35.625 -5.033 -31.240 1.00 51.06 664 PHE A C 1
ATOM 5251 O O . PHE A 1 664 ? 36.643 -5.153 -30.553 1.00 51.06 664 PHE A O 1
ATOM 5258 N N . ALA A 1 665 ? 35.645 -4.502 -32.467 1.00 40.62 665 ALA A N 1
ATOM 5259 C CA . ALA A 1 665 ? 36.859 -4.007 -33.123 1.00 40.62 665 ALA A CA 1
ATOM 5260 C C . ALA A 1 665 ? 37.610 -2.934 -32.299 1.00 40.62 665 ALA A C 1
ATOM 5262 O O . ALA A 1 665 ? 38.834 -2.871 -32.383 1.00 40.62 665 ALA A O 1
ATOM 5263 N N . ASP A 1 666 ? 36.902 -2.182 -31.445 1.00 41.44 666 ASP A N 1
ATOM 5264 C CA . ASP A 1 666 ? 37.445 -1.075 -30.638 1.00 41.44 666 ASP A CA 1
ATOM 5265 C C . ASP A 1 666 ? 37.541 -1.380 -29.127 1.00 41.44 666 ASP A C 1
ATOM 5267 O O . ASP A 1 666 ? 37.771 -0.491 -28.308 1.00 41.44 666 ASP A O 1
ATOM 5271 N N . GLY A 1 667 ? 37.409 -2.655 -28.740 1.00 50.88 667 GLY A N 1
ATOM 5272 C CA . GLY A 1 667 ? 37.548 -3.118 -27.355 1.00 50.88 667 GLY A CA 1
ATOM 5273 C C . GLY A 1 667 ? 36.291 -3.778 -26.777 1.00 50.88 667 GLY A C 1
ATOM 5274 O O . GLY A 1 667 ? 35.188 -3.669 -27.297 1.00 50.88 667 GLY A O 1
ATOM 5275 N N . TYR A 1 668 ? 36.467 -4.512 -25.673 1.00 60.56 668 TYR A N 1
ATOM 5276 C CA . TYR A 1 668 ? 35.418 -5.319 -25.022 1.00 60.56 668 TYR A CA 1
ATOM 5277 C C . TYR A 1 668 ? 34.351 -4.499 -24.273 1.00 60.56 668 TYR A C 1
ATOM 5279 O O . TYR A 1 668 ? 33.330 -5.043 -23.865 1.00 60.56 668 TYR A O 1
ATOM 5287 N N . PHE A 1 669 ? 34.605 -3.212 -24.054 1.00 70.44 669 PHE A N 1
ATOM 5288 C CA . PHE A 1 669 ? 33.805 -2.330 -23.213 1.00 70.44 669 PHE A CA 1
ATOM 5289 C C . PHE A 1 669 ? 33.711 -0.950 -23.845 1.00 70.44 669 PHE A C 1
ATOM 5291 O O . PHE A 1 669 ? 34.651 -0.531 -24.515 1.00 70.44 669 PHE A O 1
ATOM 5298 N N . ASP A 1 670 ? 32.629 -0.227 -23.554 1.00 73.69 670 ASP A N 1
ATOM 5299 C CA . ASP A 1 670 ? 32.451 1.176 -23.956 1.00 73.69 670 ASP A CA 1
ATOM 5300 C C . ASP A 1 670 ? 32.451 1.406 -25.485 1.00 73.69 670 ASP A C 1
ATOM 5302 O O . ASP A 1 670 ? 32.510 2.547 -25.934 1.00 73.69 670 ASP A O 1
ATOM 5306 N N . GLY A 1 671 ? 32.329 0.345 -26.295 1.00 67.56 671 GLY A N 1
ATOM 5307 C CA . GLY A 1 671 ? 32.395 0.425 -27.760 1.00 67.56 671 GLY A CA 1
ATOM 5308 C C . GLY A 1 671 ? 31.351 1.365 -28.369 1.00 67.56 671 GLY A C 1
ATOM 5309 O O . GLY A 1 671 ? 31.637 2.052 -29.345 1.00 67.56 671 GLY A O 1
ATOM 5310 N N . TYR A 1 672 ? 30.170 1.476 -27.756 1.00 68.19 672 TYR A N 1
ATOM 5311 C CA . TYR A 1 672 ? 29.119 2.386 -28.218 1.00 68.19 672 TYR A CA 1
ATOM 5312 C C . TYR A 1 672 ? 29.539 3.859 -28.159 1.00 68.19 672 TYR A C 1
ATOM 5314 O O . TYR A 1 672 ? 29.266 4.583 -29.105 1.00 68.19 672 TYR A O 1
ATOM 5322 N N . LYS A 1 673 ? 30.304 4.272 -27.138 1.00 69.56 673 LYS A N 1
ATOM 5323 C CA . LYS A 1 673 ? 30.746 5.668 -26.953 1.00 69.56 673 LYS A CA 1
ATOM 5324 C C . LYS A 1 673 ? 31.671 6.185 -28.055 1.00 69.56 673 LYS A C 1
ATOM 5326 O O . LYS A 1 673 ? 31.869 7.387 -28.159 1.00 69.56 673 LYS A O 1
ATOM 5331 N N . PHE A 1 674 ? 32.301 5.293 -28.819 1.00 62.53 674 PHE A N 1
ATOM 5332 C CA . PHE A 1 674 ? 33.382 5.659 -29.740 1.00 62.53 674 PHE A CA 1
ATOM 5333 C C . PHE A 1 674 ? 33.122 5.269 -31.198 1.00 62.53 674 PHE A C 1
ATOM 5335 O O . PHE A 1 674 ? 33.947 5.573 -32.053 1.00 62.53 674 PHE A O 1
ATOM 5342 N N . THR A 1 675 ? 32.007 4.594 -31.497 1.00 69.69 675 THR A N 1
ATOM 5343 C CA . THR A 1 675 ? 31.778 3.981 -32.823 1.00 69.69 675 THR A CA 1
ATOM 5344 C C . THR A 1 675 ? 30.502 4.432 -33.526 1.00 69.69 675 THR A C 1
ATOM 5346 O O . THR A 1 675 ? 30.265 4.019 -34.663 1.00 69.69 675 THR A O 1
ATOM 5349 N N . ARG A 1 676 ? 29.672 5.255 -32.874 1.00 77.94 676 ARG A N 1
ATOM 5350 C CA . ARG A 1 676 ? 28.355 5.676 -33.367 1.00 77.94 676 ARG A CA 1
ATOM 5351 C C . ARG A 1 676 ? 28.099 7.147 -33.080 1.00 77.94 676 ARG A C 1
ATOM 5353 O O . ARG A 1 676 ? 28.570 7.674 -32.077 1.00 77.94 676 ARG A O 1
ATOM 5360 N N . ARG A 1 677 ? 27.295 7.778 -33.934 1.00 87.62 677 ARG A N 1
ATOM 5361 C CA . ARG A 1 677 ? 26.642 9.051 -33.620 1.00 87.62 677 ARG A CA 1
ATOM 5362 C C . ARG A 1 677 ? 25.456 8.777 -32.702 1.00 87.62 677 ARG A C 1
ATOM 5364 O O . ARG A 1 677 ? 24.702 7.830 -32.914 1.00 87.62 677 ARG A O 1
ATOM 5371 N N . HIS A 1 678 ? 25.269 9.633 -31.709 1.00 91.56 678 HIS A N 1
ATOM 5372 C CA . HIS A 1 678 ? 24.179 9.517 -30.745 1.00 91.56 678 HIS A CA 1
ATOM 5373 C C . HIS A 1 678 ? 23.233 10.707 -30.859 1.00 91.56 678 HIS A C 1
ATOM 5375 O O . HIS A 1 678 ? 23.676 11.837 -31.064 1.00 91.56 678 HIS A O 1
ATOM 5381 N N . GLY A 1 679 ? 21.934 10.450 -30.709 1.00 92.25 679 GLY A N 1
ATOM 5382 C CA . GLY A 1 679 ? 20.918 11.488 -30.629 1.00 92.25 679 GLY A CA 1
ATOM 5383 C C . GLY A 1 679 ? 20.586 11.822 -29.181 1.00 92.25 679 GLY A C 1
ATOM 5384 O O . GLY A 1 679 ? 20.835 12.935 -28.704 1.00 92.25 679 GLY A O 1
ATOM 5385 N N . LYS A 1 680 ? 20.040 10.827 -28.474 1.00 91.31 680 LYS A N 1
ATOM 5386 C CA . LYS A 1 680 ? 19.690 10.891 -27.051 1.00 91.31 680 LYS A CA 1
ATOM 5387 C C . LYS A 1 680 ? 19.912 9.525 -26.414 1.00 91.31 680 LYS A C 1
ATOM 5389 O O . LYS A 1 680 ? 19.316 8.531 -26.832 1.00 91.31 680 LYS A O 1
ATOM 5394 N N . VAL A 1 681 ? 20.715 9.510 -25.353 1.00 90.81 681 VAL A N 1
ATOM 5395 C CA . VAL A 1 681 ? 21.044 8.294 -24.605 1.00 90.81 681 VAL A CA 1
ATOM 5396 C C . VAL A 1 681 ? 20.413 8.352 -23.224 1.00 90.81 681 VAL A C 1
ATOM 5398 O O . VAL A 1 681 ? 20.649 9.291 -22.458 1.00 90.81 681 VAL A O 1
ATOM 5401 N N . TYR A 1 682 ? 19.654 7.312 -22.884 1.00 89.00 682 TYR A N 1
ATOM 5402 C CA . TYR A 1 682 ? 18.954 7.218 -21.609 1.00 89.00 682 TYR A CA 1
ATOM 5403 C C . TYR A 1 682 ? 19.374 5.988 -20.819 1.00 89.00 682 TYR A C 1
ATOM 5405 O O . TYR A 1 682 ? 19.339 4.860 -21.315 1.00 89.00 682 TYR A O 1
ATOM 5413 N N . ARG A 1 683 ? 19.732 6.206 -19.553 1.00 89.62 683 ARG A N 1
ATOM 5414 C CA . ARG A 1 683 ? 20.050 5.148 -18.592 1.00 89.62 683 ARG A CA 1
ATOM 5415 C C . ARG A 1 683 ? 18.850 4.908 -17.691 1.00 89.62 683 ARG A C 1
ATOM 5417 O O . ARG A 1 683 ? 18.326 5.848 -17.096 1.00 89.62 683 ARG A O 1
ATOM 5424 N N . LEU A 1 684 ? 18.437 3.653 -17.554 1.00 87.06 684 LEU A N 1
ATOM 5425 C CA . LEU A 1 684 ? 17.393 3.278 -16.606 1.00 87.06 684 LEU A CA 1
ATOM 5426 C C . LEU A 1 684 ? 17.881 3.542 -15.173 1.00 87.06 684 LEU A C 1
ATOM 5428 O O . LEU A 1 684 ? 18.936 3.044 -14.778 1.00 87.06 684 LEU A O 1
ATOM 5432 N N . ALA A 1 685 ? 17.101 4.292 -14.398 1.00 80.75 685 ALA A N 1
ATOM 5433 C CA . ALA A 1 685 ? 17.412 4.687 -13.027 1.00 80.75 685 ALA A CA 1
ATOM 5434 C C . ALA A 1 685 ? 16.208 4.419 -12.109 1.00 80.75 685 ALA A C 1
ATOM 5436 O O . ALA A 1 685 ? 15.388 5.306 -11.870 1.00 80.75 685 ALA A O 1
ATOM 5437 N N . PRO A 1 686 ? 16.073 3.181 -11.602 1.00 70.12 686 PRO A N 1
ATOM 5438 C CA . PRO A 1 686 ? 14.973 2.811 -10.716 1.00 70.12 686 PRO A CA 1
ATOM 5439 C C . PRO A 1 686 ? 14.871 3.750 -9.494 1.00 70.12 686 PRO A C 1
ATOM 5441 O O . PRO A 1 686 ? 15.882 4.102 -8.893 1.00 70.12 686 PRO A O 1
ATOM 5444 N N . GLY A 1 687 ? 13.662 4.170 -9.110 1.00 64.06 687 GLY A N 1
ATOM 5445 C CA . GLY A 1 687 ? 13.438 4.938 -7.873 1.00 64.06 687 GLY A CA 1
ATOM 5446 C C . GLY A 1 687 ? 13.956 6.387 -7.858 1.00 64.06 687 GLY A C 1
ATOM 5447 O O . GLY A 1 687 ? 14.284 6.896 -6.788 1.00 64.06 687 GLY A O 1
ATOM 5448 N N . GLU A 1 688 ? 14.058 7.054 -9.011 1.00 63.22 688 GLU A N 1
ATOM 5449 C CA . GLU A 1 688 ? 14.329 8.497 -9.122 1.00 63.22 688 GLU A CA 1
ATOM 5450 C C . GLU A 1 688 ? 13.050 9.233 -9.568 1.00 63.22 688 GLU A C 1
ATOM 5452 O O . GLU A 1 688 ? 12.708 9.236 -10.747 1.00 63.22 688 GLU A O 1
ATOM 5457 N N . GLU A 1 689 ? 12.294 9.823 -8.634 1.00 52.16 689 GLU A N 1
ATOM 5458 C CA . GLU A 1 689 ? 11.069 10.584 -8.966 1.00 52.16 689 GLU A CA 1
ATOM 5459 C C . GLU A 1 689 ? 11.376 12.038 -9.367 1.00 52.16 689 GLU A C 1
ATOM 5461 O O . GLU A 1 689 ? 10.731 12.611 -10.248 1.00 52.16 689 GLU A O 1
ATOM 5466 N N . ASN A 1 690 ? 12.407 12.633 -8.762 1.00 42.44 690 ASN A N 1
ATOM 5467 C CA . ASN A 1 690 ? 12.841 13.997 -9.047 1.00 42.44 690 ASN A CA 1
ATOM 5468 C C . ASN A 1 690 ? 13.824 14.000 -10.223 1.00 42.44 690 ASN A C 1
ATOM 5470 O O . ASN A 1 690 ? 15.018 13.786 -10.042 1.00 42.44 690 ASN A O 1
ATOM 5474 N N . GLY A 1 691 ? 13.313 14.261 -11.428 1.00 46.88 691 GLY A N 1
ATOM 5475 C CA . GLY A 1 691 ? 14.126 14.423 -12.640 1.00 46.88 691 GLY A CA 1
ATOM 5476 C C . GLY A 1 691 ? 14.016 13.291 -13.661 1.00 46.88 691 GLY A C 1
ATOM 5477 O O . GLY A 1 691 ? 14.672 13.374 -14.698 1.00 46.88 691 GLY A O 1
ATOM 5478 N N . CYS A 1 692 ? 13.181 12.270 -13.425 1.00 60.44 692 CYS A N 1
ATOM 5479 C CA . CYS A 1 692 ? 12.928 11.261 -14.449 1.00 60.44 692 CYS A CA 1
ATOM 5480 C C . CYS A 1 692 ? 12.030 11.804 -15.565 1.00 60.44 692 CYS A C 1
ATOM 5482 O O . CYS A 1 692 ? 11.034 12.502 -15.348 1.00 60.44 692 CYS A O 1
ATOM 5484 N N . ILE A 1 693 ? 12.410 11.471 -16.792 1.00 65.75 693 ILE A N 1
ATOM 5485 C CA . ILE A 1 693 ? 11.794 12.019 -17.999 1.00 65.75 693 ILE A CA 1
ATOM 5486 C C . ILE A 1 693 ? 10.416 11.381 -18.252 1.00 65.75 693 ILE A C 1
ATOM 5488 O O . ILE A 1 693 ? 9.496 12.055 -18.717 1.00 65.75 693 ILE A O 1
ATOM 5492 N N . SER A 1 694 ? 10.220 10.123 -17.844 1.00 65.44 694 SER A N 1
ATOM 5493 C CA . SER A 1 694 ? 8.947 9.407 -17.994 1.00 65.44 694 SER A CA 1
ATOM 5494 C C . SER A 1 694 ? 7.782 10.093 -17.274 1.00 65.44 694 SER A C 1
ATOM 5496 O O . SER A 1 694 ? 6.709 10.250 -17.852 1.00 65.44 694 SER A O 1
ATOM 5498 N N . GLY A 1 695 ? 7.990 10.596 -16.049 1.00 64.94 695 GLY A N 1
ATOM 5499 C CA . GLY A 1 695 ? 6.958 11.333 -15.315 1.00 64.94 695 GLY A CA 1
ATOM 5500 C C . GLY A 1 695 ? 6.561 12.648 -15.996 1.00 64.94 695 GLY A C 1
ATOM 5501 O O . GLY A 1 695 ? 5.404 13.060 -15.925 1.00 64.94 695 GLY A O 1
ATOM 5502 N N . PHE A 1 696 ? 7.502 13.316 -16.671 1.00 72.69 696 PHE A N 1
ATOM 5503 C CA . PHE A 1 696 ? 7.199 14.493 -17.487 1.00 72.69 696 PHE A CA 1
ATOM 5504 C C . PHE A 1 696 ? 6.336 14.115 -18.697 1.00 72.69 696 PHE A C 1
ATOM 5506 O O . PHE A 1 696 ? 5.313 14.762 -18.921 1.00 72.69 696 PHE A O 1
ATOM 5513 N N . TYR A 1 697 ? 6.692 13.045 -19.414 1.00 75.69 697 TYR A N 1
ATOM 5514 C CA . TYR A 1 697 ? 5.931 12.587 -20.575 1.00 75.69 697 TYR A CA 1
ATOM 5515 C C . TYR A 1 697 ? 4.520 12.129 -20.205 1.00 75.69 697 TYR A C 1
ATOM 5517 O O . TYR A 1 697 ? 3.574 12.673 -20.764 1.00 75.69 697 TYR A O 1
ATOM 5525 N N . ARG A 1 698 ? 4.335 11.282 -19.187 1.00 68.56 698 ARG A N 1
ATOM 5526 C CA . ARG A 1 698 ? 2.989 10.864 -18.738 1.00 68.56 698 ARG A CA 1
ATOM 5527 C C . ARG A 1 698 ? 2.054 12.026 -18.389 1.00 68.56 698 ARG A C 1
ATOM 5529 O O . ARG A 1 698 ? 0.848 11.931 -18.570 1.00 68.56 698 ARG A O 1
ATOM 5536 N N . ARG A 1 699 ? 2.588 13.133 -17.860 1.00 71.19 699 ARG A N 1
ATOM 5537 C CA . ARG A 1 699 ? 1.770 14.282 -17.429 1.00 71.19 699 ARG A CA 1
ATOM 5538 C C . ARG A 1 699 ? 1.459 15.286 -18.531 1.00 71.19 699 ARG A C 1
ATOM 5540 O O . ARG A 1 699 ? 0.579 16.117 -18.328 1.00 71.19 699 ARG A O 1
ATOM 5547 N N . GLN A 1 700 ? 2.257 15.326 -19.591 1.00 79.00 700 GLN A N 1
ATOM 5548 C CA . GLN A 1 700 ? 2.257 16.453 -20.531 1.00 79.00 700 GLN A CA 1
ATOM 5549 C C . GLN A 1 700 ? 2.137 16.031 -21.993 1.00 79.00 700 GLN A C 1
ATOM 5551 O O . GLN A 1 700 ? 1.746 16.844 -22.827 1.00 79.00 700 GLN A O 1
ATOM 5556 N N . SER A 1 701 ? 2.508 14.793 -22.305 1.00 75.94 701 SER A N 1
ATOM 5557 C CA . SER A 1 701 ? 2.494 14.263 -23.656 1.00 75.94 701 SER A CA 1
ATOM 5558 C C . SER A 1 701 ? 1.050 14.027 -24.121 1.00 75.94 701 SER A C 1
ATOM 5560 O O . SER A 1 701 ? 0.262 13.478 -23.354 1.00 75.94 701 SER A O 1
ATOM 5562 N N . PRO A 1 702 ? 0.673 14.429 -25.348 1.00 76.00 702 PRO A N 1
ATOM 5563 C CA . PRO A 1 702 ? -0.699 14.295 -25.846 1.00 76.00 702 PRO A CA 1
ATOM 5564 C C . PRO A 1 702 ? -1.027 12.903 -26.413 1.00 76.00 702 PRO A C 1
ATOM 5566 O O . PRO A 1 702 ? -2.149 12.682 -26.858 1.00 76.00 702 PRO A O 1
ATOM 5569 N N . VAL A 1 703 ? -0.052 11.997 -26.451 1.00 73.44 703 VAL A N 1
ATOM 5570 C CA . VAL A 1 703 ? -0.169 10.658 -27.050 1.00 73.44 703 VAL A CA 1
ATOM 5571 C C . VAL A 1 703 ? -0.484 9.597 -26.000 1.00 73.44 703 VAL A C 1
ATOM 5573 O O . VAL A 1 703 ? -0.330 9.832 -24.802 1.00 73.44 703 VAL A O 1
ATOM 5576 N N . SER A 1 704 ? -0.906 8.420 -26.461 1.00 67.31 704 SER A N 1
ATOM 5577 C CA . SER A 1 704 ? -1.219 7.278 -25.601 1.00 67.31 704 SER A CA 1
ATOM 5578 C C . SER A 1 704 ? -0.008 6.808 -24.774 1.00 67.31 704 SER A C 1
ATOM 5580 O O . SER A 1 704 ? 1.143 6.985 -25.177 1.00 67.31 704 SER A O 1
ATOM 5582 N N . ASP A 1 705 ? -0.243 6.137 -23.641 1.00 65.94 705 ASP A N 1
ATOM 5583 C CA . ASP A 1 705 ? 0.840 5.512 -22.858 1.00 65.94 705 ASP A CA 1
ATOM 5584 C C . ASP A 1 705 ? 1.630 4.489 -23.698 1.00 65.94 705 ASP A C 1
ATOM 5586 O O . ASP A 1 705 ? 2.848 4.360 -23.568 1.00 65.94 705 ASP A O 1
ATOM 5590 N N . TRP A 1 706 ? 0.954 3.810 -24.631 1.00 63.72 706 TRP A N 1
ATOM 5591 C CA . TRP A 1 706 ? 1.585 2.921 -25.606 1.00 63.72 706 TRP A CA 1
ATOM 5592 C C . TRP A 1 706 ? 2.567 3.667 -26.522 1.00 63.72 706 TRP A C 1
ATOM 5594 O O . TRP A 1 706 ? 3.681 3.188 -26.744 1.00 63.72 706 TRP A O 1
ATOM 5604 N N . ALA A 1 707 ? 2.207 4.859 -26.996 1.00 63.78 707 ALA A N 1
ATOM 5605 C CA . ALA A 1 707 ? 3.101 5.734 -27.752 1.00 63.78 707 ALA A CA 1
ATOM 5606 C C . ALA A 1 707 ? 4.342 6.089 -26.945 1.00 63.78 707 ALA A C 1
ATOM 5608 O O . ALA A 1 707 ? 5.464 6.033 -27.443 1.00 63.78 707 ALA A O 1
ATOM 5609 N N . ILE A 1 708 ? 4.130 6.495 -25.688 1.00 67.25 708 ILE A N 1
ATOM 5610 C CA . ILE A 1 708 ? 5.206 6.952 -24.815 1.00 67.25 708 ILE A CA 1
ATOM 5611 C C . ILE A 1 708 ? 6.199 5.811 -24.649 1.00 67.25 708 ILE A C 1
ATOM 5613 O O . ILE A 1 708 ? 7.389 6.034 -24.816 1.00 67.25 708 ILE A O 1
ATOM 5617 N N . GLU A 1 709 ? 5.745 4.581 -24.429 1.00 62.72 709 GLU A N 1
ATOM 5618 C CA . GLU A 1 709 ? 6.621 3.412 -24.339 1.00 62.72 709 GLU A CA 1
ATOM 5619 C C . GLU A 1 709 ? 7.409 3.119 -25.622 1.00 62.72 709 GLU A C 1
ATOM 5621 O O . GLU A 1 709 ? 8.604 2.817 -25.544 1.00 62.72 709 GLU A O 1
ATOM 5626 N N . ASN A 1 710 ? 6.764 3.215 -26.788 1.00 62.91 710 ASN A N 1
ATOM 5627 C CA . ASN A 1 710 ? 7.395 2.911 -28.075 1.00 62.91 710 ASN A CA 1
ATOM 5628 C C . ASN A 1 710 ? 8.354 4.009 -28.546 1.00 62.91 710 ASN A C 1
ATOM 5630 O O . ASN A 1 710 ? 9.373 3.711 -29.174 1.00 62.91 710 ASN A O 1
ATOM 5634 N N . TYR A 1 711 ? 8.045 5.267 -28.236 1.00 63.88 711 TYR A N 1
ATOM 5635 C CA . TYR A 1 711 ? 8.792 6.420 -28.721 1.00 63.88 711 TYR A CA 1
ATOM 5636 C C . TYR A 1 711 ? 9.760 7.014 -27.708 1.00 63.88 711 TYR A C 1
ATOM 5638 O O . TYR A 1 711 ? 10.745 7.594 -28.130 1.00 63.88 711 TYR A O 1
ATOM 5646 N N . LEU A 1 712 ? 9.497 6.941 -26.402 1.00 61.12 712 LEU A N 1
ATOM 5647 C CA . LEU A 1 712 ? 10.234 7.715 -25.387 1.00 61.12 712 LEU A CA 1
ATOM 5648 C C . LEU A 1 712 ? 10.491 6.980 -24.061 1.00 61.12 712 LEU A C 1
ATOM 5650 O O . LEU A 1 712 ? 11.287 7.465 -23.260 1.00 61.12 712 LEU A O 1
ATOM 5654 N N . ILE A 1 713 ? 9.896 5.796 -23.883 1.00 60.38 713 ILE A N 1
ATOM 5655 C CA . ILE A 1 713 ? 10.045 4.845 -22.775 1.00 60.38 713 ILE A CA 1
ATOM 5656 C C . ILE A 1 713 ? 9.364 5.310 -21.477 1.00 60.38 713 ILE A C 1
ATOM 5658 O O . ILE A 1 713 ? 9.679 6.359 -20.923 1.00 60.38 713 ILE A O 1
ATOM 5662 N N . ASP A 1 714 ? 8.470 4.481 -20.928 1.00 65.44 714 ASP A N 1
ATOM 5663 C CA . ASP A 1 714 ? 7.677 4.823 -19.732 1.00 65.44 714 ASP A CA 1
ATOM 5664 C C . ASP A 1 714 ? 8.402 4.586 -18.383 1.00 65.44 714 ASP A C 1
ATOM 5666 O O . ASP A 1 714 ? 7.855 4.759 -17.293 1.00 65.44 714 ASP A O 1
ATOM 5670 N N . LEU A 1 715 ? 9.680 4.210 -18.416 1.00 71.31 715 LEU A N 1
ATOM 5671 C CA . LEU A 1 715 ? 10.442 3.880 -17.211 1.00 71.31 715 LEU A CA 1
ATOM 5672 C C . LEU A 1 715 ? 11.236 5.081 -16.673 1.00 71.31 715 LEU A C 1
ATOM 5674 O O . LEU A 1 715 ? 11.666 5.929 -17.454 1.00 71.31 715 LEU A O 1
ATOM 5678 N N . PRO A 1 716 ? 11.499 5.155 -15.354 1.00 75.00 716 PRO A N 1
ATOM 5679 C CA . PRO A 1 716 ? 12.341 6.201 -14.782 1.00 75.00 716 PRO A CA 1
ATOM 5680 C C . PRO A 1 716 ? 13.749 6.176 -15.390 1.00 75.00 716 PRO A C 1
ATOM 5682 O O . PRO A 1 716 ? 14.506 5.217 -15.210 1.00 75.00 716 PRO A O 1
ATOM 5685 N N . MET A 1 717 ? 14.092 7.222 -16.138 1.00 81.00 717 MET A N 1
ATOM 5686 C CA . MET A 1 717 ? 15.336 7.309 -16.903 1.00 81.00 717 MET A CA 1
ATOM 5687 C C . MET A 1 717 ? 16.073 8.621 -16.672 1.00 81.00 717 MET A C 1
ATOM 5689 O O . MET A 1 717 ? 15.453 9.674 -16.511 1.00 81.00 717 MET A O 1
ATOM 5693 N N . LEU A 1 718 ? 17.403 8.530 -16.712 1.00 86.19 718 LEU A N 1
ATOM 5694 C CA . LEU A 1 718 ? 18.333 9.651 -16.691 1.00 86.19 718 LEU A CA 1
ATOM 5695 C C . LEU A 1 718 ? 18.856 9.919 -18.098 1.00 86.19 718 LEU A C 1
ATOM 5697 O O . LEU A 1 718 ? 19.276 8.997 -18.799 1.00 86.19 718 LEU A O 1
ATOM 5701 N N . ASP A 1 719 ? 18.876 11.192 -18.479 1.00 88.56 719 ASP A N 1
ATOM 5702 C CA . ASP A 1 719 ? 19.580 11.659 -19.668 1.00 88.56 719 ASP A CA 1
ATOM 5703 C C . ASP A 1 719 ? 21.088 11.621 -19.423 1.00 88.56 719 ASP A C 1
ATOM 5705 O O . ASP A 1 719 ? 21.627 12.421 -18.658 1.00 88.56 719 ASP A O 1
ATOM 5709 N N . VAL A 1 720 ? 21.756 10.678 -20.079 1.00 91.38 720 VAL A N 1
ATOM 5710 C CA . VAL A 1 720 ? 23.206 10.482 -19.987 1.00 91.38 720 VAL A CA 1
ATOM 5711 C C . VAL A 1 720 ? 23.889 10.794 -21.312 1.00 91.38 720 VAL A C 1
ATOM 5713 O O . VAL A 1 720 ? 25.037 10.416 -21.503 1.00 91.38 720 VAL A O 1
ATOM 5716 N N . THR A 1 721 ? 23.218 11.501 -22.230 1.00 92.75 721 THR A N 1
ATOM 5717 C CA . THR A 1 721 ? 23.711 11.754 -23.598 1.00 92.75 721 THR A CA 1
ATOM 5718 C C . THR A 1 721 ? 25.127 12.345 -23.610 1.00 92.75 721 THR A C 1
ATOM 5720 O O . THR A 1 721 ? 25.978 11.911 -24.384 1.00 92.75 721 THR A O 1
ATOM 5723 N N . SER A 1 722 ? 25.432 13.257 -22.682 1.00 92.88 722 SER A N 1
ATOM 5724 C CA . SER A 1 722 ? 26.760 13.873 -22.548 1.00 92.88 722 SER A CA 1
ATOM 5725 C C . SER A 1 722 ? 27.876 12.914 -22.109 1.00 92.88 722 SER A C 1
ATOM 5727 O O . SER A 1 722 ? 29.047 13.277 -22.172 1.00 92.88 722 SER A O 1
ATOM 5729 N N . GLU A 1 723 ? 27.548 11.712 -21.620 1.00 90.94 723 GLU A N 1
ATOM 5730 C CA . GLU A 1 723 ? 28.532 10.658 -21.333 1.00 90.94 723 GLU A CA 1
ATOM 5731 C C . GLU A 1 723 ? 28.966 9.885 -22.594 1.00 90.94 723 GLU A C 1
ATOM 5733 O O . GLU A 1 723 ? 29.944 9.135 -22.527 1.00 90.94 723 GLU A O 1
ATOM 5738 N N . TYR A 1 724 ? 28.236 10.037 -23.707 1.00 90.19 724 TYR A N 1
ATOM 5739 C CA . TYR A 1 724 ? 28.400 9.253 -24.938 1.00 90.19 724 TYR A CA 1
ATOM 5740 C C . TYR A 1 724 ? 28.830 10.088 -26.144 1.00 90.19 724 TYR A C 1
ATOM 5742 O O . TYR A 1 724 ? 29.559 9.584 -26.986 1.00 90.19 724 TYR A O 1
ATOM 5750 N N . THR A 1 725 ? 28.406 11.349 -26.235 1.00 91.00 725 THR A N 1
ATOM 5751 C CA . THR A 1 725 ? 28.711 12.222 -27.379 1.00 91.00 725 THR A CA 1
ATOM 5752 C C . THR A 1 725 ? 28.804 13.686 -26.945 1.00 91.00 725 THR A C 1
ATOM 5754 O O . THR A 1 725 ? 28.377 14.058 -25.843 1.00 91.00 725 THR A O 1
ATOM 5757 N N . LYS A 1 726 ? 29.352 14.547 -27.809 1.00 92.81 726 LYS A N 1
ATOM 5758 C CA . LYS A 1 726 ? 29.228 16.001 -27.649 1.00 92.81 726 LYS A CA 1
ATOM 5759 C C . LYS A 1 726 ? 27.762 16.404 -27.737 1.00 92.81 726 LYS A C 1
ATOM 5761 O O . LYS A 1 726 ? 27.002 15.864 -28.536 1.00 92.81 726 LYS A O 1
ATOM 5766 N N . THR A 1 727 ? 27.365 17.366 -26.909 1.00 95.88 727 THR A N 1
ATOM 5767 C CA . THR A 1 727 ? 25.972 17.814 -26.857 1.00 95.88 727 THR A CA 1
ATOM 5768 C C . THR A 1 727 ? 25.835 19.321 -26.986 1.00 95.88 727 THR A C 1
ATOM 5770 O O . THR A 1 727 ? 26.708 20.078 -26.560 1.00 95.88 727 THR A O 1
ATOM 5773 N N . ALA A 1 728 ? 24.699 19.747 -27.534 1.00 96.56 728 ALA A N 1
ATOM 5774 C CA . ALA A 1 728 ? 24.271 21.136 -27.598 1.00 96.56 728 ALA A CA 1
ATOM 5775 C C . ALA A 1 728 ? 22.798 21.270 -27.177 1.00 96.56 728 ALA A C 1
ATOM 5777 O O . ALA A 1 728 ? 22.045 20.292 -27.131 1.00 96.56 728 ALA A O 1
ATOM 5778 N N . ALA A 1 729 ? 22.383 22.494 -26.846 1.00 95.75 729 ALA A N 1
ATOM 5779 C CA . ALA A 1 729 ? 20.971 22.814 -26.680 1.00 95.75 729 ALA A CA 1
ATOM 5780 C C . ALA A 1 729 ? 20.369 23.164 -28.046 1.00 95.75 729 ALA A C 1
ATOM 5782 O O . ALA A 1 729 ? 20.910 23.995 -28.772 1.00 95.75 729 ALA A O 1
ATOM 5783 N N . VAL A 1 730 ? 19.232 22.558 -28.373 1.00 95.69 730 VAL A N 1
ATOM 5784 C CA . VAL A 1 730 ? 18.456 22.867 -29.577 1.00 95.69 730 VAL A CA 1
ATOM 5785 C C . VAL A 1 730 ? 17.315 23.785 -29.171 1.00 95.69 730 VAL A C 1
ATOM 5787 O O . VAL A 1 730 ? 16.529 23.438 -28.290 1.00 95.69 730 VAL A O 1
ATOM 5790 N N . SER A 1 731 ? 17.211 24.949 -29.812 1.00 93.62 731 SER A N 1
ATOM 5791 C CA . SER A 1 731 ? 16.120 25.895 -29.567 1.00 93.62 731 SER A CA 1
ATOM 5792 C C . SER A 1 731 ? 15.498 26.377 -30.868 1.00 93.62 731 SER A C 1
ATOM 5794 O O . SER A 1 731 ? 16.189 26.555 -31.871 1.00 93.62 731 SER A O 1
ATOM 5796 N N . SER A 1 732 ? 14.181 26.559 -30.867 1.00 93.56 732 SER A N 1
ATOM 5797 C CA . SER A 1 732 ? 13.444 27.046 -32.031 1.00 93.56 732 SER A CA 1
ATOM 5798 C C . SER A 1 732 ? 12.188 27.806 -31.600 1.00 93.56 732 SER A C 1
ATOM 5800 O O . SER A 1 732 ? 11.683 27.621 -30.492 1.00 93.56 732 SER A O 1
ATOM 5802 N N . THR A 1 733 ? 11.705 28.698 -32.460 1.00 92.50 733 THR A N 1
ATOM 5803 C CA . THR A 1 733 ? 10.559 29.579 -32.200 1.00 92.50 733 THR A CA 1
ATOM 5804 C C . THR A 1 733 ? 9.487 29.417 -33.277 1.00 92.50 733 THR A C 1
ATOM 5806 O O . THR A 1 733 ? 9.740 28.868 -34.347 1.00 92.50 733 THR A O 1
ATOM 5809 N N . GLY A 1 734 ? 8.273 29.902 -33.000 1.00 90.25 734 GLY A N 1
ATOM 5810 C CA . GLY A 1 734 ? 7.139 29.808 -33.930 1.00 90.25 734 GLY A CA 1
ATOM 5811 C C . GLY A 1 734 ? 6.193 28.635 -33.655 1.00 90.25 734 GLY A C 1
ATOM 5812 O O . GLY A 1 734 ? 5.397 28.277 -34.522 1.00 90.25 734 GLY A O 1
ATOM 5813 N N . PHE A 1 735 ? 6.266 28.052 -32.457 1.00 93.00 735 PHE A N 1
ATOM 5814 C CA . PHE A 1 735 ? 5.313 27.059 -31.959 1.00 93.00 735 PHE A CA 1
ATOM 5815 C C . PHE A 1 735 ? 4.146 27.736 -31.236 1.00 93.00 735 PHE A C 1
ATOM 5817 O O . PHE A 1 735 ? 4.267 28.872 -30.768 1.00 93.00 735 PHE A O 1
ATOM 5824 N N . ALA A 1 736 ? 3.007 27.054 -31.137 1.00 92.31 736 ALA A N 1
ATOM 5825 C CA . ALA A 1 736 ? 1.900 27.561 -30.335 1.00 92.31 736 ALA A CA 1
ATOM 5826 C C . ALA A 1 736 ? 2.266 27.527 -28.839 1.00 92.31 736 ALA A C 1
ATOM 5828 O O . ALA A 1 736 ? 3.030 26.677 -28.381 1.00 92.31 736 ALA A O 1
ATOM 5829 N N . ALA A 1 737 ? 1.732 28.464 -28.053 1.00 91.62 737 ALA A N 1
ATOM 5830 C CA . ALA A 1 737 ? 1.987 28.488 -26.615 1.00 91.62 737 ALA A CA 1
ATOM 5831 C C . ALA A 1 737 ? 1.504 27.182 -25.964 1.00 91.62 737 ALA A C 1
ATOM 5833 O O . ALA A 1 737 ? 0.369 26.766 -26.198 1.00 91.62 737 ALA A O 1
ATOM 5834 N N . LYS A 1 738 ? 2.350 26.570 -25.123 1.00 90.56 738 LYS A N 1
ATOM 5835 C CA . LYS A 1 738 ? 2.092 25.272 -24.464 1.00 90.56 738 LYS A CA 1
ATOM 5836 C C . LYS A 1 738 ? 1.951 24.078 -25.408 1.00 90.56 738 LYS A C 1
ATOM 5838 O O . LYS A 1 738 ? 1.495 23.021 -24.986 1.00 90.56 738 LYS A O 1
ATOM 5843 N N . GLU A 1 739 ? 2.374 24.218 -26.656 1.00 91.06 739 GLU A N 1
ATOM 5844 C CA . GLU A 1 739 ? 2.409 23.110 -27.599 1.00 91.06 739 GLU A CA 1
ATOM 5845 C C . GLU A 1 739 ? 3.473 22.081 -27.205 1.00 91.06 739 GLU A C 1
ATOM 5847 O O . GLU A 1 739 ? 4.624 22.440 -26.949 1.00 91.06 739 GLU A O 1
ATOM 5852 N N . PHE A 1 740 ? 3.086 20.805 -27.162 1.00 91.06 740 PHE A N 1
ATOM 5853 C CA . PHE A 1 740 ? 4.004 19.694 -26.934 1.00 91.06 740 PHE A CA 1
ATOM 5854 C C . PHE A 1 740 ? 4.612 19.252 -28.267 1.00 91.06 740 PHE A C 1
ATOM 5856 O O . PHE A 1 740 ? 3.889 18.922 -29.206 1.00 91.06 740 PHE A O 1
ATOM 5863 N N . VAL A 1 741 ? 5.939 19.240 -28.353 1.00 92.19 741 VAL A N 1
ATOM 5864 C CA . VAL A 1 741 ? 6.683 18.959 -29.584 1.00 92.19 741 VAL A CA 1
ATOM 5865 C C . VAL A 1 741 ? 7.794 17.965 -29.288 1.00 92.19 741 VAL A C 1
ATOM 5867 O O . VAL A 1 741 ? 8.460 18.037 -28.253 1.00 92.19 741 VAL A O 1
ATOM 5870 N N . TYR A 1 742 ? 8.030 17.061 -30.228 1.00 92.56 742 TYR A N 1
ATOM 5871 C CA . TYR A 1 742 ? 9.093 16.075 -30.157 1.00 92.56 742 TYR A CA 1
ATOM 5872 C C . TYR A 1 742 ? 10.267 16.454 -31.054 1.00 92.56 742 TYR A C 1
ATOM 5874 O O . TYR A 1 742 ? 10.088 16.947 -32.167 1.00 92.56 742 TYR A O 1
ATOM 5882 N N . LEU A 1 743 ? 11.472 16.163 -30.584 1.00 94.31 743 LEU A N 1
ATOM 5883 C CA . LEU A 1 743 ? 12.679 16.076 -31.389 1.00 94.31 743 LEU A CA 1
ATOM 5884 C C . LEU A 1 743 ? 12.809 14.639 -31.899 1.00 94.31 743 LEU A C 1
ATOM 5886 O O . LEU A 1 743 ? 12.710 13.698 -31.111 1.00 94.31 743 LEU A O 1
ATOM 5890 N N . SER A 1 744 ? 13.028 14.475 -33.201 1.00 93.19 744 SER A N 1
ATOM 5891 C CA . SER A 1 744 ? 13.108 13.170 -33.868 1.00 93.19 744 SER A CA 1
ATOM 5892 C C . SER A 1 744 ? 14.363 13.030 -34.714 1.00 93.19 744 SER A C 1
ATOM 5894 O O . SER A 1 744 ? 14.836 14.022 -35.264 1.00 93.19 744 SER A O 1
ATOM 5896 N N . VAL A 1 745 ? 14.833 11.794 -34.879 1.00 92.94 745 VAL A N 1
ATOM 5897 C CA . VAL A 1 745 ? 15.836 11.396 -35.888 1.00 92.94 745 VAL A CA 1
ATOM 5898 C C . VAL A 1 745 ? 15.164 10.613 -37.009 1.00 92.94 745 VAL A C 1
ATOM 5900 O O . VAL A 1 745 ? 14.039 10.140 -36.847 1.00 92.94 745 VAL A O 1
ATOM 5903 N N . PHE A 1 746 ? 15.826 10.477 -38.155 1.00 87.12 746 PHE A N 1
ATOM 5904 C CA . PHE A 1 746 ? 15.308 9.663 -39.253 1.00 87.12 746 PHE A CA 1
ATOM 5905 C C . PHE A 1 746 ? 15.768 8.203 -39.107 1.00 87.12 746 PHE A C 1
ATOM 5907 O O . PHE A 1 746 ? 16.956 7.917 -39.217 1.00 87.12 746 PHE A O 1
ATOM 5914 N N . ASN A 1 747 ? 14.846 7.270 -38.858 1.00 83.25 747 ASN A N 1
ATOM 5915 C CA . ASN A 1 747 ? 15.136 5.849 -38.633 1.00 83.25 747 ASN A CA 1
ATOM 5916 C C . ASN A 1 747 ? 13.988 4.975 -39.168 1.00 83.25 747 ASN A C 1
ATOM 5918 O O . ASN A 1 747 ? 12.842 5.412 -39.165 1.00 83.25 747 ASN A O 1
ATOM 5922 N N . ASN A 1 748 ? 14.282 3.749 -39.629 1.00 71.62 748 ASN A N 1
ATOM 5923 C CA . ASN A 1 748 ? 13.293 2.793 -40.156 1.00 71.62 748 ASN A CA 1
ATOM 5924 C C . ASN A 1 748 ? 12.244 3.464 -41.062 1.00 71.62 748 ASN A C 1
ATOM 5926 O O . ASN A 1 748 ? 11.044 3.268 -40.889 1.00 71.62 748 ASN A O 1
ATOM 5930 N N . ASP A 1 749 ? 12.722 4.268 -42.011 1.00 69.50 749 ASP A N 1
ATOM 5931 C CA . ASP A 1 749 ? 11.914 4.868 -43.072 1.00 69.50 749 ASP A CA 1
ATOM 5932 C C . ASP A 1 749 ? 10.991 6.022 -42.629 1.00 69.50 749 ASP A C 1
ATOM 5934 O O . ASP A 1 749 ? 10.151 6.483 -43.405 1.00 69.50 749 ASP A O 1
ATOM 5938 N N . GLY A 1 750 ? 11.179 6.555 -41.415 1.00 81.50 750 GLY A N 1
ATOM 5939 C CA . GLY A 1 750 ? 10.377 7.656 -40.880 1.00 81.50 750 GLY A CA 1
ATOM 5940 C C . GLY A 1 750 ? 11.094 8.536 -39.855 1.00 81.50 750 GLY A C 1
ATOM 5941 O O . GLY A 1 750 ? 12.255 8.327 -39.511 1.00 81.50 750 GLY A O 1
ATOM 5942 N N . TRP A 1 751 ? 10.385 9.561 -39.375 1.00 87.44 751 TRP A N 1
ATOM 5943 C CA . TRP A 1 751 ? 10.844 10.414 -38.277 1.00 87.44 751 TRP A CA 1
ATOM 5944 C C . TRP A 1 751 ? 10.440 9.791 -36.946 1.00 87.44 751 TRP A C 1
ATOM 5946 O O . TRP A 1 751 ? 9.255 9.718 -36.627 1.00 87.44 751 TRP A O 1
ATOM 5956 N N . CYS A 1 752 ? 11.429 9.346 -36.181 1.00 87.56 752 CYS A N 1
ATOM 5957 C CA . CYS A 1 752 ? 11.238 8.658 -34.917 1.00 87.56 752 CYS A CA 1
ATOM 5958 C C . CYS A 1 752 ? 11.563 9.597 -33.742 1.00 87.56 752 CYS A C 1
ATOM 5960 O O . CYS A 1 752 ? 12.709 10.053 -33.638 1.00 87.56 752 CYS A O 1
ATOM 5962 N N . PRO A 1 753 ? 10.592 9.894 -32.859 1.00 89.94 753 PRO A N 1
ATOM 5963 C CA . PRO A 1 753 ? 10.811 10.726 -31.680 1.00 89.94 753 PRO A CA 1
ATOM 5964 C C . PRO A 1 753 ? 11.877 10.147 -30.753 1.00 89.94 753 PRO A C 1
ATOM 5966 O O . PRO A 1 753 ? 11.917 8.942 -30.529 1.00 89.94 753 PRO A O 1
ATOM 5969 N N . ILE A 1 754 ? 12.719 11.016 -30.196 1.00 89.75 754 ILE A N 1
ATOM 5970 C CA . ILE A 1 754 ? 13.756 10.652 -29.218 1.00 89.75 754 ILE A CA 1
ATOM 5971 C C . ILE A 1 754 ? 13.750 11.538 -27.968 1.00 89.75 754 ILE A C 1
ATOM 5973 O O . ILE A 1 754 ? 14.352 11.173 -26.965 1.00 89.75 754 ILE A O 1
ATOM 5977 N N . ALA A 1 755 ? 13.084 12.698 -28.009 1.00 90.25 755 ALA A N 1
ATOM 5978 C CA . ALA A 1 755 ? 12.832 13.549 -26.846 1.00 90.25 755 ALA A CA 1
ATOM 5979 C C . ALA A 1 755 ? 11.570 14.397 -27.059 1.00 90.25 755 ALA A C 1
ATOM 5981 O O . ALA A 1 755 ? 11.277 14.789 -28.182 1.00 90.25 755 ALA A O 1
ATOM 5982 N N . GLY A 1 756 ? 10.850 14.734 -25.989 1.00 89.56 756 GLY A N 1
ATOM 5983 C CA . GLY A 1 756 ? 9.730 15.689 -25.986 1.00 89.56 756 GLY A CA 1
ATOM 5984 C C . GLY A 1 756 ? 10.015 16.949 -25.159 1.00 89.56 756 GLY A C 1
ATOM 5985 O O . GLY A 1 756 ? 10.754 16.888 -24.174 1.00 89.56 756 GLY A O 1
ATOM 5986 N N . SER A 1 757 ? 9.426 18.080 -25.550 1.00 90.81 757 SER A N 1
ATOM 5987 C CA . SER A 1 757 ? 9.488 19.364 -24.839 1.00 90.81 757 SER A CA 1
ATOM 5988 C C . SER A 1 757 ? 8.210 20.181 -25.079 1.00 90.81 757 SER A C 1
ATOM 5990 O O . SER A 1 757 ? 7.427 19.878 -25.978 1.00 90.81 757 SER A O 1
ATOM 5992 N N . ILE A 1 758 ? 7.979 21.210 -24.261 1.00 91.44 758 ILE A N 1
ATOM 5993 C CA . ILE A 1 758 ? 6.788 22.069 -24.335 1.00 91.44 758 ILE A CA 1
ATOM 5994 C C . ILE A 1 758 ? 7.220 23.494 -24.641 1.00 91.44 758 ILE A C 1
ATOM 5996 O O . ILE A 1 758 ? 8.076 24.048 -23.948 1.00 91.44 758 ILE A O 1
ATOM 6000 N N . ALA A 1 759 ? 6.588 24.100 -25.640 1.00 93.06 759 ALA A N 1
ATOM 6001 C CA . ALA A 1 759 ? 6.820 25.493 -25.975 1.00 93.06 759 ALA A CA 1
ATOM 6002 C C . ALA A 1 759 ? 6.342 26.428 -24.850 1.00 93.06 759 ALA A C 1
ATOM 6004 O O . ALA A 1 759 ? 5.260 26.263 -24.270 1.00 93.06 759 ALA A O 1
ATOM 6005 N N . ASP A 1 760 ? 7.142 27.445 -24.538 1.00 93.25 760 ASP A N 1
ATOM 6006 C CA . ASP A 1 760 ? 6.778 28.465 -23.562 1.00 93.25 760 ASP A CA 1
ATOM 6007 C C . ASP A 1 760 ? 5.657 29.394 -24.074 1.00 93.25 760 ASP A C 1
ATOM 6009 O O . ASP A 1 760 ? 5.122 29.244 -25.173 1.00 93.25 760 ASP A O 1
ATOM 6013 N N . ASN A 1 761 ? 5.273 30.385 -23.265 1.00 93.25 761 ASN A N 1
ATOM 6014 C CA . ASN A 1 761 ? 4.200 31.316 -23.634 1.00 93.25 761 ASN A CA 1
ATOM 6015 C C . ASN A 1 761 ? 4.553 32.219 -24.833 1.00 93.25 761 ASN A C 1
ATOM 6017 O O . ASN A 1 761 ? 3.658 32.849 -25.390 1.00 93.25 761 ASN A O 1
ATOM 6021 N N . SER A 1 762 ? 5.831 32.308 -25.208 1.00 93.00 762 SER A N 1
ATOM 6022 C CA . SER A 1 762 ? 6.308 33.040 -26.385 1.00 93.00 762 SER A CA 1
ATOM 6023 C C . SER A 1 762 ? 6.419 32.159 -27.636 1.00 93.00 762 SER A C 1
ATOM 6025 O O . SER A 1 762 ? 6.762 32.663 -28.704 1.00 93.00 762 SER A O 1
ATOM 6027 N N . GLY A 1 763 ? 6.115 30.859 -27.520 1.00 92.75 763 GLY A N 1
ATOM 6028 C CA . GLY A 1 763 ? 6.274 29.893 -28.605 1.00 92.75 763 GLY A CA 1
ATOM 6029 C C . GLY A 1 763 ? 7.721 29.442 -28.811 1.00 92.75 763 GLY A C 1
ATOM 6030 O O . GLY A 1 763 ? 8.067 29.011 -29.913 1.00 92.75 763 GLY A O 1
ATOM 6031 N N . CYS A 1 764 ? 8.573 29.582 -27.788 1.00 94.69 764 CYS A N 1
ATOM 6032 C CA . CYS A 1 764 ? 9.956 29.113 -27.785 1.00 94.69 764 CYS A CA 1
ATOM 6033 C C . CYS A 1 764 ? 10.038 27.695 -27.208 1.00 94.69 764 CYS A C 1
ATOM 6035 O O . CYS A 1 764 ? 9.514 27.424 -26.127 1.00 94.69 764 CYS A O 1
ATOM 6037 N N . LEU A 1 765 ? 10.707 26.798 -27.926 1.00 94.38 765 LEU A N 1
ATOM 6038 C CA . LEU A 1 765 ? 10.894 25.391 -27.584 1.00 94.38 765 LEU A CA 1
ATOM 6039 C C . LEU A 1 765 ? 12.384 25.113 -27.366 1.00 94.38 765 LEU A C 1
ATOM 6041 O O . LEU A 1 765 ? 13.208 25.569 -28.160 1.00 94.38 765 LEU A O 1
ATOM 6045 N N . VAL A 1 766 ? 12.730 24.349 -26.324 1.00 94.81 766 VAL A N 1
ATOM 6046 C CA . VAL A 1 766 ? 14.125 24.009 -25.992 1.00 94.81 766 VAL A CA 1
ATOM 6047 C C . VAL A 1 766 ? 14.270 22.520 -25.677 1.00 94.81 766 VAL A C 1
ATOM 6049 O O . VAL A 1 766 ? 13.514 21.977 -24.870 1.00 94.81 766 VAL A O 1
ATOM 6052 N N . PHE A 1 767 ? 15.282 21.883 -26.266 1.00 94.50 767 PHE A N 1
ATOM 6053 C CA . PHE A 1 767 ? 15.772 20.552 -25.908 1.00 94.50 767 PHE A CA 1
ATOM 6054 C C . PHE A 1 767 ? 17.217 20.658 -25.425 1.00 94.50 767 PHE A C 1
ATOM 6056 O O . PHE A 1 767 ? 18.069 21.220 -26.111 1.00 94.50 767 PHE A O 1
ATOM 6063 N N . ASN A 1 768 ? 17.501 20.098 -24.251 1.00 93.06 768 ASN A N 1
ATOM 6064 C CA . ASN A 1 768 ? 18.845 20.089 -23.676 1.00 93.06 768 ASN A CA 1
ATOM 6065 C C . ASN A 1 768 ? 19.577 18.777 -23.989 1.00 93.06 768 ASN A C 1
ATOM 6067 O O . ASN A 1 768 ? 18.946 17.745 -24.244 1.00 93.06 768 ASN A O 1
ATOM 6071 N N . ASN A 1 769 ? 20.911 18.821 -23.908 1.00 93.94 769 ASN A N 1
ATOM 6072 C CA . ASN A 1 769 ? 21.805 17.669 -24.054 1.00 93.94 769 ASN A CA 1
ATOM 6073 C C . ASN A 1 769 ? 21.536 16.846 -25.329 1.00 93.94 769 ASN A C 1
ATOM 6075 O O . ASN A 1 769 ? 21.416 15.625 -25.259 1.00 93.94 769 ASN A O 1
ATOM 6079 N N . VAL A 1 770 ? 21.357 17.499 -26.478 1.00 96.19 770 VAL A N 1
ATOM 6080 C CA . VAL A 1 770 ? 21.120 16.827 -27.766 1.00 96.19 770 VAL A CA 1
ATOM 6081 C C . VAL A 1 770 ? 22.461 16.508 -28.410 1.00 96.19 770 VAL A C 1
ATOM 6083 O O . VAL A 1 770 ? 23.303 17.401 -28.495 1.00 96.19 770 VAL A O 1
ATOM 6086 N N . GLY A 1 771 ? 22.668 15.266 -28.853 1.00 95.31 771 GLY A N 1
ATOM 6087 C CA . GLY A 1 771 ? 23.906 14.860 -29.516 1.00 95.31 771 GLY A CA 1
ATOM 6088 C C . GLY A 1 771 ? 24.158 15.655 -30.796 1.00 95.31 771 GLY A C 1
ATOM 6089 O O . GLY A 1 771 ? 23.260 15.794 -31.628 1.00 95.31 771 GLY A O 1
ATOM 6090 N N . CYS A 1 772 ? 25.353 16.222 -30.943 1.00 93.81 772 CYS A N 1
ATOM 6091 C CA . CYS A 1 772 ? 25.635 17.216 -31.979 1.00 93.81 772 CYS A CA 1
ATOM 6092 C C . CYS A 1 772 ? 26.696 16.785 -32.997 1.00 93.81 772 CYS A C 1
ATOM 6094 O O . CYS A 1 772 ? 27.305 17.631 -33.612 1.00 93.81 772 CYS A O 1
ATOM 6096 N N . GLU A 1 773 ? 26.949 15.501 -33.226 1.00 90.50 773 GLU A N 1
ATOM 6097 C CA . GLU A 1 773 ? 28.011 15.056 -34.152 1.00 90.50 773 GLU A CA 1
ATOM 6098 C C . GLU A 1 773 ? 27.495 14.834 -35.583 1.00 90.50 773 GLU A C 1
ATOM 6100 O O . GLU A 1 773 ? 27.487 13.710 -36.083 1.00 90.50 773 GLU A O 1
ATOM 6105 N N . ASP A 1 774 ? 27.050 15.915 -36.234 1.00 90.56 774 ASP A N 1
ATOM 6106 C CA . ASP A 1 774 ? 26.475 15.915 -37.590 1.00 90.56 774 ASP A CA 1
ATOM 6107 C C . ASP A 1 774 ? 25.255 14.989 -37.707 1.00 90.56 774 ASP A C 1
ATOM 6109 O O . ASP A 1 774 ? 25.187 14.093 -38.552 1.00 90.56 774 ASP A O 1
ATOM 6113 N N . VAL A 1 775 ? 24.280 15.200 -36.821 1.00 91.94 775 VAL A N 1
ATOM 6114 C CA . VAL A 1 775 ? 23.055 14.392 -36.752 1.00 91.94 775 VAL A CA 1
ATOM 6115 C C . VAL A 1 775 ? 21.885 15.126 -37.405 1.00 91.94 775 VAL A C 1
ATOM 6117 O O . VAL A 1 775 ? 21.665 16.312 -37.152 1.00 91.94 775 VAL A O 1
ATOM 6120 N N . LEU A 1 776 ? 21.119 14.408 -38.232 1.00 92.31 776 LEU A N 1
ATOM 6121 C CA . LEU A 1 776 ? 19.901 14.906 -38.865 1.00 92.31 776 LEU A CA 1
ATOM 6122 C C . LEU A 1 776 ? 18.692 14.763 -37.931 1.00 92.31 776 LEU A C 1
ATOM 6124 O O . LEU A 1 776 ? 18.300 13.658 -37.550 1.00 92.31 776 LEU A O 1
ATOM 6128 N N . TYR A 1 777 ? 18.054 15.892 -37.645 1.00 94.69 777 TYR A N 1
ATOM 6129 C CA . TYR A 1 777 ? 16.887 16.000 -36.784 1.00 94.69 777 TYR A CA 1
ATOM 6130 C C . TYR A 1 777 ? 15.692 16.637 -37.488 1.00 94.69 777 TYR A C 1
ATOM 6132 O O . TYR A 1 777 ? 15.814 17.345 -38.491 1.00 94.69 777 TYR A O 1
ATOM 6140 N N . SER A 1 778 ? 14.517 16.443 -36.899 1.00 93.38 778 SER A N 1
ATOM 6141 C CA . SER A 1 778 ? 13.332 17.237 -37.196 1.00 93.38 778 SER A CA 1
ATOM 6142 C C . SER A 1 778 ? 12.460 17.422 -35.957 1.00 93.38 778 SER A C 1
ATOM 6144 O O . SER A 1 778 ? 12.477 16.597 -35.041 1.00 93.38 778 SER A O 1
ATOM 6146 N N . PHE A 1 779 ? 11.675 18.499 -35.939 1.00 94.31 779 PHE A N 1
ATOM 6147 C CA . PHE A 1 779 ? 10.610 18.676 -34.956 1.00 94.31 779 PHE A CA 1
ATOM 6148 C C . PHE A 1 779 ? 9.332 18.021 -35.465 1.00 94.31 779 PHE A C 1
ATOM 6150 O O . PHE A 1 779 ? 8.971 18.198 -36.632 1.00 94.31 779 PHE A O 1
ATOM 6157 N N . VAL A 1 780 ? 8.627 17.302 -34.597 1.00 91.12 780 VAL A N 1
ATOM 6158 C CA . VAL A 1 780 ? 7.360 16.654 -34.944 1.00 91.12 780 VAL A CA 1
ATOM 6159 C C . VAL A 1 780 ? 6.311 16.828 -33.852 1.00 91.12 780 VAL A C 1
ATOM 6161 O O . VAL A 1 780 ? 6.631 16.975 -32.675 1.00 91.12 780 VAL A O 1
ATOM 6164 N N . THR A 1 781 ? 5.048 16.793 -34.248 1.00 89.31 781 THR A N 1
ATOM 6165 C CA . THR A 1 781 ? 3.901 16.517 -33.379 1.00 89.31 781 THR A CA 1
ATOM 6166 C C . THR A 1 781 ? 3.345 15.150 -33.737 1.00 89.31 781 THR A C 1
ATOM 6168 O O . THR A 1 781 ? 3.552 14.666 -34.848 1.00 89.31 781 THR A O 1
ATOM 6171 N N . ILE A 1 782 ? 2.657 14.518 -32.797 1.00 85.81 782 ILE A N 1
ATOM 6172 C CA . ILE A 1 782 ? 2.035 13.214 -33.014 1.00 85.81 782 ILE A CA 1
ATOM 6173 C C . ILE A 1 782 ? 0.551 13.381 -32.727 1.00 85.81 782 ILE A C 1
ATOM 6175 O O . ILE A 1 782 ? 0.190 13.927 -31.683 1.00 85.81 782 ILE A O 1
ATOM 6179 N N . GLU A 1 783 ? -0.280 12.951 -33.667 1.00 82.19 783 GLU A N 1
ATOM 6180 C CA . GLU A 1 783 ? -1.731 12.906 -33.516 1.00 82.19 783 GLU A CA 1
ATOM 6181 C C . GLU A 1 783 ? -2.170 11.446 -33.412 1.00 82.19 783 GLU A C 1
ATOM 6183 O O . GLU A 1 783 ? -1.748 10.613 -34.214 1.00 82.19 783 GLU A O 1
ATOM 6188 N N . THR A 1 784 ? -3.006 11.138 -32.421 1.00 77.56 784 THR A N 1
ATOM 6189 C CA . THR A 1 784 ? -3.596 9.806 -32.253 1.00 77.56 784 THR A CA 1
ATOM 6190 C C . THR A 1 784 ? -4.982 9.794 -32.896 1.00 77.56 784 THR A C 1
ATOM 6192 O O . THR A 1 784 ? -5.866 10.563 -32.507 1.00 77.56 784 THR A O 1
ATOM 6195 N N . GLY A 1 785 ? -5.161 8.940 -33.902 1.00 72.50 785 GLY A N 1
ATOM 6196 C CA . GLY A 1 785 ? -6.426 8.702 -34.589 1.00 72.50 785 GLY A CA 1
ATOM 6197 C C . GLY A 1 785 ? -7.464 8.009 -33.702 1.00 72.50 785 GLY A C 1
ATOM 6198 O O . GLY A 1 785 ? -7.168 7.510 -32.618 1.00 72.50 785 GLY A O 1
ATOM 6199 N N . ALA A 1 786 ? -8.716 7.968 -34.166 1.00 70.75 786 ALA A N 1
ATOM 6200 C CA . ALA A 1 786 ? -9.822 7.341 -33.429 1.00 70.75 786 ALA A CA 1
ATOM 6201 C C . ALA A 1 786 ? -9.681 5.811 -33.281 1.00 70.75 786 ALA A C 1
ATOM 6203 O O . ALA A 1 786 ? -10.321 5.213 -32.421 1.00 70.75 786 ALA A O 1
ATOM 6204 N N . ASP A 1 787 ? -8.863 5.194 -34.128 1.00 67.75 787 ASP A N 1
ATOM 6205 C CA . ASP A 1 787 ? -8.467 3.784 -34.134 1.00 67.75 787 ASP A CA 1
ATOM 6206 C C . ASP A 1 787 ? -7.194 3.506 -33.314 1.00 67.75 787 ASP A C 1
ATOM 6208 O O . ASP A 1 787 ? -6.782 2.354 -33.196 1.00 67.75 787 ASP A O 1
ATOM 6212 N N . GLY A 1 788 ? -6.589 4.542 -32.724 1.00 65.19 788 GLY A N 1
ATOM 6213 C CA . GLY A 1 788 ? -5.333 4.442 -31.988 1.00 65.19 788 GLY A CA 1
ATOM 6214 C C . GLY A 1 788 ? -4.083 4.500 -32.868 1.00 65.19 788 GLY A C 1
ATOM 6215 O O . GLY A 1 788 ? -2.987 4.390 -32.325 1.00 65.19 788 GLY A O 1
ATOM 6216 N N . GLU A 1 789 ? -4.206 4.695 -34.189 1.00 73.88 789 GLU A N 1
ATOM 6217 C CA . GLU A 1 789 ? -3.032 4.895 -35.043 1.00 73.88 789 GLU A CA 1
ATOM 6218 C C . GLU A 1 789 ? -2.370 6.247 -34.771 1.00 73.88 789 GLU A C 1
ATOM 6220 O O . GLU A 1 789 ? -3.030 7.273 -34.599 1.00 73.88 789 GLU A O 1
ATOM 6225 N N . GLU A 1 790 ? -1.040 6.256 -34.752 1.00 77.12 790 GLU A N 1
ATOM 6226 C CA . GLU A 1 790 ? -0.254 7.444 -34.439 1.00 77.12 790 GLU A CA 1
ATOM 6227 C C . GLU A 1 790 ? 0.390 8.007 -35.698 1.00 77.12 790 GLU A C 1
ATOM 6229 O O . GLU A 1 790 ? 1.208 7.366 -36.361 1.00 77.12 790 GLU A O 1
ATOM 6234 N N . VAL A 1 791 ? 0.010 9.240 -36.028 1.00 81.56 791 VAL A N 1
ATOM 6235 C CA . VAL A 1 791 ? 0.475 9.937 -37.222 1.00 81.56 791 VAL A CA 1
ATOM 6236 C C . VAL A 1 791 ? 1.492 10.995 -36.821 1.00 81.56 791 VAL A C 1
ATOM 6238 O O . VAL A 1 791 ? 1.211 11.909 -36.044 1.00 81.56 791 VAL A O 1
ATOM 6241 N N . VAL A 1 792 ? 2.701 10.876 -37.370 1.00 83.56 792 VAL A N 1
ATOM 6242 C CA . VAL A 1 792 ? 3.797 11.818 -37.127 1.00 83.56 792 VAL A CA 1
ATOM 6243 C C . VAL A 1 792 ? 3.714 12.979 -38.119 1.00 83.56 792 VAL A C 1
ATOM 6245 O O . VAL A 1 792 ? 3.854 12.802 -39.331 1.00 83.56 792 VAL A O 1
ATOM 6248 N N . HIS A 1 793 ? 3.545 14.193 -37.601 1.00 86.06 793 HIS A N 1
ATOM 6249 C CA . HIS A 1 793 ? 3.462 15.429 -38.375 1.00 86.06 793 HIS A CA 1
ATOM 6250 C C . HIS A 1 793 ? 4.708 16.284 -38.179 1.00 86.06 793 HIS A C 1
ATOM 6252 O O . HIS A 1 793 ? 5.059 16.655 -37.064 1.00 86.06 793 HIS A O 1
ATOM 6258 N N . LEU A 1 794 ? 5.362 16.666 -39.273 1.00 86.25 794 LEU A N 1
ATOM 6259 C CA . LEU A 1 794 ? 6.529 17.541 -39.206 1.00 86.25 794 LEU A CA 1
ATOM 6260 C C . LEU A 1 794 ? 6.163 18.979 -38.851 1.00 86.25 794 LEU A C 1
ATOM 6262 O O . LEU A 1 794 ? 5.206 19.554 -39.373 1.00 86.25 794 LEU A O 1
ATOM 6266 N N . ARG A 1 795 ? 7.011 19.593 -38.030 1.00 88.75 795 ARG A N 1
ATOM 6267 C CA . ARG A 1 795 ? 6.904 20.975 -37.568 1.00 88.75 795 ARG A CA 1
ATOM 6268 C C . ARG A 1 795 ? 8.107 21.792 -37.998 1.00 88.75 795 ARG A C 1
ATOM 6270 O O . ARG A 1 795 ? 8.968 22.160 -37.209 1.00 88.75 795 ARG A O 1
ATOM 6277 N N . GLY A 1 796 ? 8.118 22.109 -39.288 1.00 82.06 796 GLY A N 1
ATOM 6278 C CA . GLY A 1 796 ? 9.177 22.880 -39.930 1.00 82.06 796 GLY A CA 1
ATOM 6279 C C . GLY A 1 796 ? 10.066 22.013 -40.815 1.00 82.06 796 GLY A C 1
ATOM 6280 O O . GLY A 1 796 ? 9.698 20.902 -41.197 1.00 82.06 796 GLY A O 1
ATOM 6281 N N . ARG A 1 797 ? 11.218 22.566 -41.200 1.00 85.38 797 ARG A N 1
ATOM 6282 C CA . ARG A 1 797 ? 12.202 21.858 -42.023 1.00 85.38 797 ARG A CA 1
ATOM 6283 C C . ARG A 1 797 ? 13.107 21.003 -41.132 1.00 85.38 797 ARG A C 1
ATOM 6285 O O . ARG A 1 797 ? 13.471 21.480 -40.055 1.00 85.38 797 ARG A O 1
ATOM 6292 N N . PRO A 1 798 ? 13.526 19.813 -41.595 1.00 90.69 798 PRO A N 1
ATOM 6293 C CA . PRO A 1 798 ? 14.624 19.090 -40.970 1.00 90.69 798 PRO A CA 1
ATOM 6294 C C . PRO A 1 798 ? 15.891 19.948 -40.897 1.00 90.69 798 PRO A C 1
ATOM 6296 O O . PRO A 1 798 ? 16.078 20.871 -41.702 1.00 90.69 798 PRO A O 1
ATOM 6299 N N . PHE A 1 799 ? 16.768 19.632 -39.954 1.00 92.50 799 PHE A N 1
ATOM 6300 C CA . PHE A 1 799 ? 18.025 20.338 -39.741 1.00 92.50 799 PHE A CA 1
ATOM 6301 C C . PHE A 1 799 ? 19.130 19.379 -39.311 1.00 92.50 799 PHE A C 1
ATOM 6303 O O . PHE A 1 799 ? 18.868 18.362 -38.676 1.00 92.50 799 PHE A O 1
ATOM 6310 N N . ILE A 1 800 ? 20.368 19.718 -39.646 1.00 92.38 800 ILE A N 1
ATOM 6311 C CA . ILE A 1 800 ? 21.563 19.042 -39.149 1.00 92.38 800 ILE A CA 1
ATOM 6312 C C . ILE A 1 800 ? 22.063 19.821 -37.936 1.00 92.38 800 ILE A C 1
ATOM 6314 O O . ILE A 1 800 ? 22.096 21.054 -37.959 1.00 92.38 800 ILE A O 1
ATOM 6318 N N . LEU A 1 801 ? 22.422 19.107 -36.873 1.00 95.25 801 LEU A N 1
ATOM 6319 C CA . LEU A 1 801 ? 23.130 19.671 -35.730 1.00 95.25 801 LEU A CA 1
ATOM 6320 C C . LEU A 1 801 ? 24.604 19.271 -35.819 1.00 95.25 801 LEU A C 1
ATOM 6322 O O . LEU A 1 801 ? 24.932 18.089 -35.691 1.00 95.25 801 LEU A O 1
ATOM 6326 N N . HIS A 1 802 ? 25.460 20.260 -36.062 1.00 93.19 802 HIS A N 1
ATOM 6327 C CA . HIS A 1 802 ? 26.900 20.091 -36.257 1.00 93.19 802 HIS A CA 1
ATOM 6328 C C . HIS A 1 802 ? 27.675 20.044 -34.940 1.00 93.19 802 HIS A C 1
ATOM 6330 O O . HIS A 1 802 ? 27.186 20.491 -33.902 1.00 93.19 802 HIS A O 1
ATOM 6336 N N . GLU A 1 803 ? 28.921 19.556 -34.992 1.00 91.06 803 GLU A N 1
ATOM 6337 C CA . GLU A 1 803 ? 29.770 19.291 -33.811 1.00 91.06 803 GLU A CA 1
ATOM 6338 C C . GLU A 1 803 ? 30.024 20.530 -32.938 1.00 91.06 803 GLU A C 1
ATOM 6340 O O . GLU A 1 803 ? 30.227 20.430 -31.727 1.00 91.06 803 GLU A O 1
ATOM 6345 N N . ASN A 1 804 ? 29.980 21.715 -33.546 1.00 91.25 804 ASN A N 1
ATOM 6346 C CA . ASN A 1 804 ? 30.098 23.012 -32.879 1.00 91.25 804 ASN A CA 1
ATOM 6347 C C . ASN A 1 804 ? 28.789 23.485 -32.202 1.00 91.25 804 ASN A C 1
ATOM 6349 O O . ASN A 1 804 ? 28.779 24.554 -31.591 1.00 91.25 804 ASN A O 1
ATOM 6353 N N . GLY A 1 805 ? 27.702 22.716 -32.313 1.00 92.31 805 GLY A N 1
ATOM 6354 C CA . GLY A 1 805 ? 26.358 23.048 -31.843 1.00 92.31 805 GLY A CA 1
ATOM 6355 C C . GLY A 1 805 ? 25.532 23.905 -32.809 1.00 92.31 805 GLY A C 1
ATOM 6356 O O . GLY A 1 805 ? 24.445 24.349 -32.444 1.00 92.31 805 GLY A O 1
ATOM 6357 N N . GLU A 1 806 ? 26.023 24.165 -34.023 1.00 94.25 806 GLU A N 1
ATOM 6358 C CA . GLU A 1 806 ? 25.313 24.948 -35.034 1.00 94.25 806 GLU A CA 1
ATOM 6359 C C . GLU A 1 806 ? 24.167 24.145 -35.662 1.00 94.25 806 GLU A C 1
ATOM 6361 O O . GLU A 1 806 ? 24.333 22.989 -36.054 1.00 94.25 806 GLU A O 1
ATOM 6366 N N . MET A 1 807 ? 22.994 24.776 -35.771 1.00 94.00 807 MET A N 1
ATOM 6367 C CA . MET A 1 807 ? 21.820 24.210 -36.436 1.00 94.00 807 MET A CA 1
ATOM 6368 C C . MET A 1 807 ? 21.738 24.690 -37.890 1.00 94.00 807 MET A C 1
ATOM 6370 O O . MET A 1 807 ? 21.465 25.867 -38.139 1.00 94.00 807 MET A O 1
ATOM 6374 N N . GLN A 1 808 ? 21.880 23.771 -38.846 1.00 90.62 808 GLN A N 1
ATOM 6375 C CA . GLN A 1 808 ? 21.728 24.036 -40.278 1.00 90.62 808 GLN A CA 1
ATOM 6376 C C . GLN A 1 808 ? 20.427 23.424 -40.814 1.00 90.62 808 GLN A C 1
ATOM 6378 O O . GLN A 1 808 ? 20.303 22.210 -40.955 1.00 90.62 808 GLN A O 1
ATOM 6383 N N . TYR A 1 809 ? 19.453 24.259 -41.180 1.00 87.75 809 TYR A N 1
ATOM 6384 C CA . TYR A 1 809 ? 18.221 23.789 -41.823 1.00 87.75 809 TYR A CA 1
ATOM 6385 C C . TYR A 1 809 ? 18.469 23.304 -43.255 1.00 87.75 809 TYR A C 1
ATOM 6387 O O . TYR A 1 809 ? 19.145 23.973 -44.039 1.00 87.75 809 TYR A O 1
ATOM 6395 N N . ILE A 1 810 ? 17.843 22.186 -43.629 1.00 83.69 810 ILE A N 1
ATOM 6396 C CA . ILE A 1 810 ? 17.914 21.654 -44.994 1.00 83.69 810 ILE A CA 1
ATOM 6397 C C . ILE A 1 810 ? 17.201 22.607 -45.967 1.00 83.69 810 ILE A C 1
ATOM 6399 O O . ILE A 1 810 ? 16.077 23.065 -45.719 1.00 83.69 810 ILE A O 1
ATOM 6403 N N . SER A 1 811 ? 17.854 22.928 -47.087 1.00 71.69 811 SER A N 1
ATOM 6404 C CA . SER A 1 811 ? 17.313 23.833 -48.103 1.00 71.69 811 SER A CA 1
ATOM 6405 C C . SER A 1 811 ? 16.276 23.126 -48.990 1.00 71.69 811 SER A C 1
ATOM 6407 O O . SER A 1 811 ? 16.317 21.914 -49.182 1.00 71.69 811 SER A O 1
ATOM 6409 N N . GLY A 1 812 ? 15.307 23.882 -49.517 1.00 59.28 812 GLY A N 1
ATOM 6410 C CA . GLY A 1 812 ? 14.181 23.333 -50.288 1.00 59.28 812 GLY A CA 1
ATOM 6411 C C . GLY A 1 812 ? 14.164 23.682 -51.778 1.00 59.28 812 GLY A C 1
ATOM 6412 O O . GLY A 1 812 ? 13.166 23.384 -52.432 1.00 59.28 812 GLY A O 1
ATOM 6413 N N . MET A 1 813 ? 15.190 24.353 -52.315 1.00 59.44 813 MET A N 1
ATOM 6414 C CA . MET A 1 813 ? 15.179 24.850 -53.698 1.00 59.44 813 MET A CA 1
ATOM 6415 C C . MET A 1 813 ? 16.440 24.426 -54.469 1.00 59.44 813 MET A C 1
ATOM 6417 O O . MET A 1 813 ? 17.539 24.802 -54.070 1.00 59.44 813 MET A O 1
ATOM 6421 N N . PRO A 1 814 ? 16.295 23.648 -55.558 1.00 59.19 814 PRO A N 1
ATOM 6422 C CA . PRO A 1 814 ? 17.397 23.284 -56.435 1.00 59.19 814 PRO A CA 1
ATOM 6423 C C . PRO A 1 814 ? 17.592 24.356 -57.514 1.00 59.19 814 PRO A C 1
ATOM 6425 O O . PRO A 1 814 ? 16.785 24.436 -58.435 1.00 59.19 814 PRO A O 1
ATOM 6428 N N . ASP A 1 815 ? 18.666 25.143 -57.440 1.00 61.22 815 ASP A N 1
ATOM 6429 C CA . ASP A 1 815 ? 19.017 26.065 -58.537 1.00 61.22 815 ASP A CA 1
ATOM 6430 C C . ASP A 1 815 ? 20.188 25.544 -59.393 1.00 61.22 815 ASP A C 1
ATOM 6432 O O . ASP A 1 815 ? 20.330 25.935 -60.551 1.00 61.22 815 ASP A O 1
ATOM 6436 N N . VAL A 1 816 ? 20.998 24.610 -58.872 1.00 76.75 816 VAL A N 1
ATOM 6437 C CA . VAL A 1 816 ? 22.114 23.964 -59.592 1.00 76.75 816 VAL A CA 1
ATOM 6438 C C . VAL A 1 816 ? 22.229 22.495 -59.173 1.00 76.75 816 VAL A C 1
ATOM 6440 O O . VAL A 1 816 ? 22.082 22.173 -57.993 1.00 76.75 816 VAL A O 1
ATOM 6443 N N . THR A 1 817 ? 22.475 21.595 -60.128 1.00 83.12 817 THR A N 1
ATOM 6444 C CA . THR A 1 817 ? 22.760 20.171 -59.881 1.00 83.12 817 THR A CA 1
ATOM 6445 C C . THR A 1 817 ? 24.188 19.826 -60.284 1.00 83.12 817 THR A C 1
ATOM 6447 O O . THR A 1 817 ? 24.681 20.329 -61.293 1.00 83.12 817 THR A O 1
ATOM 6450 N N . HIS A 1 818 ? 24.811 18.916 -59.545 1.00 84.38 818 HIS A N 1
ATOM 6451 C CA . HIS A 1 818 ? 26.134 18.371 -59.821 1.00 84.38 818 HIS A CA 1
ATOM 6452 C C . HIS A 1 818 ? 26.045 16.852 -59.958 1.00 84.38 818 HIS A C 1
ATOM 6454 O O . HIS A 1 818 ? 25.248 16.210 -59.271 1.00 84.38 818 HIS A O 1
ATOM 6460 N N . GLU A 1 819 ? 26.855 16.287 -60.849 1.00 87.75 819 GLU A N 1
ATOM 6461 C CA . GLU A 1 819 ? 26.976 14.839 -60.986 1.00 87.75 819 GLU A CA 1
ATOM 6462 C C . GLU A 1 819 ? 27.676 14.264 -59.749 1.00 87.75 819 GLU A C 1
ATOM 6464 O O . GLU A 1 819 ? 28.719 14.764 -59.326 1.00 87.75 819 GLU A O 1
ATOM 6469 N N . ALA A 1 820 ? 27.095 13.219 -59.168 1.00 87.44 820 ALA A N 1
ATOM 6470 C CA . ALA A 1 820 ? 27.628 12.517 -58.014 1.00 87.44 820 ALA A CA 1
ATOM 6471 C C . ALA A 1 820 ? 27.456 11.004 -58.186 1.00 87.44 820 ALA A C 1
ATOM 6473 O O . ALA A 1 820 ? 26.476 10.530 -58.770 1.00 87.44 820 ALA A O 1
ATOM 6474 N N . VAL A 1 821 ? 28.412 10.243 -57.653 1.00 88.94 821 VAL A N 1
ATOM 6475 C CA . VAL A 1 821 ? 28.398 8.777 -57.684 1.00 88.94 821 VAL A CA 1
ATOM 6476 C C . VAL A 1 821 ? 28.033 8.261 -56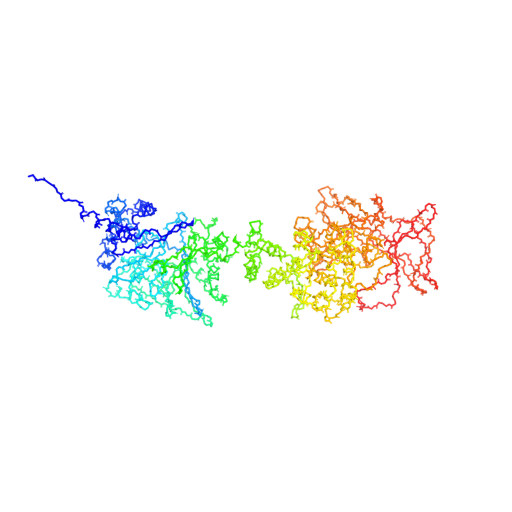.299 1.00 88.94 821 VAL A C 1
ATOM 6478 O O . VAL A 1 821 ? 28.779 8.448 -55.341 1.00 88.94 821 VAL A O 1
ATOM 6481 N N . VAL A 1 822 ? 26.881 7.605 -56.199 1.00 87.19 822 VAL A N 1
ATOM 6482 C CA . VAL A 1 822 ? 26.457 6.885 -54.997 1.00 87.19 822 VAL A CA 1
ATOM 6483 C C . VAL A 1 822 ? 26.987 5.461 -55.101 1.00 87.19 822 VAL A C 1
ATOM 6485 O O . VAL A 1 822 ? 26.736 4.776 -56.090 1.00 87.19 822 VAL A O 1
ATOM 6488 N N . GLU A 1 823 ? 27.724 5.009 -54.094 1.00 87.81 823 GLU A N 1
ATOM 6489 C CA . GLU A 1 823 ? 28.394 3.704 -54.088 1.00 87.81 823 GLU A CA 1
ATOM 6490 C C . GLU A 1 823 ? 27.785 2.751 -53.046 1.00 87.81 823 GLU A C 1
ATOM 6492 O O . GLU A 1 823 ? 26.982 3.160 -52.208 1.00 87.81 823 GLU A O 1
ATOM 6497 N N . LYS A 1 824 ? 28.214 1.478 -53.058 1.00 84.50 824 LYS A N 1
ATOM 6498 C CA . LYS A 1 824 ? 27.785 0.414 -52.121 1.00 84.50 824 LYS A CA 1
ATOM 6499 C C . LYS A 1 824 ? 26.291 0.069 -52.198 1.00 84.50 824 LYS A C 1
ATOM 6501 O O . LYS A 1 824 ? 25.701 -0.383 -51.216 1.00 84.50 824 LYS A O 1
ATOM 6506 N N . LEU A 1 825 ? 25.689 0.254 -53.366 1.00 85.81 825 LEU A N 1
ATOM 6507 C CA . LEU A 1 825 ? 24.323 -0.163 -53.658 1.00 85.81 825 LEU A CA 1
ATOM 6508 C C . LEU A 1 825 ? 24.294 -1.627 -54.129 1.00 85.81 825 LEU A C 1
ATOM 6510 O O . LEU A 1 825 ? 25.328 -2.230 -54.419 1.00 85.81 825 LEU A O 1
ATOM 6514 N N . ALA A 1 826 ? 23.096 -2.212 -54.213 1.00 83.69 826 ALA A N 1
ATOM 6515 C CA . ALA A 1 826 ? 22.922 -3.527 -54.833 1.00 83.69 826 ALA A CA 1
ATOM 6516 C C . ALA A 1 826 ? 23.407 -3.491 -56.293 1.00 83.69 826 ALA A C 1
ATOM 6518 O O . ALA A 1 826 ? 23.156 -2.508 -56.982 1.00 83.69 826 ALA A O 1
ATOM 6519 N N . GLN A 1 827 ? 24.098 -4.535 -56.751 1.00 87.38 827 GLN A N 1
ATOM 6520 C CA . GLN A 1 827 ? 24.606 -4.639 -58.125 1.00 87.38 827 GLN A CA 1
ATOM 6521 C C . GLN A 1 827 ? 23.454 -4.845 -59.117 1.00 87.38 827 GLN A C 1
ATOM 6523 O O . GLN A 1 827 ? 22.500 -5.553 -58.790 1.00 87.38 827 GLN A O 1
ATOM 6528 N N . ASP A 1 828 ? 23.550 -4.229 -60.299 1.00 85.81 828 ASP A N 1
ATOM 6529 C CA . ASP A 1 828 ? 22.594 -4.365 -61.413 1.00 85.81 828 ASP A CA 1
ATOM 6530 C C . ASP A 1 828 ? 21.110 -4.176 -61.031 1.00 85.81 828 ASP A C 1
ATOM 6532 O O . ASP A 1 828 ? 20.218 -4.837 -61.566 1.00 85.81 828 ASP A O 1
ATOM 6536 N N . ALA A 1 829 ? 20.835 -3.275 -60.089 1.00 84.56 829 ALA A N 1
ATOM 6537 C CA . ALA A 1 829 ? 19.515 -3.044 -59.517 1.00 84.56 829 ALA A CA 1
ATOM 6538 C C . ALA A 1 829 ? 18.863 -1.778 -60.085 1.00 84.56 829 ALA A C 1
ATOM 6540 O O . ALA A 1 829 ? 19.506 -0.729 -60.177 1.00 84.56 829 ALA A O 1
ATOM 6541 N N . ASP A 1 830 ? 17.568 -1.865 -60.393 1.00 87.94 830 ASP A N 1
ATOM 6542 C CA . ASP A 1 830 ? 16.733 -0.709 -60.716 1.00 87.94 830 ASP A CA 1
ATOM 6543 C C . ASP A 1 830 ? 16.184 -0.090 -59.410 1.00 87.94 830 ASP A C 1
ATOM 6545 O O . ASP A 1 830 ? 15.607 -0.758 -58.544 1.00 87.94 830 ASP A O 1
ATOM 6549 N N . LEU A 1 831 ? 16.431 1.206 -59.233 1.00 88.56 831 LEU A N 1
ATOM 6550 C CA . LEU A 1 831 ? 16.205 1.961 -58.002 1.00 88.56 831 LEU A CA 1
ATOM 6551 C C . LEU A 1 831 ? 15.455 3.270 -58.303 1.00 88.56 831 LEU A C 1
ATOM 6553 O O . LEU A 1 831 ? 15.467 3.779 -59.422 1.00 88.56 831 LEU A O 1
ATOM 6557 N N . THR A 1 832 ? 14.854 3.871 -57.283 1.00 88.75 832 THR A N 1
ATOM 6558 C CA . THR A 1 832 ? 14.187 5.174 -57.351 1.00 88.75 832 THR A CA 1
ATOM 6559 C C . THR A 1 832 ? 14.879 6.153 -56.410 1.00 88.75 832 THR A C 1
ATOM 6561 O O . THR A 1 832 ? 15.026 5.884 -55.218 1.00 88.75 832 THR A O 1
ATOM 6564 N N . LEU A 1 833 ? 15.300 7.301 -56.939 1.00 89.00 833 LEU A N 1
ATOM 6565 C CA . LEU A 1 833 ? 15.803 8.431 -56.167 1.00 89.00 833 LEU A CA 1
ATOM 6566 C C . LEU A 1 833 ? 14.620 9.265 -55.684 1.00 89.00 833 LEU A C 1
ATOM 6568 O O . LEU A 1 833 ? 13.806 9.735 -56.482 1.00 89.00 833 LEU A O 1
ATOM 6572 N N . LEU A 1 834 ? 14.558 9.505 -54.383 1.00 87.44 834 LEU A N 1
ATOM 6573 C CA . LEU A 1 834 ? 13.627 10.432 -53.765 1.00 87.44 834 LEU A CA 1
ATOM 6574 C C . LEU A 1 834 ? 14.389 11.663 -53.275 1.00 87.44 834 LEU A C 1
ATOM 6576 O O . LEU A 1 834 ? 15.484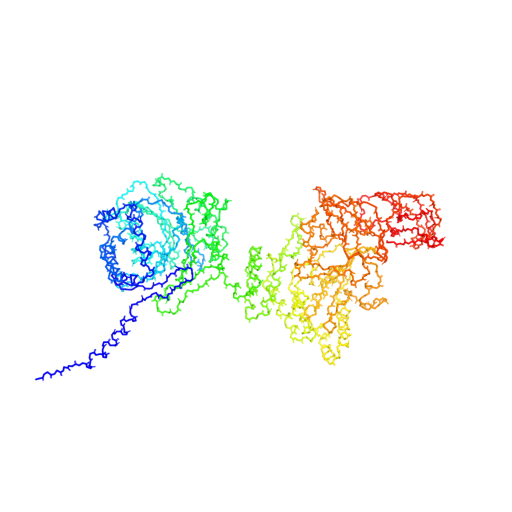 11.556 -52.726 1.00 87.44 834 LEU A O 1
ATOM 6580 N N . MET A 1 835 ? 13.785 12.835 -53.440 1.00 85.94 835 MET A N 1
ATOM 6581 C CA . MET A 1 835 ? 14.254 14.089 -52.857 1.00 85.94 835 MET A CA 1
ATOM 6582 C C . MET A 1 835 ? 13.241 14.616 -51.846 1.00 85.94 835 MET A C 1
ATOM 6584 O O . MET A 1 835 ? 12.025 14.511 -52.043 1.00 85.94 835 MET A O 1
ATOM 6588 N N . TRP A 1 836 ? 13.730 15.212 -50.768 1.00 82.38 836 TRP A N 1
ATOM 6589 C CA . TRP A 1 836 ? 12.888 15.867 -49.782 1.00 82.38 836 TRP A CA 1
ATOM 6590 C C . TRP A 1 836 ? 12.381 17.214 -50.316 1.00 82.38 836 TRP A C 1
ATOM 6592 O O . TRP A 1 836 ? 13.174 18.097 -50.644 1.00 82.38 836 TRP A O 1
ATOM 6602 N N . LYS A 1 837 ? 11.056 17.408 -50.382 1.00 76.56 837 LYS A N 1
ATOM 6603 C CA . LYS A 1 837 ? 10.434 18.695 -50.738 1.00 76.56 837 LYS A CA 1
ATOM 6604 C C . LYS A 1 837 ? 9.424 19.124 -49.686 1.00 76.56 837 LYS A C 1
ATOM 6606 O O . LYS A 1 837 ? 8.407 18.461 -49.497 1.00 76.56 837 LYS A O 1
ATOM 6611 N N . ASN A 1 838 ? 9.648 20.298 -49.094 1.00 69.50 838 ASN A N 1
ATOM 6612 C CA . ASN A 1 838 ? 8.792 20.909 -48.072 1.00 69.50 838 ASN A CA 1
ATOM 6613 C C . ASN A 1 838 ? 8.495 19.943 -46.909 1.00 69.50 838 ASN A C 1
ATOM 6615 O O . ASN A 1 838 ? 9.272 19.879 -45.961 1.00 69.50 838 ASN A O 1
ATOM 6619 N N . THR A 1 839 ? 7.396 19.192 -47.002 1.00 65.94 839 THR A N 1
ATOM 6620 C CA . THR A 1 839 ? 6.854 18.321 -45.955 1.00 65.94 839 THR A CA 1
ATOM 6621 C C . THR A 1 839 ? 6.969 16.823 -46.258 1.00 65.94 839 THR A C 1
ATOM 6623 O O . THR A 1 839 ? 6.454 16.027 -45.480 1.00 65.94 839 THR A O 1
ATOM 6626 N N . GLY A 1 840 ? 7.614 16.401 -47.356 1.00 73.62 840 GLY A N 1
ATOM 6627 C CA . GLY A 1 840 ? 7.760 14.968 -47.632 1.00 73.62 840 GLY A CA 1
ATOM 6628 C C . GLY A 1 840 ? 8.670 14.590 -48.797 1.00 73.62 840 GLY A C 1
ATOM 6629 O O . GLY A 1 840 ? 9.076 15.425 -49.609 1.00 73.62 840 GLY A O 1
ATOM 6630 N N . TRP A 1 841 ? 8.942 13.290 -48.898 1.00 81.19 841 TRP A N 1
ATOM 6631 C CA . TRP A 1 841 ? 9.676 12.689 -50.006 1.00 81.19 841 TRP A CA 1
ATOM 6632 C C . TRP A 1 841 ? 8.890 12.770 -51.320 1.00 81.19 841 TRP A C 1
ATOM 6634 O O . TRP A 1 841 ? 7.669 12.579 -51.359 1.00 81.19 841 TRP A O 1
ATOM 6644 N N . ARG A 1 842 ? 9.587 13.074 -52.414 1.00 84.38 842 ARG A N 1
ATOM 6645 C CA . ARG A 1 842 ? 9.050 13.113 -53.779 1.00 84.38 842 ARG A CA 1
ATOM 6646 C C . ARG A 1 842 ? 10.014 12.414 -54.719 1.00 84.38 842 ARG A C 1
ATOM 6648 O O . ARG A 1 842 ? 11.222 12.576 -54.576 1.00 84.38 842 ARG A O 1
ATOM 6655 N N . GLU A 1 843 ? 9.480 11.681 -55.688 1.00 85.50 843 GLU A N 1
ATOM 6656 C CA . GLU A 1 843 ? 10.301 11.074 -56.733 1.00 85.50 843 GLU A CA 1
ATOM 6657 C C . GLU A 1 843 ? 11.106 12.150 -57.472 1.00 85.50 843 GLU A C 1
ATOM 6659 O O . GLU A 1 843 ? 10.572 13.174 -57.907 1.00 85.50 843 GLU A O 1
ATOM 6664 N N . ALA A 1 844 ? 12.415 11.926 -57.536 1.00 85.31 844 ALA A N 1
ATOM 6665 C CA . ALA A 1 844 ? 13.393 12.768 -58.208 1.00 85.31 844 ALA A CA 1
ATOM 6666 C C . ALA A 1 844 ? 13.868 12.145 -59.526 1.00 85.31 844 ALA A C 1
ATOM 6668 O O . ALA A 1 844 ? 14.265 12.869 -60.436 1.00 85.31 844 ALA A O 1
ATOM 6669 N N . GLY A 1 845 ? 13.824 10.814 -59.624 1.00 87.00 845 GLY A N 1
ATOM 6670 C CA . GLY A 1 845 ? 14.173 10.068 -60.825 1.00 87.00 845 GLY A CA 1
ATOM 6671 C C . GLY A 1 845 ? 14.366 8.581 -60.546 1.00 87.00 845 GLY A C 1
ATOM 6672 O O . GLY A 1 845 ? 14.299 8.136 -59.403 1.00 87.00 845 GLY A O 1
ATOM 6673 N N . ASN A 1 846 ? 14.652 7.822 -61.600 1.00 89.00 846 ASN A N 1
ATOM 6674 C CA . ASN A 1 846 ? 14.997 6.405 -61.516 1.00 89.00 846 ASN A CA 1
ATOM 6675 C C . ASN A 1 846 ? 16.491 6.217 -61.804 1.00 89.00 846 ASN A C 1
ATOM 6677 O O . ASN A 1 846 ? 17.067 6.939 -62.619 1.00 89.00 846 ASN A O 1
ATOM 6681 N N . LEU A 1 847 ? 17.112 5.273 -61.106 1.00 89.06 847 LEU A N 1
ATOM 6682 C CA . LEU A 1 847 ? 18.540 4.976 -61.143 1.00 89.06 847 LEU A CA 1
ATOM 6683 C C . LEU A 1 847 ? 18.740 3.497 -61.470 1.00 89.06 847 LEU A C 1
ATOM 6685 O O . LEU A 1 847 ? 17.917 2.663 -61.107 1.00 89.06 847 LEU A O 1
ATOM 6689 N N . ARG A 1 848 ? 19.868 3.172 -62.095 1.00 88.31 848 ARG A N 1
ATOM 6690 C CA . ARG A 1 848 ? 20.330 1.794 -62.259 1.00 88.31 848 ARG A CA 1
ATOM 6691 C C . ARG A 1 848 ? 21.786 1.709 -61.840 1.00 88.31 848 ARG A C 1
ATOM 6693 O O . ARG A 1 848 ? 22.574 2.583 -62.206 1.00 88.31 848 ARG A O 1
ATOM 6700 N N . THR A 1 849 ? 22.126 0.701 -61.051 1.00 89.44 849 THR A N 1
ATOM 6701 C CA . THR A 1 849 ? 23.501 0.488 -60.591 1.00 89.44 849 THR A CA 1
ATOM 6702 C C . THR A 1 849 ? 24.316 -0.320 -61.595 1.00 89.44 849 THR A C 1
ATOM 6704 O O . THR A 1 849 ? 23.768 -1.135 -62.336 1.00 89.44 849 THR A O 1
ATOM 6707 N N . ASP A 1 850 ? 25.628 -0.081 -61.629 1.00 89.94 850 ASP A N 1
ATOM 6708 C CA . ASP A 1 850 ? 26.581 -0.907 -62.377 1.00 89.94 850 ASP A CA 1
ATOM 6709 C C . ASP A 1 850 ? 26.945 -2.211 -61.629 1.00 89.94 850 ASP A C 1
ATOM 6711 O O . ASP A 1 850 ? 26.532 -2.438 -60.486 1.00 89.94 850 ASP A O 1
ATOM 6715 N N . GLU A 1 851 ? 27.771 -3.057 -62.255 1.00 88.38 851 GLU A N 1
ATOM 6716 C CA . GLU A 1 851 ? 28.285 -4.314 -61.675 1.00 88.38 851 GLU A CA 1
ATOM 6717 C C . GLU A 1 851 ? 29.094 -4.096 -60.376 1.00 88.38 851 GLU A C 1
ATOM 6719 O O . GLU A 1 851 ? 29.292 -5.018 -59.584 1.00 88.38 851 GLU A O 1
ATOM 6724 N N . ALA A 1 852 ? 29.565 -2.869 -60.127 1.00 86.88 852 ALA A N 1
ATOM 6725 C CA . ALA A 1 852 ? 30.267 -2.485 -58.905 1.00 86.88 852 ALA A CA 1
ATOM 6726 C C . ALA A 1 852 ? 29.325 -1.907 -57.828 1.00 86.88 852 ALA A C 1
ATOM 6728 O O . ALA A 1 852 ? 29.793 -1.534 -56.750 1.00 86.88 852 ALA A O 1
ATOM 6729 N N . GLY A 1 853 ? 28.013 -1.845 -58.084 1.00 86.94 853 GLY A N 1
ATOM 6730 C CA . GLY A 1 853 ? 27.028 -1.292 -57.156 1.00 86.94 853 GLY A CA 1
ATOM 6731 C C . GLY A 1 853 ? 27.086 0.235 -57.056 1.00 86.94 853 GLY A C 1
ATOM 6732 O O . GLY A 1 853 ? 26.857 0.788 -55.978 1.00 86.94 853 GLY A O 1
ATOM 6733 N N . ARG A 1 854 ? 27.435 0.926 -58.147 1.00 90.31 854 ARG A N 1
ATOM 6734 C CA . ARG A 1 854 ? 27.507 2.392 -58.221 1.00 90.31 854 ARG A CA 1
ATOM 6735 C C . ARG A 1 854 ? 26.387 2.950 -59.091 1.00 90.31 854 ARG A C 1
ATOM 6737 O O . ARG A 1 854 ? 26.121 2.415 -60.164 1.00 90.31 854 ARG A O 1
ATOM 6744 N N . ALA A 1 855 ? 25.763 4.041 -58.658 1.00 89.75 855 ALA A N 1
ATOM 6745 C CA . ALA A 1 855 ? 24.767 4.786 -59.425 1.00 89.75 855 ALA A CA 1
ATOM 6746 C C . ALA A 1 855 ? 25.206 6.245 -59.596 1.00 89.75 855 ALA A C 1
ATOM 6748 O O . ALA A 1 855 ? 25.550 6.917 -58.625 1.00 89.75 855 ALA A O 1
ATOM 6749 N N . VAL A 1 856 ? 25.165 6.742 -60.832 1.00 88.38 856 VAL A N 1
ATOM 6750 C CA . VAL A 1 856 ? 25.427 8.153 -61.146 1.00 88.38 856 VAL A CA 1
ATOM 6751 C C . VAL A 1 856 ? 24.112 8.925 -61.092 1.00 88.38 856 VAL A C 1
ATOM 6753 O O . VAL A 1 856 ? 23.116 8.503 -61.681 1.00 88.38 856 VAL A O 1
ATOM 6756 N N . CYS A 1 857 ? 24.095 10.057 -60.394 1.00 88.56 857 CYS A N 1
ATOM 6757 C CA . CYS A 1 857 ? 22.912 10.900 -60.253 1.00 88.56 857 CYS A CA 1
ATOM 6758 C C . CYS A 1 857 ? 23.276 12.390 -60.267 1.00 88.56 857 CYS A C 1
ATOM 6760 O O . CYS A 1 857 ? 24.392 12.771 -59.928 1.00 88.56 857 CYS A O 1
ATOM 6762 N N . ASN A 1 858 ? 22.327 13.236 -60.674 1.00 88.19 858 ASN A N 1
ATOM 6763 C CA . ASN A 1 858 ? 22.473 14.690 -60.628 1.00 88.19 858 ASN A CA 1
ATOM 6764 C C . ASN A 1 858 ? 21.764 15.224 -59.385 1.00 88.19 858 ASN A C 1
ATOM 6766 O O . ASN A 1 858 ? 20.541 15.128 -59.284 1.00 88.19 858 ASN A O 1
ATOM 6770 N N . LEU A 1 859 ? 22.530 15.782 -58.451 1.00 88.00 859 LEU A N 1
ATOM 6771 C CA . LEU A 1 859 ? 22.042 16.203 -57.142 1.00 88.00 859 LEU A CA 1
ATOM 6772 C C . LEU A 1 859 ? 22.296 17.691 -56.926 1.00 88.00 859 LEU A C 1
ATOM 6774 O O . LEU A 1 859 ? 23.371 18.207 -57.226 1.00 88.00 859 LEU A O 1
ATOM 6778 N N . SER A 1 860 ? 21.317 18.393 -56.372 1.00 86.56 860 SER A N 1
ATOM 6779 C CA . SER A 1 860 ? 21.525 19.736 -55.828 1.00 86.56 860 SER A CA 1
ATOM 6780 C C . SER A 1 860 ? 22.137 19.679 -54.437 1.00 86.56 860 SER A C 1
ATOM 6782 O O . SER A 1 860 ? 21.704 18.884 -53.601 1.00 86.56 860 SER A O 1
ATOM 6784 N N . SER A 1 861 ? 23.111 20.555 -54.188 1.00 82.12 861 SER A N 1
ATOM 6785 C CA . SER A 1 861 ? 23.717 20.696 -52.865 1.00 82.12 861 SER A CA 1
ATOM 6786 C C . SER A 1 861 ? 22.718 21.252 -51.848 1.00 82.12 861 SER A C 1
ATOM 6788 O O . SER A 1 861 ? 21.859 22.062 -52.197 1.00 82.12 861 SER A O 1
ATOM 6790 N N . GLY A 1 862 ? 22.802 20.790 -50.598 1.00 77.69 862 GLY A N 1
ATOM 6791 C CA . GLY A 1 862 ? 21.917 21.242 -49.519 1.00 77.69 862 GLY A CA 1
ATOM 6792 C C . GLY A 1 862 ? 20.479 20.705 -49.581 1.00 77.69 862 GLY A C 1
ATOM 6793 O O . GLY A 1 862 ? 19.617 21.229 -48.870 1.00 77.69 862 GLY A O 1
ATOM 6794 N N . VAL A 1 863 ? 20.208 19.699 -50.422 1.00 84.38 863 VAL A N 1
ATOM 6795 C CA . VAL A 1 863 ? 18.928 18.973 -50.504 1.00 84.38 863 VAL A CA 1
ATOM 6796 C C . VAL A 1 863 ? 19.122 17.560 -49.955 1.00 84.38 863 VAL A C 1
ATOM 6798 O O . VAL A 1 863 ? 20.145 16.931 -50.214 1.00 84.38 863 VAL A O 1
ATOM 6801 N N . LEU A 1 864 ? 18.133 17.067 -49.209 1.00 87.38 864 LEU A N 1
ATOM 6802 C CA . LEU A 1 864 ? 18.134 15.716 -48.651 1.00 87.38 864 LEU A CA 1
ATOM 6803 C C . LEU A 1 864 ? 17.583 14.708 -49.671 1.00 87.38 864 LEU A C 1
ATOM 6805 O O . LEU A 1 864 ? 16.488 14.902 -50.207 1.00 87.38 864 LEU A O 1
ATOM 6809 N N . TYR A 1 865 ? 18.318 13.623 -49.905 1.00 88.06 865 TYR A N 1
ATOM 6810 C CA . TYR A 1 865 ? 17.957 12.541 -50.822 1.00 88.06 865 TYR A CA 1
ATOM 6811 C C . TYR A 1 865 ? 17.926 11.192 -50.113 1.00 88.06 865 TYR A C 1
ATOM 6813 O O . TYR A 1 865 ? 18.602 10.997 -49.107 1.00 88.06 865 TYR A O 1
ATOM 6821 N N . ILE A 1 866 ? 17.167 10.247 -50.661 1.00 88.12 866 ILE A N 1
ATOM 6822 C CA . ILE A 1 866 ? 17.211 8.836 -50.275 1.00 88.12 866 ILE A CA 1
ATOM 6823 C C . ILE A 1 866 ? 16.931 7.970 -51.507 1.00 88.12 866 ILE A C 1
ATOM 6825 O O . ILE A 1 866 ? 16.216 8.397 -52.414 1.00 88.12 866 ILE A O 1
ATOM 6829 N N . ILE A 1 867 ? 17.497 6.767 -51.576 1.00 87.62 867 ILE A N 1
ATOM 6830 C CA . ILE A 1 867 ? 17.275 5.836 -52.690 1.00 87.62 867 ILE A CA 1
ATOM 6831 C C . ILE A 1 867 ? 16.473 4.637 -52.193 1.00 87.62 867 ILE A C 1
ATOM 6833 O O . ILE A 1 867 ? 16.755 4.108 -51.121 1.00 87.62 867 ILE A O 1
ATOM 6837 N N . MET A 1 868 ? 15.507 4.182 -52.989 1.00 86.00 868 MET A N 1
ATOM 6838 C CA . MET A 1 868 ? 14.716 2.970 -52.757 1.00 86.00 868 MET A CA 1
ATOM 6839 C C . MET A 1 868 ? 14.917 1.948 -53.876 1.00 86.00 868 MET A C 1
ATOM 6841 O O . MET A 1 868 ? 15.150 2.315 -55.020 1.00 86.00 868 MET A O 1
ATOM 6845 N N . LYS A 1 869 ? 14.793 0.660 -53.566 1.00 79.94 869 LYS A N 1
ATOM 6846 C CA . LYS A 1 869 ? 14.661 -0.431 -54.531 1.00 79.94 869 LYS A CA 1
ATOM 6847 C C . LYS A 1 869 ? 13.284 -0.371 -55.178 1.00 79.94 869 LYS A C 1
ATOM 6849 O O . LYS A 1 869 ? 12.283 -0.257 -54.469 1.00 79.94 869 LYS A O 1
ATOM 6854 N N . GLN A 1 870 ? 13.224 -0.500 -56.501 1.00 73.50 870 GLN A N 1
ATOM 6855 C CA . GLN A 1 870 ? 11.953 -0.768 -57.168 1.00 73.50 870 GLN A CA 1
ATOM 6856 C C . GLN A 1 870 ? 11.500 -2.186 -56.792 1.00 73.50 870 GLN A C 1
ATOM 6858 O O . GLN A 1 870 ? 12.294 -3.126 -56.822 1.00 73.50 870 GLN A O 1
ATOM 6863 N N . THR A 1 871 ? 10.247 -2.343 -56.364 1.00 56.47 871 THR A N 1
ATOM 6864 C CA . THR A 1 871 ? 9.675 -3.660 -56.051 1.00 56.47 871 THR A CA 1
ATOM 6865 C C . THR A 1 871 ? 8.727 -4.085 -57.166 1.00 56.47 871 THR A C 1
ATOM 6867 O O . THR A 1 871 ? 7.729 -3.420 -57.437 1.00 56.47 871 THR A O 1
ATOM 6870 N N . ASP A 1 872 ? 9.020 -5.221 -57.798 1.00 40.41 872 ASP A N 1
ATOM 6871 C CA . ASP A 1 872 ? 8.112 -5.900 -58.722 1.00 40.41 872 ASP A CA 1
ATOM 6872 C C . ASP A 1 872 ? 7.028 -6.631 -57.915 1.00 40.41 872 ASP A C 1
ATOM 6874 O O . ASP A 1 872 ? 7.144 -7.833 -57.704 1.00 40.41 872 ASP A O 1
ATOM 6878 N N . THR A 1 873 ? 6.032 -5.926 -57.362 1.00 35.66 873 THR A N 1
ATOM 6879 C CA . THR A 1 873 ? 4.651 -6.412 -57.099 1.00 35.66 873 THR A CA 1
ATOM 6880 C C . THR A 1 873 ? 3.870 -5.452 -56.196 1.00 35.66 873 THR A C 1
ATOM 6882 O O . THR A 1 873 ? 4.162 -5.289 -55.016 1.00 35.66 873 THR A O 1
ATOM 6885 N N . ALA A 1 874 ? 2.779 -4.902 -56.732 1.00 30.98 874 ALA A N 1
ATOM 6886 C CA . ALA A 1 874 ? 1.635 -4.499 -55.927 1.00 30.98 874 ALA A CA 1
ATOM 6887 C C . ALA A 1 874 ? 0.918 -5.779 -55.455 1.00 30.98 874 ALA A C 1
ATOM 6889 O O . ALA A 1 874 ? 0.254 -6.449 -56.244 1.00 30.98 874 ALA A O 1
ATOM 6890 N N . GLY A 1 875 ? 1.098 -6.152 -54.190 1.00 29.77 875 GLY A N 1
ATOM 6891 C CA . GLY A 1 875 ? 0.383 -7.253 -53.548 1.00 29.77 875 GLY A CA 1
ATOM 6892 C C . GLY A 1 875 ? 0.198 -6.945 -52.067 1.00 29.77 875 GLY A C 1
ATOM 6893 O O . GLY A 1 875 ? 1.174 -6.752 -51.350 1.00 29.77 875 GLY A O 1
ATOM 6894 N N . GLU A 1 876 ? -1.055 -6.890 -51.622 1.00 31.52 876 GLU A N 1
ATOM 6895 C CA . GLU A 1 876 ? -1.527 -6.399 -50.315 1.00 31.52 876 GLU A CA 1
ATOM 6896 C C . GLU A 1 876 ? -1.071 -7.203 -49.073 1.00 31.52 876 GLU A C 1
ATOM 6898 O O . GLU A 1 876 ? -1.706 -7.099 -48.036 1.00 31.52 876 GLU A O 1
ATOM 6903 N N . ASN A 1 877 ? 0.003 -8.001 -49.110 1.00 32.94 877 ASN A N 1
ATOM 6904 C CA . ASN A 1 877 ? 0.424 -8.819 -47.957 1.00 32.94 877 ASN A CA 1
ATOM 6905 C C . ASN A 1 877 ? 1.953 -9.007 -47.840 1.00 32.94 877 ASN A C 1
ATOM 6907 O O . ASN A 1 877 ? 2.438 -10.123 -47.645 1.00 32.94 877 ASN A O 1
ATOM 6911 N N . ALA A 1 878 ? 2.737 -7.930 -47.948 1.00 29.67 878 ALA A N 1
ATOM 6912 C CA . ALA A 1 878 ? 4.135 -7.946 -47.506 1.00 29.67 878 ALA A CA 1
ATOM 6913 C C . ALA A 1 878 ? 4.202 -7.637 -45.992 1.00 29.67 878 ALA A C 1
ATOM 6915 O O . ALA A 1 878 ? 3.599 -6.650 -45.568 1.00 29.67 878 ALA A O 1
ATOM 6916 N N . PRO A 1 879 ? 4.916 -8.425 -45.159 1.00 28.17 879 PRO A N 1
ATOM 6917 C CA . PRO A 1 879 ? 5.025 -8.148 -43.728 1.00 28.17 879 PRO A CA 1
ATOM 6918 C C . PRO A 1 879 ? 5.695 -6.788 -43.507 1.00 28.17 879 PRO A C 1
ATOM 6920 O O . PRO A 1 879 ? 6.807 -6.546 -43.981 1.00 28.17 879 PRO A O 1
ATOM 6923 N N . SER A 1 880 ? 5.021 -5.898 -42.783 1.00 35.50 880 SER A N 1
ATOM 6924 C CA . SER A 1 880 ? 5.517 -4.582 -42.381 1.00 35.50 880 SER A CA 1
ATOM 6925 C C . SER A 1 880 ? 6.786 -4.728 -41.534 1.00 35.50 880 SER A C 1
ATOM 6927 O O . SER A 1 880 ? 6.724 -5.035 -40.343 1.00 35.50 880 SER A O 1
ATOM 6929 N N . GLY A 1 881 ? 7.956 -4.564 -42.155 1.00 36.25 881 GLY A N 1
ATOM 6930 C CA . GLY A 1 881 ? 9.227 -4.714 -41.444 1.00 36.25 881 GLY A CA 1
ATOM 6931 C C . GLY A 1 881 ? 10.511 -4.690 -42.274 1.00 36.25 881 GLY A C 1
ATOM 6932 O O . GLY A 1 881 ? 11.500 -5.231 -41.798 1.00 36.25 881 GLY A O 1
ATOM 6933 N N . SER A 1 882 ? 10.511 -4.106 -43.478 1.00 39.28 882 SER A N 1
ATOM 6934 C CA . SER A 1 882 ? 11.688 -3.586 -44.211 1.00 39.28 882 SER A CA 1
ATOM 6935 C C . SER A 1 882 ? 11.233 -3.146 -45.608 1.00 39.28 882 SER A C 1
ATOM 6937 O O . SER A 1 882 ? 11.341 -3.909 -46.573 1.00 39.28 882 SER A O 1
ATOM 6939 N N . ALA A 1 883 ? 10.654 -1.955 -45.738 1.00 42.19 883 ALA A N 1
ATOM 6940 C CA . ALA A 1 883 ? 10.173 -1.480 -47.029 1.00 42.19 883 ALA A CA 1
ATOM 6941 C C . ALA A 1 883 ? 11.298 -0.746 -47.781 1.00 42.19 883 ALA A C 1
ATOM 6943 O O . ALA A 1 883 ? 11.472 0.451 -47.660 1.00 42.19 883 ALA A O 1
ATOM 6944 N N . GLY A 1 884 ? 12.064 -1.458 -48.608 1.00 57.12 884 GLY A N 1
ATOM 6945 C CA . GLY A 1 884 ? 12.582 -0.895 -49.863 1.00 57.12 884 GLY A CA 1
ATOM 6946 C C . GLY A 1 884 ? 13.757 0.099 -49.866 1.00 57.12 884 GLY A C 1
ATOM 6947 O O . GLY A 1 884 ? 14.304 0.272 -50.946 1.00 57.12 884 GLY A O 1
ATOM 6948 N N . PHE A 1 885 ? 14.228 0.729 -48.786 1.00 70.44 885 PHE A N 1
ATOM 6949 C CA . PHE A 1 885 ? 15.326 1.718 -48.909 1.00 70.44 885 PHE A CA 1
ATOM 6950 C C . PHE A 1 885 ? 16.705 1.083 -49.177 1.00 70.44 885 PHE A C 1
ATOM 6952 O O . PHE A 1 885 ? 17.109 0.102 -48.553 1.00 70.44 885 PHE A O 1
ATOM 6959 N N . ALA A 1 886 ? 17.435 1.643 -50.143 1.00 74.19 886 ALA A N 1
ATOM 6960 C CA . ALA A 1 886 ? 18.781 1.242 -50.551 1.00 74.19 886 ALA A CA 1
ATOM 6961 C C . ALA A 1 886 ? 19.882 2.107 -49.911 1.00 74.19 886 ALA A C 1
ATOM 6963 O O . ALA A 1 886 ? 21.023 1.659 -49.816 1.00 74.19 886 ALA A O 1
ATOM 6964 N N . THR A 1 887 ? 19.551 3.320 -49.454 1.00 80.25 887 THR A N 1
ATOM 6965 C CA . THR A 1 887 ? 20.461 4.209 -48.715 1.00 80.25 887 THR A CA 1
ATOM 6966 C C . THR A 1 887 ? 19.778 4.803 -47.490 1.00 80.25 887 THR A C 1
ATOM 6968 O O . THR A 1 887 ? 18.555 4.865 -47.414 1.00 80.25 887 THR A O 1
ATOM 6971 N N . ARG A 1 888 ? 20.583 5.317 -46.558 1.00 79.44 888 ARG A N 1
ATOM 6972 C CA . ARG A 1 888 ? 20.139 6.326 -45.584 1.00 79.44 888 ARG A CA 1
ATOM 6973 C C . ARG A 1 888 ? 19.906 7.676 -46.263 1.00 79.44 888 ARG A C 1
ATOM 6975 O O . ARG A 1 888 ? 20.326 7.820 -47.418 1.00 79.44 888 ARG A O 1
ATOM 6982 N N . PRO A 1 889 ? 19.278 8.653 -45.585 1.00 86.12 889 PRO A N 1
ATOM 6983 C CA . PRO A 1 889 ? 19.271 10.020 -46.070 1.00 86.12 889 PRO A CA 1
ATOM 6984 C C . PRO A 1 889 ? 20.697 10.528 -46.306 1.00 86.12 889 PRO A C 1
ATOM 6986 O O . PRO A 1 889 ? 21.610 10.257 -45.527 1.00 86.12 889 PRO A O 1
ATOM 6989 N N . PHE A 1 890 ? 20.903 11.251 -47.397 1.00 88.00 890 PHE A N 1
ATOM 6990 C CA . PHE A 1 890 ? 22.196 11.845 -47.710 1.00 88.00 890 PHE A CA 1
ATOM 6991 C C . PHE A 1 890 ? 22.044 13.217 -48.351 1.00 88.00 890 PHE A C 1
ATOM 6993 O O . PHE A 1 890 ? 21.003 13.549 -48.925 1.00 88.00 890 PHE A O 1
ATOM 7000 N N . LEU A 1 891 ? 23.106 14.007 -48.249 1.00 87.44 891 LEU A N 1
ATOM 7001 C CA . LEU A 1 891 ? 23.249 15.295 -48.908 1.00 87.44 891 LEU A CA 1
ATOM 7002 C C . LEU A 1 891 ? 24.455 15.281 -49.837 1.00 87.44 891 LEU A C 1
ATOM 7004 O O . LEU A 1 891 ? 25.404 14.520 -49.650 1.00 87.44 891 LEU A O 1
ATOM 7008 N N . LEU A 1 892 ? 24.406 16.162 -50.832 1.00 85.50 892 LEU A N 1
ATOM 7009 C CA . LEU A 1 892 ? 25.586 16.569 -51.574 1.00 85.50 892 LEU A CA 1
ATOM 7010 C C . LEU A 1 892 ? 26.167 17.828 -50.915 1.00 85.50 892 LEU A C 1
ATOM 7012 O O . LEU A 1 892 ? 25.626 18.926 -51.083 1.00 85.50 892 LEU A O 1
ATOM 7016 N N . ASP A 1 893 ? 27.264 17.684 -50.186 1.00 80.31 893 ASP A N 1
ATOM 7017 C CA . ASP A 1 893 ? 27.939 18.798 -49.525 1.00 80.31 893 ASP A CA 1
ATOM 7018 C C . ASP A 1 893 ? 29.029 19.383 -50.412 1.00 80.31 893 ASP A C 1
ATOM 7020 O O . ASP A 1 893 ? 29.734 18.660 -51.113 1.00 80.31 893 ASP A O 1
ATOM 7024 N N . ASN A 1 894 ? 29.179 20.706 -50.370 1.00 78.56 894 ASN A N 1
ATOM 7025 C CA . ASN A 1 894 ? 30.275 21.405 -51.029 1.00 78.56 894 ASN A CA 1
ATOM 7026 C C . ASN A 1 894 ? 31.373 21.698 -50.002 1.00 78.56 894 ASN A C 1
ATOM 7028 O O . ASN A 1 894 ? 31.253 22.628 -49.203 1.00 78.56 894 ASN A O 1
ATOM 7032 N N . ASN A 1 895 ? 32.448 20.916 -50.040 1.00 74.06 895 ASN A N 1
ATOM 7033 C CA . ASN A 1 895 ? 33.610 21.110 -49.189 1.00 74.06 895 ASN A CA 1
ATOM 7034 C C . ASN A 1 895 ? 34.730 21.779 -49.996 1.00 74.06 895 ASN A C 1
ATOM 7036 O O . ASN A 1 895 ? 35.478 21.124 -50.717 1.00 74.06 895 ASN A O 1
ATOM 7040 N N . ASN A 1 896 ? 34.835 23.108 -49.893 1.00 73.06 896 ASN A N 1
ATOM 7041 C CA . ASN A 1 896 ? 35.868 23.913 -50.562 1.00 73.06 896 ASN A CA 1
ATOM 7042 C C . ASN A 1 896 ? 35.957 23.725 -52.094 1.00 73.06 896 ASN A C 1
ATOM 7044 O O . ASN A 1 896 ? 37.038 23.831 -52.672 1.00 73.06 896 ASN A O 1
ATOM 7048 N N . GLY A 1 897 ? 34.825 23.497 -52.767 1.00 71.62 897 GLY A N 1
ATOM 7049 C CA . GLY A 1 897 ? 34.742 23.334 -54.222 1.00 71.62 897 GLY A CA 1
ATOM 7050 C C . GLY A 1 897 ? 34.659 21.883 -54.701 1.00 71.62 897 GLY A C 1
ATOM 7051 O O . GLY A 1 897 ? 34.404 21.670 -55.886 1.00 71.62 897 GLY A O 1
ATOM 7052 N N . GLU A 1 898 ? 34.819 20.901 -53.809 1.00 78.44 898 GLU A N 1
ATOM 7053 C CA . GLU A 1 898 ? 34.558 19.488 -54.092 1.00 78.44 898 GLU A CA 1
ATOM 7054 C C . GLU A 1 898 ? 33.188 19.072 -53.550 1.00 78.44 898 GLU A C 1
ATOM 7056 O O . GLU A 1 898 ? 32.836 19.372 -52.408 1.00 78.44 898 GLU A O 1
ATOM 7061 N N . TYR A 1 899 ? 32.413 18.373 -54.382 1.00 81.56 899 TYR A N 1
ATOM 7062 C CA . TYR A 1 899 ? 31.100 17.861 -54.009 1.00 81.56 899 TYR A CA 1
ATOM 7063 C C . TYR A 1 899 ? 31.220 16.433 -53.482 1.00 81.56 899 TYR A C 1
ATOM 7065 O O . TYR A 1 899 ? 31.668 15.540 -54.201 1.00 81.56 899 TYR A O 1
ATOM 7073 N N . ILE A 1 900 ? 30.819 16.225 -52.230 1.00 84.56 900 ILE A N 1
ATOM 7074 C CA . ILE A 1 900 ? 30.957 14.951 -51.520 1.00 84.56 900 ILE A CA 1
ATOM 7075 C C . ILE A 1 900 ? 29.582 14.507 -51.025 1.00 84.56 900 ILE A C 1
ATOM 7077 O O . ILE A 1 900 ? 28.767 15.324 -50.601 1.00 84.56 900 ILE A O 1
ATOM 7081 N N . ILE A 1 901 ? 29.314 13.203 -51.096 1.00 86.25 901 ILE A N 1
ATOM 7082 C CA . ILE A 1 901 ? 28.096 12.622 -50.531 1.00 86.25 901 ILE A CA 1
ATOM 7083 C C . ILE A 1 901 ? 28.305 12.367 -49.039 1.00 86.25 901 ILE A C 1
ATOM 7085 O O . ILE A 1 901 ? 29.145 11.548 -48.660 1.00 86.25 901 ILE A O 1
ATOM 7089 N N . SER A 1 902 ? 27.488 13.017 -48.218 1.00 84.56 902 SER A N 1
ATOM 7090 C CA . SER A 1 902 ? 27.453 12.830 -46.768 1.00 84.56 902 SER A CA 1
ATOM 7091 C C . SER A 1 902 ? 26.175 12.105 -46.376 1.00 84.56 902 SER A C 1
ATOM 7093 O O . SER A 1 902 ? 25.075 12.562 -46.684 1.00 84.56 902 SER A O 1
ATOM 7095 N N . TYR A 1 903 ? 26.316 10.965 -45.702 1.00 83.50 903 TYR A N 1
ATOM 7096 C CA . TYR A 1 903 ? 25.190 10.190 -45.181 1.00 83.50 903 TYR A CA 1
ATOM 7097 C C . TYR A 1 903 ? 24.882 10.613 -43.748 1.00 83.50 903 TYR A C 1
ATOM 7099 O O . TYR A 1 903 ? 25.802 10.834 -42.949 1.00 83.50 903 TYR A O 1
ATOM 7107 N N . TYR A 1 904 ? 23.592 10.683 -43.441 1.00 76.88 904 TYR A N 1
ATOM 7108 C CA . TYR A 1 904 ? 23.074 11.114 -42.151 1.00 76.88 904 TYR A CA 1
ATOM 7109 C C . TYR A 1 904 ? 22.212 10.042 -41.508 1.00 76.88 904 TYR A C 1
ATOM 7111 O O . TYR A 1 904 ? 21.508 9.308 -42.246 1.00 76.88 904 TYR A O 1
#

Radius of gyration: 40.0 Å; Cα contacts (8 Å, |Δi|>4): 1960; chains: 1; bounding box: 94×57×150 Å

Foldseek 3Di:
DDDDDDDPVVVVVVVVVVVVVVPLWAWPDADPQAATETEFEEFLQRSLLRLLLDPVLCCVLQVVLVVQCVVQNLVLLVVLCVVAVVLDDPSVVRNLQSNLNSNCVNNVHDSVSSSSSLSCVQCVCQSVVDPWWWKKWKWKFFPQFTKIKMFTKFWPPPFHQWYWYWYHYDPVQFWIKIAGGHSSYPFHQWIATPLQKTKHKGWAAFDPFDSAAACSVLNNVCRGHPNFPVSSVVSLVVSLVVVGWHGGIWIWMWMARQVVRKTWTWTHGGRDIDIDIWDDPDVRMTMDMATHADDPVNVGHPDDDQLRVLQRVLLVVLSNVDPDDDQVSSLVSQLFCPPVNQQCQSTSAHDDDPNDNTMGGQKMWMAHSQQKIWIDGGTSVVCCLPVQATKMWRVVCVVVVHPIDIDGPRCNAQPLQAPPVLRVLLSVLLVVQVVCNVQLRLLSVVCSVPPLLSHLSSLQSSQQQLAWAWDQPPVVRDTDTDTSSNPPGSVLSNLLSVLLVVLCVPAPQLVLQDSVLLSWFQSPQFAARADRDSCLVVLLPDPVLCVLRVVLRVVLVPDDLVVNLVSVVVSLLCCQAVPQLVQADEDDDDDGQHDLVRCSVVRYDHQSNLQRNSSSNCSSNSWGKHKKWQLAFLPDADIHIWMWTQRSSVRDIKTARGSDNDADPVGRIPCQLPPGFGFWMKIATRSDPDAFQLVVCVVQPPADPVLCCNQERNGRIDTPLVVRAQFDKDKDADAAAQDKKFKFHDHQNGTGGHHIFTAHNRRMTMDGGTHQDFGKIFIWHWDQDPVRDIDTFTDWAIWTRHNVRDTGGQDADAPAWDKDKDAPFDAQFKKWKWWDHTGDTDTPGIWTAHRRRITIDIAGASIKMWMFGDDPDDDPDDPPDHHTTRAAIWGFHQDPNDTDIDHD

pLDDT: mean 82.4, std 15.7, range [26.98, 98.12]

Nearest PDB structures (foldseek):
  2x1c-assembly4_D  TM=8.443E-01  e=7.082E-16  Penicillium chrysogenum
  6dxw-assembly4_D  TM=6.835E-01  e=2.685E-09  Homo sapiens
  3isr-assembly1_B  TM=5.240E-01  e=1.018E-02  Cytophaga hutchinsonii ATCC 33406
  8es4-assembly1_A  TM=1.543E-01  e=9.498E-02  Shigella phage Buco

Solvent-accessible surface area (backbone atoms only — not comparable to full-atom values): 47676 Å² total; per-residue (Å²): 132,89,86,84,89,74,74,78,64,52,63,55,48,53,53,51,50,60,55,50,65,72,68,59,57,58,74,75,48,78,46,98,80,62,46,38,34,33,49,35,52,45,53,44,30,51,29,18,24,46,58,28,56,38,70,82,47,46,57,60,43,52,50,53,39,54,54,51,33,73,74,66,43,59,64,58,37,54,54,50,45,69,74,33,55,88,65,46,56,67,69,57,56,48,36,51,54,21,25,14,48,14,25,12,74,44,58,80,44,58,52,65,63,31,37,53,39,44,44,40,58,58,38,38,53,43,77,65,60,58,78,64,45,74,25,41,38,41,30,41,37,42,86,89,36,41,41,41,37,38,36,42,29,42,48,78,89,64,74,75,55,46,26,41,40,35,42,37,42,43,89,91,76,38,41,37,28,39,29,57,36,43,84,49,44,82,42,36,52,30,32,38,22,80,58,41,30,32,42,38,64,19,41,23,60,51,56,87,53,40,83,36,45,46,54,47,50,53,43,31,51,30,38,30,68,36,60,40,64,68,46,38,54,46,53,58,50,50,46,42,72,72,71,35,38,26,8,43,39,17,34,31,35,43,32,36,20,55,75,80,73,46,38,30,35,39,39,40,47,27,81,50,74,48,78,44,70,43,45,76,78,48,96,71,32,30,42,39,69,45,24,34,61,57,78,93,55,41,89,36,35,77,67,83,56,66,38,37,56,44,28,44,52,49,53,53,51,50,58,71,71,48,90,64,78,46,73,69,50,51,49,50,58,47,33,31,31,57,96,65,67,20,46,80,53,36,20,59,28,27,42,80,40,96,75,22,81,56,49,26,27,46,30,30,38,36,39,42,68,83,43,36,40,33,35,31,73,29,39,42,51,57,24,36,68,72,63,39,27,38,34,32,37,42,57,57,45,42,75,70,70,45,96,54,70,77,39,73,36,29,80,63,56,52,83,83,24,34,58,80,94,42,45,66,63,52,52,56,47,41,62,70,10,54,92,27,30,67,30,54,51,51,35,32,52,72,28,46,91,37,77,66,56,20,50,44,49,54,56,53,56,73,41,22,81,74,33,42,25,72,43,75,40,82,89,78,76,40,78,46,76,47,43,34,40,57,65,54,51,27,64,49,56,45,53,38,49,54,45,31,50,51,18,28,74,70,34,71,65,22,58,56,41,54,71,68,54,34,53,39,28,24,44,53,81,68,75,75,50,38,54,90,64,73,56,48,63,61,52,56,66,32,67,69,59,47,56,58,56,59,69,45,47,64,64,40,73,76,39,54,60,74,53,26,45,53,51,51,48,54,52,51,48,47,48,31,30,63,49,45,31,63,55,35,42,85,45,84,78,98,68,77,73,47,29,67,68,53,32,66,72,69,28,48,34,40,49,64,38,37,25,35,36,49,37,50,54,42,15,25,59,23,38,33,34,39,45,32,30,37,62,46,30,35,72,43,78,51,57,51,48,29,27,36,36,58,36,48,66,74,74,44,75,47,35,38,64,55,40,44,72,65,67,49,99,80,38,73,48,46,44,67,50,78,73,58,56,55,43,42,32,37,32,55,37,63,86,44,80,87,77,22,53,22,66,53,42,76,74,62,51,91,57,54,73,69,49,40,44,76,37,68,38,67,51,40,27,40,85,46,24,69,80,44,40,61,56,26,67,49,72,51,72,84,46,56,61,64,38,62,40,25,43,19,28,55,34,82,95,40,76,41,44,51,46,77,38,57,15,38,88,86,5,42,33,64,45,73,53,32,28,11,67,56,35,49,34,34,40,29,38,68,47,70,46,98,86,67,51,75,46,80,40,76,60,67,63,43,29,34,26,28,75,89,47,49,78,46,68,58,48,73,74,80,88,58,69,44,82,45,76,48,67,82,39,65,55,68,34,58,28,35,35,30,32,52,47,82,91,44,79,39,85,70,48,77,41,59,25,38,88,81,6,36,31,76,44,75,45,30,61,52,32,48,30,37,35,29,48,64,74,98,68,97,63,101,77,71,80,93,82,76,86,48,65,66,49,63,45,28,31,36,42,74,61,93,84,44,79,43,82,45,77,61

Sequence (904 aa):
MLKKPLILSALALIFTFFSFTAAFAGIVYSEPDGIDIMVVSGSWYEMGYQVGSEKKFHPIILNGIKHITQKYGAEKFTDYYEKVKSILPVEITDQIAGTAKGLSDSADIDYETAFQAIVAWNFVFDVVNLPAYHCSALAVSEGENKFLIHNTDQQYGGEGGASIIIYKPDENSGNAFVSYFGPQFIGVALGANKHGLSVVYNTTRQKGATFGMPVLFMTQIIMNKARNIDDAVKLCRDFLRSGATFGHSAANFTVMDFVSDKMARIEVSSNRIEVEEGIEHKPGGKWVASTNHYIKMSELCPELPASSVARFKSIMRLSEECESFDIPALAGIFSDHGIDHCASGNSICVHKTKENTKVQTVLTHIFDADYNIYWSSGQPCSAVERLGGMRRVNWMDILMGKNAEPGLIEFSTLKQFVPEGYVTQIRDILVQSGNNAPELLRAIDYFHSDSVKQKAVCYLIMQTPYRCFRAIDKDKMEIEPVRDVESITSEILIDTIELGFAARDKYPWAKEVPVEEFFRFVLAYRGTGEKLENWRRAFWEDPELKLILESYIKPYESASRSKKSEIFREMIWKVNSEWIGGKVRYAPRGLPDYSPAELLEVKTGRCTDLVNFQCAVLRAYGIAVTGTREVWWPDAASNHYWTTIYSPSSGKWFDVDAAAVSPFADGYFDGYKFTRRHGKVYRLAPGEENGCISGFYRRQSPVSDWAIENYLIDLPMLDVTSEYTKTAAVSSTGFAAKEFVYLSVFNNDGWCPIAGSIADNSGCLVFNNVGCEDVLYSFVTIETGADGEEVVHLRGRPFILHENGEMQYISGMPDVTHEAVVEKLAQDADLTLLMWKNTGWREAGNLRTDEAGRAVCNLSSGVLYIIMKQTDTAGENAPSGSAGFATRPFLLDNNNGEYIISYY

Mean predicted aligned error: 17.35 Å